Protein AF-0000000074732079 (afdb_homodimer)

Secondary structure (DSSP, 8-state):
--SEEEEE-S-BSSEEEEEEEEESTTHHHHHHHHHSSPPSTTB-EEEEEE-TT--EEEEEEEEEE-TTSSSSSS-EEEEEEEE-HHHHHHHHHHHHTSTTEEEPPBTHHHHHHHHTTSS-HHHHHHHHHHHH--SHHHHHHHHHHHTTHHHHHHHHHHHHHHHHHHHHHHHHHHTTSTTS-HHHHHHHHHHHHHHHHHHHHHHTTHHHHHHHHH-EEEEEEESTTSSHHHHHHHHHTSTTBSS---TTS-SS--EEEEEETTEEEEEEESSTTT-STT--HHHHHHHHHHHHHH-SEEEEEESSS------PPSSSEEEEEE--GGG--TT---SS--SEE--TTT-TTHHHHHHHHHHHHHHHH-S-------HHHHHHHHHHHHHHHHHT-TTS-HHHHHHHHHHHHHHHHHHHTSSS-HHHHHHHHTTSPBT-/--SEEEEE-S-BSSEEEEEEEEESTTHHHHHHHHHSSPPSTTB-EEEEEE-TT--EEEEEEEEEE-TTSSSSSS-EEEEEEEE-HHHHHHHHHHHHTSTTEEEPPTTHHHHHHHHTTSS-HHHHHHHHHHHH--SHHHHHHHHHHHTTHHHHHHHHHHHHHHHHHHHHHHHHHHTTSTTS-HHHHHHHHHHHHHHHHHHHHHHTTHHHHHHHHH-EEEEEEESTTSSHHHHHHHHHTSTTBSS---TTS-SS--EEEEEETTEEEEEEESSTTT-STT--HHHHHHHHHHHHHH-SEEEEEESSS--------SSSEEEEEE--GGG--TT---SS--SEE--TTT-TTHHHHHHHHHHHHHHHH-S-------HHHHHHHHHHHHHHHHHT-TTS-HHHHHHHHHHHHHHHHHHHTSSS-HHHHHHHHTTSPTT-

Structure (mmCIF, N/CA/C/O backbone):
data_AF-0000000074732079-model_v1
#
loop_
_entity.id
_entity.type
_entity.pdbx_description
1 polymer 'TrmE-type G domain-containing protein'
#
loop_
_atom_site.group_PDB
_atom_site.id
_atom_site.type_symbol
_atom_site.label_atom_id
_atom_site.label_alt_id
_atom_site.label_comp_id
_atom_site.label_asym_id
_atom_site.label_entity_id
_atom_site.label_seq_id
_atom_site.pdbx_PDB_ins_code
_atom_site.Cartn_x
_atom_site.Cartn_y
_atom_site.Cartn_z
_atom_site.occupancy
_atom_site.B_iso_or_equiv
_atom_site.auth_seq_id
_atom_site.auth_comp_id
_atom_site.auth_asym_id
_atom_site.auth_atom_id
_atom_site.pdbx_PDB_model_num
ATOM 1 N N . MET A 1 1 ? -10.516 -21.984 16.328 1 58.38 1 MET A N 1
ATOM 2 C CA . MET A 1 1 ? -9.469 -21.062 16.75 1 58.38 1 MET A CA 1
ATOM 3 C C . MET A 1 1 ? -10.07 -19.906 17.562 1 58.38 1 MET A C 1
ATOM 5 O O . MET A 1 1 ? -11.07 -19.312 17.156 1 58.38 1 MET A O 1
ATOM 9 N N . THR A 1 2 ? -9.742 -19.766 18.797 1 75.81 2 THR A N 1
ATOM 10 C CA . THR A 1 2 ? -10.461 -19 19.797 1 75.81 2 THR A CA 1
ATOM 11 C C . THR A 1 2 ? -10.023 -17.531 19.766 1 75.81 2 THR A C 1
ATOM 13 O O . THR A 1 2 ? -10.742 -16.656 20.25 1 75.81 2 THR A O 1
ATOM 16 N N . ASP A 1 3 ? -8.992 -17.266 19.016 1 94.56 3 ASP A N 1
ATOM 17 C CA . ASP A 1 3 ? -8.516 -15.891 19.109 1 94.56 3 ASP A CA 1
ATOM 18 C C . ASP A 1 3 ? -8.961 -15.086 17.891 1 94.56 3 ASP A C 1
ATOM 20 O O . ASP A 1 3 ? -9.555 -15.625 16.953 1 94.56 3 ASP A O 1
ATOM 24 N N . THR A 1 4 ? -8.961 -13.82 18.016 1 98 4 THR A N 1
ATOM 25 C CA . THR A 1 4 ? -9.266 -12.883 16.938 1 98 4 THR A CA 1
ATOM 26 C C . THR A 1 4 ? -7.992 -12.219 16.406 1 98 4 THR A C 1
ATOM 28 O O . THR A 1 4 ? -7.152 -11.773 17.188 1 98 4 THR A O 1
ATOM 31 N N . ILE A 1 5 ? -7.812 -12.312 15.094 1 98.38 5 ILE A N 1
ATOM 32 C CA . ILE A 1 5 ? -6.625 -11.711 14.492 1 98.38 5 ILE A CA 1
ATOM 33 C C . ILE A 1 5 ? -6.992 -10.391 13.828 1 98.38 5 ILE A C 1
ATOM 35 O O . ILE A 1 5 ? -8.141 -10.188 13.43 1 98.38 5 ILE A O 1
ATOM 39 N N . ILE A 1 6 ? -6.051 -9.469 13.734 1 98.44 6 ILE A N 1
ATOM 40 C CA . ILE A 1 6 ? -6.27 -8.172 13.109 1 98.44 6 ILE A CA 1
ATOM 41 C C . ILE A 1 6 ? -5 -7.723 12.391 1 98.44 6 ILE A C 1
ATOM 43 O O . ILE A 1 6 ? -3.889 -8.023 12.828 1 98.44 6 ILE A O 1
ATOM 47 N N . ALA A 1 7 ? -5.168 -7.023 11.227 1 98.25 7 ALA A N 1
ATOM 48 C CA . ALA A 1 7 ? -4.016 -6.516 10.492 1 98.25 7 ALA A CA 1
ATOM 49 C C . ALA A 1 7 ? -4.445 -5.492 9.438 1 98.25 7 ALA A C 1
ATOM 51 O O . ALA A 1 7 ? -5.629 -5.402 9.102 1 98.25 7 ALA A O 1
ATOM 52 N N . LEU A 1 8 ? -3.49 -4.656 9.047 1 97.94 8 LEU A N 1
ATOM 53 C CA . LEU A 1 8 ? -3.648 -3.881 7.824 1 97.94 8 LEU A CA 1
ATOM 54 C C . LEU A 1 8 ? -3.707 -4.797 6.605 1 97.94 8 LEU A C 1
ATOM 56 O O . LEU A 1 8 ? -2.77 -5.555 6.348 1 97.94 8 LEU A O 1
ATOM 60 N N . SER A 1 9 ? -4.801 -4.75 5.887 1 97.25 9 SER A N 1
ATOM 61 C CA . SER A 1 9 ? -4.992 -5.691 4.785 1 97.25 9 SER A CA 1
ATOM 62 C C . SER A 1 9 ? -4.832 -5 3.436 1 97.25 9 SER A C 1
ATOM 64 O O . SER A 1 9 ? -4.75 -5.664 2.4 1 97.25 9 SER A O 1
ATOM 66 N N . SER A 1 10 ? -4.824 -3.727 3.557 1 95.5 10 SER A N 1
ATOM 67 C CA . SER A 1 10 ? -4.613 -2.967 2.328 1 95.5 10 SER A CA 1
ATOM 68 C C . SER A 1 10 ? -3.135 -2.658 2.117 1 95.5 10 SER A C 1
ATOM 70 O O . SER A 1 10 ? -2.283 -3.111 2.885 1 95.5 10 SER A O 1
ATOM 72 N N . GLY A 1 11 ? -2.68 -1.973 1.067 1 91.31 11 GLY A N 1
ATOM 73 C CA . GLY A 1 11 ? -1.303 -1.761 0.65 1 91.31 11 GLY A CA 1
ATOM 74 C C . GLY A 1 11 ? -0.522 -0.87 1.599 1 91.31 11 GLY A C 1
ATOM 75 O O . GLY A 1 11 ? -1.049 -0.434 2.623 1 91.31 11 GLY A O 1
ATOM 76 N N . ALA A 1 12 ? 0.671 -0.67 1.391 1 91.94 12 ALA A N 1
ATOM 77 C CA . ALA A 1 12 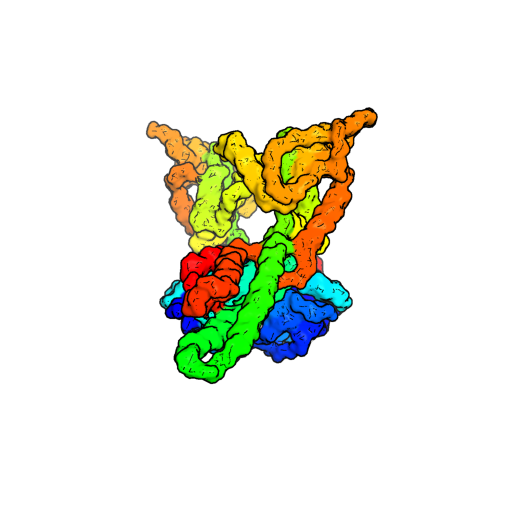? 1.59 0.086 2.238 1 91.94 12 ALA A CA 1
ATOM 78 C C . ALA A 1 12 ? 1.137 1.536 2.379 1 91.94 12 ALA A C 1
ATOM 80 O O . ALA A 1 12 ? 0.592 2.119 1.438 1 91.94 12 ALA A O 1
ATOM 81 N N . LEU A 1 13 ? 1.444 2.102 3.482 1 92 13 LEU A N 1
ATOM 82 C CA . LEU A 1 13 ? 1.104 3.48 3.818 1 92 13 LEU A CA 1
ATOM 83 C C . LEU A 1 13 ? 2.234 4.43 3.432 1 92 13 LEU A C 1
ATOM 85 O O . LEU A 1 13 ? 3.396 4.023 3.367 1 92 13 LEU A O 1
ATOM 89 N N . PRO A 1 14 ? 1.909 5.734 3.164 1 93.62 14 PRO A N 1
ATOM 90 C CA . PRO A 1 14 ? 0.598 6.383 3.234 1 93.62 14 PRO A CA 1
ATOM 91 C C . PRO A 1 14 ? -0.275 6.086 2.018 1 93.62 14 PRO A C 1
ATOM 93 O O . PRO A 1 14 ? 0.233 5.648 0.981 1 93.62 14 PRO A O 1
ATOM 96 N N . SER A 1 15 ? -1.621 6.27 2.174 1 95.56 15 SER A N 1
ATOM 97 C CA . SER A 1 15 ? -2.596 6.066 1.106 1 95.56 15 SER A CA 1
ATOM 98 C C . SER A 1 15 ? -3.893 6.812 1.395 1 95.56 15 SER A C 1
ATOM 100 O O . SER A 1 15 ? -4.07 7.363 2.482 1 95.56 15 SER A O 1
ATOM 102 N N . GLY A 1 16 ? -4.699 6.902 0.398 1 95.69 16 GLY A N 1
ATOM 103 C CA . GLY A 1 16 ? -6.012 7.496 0.624 1 95.69 16 GLY A CA 1
ATOM 104 C C . GLY A 1 16 ? -6.867 6.699 1.59 1 95.69 16 GLY A C 1
ATOM 105 O O . GLY A 1 16 ? -7.496 7.27 2.482 1 95.69 16 GLY A O 1
ATOM 106 N N . ILE A 1 17 ? -6.863 5.387 1.381 1 97.19 17 ILE A N 1
ATOM 107 C CA . ILE A 1 17 ? -7.668 4.488 2.203 1 97.19 17 ILE A CA 1
ATOM 108 C C . ILE A 1 17 ? -6.789 3.369 2.758 1 97.19 17 ILE A C 1
ATOM 110 O O . ILE A 1 17 ? -5.945 2.82 2.043 1 97.19 17 ILE A O 1
ATOM 114 N N . ALA A 1 18 ? -6.941 3.062 4 1 98 18 ALA A N 1
ATOM 115 C CA . ALA A 1 18 ? -6.371 1.877 4.633 1 98 18 ALA A CA 1
ATOM 116 C C . ALA A 1 18 ? -7.465 0.971 5.191 1 98 18 ALA A C 1
ATOM 118 O O . ALA A 1 18 ? -8.367 1.436 5.887 1 98 18 ALA A O 1
ATOM 119 N N . ILE A 1 19 ? -7.406 -0.301 4.891 1 98.38 19 ILE A N 1
ATOM 120 C CA . ILE A 1 19 ? -8.352 -1.264 5.441 1 98.38 19 ILE A CA 1
ATOM 121 C C . ILE A 1 19 ? -7.68 -2.076 6.543 1 98.38 19 ILE A C 1
ATOM 123 O O . ILE A 1 19 ? -6.727 -2.816 6.285 1 98.38 19 ILE A O 1
ATOM 127 N N . VAL A 1 20 ? -8.117 -1.873 7.715 1 98.5 20 VAL A N 1
ATOM 128 C CA . VAL A 1 20 ? -7.75 -2.76 8.812 1 98.5 20 VAL A CA 1
ATOM 129 C C . VAL A 1 20 ? -8.844 -3.803 9.023 1 98.5 20 VAL A C 1
ATOM 131 O O . VAL A 1 20 ? -10 -3.457 9.273 1 98.5 20 VAL A O 1
ATOM 134 N N . ARG A 1 21 ? -8.508 -5.047 8.93 1 98.38 21 ARG A N 1
ATOM 135 C CA . ARG A 1 21 ? -9.469 -6.141 9 1 98.38 21 ARG A CA 1
ATOM 136 C C . ARG A 1 21 ? -9.234 -7 10.234 1 98.38 21 ARG A C 1
ATOM 138 O O . ARG A 1 21 ? -8.094 -7.297 10.586 1 98.38 21 ARG A O 1
ATOM 145 N N . ALA A 1 22 ? -10.281 -7.398 10.859 1 98.56 22 ALA A N 1
ATOM 146 C CA . ALA A 1 22 ? -10.242 -8.367 11.953 1 98.56 22 ALA A CA 1
ATOM 147 C C . ALA A 1 22 ? -11.102 -9.586 11.641 1 98.56 22 ALA A C 1
ATOM 149 O O . ALA A 1 22 ? -12.109 -9.477 10.938 1 98.56 22 ALA A O 1
ATOM 150 N N . SER A 1 23 ? -10.734 -10.75 12.117 1 98.44 23 SER A N 1
ATOM 151 C CA . SER A 1 23 ? -11.445 -12.008 11.938 1 98.44 23 SER A CA 1
ATOM 152 C C . SER A 1 23 ? -11.398 -12.859 13.203 1 98.44 23 SER A C 1
ATOM 154 O O . SER A 1 23 ? -10.32 -13.117 13.742 1 98.44 23 SER A O 1
ATOM 156 N N . GLY A 1 24 ? -12.477 -13.273 13.625 1 97.94 24 GLY A N 1
ATOM 157 C CA . GLY A 1 24 ? -12.578 -14.086 14.828 1 97.94 24 GLY A CA 1
ATOM 158 C C . GLY A 1 24 ? -13.789 -13.742 15.68 1 97.94 24 GLY A C 1
ATOM 159 O O . GLY A 1 24 ? -14.586 -12.875 15.312 1 97.94 24 GLY A O 1
ATOM 160 N N . THR A 1 25 ? -13.922 -14.328 16.812 1 96.06 25 THR A N 1
ATOM 161 C CA . THR A 1 25 ? -15.117 -14.273 17.641 1 96.06 25 THR A CA 1
ATOM 162 C C . THR A 1 25 ? -15.266 -12.898 18.281 1 96.06 25 THR A C 1
ATOM 164 O O . THR A 1 25 ? -16.375 -12.477 18.609 1 96.06 25 THR A O 1
ATOM 167 N N . ALA A 1 26 ? -14.195 -12.125 18.391 1 97.19 26 ALA A N 1
ATOM 168 C CA . ALA A 1 26 ? -14.258 -10.82 19.047 1 97.19 26 ALA A CA 1
ATOM 169 C C . ALA A 1 26 ? -14.461 -9.703 18.031 1 97.19 26 ALA A C 1
ATOM 171 O O . ALA A 1 26 ? -14.469 -8.523 18.391 1 97.19 26 ALA A O 1
ATOM 172 N N . SER A 1 27 ? -14.602 -10.016 16.812 1 97.62 27 SER A N 1
ATOM 173 C CA . SER A 1 27 ? -14.664 -9.016 15.75 1 97.62 27 SER A CA 1
ATOM 174 C C . SER A 1 27 ? -15.812 -8.047 15.977 1 97.62 27 SER A C 1
ATOM 176 O O . SER A 1 27 ? -15.656 -6.832 15.82 1 97.62 27 SER A O 1
ATOM 178 N N . GLY A 1 28 ? -16.969 -8.602 16.297 1 97.25 28 GLY A N 1
ATOM 179 C CA . GLY A 1 28 ? -18.094 -7.738 16.562 1 97.25 28 GLY A CA 1
ATOM 180 C C . GLY A 1 28 ? -17.875 -6.797 17.734 1 97.25 28 GLY A C 1
ATOM 181 O O . GLY A 1 28 ? -18.172 -5.605 17.641 1 97.25 28 GLY A O 1
ATOM 182 N N . ALA A 1 29 ? -17.375 -7.285 18.797 1 96.88 29 ALA A N 1
ATOM 183 C CA . ALA A 1 29 ? -17.078 -6.488 19.984 1 96.88 29 ALA A CA 1
ATOM 184 C C . ALA A 1 29 ? -16.062 -5.402 19.688 1 96.88 29 ALA A C 1
ATOM 186 O O . ALA A 1 29 ? -16.141 -4.293 20.219 1 96.88 29 ALA A O 1
ATOM 187 N N . LEU A 1 30 ? -15.102 -5.742 18.891 1 96.5 30 LEU A N 1
ATOM 188 C CA . LEU A 1 30 ? -14.094 -4.781 18.469 1 96.5 30 LEU A CA 1
ATOM 189 C C . LEU A 1 30 ? -14.727 -3.611 17.719 1 96.5 30 LEU A C 1
ATOM 191 O O . LEU A 1 30 ? -14.406 -2.451 18 1 96.5 30 LEU A O 1
ATOM 195 N N . ALA A 1 31 ? -15.602 -3.924 16.812 1 97.12 31 ALA A N 1
ATOM 196 C CA . ALA A 1 31 ? -16.297 -2.887 16.062 1 97.12 31 ALA A CA 1
ATOM 197 C C . ALA A 1 31 ? -17.109 -1.981 16.984 1 97.12 31 ALA A C 1
ATOM 199 O O . ALA A 1 31 ? -17.062 -0.756 16.859 1 97.12 31 ALA A O 1
ATOM 200 N N . GLU A 1 32 ? -17.781 -2.57 17.875 1 96.81 32 GLU A N 1
ATOM 201 C CA . GLU A 1 32 ? -18.594 -1.802 18.812 1 96.81 32 GLU A CA 1
ATOM 202 C C . GLU A 1 32 ? -17.734 -0.9 19.688 1 96.81 32 GLU A C 1
ATOM 204 O O . GLU A 1 32 ? -18.125 0.221 20.016 1 96.81 32 GLU A O 1
ATOM 209 N N . ARG A 1 33 ? -16.609 -1.388 20.062 1 95.25 33 ARG A N 1
ATOM 210 C CA . ARG A 1 33 ? -15.68 -0.612 20.875 1 95.25 33 ARG A CA 1
ATOM 211 C C . ARG A 1 33 ? -15.258 0.667 20.156 1 95.25 33 ARG A C 1
ATOM 213 O O . ARG A 1 33 ? -15.195 1.735 20.766 1 95.25 33 ARG A O 1
ATOM 220 N N . PHE A 1 34 ? -14.992 0.569 18.875 1 95.06 34 PHE A N 1
ATOM 221 C CA . PHE A 1 34 ? -14.445 1.692 18.125 1 95.06 34 PHE A CA 1
ATOM 222 C C . PHE A 1 34 ? -15.562 2.594 17.609 1 95.06 34 PHE A C 1
ATOM 224 O O . PHE A 1 34 ? -15.383 3.809 17.5 1 95.06 34 PHE A O 1
ATOM 231 N N . CYS A 1 35 ? -16.641 2.041 17.172 1 94.5 35 CYS A N 1
ATOM 232 C CA . CYS A 1 35 ? -17.547 2.873 16.375 1 94.5 35 CYS A CA 1
ATOM 233 C C . CYS A 1 35 ? -18.969 2.768 16.875 1 94.5 35 CYS A C 1
ATOM 235 O O . CYS A 1 35 ? -19.891 3.316 16.266 1 94.5 35 CYS A O 1
ATOM 237 N N . GLY A 1 36 ? -19.266 2.096 17.953 1 93.38 36 GLY A N 1
ATOM 238 C CA . GLY A 1 36 ? -20.625 1.959 18.469 1 93.38 36 GLY A CA 1
ATOM 239 C C . GLY A 1 36 ? -21.391 0.798 17.859 1 93.38 36 GLY A C 1
ATOM 240 O O . GLY A 1 36 ? -20.812 -0.259 17.594 1 93.38 36 GLY A O 1
ATOM 241 N N . ALA A 1 37 ? -22.672 0.958 17.609 1 94.69 37 ALA A N 1
ATOM 242 C CA . ALA A 1 37 ? -23.547 -0.122 17.156 1 94.69 37 ALA A CA 1
ATOM 243 C C . ALA A 1 37 ? -23.078 -0.661 15.805 1 94.69 37 ALA A C 1
ATOM 245 O O . ALA A 1 37 ? -22.688 0.108 14.922 1 94.69 37 ALA A O 1
ATOM 246 N N . LEU A 1 38 ? -23.172 -1.975 15.648 1 96.19 38 LEU A N 1
ATOM 247 C CA . LEU A 1 38 ? -22.797 -2.619 14.391 1 96.19 38 LEU A CA 1
ATOM 248 C C . LEU A 1 38 ? -23.75 -2.217 13.273 1 96.19 38 LEU A C 1
ATOM 250 O O . LEU A 1 38 ? -24.969 -2.145 13.477 1 96.19 38 LEU A O 1
ATOM 254 N N . PRO A 1 39 ? -23.219 -1.915 12.133 1 96.75 39 PRO A N 1
ATOM 255 C CA . PRO A 1 39 ? -24.109 -1.719 10.984 1 96.75 39 PRO A CA 1
ATOM 256 C C . PRO A 1 39 ? -24.734 -3.021 10.492 1 96.75 39 PRO A C 1
ATOM 258 O O . PRO A 1 39 ? -24.344 -4.105 10.938 1 96.75 39 PRO A O 1
ATOM 261 N N . ALA A 1 40 ? -25.719 -2.855 9.57 1 96.81 40 ALA A N 1
ATOM 262 C CA . ALA A 1 40 ? -26.25 -4.039 8.898 1 96.81 40 ALA A CA 1
ATOM 263 C C . ALA A 1 40 ? -25.156 -4.773 8.133 1 96.81 40 ALA A C 1
ATOM 265 O O . ALA A 1 40 ? -24.234 -4.148 7.613 1 96.81 40 ALA A O 1
ATOM 266 N N . PRO A 1 41 ? -25.266 -6.129 8.102 1 97.06 41 PRO A N 1
ATOM 267 C CA . PRO A 1 41 ? -24.25 -6.902 7.391 1 97.06 41 PRO A CA 1
ATOM 268 C C . PRO A 1 41 ? -23.984 -6.363 5.988 1 97.06 41 PRO A C 1
ATOM 270 O O . PRO A 1 41 ? -24.906 -6.016 5.262 1 97.06 41 PRO A O 1
ATOM 273 N N . ARG A 1 42 ? -22.672 -6.16 5.691 1 97.56 42 ARG A N 1
ATOM 274 C CA . ARG A 1 42 ? -22.156 -5.84 4.363 1 97.56 42 ARG A CA 1
ATOM 275 C C . ARG A 1 42 ? -22.516 -4.414 3.965 1 97.56 42 ARG A C 1
ATOM 277 O O . ARG A 1 42 ? -22.391 -4.039 2.795 1 97.56 42 ARG A O 1
ATOM 284 N N . THR A 1 43 ? -23.016 -3.619 4.895 1 97.44 43 THR A N 1
ATOM 285 C CA . THR A 1 43 ? -23.312 -2.217 4.629 1 97.44 43 THR A CA 1
ATOM 286 C C . THR A 1 43 ? -22.172 -1.321 5.102 1 97.44 43 THR A C 1
ATOM 288 O O . THR A 1 43 ? -21.781 -1.369 6.273 1 97.44 43 THR A O 1
ATOM 291 N N . ALA A 1 44 ? -21.703 -0.554 4.184 1 97.31 44 ALA A N 1
ATOM 292 C CA . ALA A 1 44 ? -20.672 0.418 4.555 1 97.31 44 ALA A CA 1
ATOM 293 C C . ALA A 1 44 ? -21.281 1.592 5.316 1 97.31 44 ALA A C 1
ATOM 295 O O . ALA A 1 44 ? -21.969 2.438 4.73 1 97.31 44 ALA A O 1
ATOM 296 N N . ALA A 1 45 ? -21 1.697 6.582 1 97.38 45 ALA A N 1
ATOM 297 C CA . ALA A 1 45 ? -21.547 2.768 7.418 1 97.38 45 ALA A CA 1
ATOM 298 C C . ALA A 1 45 ? -20.453 3.756 7.816 1 97.38 45 ALA A C 1
ATOM 300 O O . ALA A 1 45 ? -19.406 3.363 8.344 1 97.38 45 ALA A O 1
ATOM 301 N N . LEU A 1 46 ? -20.688 4.996 7.535 1 96.69 46 LEU A N 1
ATOM 302 C CA . LEU A 1 46 ? -19.766 6.047 7.977 1 96.69 46 LEU A CA 1
ATOM 303 C C . LEU A 1 46 ? -19.875 6.254 9.484 1 96.69 46 LEU A C 1
ATOM 305 O O . LEU A 1 46 ? -20.969 6.445 10.016 1 96.69 46 LEU A O 1
ATOM 309 N N . ARG A 1 47 ? -18.75 6.168 10.188 1 97.06 47 ARG A N 1
ATOM 310 C CA . ARG A 1 47 ? -18.703 6.312 11.641 1 97.06 47 ARG A CA 1
ATOM 311 C C . ARG A 1 47 ? -17.469 7.121 12.062 1 97.06 47 ARG A C 1
ATOM 313 O O . ARG A 1 47 ? -16.516 7.25 11.305 1 97.06 47 ARG A O 1
ATOM 320 N N . VAL A 1 48 ? -17.594 7.719 13.203 1 96.81 48 VAL A N 1
ATOM 321 C CA . VAL A 1 48 ? -16.422 8.266 13.898 1 96.81 48 VAL A CA 1
ATOM 322 C C . VAL A 1 48 ? -15.812 7.195 14.797 1 96.81 48 VAL A C 1
ATOM 324 O O . VAL A 1 48 ? -16.484 6.621 15.648 1 96.81 48 VAL A O 1
ATOM 327 N N . PHE A 1 49 ? -14.617 6.816 14.562 1 97.62 49 PHE A N 1
ATOM 328 C CA . PHE A 1 49 ? -13.891 5.859 15.391 1 97.62 49 PHE A CA 1
ATOM 329 C C . PHE A 1 49 ? -13.289 6.543 16.609 1 97.62 49 PHE A C 1
ATOM 331 O O . PHE A 1 49 ? -12.617 7.57 16.484 1 97.62 49 PHE A O 1
ATOM 338 N N . ARG A 1 50 ? -13.539 5.988 17.734 1 97 50 ARG A N 1
ATOM 339 C CA . ARG A 1 50 ? -13.102 6.602 18.984 1 97 50 ARG A CA 1
ATOM 340 C C . ARG A 1 50 ? -12.359 5.602 19.859 1 97 50 ARG A C 1
ATOM 342 O O . ARG A 1 50 ? -12.547 4.391 19.719 1 97 50 ARG A O 1
ATOM 349 N N . ASP A 1 51 ? -11.523 6.148 20.703 1 94.75 51 ASP A N 1
ATOM 350 C CA . ASP A 1 51 ? -10.859 5.285 21.688 1 94.75 51 ASP A CA 1
ATOM 351 C C . ASP A 1 51 ? -11.68 5.18 22.969 1 94.75 51 ASP A C 1
ATOM 353 O O . ASP A 1 51 ? -12.836 5.613 23.016 1 94.75 51 ASP A O 1
ATOM 357 N N . ASP A 1 52 ? -11.109 4.551 23.953 1 92.44 52 ASP A N 1
ATOM 358 C CA . ASP A 1 52 ? -11.828 4.27 25.188 1 92.44 52 ASP A CA 1
ATOM 359 C C . ASP A 1 52 ? -12.133 5.559 25.953 1 92.44 52 ASP A C 1
ATOM 361 O O . ASP A 1 52 ? -13.016 5.582 26.812 1 92.44 52 ASP A O 1
ATOM 365 N N . GLU A 1 53 ? -11.391 6.637 25.688 1 92.5 53 GLU A N 1
ATOM 366 C CA . GLU A 1 53 ? -11.609 7.934 26.328 1 92.5 53 GLU A CA 1
ATOM 367 C C . GLU A 1 53 ? -12.508 8.82 25.469 1 92.5 53 GLU A C 1
ATOM 369 O O . GLU A 1 53 ? -12.594 10.031 25.688 1 92.5 53 GLU A O 1
ATOM 374 N N . ALA A 1 54 ? -13.055 8.305 24.375 1 91.81 54 ALA A N 1
ATOM 375 C CA . ALA A 1 54 ? -14 8.953 23.484 1 91.81 54 ALA A CA 1
ATOM 376 C C . ALA A 1 54 ? -13.305 9.977 22.594 1 91.81 54 ALA A C 1
ATOM 378 O O . ALA A 1 54 ? -13.945 10.859 22.016 1 91.81 54 ALA A O 1
ATOM 379 N N . LEU A 1 55 ? -12.031 9.859 22.578 1 93.19 55 LEU A N 1
ATOM 380 C CA . LEU A 1 55 ? -11.297 10.719 21.641 1 93.19 55 LEU A CA 1
ATOM 381 C C . LEU A 1 55 ? -11.383 10.18 20.219 1 93.19 55 LEU A C 1
ATOM 383 O O . LEU A 1 55 ? -11.211 8.977 20 1 93.19 55 LEU A O 1
ATOM 387 N N . GLU A 1 56 ? -11.609 11.062 19.328 1 96.31 56 GLU A N 1
ATOM 388 C CA . GLU A 1 56 ? -11.727 10.672 17.922 1 96.31 56 GLU A CA 1
ATOM 389 C C . GLU A 1 56 ? -10.391 10.203 17.359 1 96.31 56 GLU A C 1
ATOM 391 O O . GLU A 1 56 ? -9.375 10.883 17.531 1 96.31 56 GLU A O 1
ATOM 396 N N . ILE A 1 57 ? -10.391 9.055 16.766 1 97.44 57 ILE A N 1
ATOM 397 C CA . ILE A 1 57 ? -9.203 8.5 16.125 1 97.44 57 ILE A CA 1
ATOM 398 C C . ILE A 1 57 ? -9.227 8.844 14.633 1 97.44 57 ILE A C 1
ATOM 400 O O . ILE A 1 57 ? -8.203 9.242 14.07 1 97.44 57 ILE A O 1
ATOM 404 N N . ASP A 1 58 ? -10.336 8.648 14.023 1 97.5 58 ASP A N 1
ATOM 405 C CA . ASP A 1 58 ? -10.555 8.828 12.594 1 97.5 58 ASP A CA 1
ATOM 406 C C . ASP A 1 58 ? -12.039 8.789 12.258 1 97.5 58 ASP A C 1
ATOM 408 O O . ASP A 1 58 ? -12.875 8.555 13.133 1 97.5 58 ASP A O 1
ATOM 412 N N . ARG A 1 59 ? -12.32 9.109 11.078 1 96.31 59 ARG A N 1
ATOM 413 C CA . ARG A 1 59 ? -13.664 8.977 10.523 1 96.31 59 ARG A CA 1
ATOM 414 C C . ARG A 1 59 ? -13.641 8.195 9.219 1 96.31 59 ARG A C 1
ATOM 416 O O . ARG A 1 59 ? -12.852 8.492 8.328 1 96.31 59 ARG A O 1
ATOM 423 N N . GLY A 1 60 ? -14.43 7.207 9.125 1 96.12 60 GLY A N 1
ATOM 424 C CA . GLY A 1 60 ? -14.453 6.371 7.938 1 96.12 60 GLY A CA 1
ATOM 425 C C . GLY A 1 60 ? -15.555 5.332 7.961 1 96.12 60 GLY A C 1
ATOM 426 O O . GLY A 1 60 ? -16.484 5.422 8.766 1 96.12 60 GLY A O 1
ATOM 427 N N . TYR A 1 61 ? -15.477 4.383 6.988 1 97.12 61 TYR A N 1
ATOM 428 C CA . TYR A 1 61 ? -16.484 3.332 6.891 1 97.12 61 TYR A CA 1
ATOM 429 C C . TYR A 1 61 ? -16.125 2.146 7.777 1 97.12 61 TYR A C 1
ATOM 431 O O . TYR A 1 61 ? -14.945 1.81 7.922 1 97.12 61 TYR A O 1
ATOM 439 N N . VAL A 1 62 ? -17.109 1.589 8.359 1 98.12 62 VAL A N 1
ATOM 440 C CA . VAL A 1 62 ? -16.984 0.27 8.969 1 98.12 62 VAL A CA 1
ATOM 441 C C . VAL A 1 62 ? -17.859 -0.732 8.219 1 98.12 62 VAL A C 1
ATOM 443 O O . VAL A 1 62 ? -18.984 -0.419 7.836 1 98.12 62 VAL A O 1
ATOM 446 N N . LEU A 1 63 ? -17.328 -1.865 7.875 1 98 63 LEU A N 1
ATOM 447 C CA . LEU A 1 63 ? -18.016 -2.949 7.188 1 98 63 LEU A CA 1
ATOM 448 C C . LEU A 1 63 ? -18.078 -4.199 8.062 1 98 63 LEU A C 1
ATOM 450 O O . LEU A 1 63 ? -17.047 -4.754 8.422 1 98 63 LEU A O 1
ATOM 454 N N . TRP A 1 64 ? -19.266 -4.559 8.438 1 98.12 64 TRP A N 1
ATOM 455 C CA . TRP A 1 64 ? -19.5 -5.773 9.211 1 98.12 64 TRP A CA 1
ATOM 456 C C . TRP A 1 64 ? -19.797 -6.953 8.289 1 98.12 64 TRP A C 1
ATOM 458 O O . TRP A 1 64 ? -20.703 -6.891 7.461 1 98.12 64 TRP A O 1
ATOM 468 N N . LEU A 1 65 ? -19.016 -8.047 8.383 1 97.81 65 LEU A N 1
ATOM 469 C CA . LEU A 1 65 ? -19.125 -9.25 7.566 1 97.81 65 LEU A CA 1
ATOM 470 C C . LEU A 1 65 ? -19.25 -10.492 8.445 1 97.81 65 LEU A C 1
ATOM 472 O O . LEU A 1 65 ? -18.266 -11.203 8.664 1 97.81 65 LEU A O 1
ATOM 476 N N . PRO A 1 66 ? -20.406 -10.836 8.828 1 97.31 66 PRO A N 1
ATOM 477 C CA . PRO A 1 66 ? -20.578 -11.969 9.734 1 97.31 66 PRO A CA 1
ATOM 478 C C . PRO A 1 66 ? -20.344 -13.312 9.047 1 97.31 66 PRO A C 1
ATOM 480 O O . PRO A 1 66 ? -20.703 -13.484 7.875 1 97.31 66 PRO A O 1
ATOM 483 N N . GLY A 1 67 ? -19.75 -14.25 9.781 1 95.38 67 GLY A N 1
ATOM 484 C CA . GLY A 1 67 ? -19.609 -15.609 9.289 1 95.38 67 GLY A CA 1
ATOM 485 C C . GLY A 1 67 ? -20.938 -16.328 9.117 1 95.38 67 GLY A C 1
ATOM 486 O O . GLY A 1 67 ? -21.938 -15.961 9.75 1 95.38 67 GLY A O 1
ATOM 487 N N . PRO A 1 68 ? -20.938 -17.266 8.227 1 95.88 68 PRO A N 1
ATOM 488 C CA . PRO A 1 68 ? -19.828 -17.828 7.441 1 95.88 68 PRO A CA 1
ATOM 489 C C . PRO A 1 68 ? -19.625 -17.109 6.109 1 95.88 68 PRO A C 1
ATOM 491 O O . PRO A 1 68 ? -18.75 -17.5 5.324 1 95.88 68 PRO A O 1
ATOM 494 N N . ALA A 1 69 ? -20.453 -16.062 5.832 1 94.75 69 ALA A N 1
ATOM 495 C CA . ALA A 1 69 ? -20.391 -15.359 4.555 1 94.75 69 ALA A CA 1
ATOM 496 C C . ALA A 1 69 ? -19.281 -14.312 4.566 1 94.75 69 ALA A C 1
ATOM 498 O O . ALA A 1 69 ? -19.516 -13.133 4.301 1 94.75 69 ALA A O 1
ATOM 499 N N . SER A 1 70 ? -18.156 -14.742 4.918 1 96.56 70 SER A N 1
ATOM 500 C CA . SER A 1 70 ? -16.953 -13.93 4.93 1 96.56 70 SER A CA 1
ATOM 501 C C . SER A 1 70 ? -15.766 -14.68 4.316 1 96.56 70 SER A C 1
ATOM 503 O O . SER A 1 70 ? -15.875 -15.867 4.012 1 96.56 70 SER A O 1
ATOM 505 N N . PHE A 1 71 ? -14.656 -14.023 4.102 1 95.62 71 PHE A N 1
ATOM 506 C CA . PHE A 1 71 ? -13.484 -14.625 3.479 1 95.62 71 PHE A CA 1
ATOM 507 C C . PHE A 1 71 ? -12.953 -15.781 4.316 1 95.62 71 PHE A C 1
ATOM 509 O O . PHE A 1 71 ? -12.672 -16.859 3.789 1 95.62 71 PHE A O 1
ATOM 516 N N . THR A 1 72 ? -12.844 -15.531 5.613 1 96.81 72 THR A N 1
ATOM 517 C CA . THR A 1 72 ? -12.266 -16.531 6.5 1 96.81 72 THR A CA 1
ATOM 518 C C . THR A 1 72 ? -13.336 -17.531 6.953 1 96.81 72 THR A C 1
ATOM 520 O O . THR A 1 72 ? -13.016 -18.578 7.52 1 96.81 72 THR A O 1
ATOM 523 N N . GLY A 1 73 ? -14.586 -17.25 6.75 1 97.25 73 GLY A N 1
ATOM 524 C CA . GLY A 1 73 ? -15.68 -18.047 7.293 1 97.25 73 GLY A CA 1
ATOM 525 C C . GLY A 1 73 ? -16.047 -17.672 8.719 1 97.25 73 GLY A C 1
ATOM 526 O O . GLY A 1 73 ? -16.969 -18.25 9.297 1 97.25 73 GLY A O 1
ATOM 527 N N . GLU A 1 74 ? -15.367 -16.734 9.266 1 98 74 GLU A N 1
ATOM 528 C CA . GLU A 1 74 ? -15.594 -16.219 10.617 1 98 74 GLU A CA 1
ATOM 529 C C . GLU A 1 74 ? -16.25 -14.844 10.586 1 98 74 GLU A C 1
ATOM 531 O O . GLU A 1 74 ? -16.484 -14.289 9.516 1 98 74 GLU A O 1
ATOM 536 N N . ASP A 1 75 ? -16.578 -14.375 11.805 1 98 75 ASP A N 1
ATOM 537 C CA . ASP A 1 75 ? -16.984 -12.977 11.906 1 98 75 ASP A CA 1
ATOM 538 C C . ASP A 1 75 ? -15.828 -12.039 11.562 1 98 75 ASP A C 1
ATOM 540 O O . ASP A 1 75 ? -14.742 -12.148 12.141 1 98 75 ASP A O 1
ATOM 544 N N . CYS A 1 76 ? -16.109 -11.164 10.602 1 98.19 76 CYS A N 1
ATOM 545 C CA . CYS A 1 76 ? -15.078 -10.227 10.18 1 98.19 76 CYS A CA 1
ATOM 546 C C . CYS A 1 76 ? -15.586 -8.789 10.258 1 98.19 76 CYS A C 1
ATOM 548 O O . CYS A 1 76 ? -16.781 -8.547 10.094 1 98.19 76 CYS A O 1
ATOM 550 N N . VAL A 1 77 ? -14.75 -7.926 10.555 1 98.44 77 VAL A N 1
ATOM 551 C CA . VAL A 1 77 ? -15.023 -6.496 10.477 1 98.44 77 VAL A CA 1
ATOM 552 C C . VAL A 1 77 ? -13.883 -5.785 9.758 1 98.44 77 VAL A C 1
ATOM 554 O O . VAL A 1 77 ? -12.711 -6.137 9.945 1 98.44 77 VAL A O 1
ATOM 557 N N . GLU A 1 78 ? -14.172 -4.891 8.906 1 98.56 78 GLU A N 1
ATOM 558 C CA . GLU A 1 78 ? -13.195 -4.047 8.227 1 98.56 78 GLU A CA 1
ATOM 559 C C . GLU A 1 78 ? -13.383 -2.578 8.602 1 98.56 78 GLU A C 1
ATOM 561 O O . GLU A 1 78 ? -14.492 -2.047 8.508 1 98.56 78 GLU A O 1
ATOM 566 N N . PHE A 1 79 ? -12.344 -1.964 9.062 1 98.38 79 PHE A N 1
ATOM 567 C CA . PHE A 1 79 ? -12.297 -0.524 9.289 1 98.38 79 PHE A CA 1
ATOM 568 C C . PHE A 1 79 ? -11.617 0.184 8.117 1 98.38 79 PHE A C 1
ATOM 570 O O . PHE A 1 79 ? -10.445 -0.076 7.828 1 98.38 79 PHE A O 1
ATOM 577 N N . HIS A 1 80 ? -12.336 0.966 7.398 1 98.19 80 HIS A N 1
ATOM 578 C CA . HIS A 1 80 ? -11.781 1.8 6.332 1 98.19 80 HIS A CA 1
ATOM 579 C C . HIS A 1 80 ? -11.305 3.143 6.875 1 98.19 80 HIS A C 1
ATOM 581 O O . HIS A 1 80 ? -12.109 4.043 7.113 1 98.19 80 HIS A O 1
ATOM 587 N N . LEU A 1 81 ? -10.062 3.236 7.027 1 98.06 81 LEU A N 1
ATOM 588 C CA . LEU A 1 81 ? -9.422 4.383 7.664 1 98.06 81 LEU A CA 1
ATOM 589 C C . LEU A 1 81 ? -8.703 5.246 6.633 1 98.06 81 LEU A C 1
ATOM 591 O O . LEU A 1 81 ? -8.508 4.824 5.488 1 98.06 81 LEU A O 1
ATOM 595 N N . HIS A 1 82 ? -8.414 6.441 7.027 1 97.56 82 HIS A N 1
ATOM 596 C CA . HIS A 1 82 ? -7.41 7.16 6.258 1 97.56 82 HIS A CA 1
ATOM 597 C C . HIS A 1 82 ? -6.059 6.449 6.32 1 97.56 82 HIS A C 1
ATOM 599 O O . HIS A 1 82 ? -5.684 5.91 7.363 1 97.56 82 HIS A O 1
ATOM 605 N N . GLY A 1 83 ? -5.422 6.418 5.195 1 96.75 83 GLY A N 1
ATOM 606 C CA . GLY A 1 83 ? -4.172 5.684 5.094 1 96.75 83 GLY A CA 1
ATOM 607 C C . GLY A 1 83 ? -3.006 6.395 5.75 1 96.75 83 GLY A C 1
ATOM 608 O O . GLY A 1 83 ? -2.008 6.703 5.094 1 96.75 83 GLY A O 1
ATOM 609 N N . SER A 1 84 ? -3.111 6.621 6.984 1 95.94 84 SER A N 1
ATOM 610 C CA . SER A 1 84 ? -2.125 7.262 7.848 1 95.94 84 SER A CA 1
ATOM 611 C C . SER A 1 84 ? -1.454 6.25 8.766 1 95.94 84 SER A C 1
ATOM 613 O O . SER A 1 84 ? -2.129 5.426 9.391 1 95.94 84 SER A O 1
ATOM 615 N N . ARG A 1 85 ? -0.113 6.367 8.82 1 95.31 85 ARG A N 1
ATOM 616 C CA . ARG A 1 85 ? 0.61 5.469 9.719 1 95.31 85 ARG A CA 1
ATOM 617 C C . ARG A 1 85 ? 0.127 5.621 11.156 1 95.31 85 ARG A C 1
ATOM 619 O O . ARG A 1 85 ? -0.107 4.629 11.852 1 95.31 85 ARG A O 1
ATOM 626 N N . ALA A 1 86 ? 0.014 6.836 11.547 1 96.44 86 ALA A N 1
ATOM 627 C CA . ALA A 1 86 ? -0.387 7.125 12.922 1 96.44 86 ALA A CA 1
ATOM 628 C C . ALA A 1 86 ? -1.789 6.59 13.211 1 96.44 86 ALA A C 1
ATOM 630 O O . ALA A 1 86 ? -2.049 6.055 14.289 1 96.44 86 ALA A O 1
ATOM 631 N N . VAL A 1 87 ? -2.729 6.707 12.281 1 97.69 87 VAL A N 1
ATOM 632 C CA . VAL A 1 87 ? -4.105 6.254 12.445 1 97.69 87 VAL A CA 1
ATOM 633 C C . VAL A 1 87 ? -4.137 4.73 12.547 1 97.69 87 VAL A C 1
ATOM 635 O O . VAL A 1 87 ? -4.727 4.176 13.484 1 97.69 87 VAL A O 1
ATOM 638 N N . VAL A 1 88 ? -3.51 4.094 11.641 1 97.75 88 VAL A N 1
ATOM 639 C CA . VAL A 1 88 ? -3.514 2.637 11.578 1 97.75 88 VAL A CA 1
ATOM 640 C C . VAL A 1 88 ? -2.85 2.07 12.836 1 97.75 88 VAL A C 1
ATOM 642 O O . VAL A 1 88 ? -3.375 1.146 13.461 1 97.75 88 VAL A O 1
ATOM 645 N N . ASP A 1 89 ? -1.724 2.633 13.203 1 96.06 89 ASP A N 1
ATOM 646 C CA . ASP A 1 89 ? -1.018 2.178 14.391 1 96.06 89 ASP A CA 1
ATOM 647 C C . ASP A 1 89 ? -1.897 2.305 15.633 1 96.06 89 ASP A C 1
ATOM 649 O O . ASP A 1 89 ? -1.933 1.4 16.469 1 96.06 89 ASP A O 1
ATOM 653 N N . ARG A 1 90 ? -2.547 3.406 15.727 1 96.56 90 ARG A N 1
ATOM 654 C CA . ARG A 1 90 ? -3.396 3.643 16.891 1 96.56 90 ARG A CA 1
ATOM 655 C C . ARG A 1 90 ? -4.512 2.605 16.969 1 96.56 90 ARG A C 1
ATOM 657 O O . ARG A 1 90 ? -4.789 2.072 18.047 1 96.56 90 ARG A O 1
ATOM 664 N N . VAL A 1 91 ? -5.164 2.314 15.898 1 97.62 91 VAL A N 1
ATOM 665 C CA . VAL A 1 91 ? -6.254 1.343 15.852 1 97.62 91 VAL A CA 1
ATOM 666 C C . VAL A 1 91 ? -5.723 -0.046 16.203 1 97.62 91 VAL A C 1
ATOM 668 O O . VAL A 1 91 ? -6.32 -0.764 17 1 97.62 91 VAL A O 1
ATOM 671 N N . LEU A 1 92 ? -4.629 -0.444 15.617 1 97.81 92 LEU A N 1
ATOM 672 C CA . LEU A 1 92 ? -4.047 -1.758 15.875 1 97.81 92 LEU A CA 1
ATOM 673 C C . LEU A 1 92 ? -3.631 -1.893 17.328 1 97.81 92 LEU A C 1
ATOM 675 O O . LEU A 1 92 ? -3.854 -2.934 17.953 1 97.81 92 LEU A O 1
ATOM 679 N N . ASP A 1 93 ? -3.021 -0.819 17.859 1 96.62 93 ASP A N 1
ATOM 680 C CA . ASP A 1 93 ? -2.596 -0.831 19.266 1 96.62 93 ASP A CA 1
ATOM 681 C C . ASP A 1 93 ? -3.785 -1.026 20.203 1 96.62 93 ASP A C 1
ATOM 683 O O . ASP A 1 93 ? -3.756 -1.891 21.078 1 96.62 93 ASP A O 1
ATOM 687 N N . LEU A 1 94 ? -4.773 -0.246 19.969 1 97.12 94 LEU A N 1
ATOM 688 C CA . LEU A 1 94 ? -5.957 -0.31 20.828 1 97.12 94 LEU A CA 1
ATOM 689 C C . LEU A 1 94 ? -6.648 -1.661 20.703 1 97.12 94 LEU A C 1
ATOM 691 O O . LEU A 1 94 ? -7.105 -2.23 21.688 1 97.12 94 LEU A O 1
ATOM 695 N N . ALA A 1 95 ? -6.754 -2.15 19.5 1 97.81 95 ALA A N 1
ATOM 696 C CA . ALA A 1 95 ? -7.406 -3.438 19.266 1 97.81 95 ALA A CA 1
ATOM 697 C C . ALA A 1 95 ? -6.688 -4.559 20.016 1 97.81 95 ALA A C 1
ATOM 699 O O . ALA A 1 95 ? -7.328 -5.422 20.609 1 97.81 95 ALA A O 1
ATOM 700 N N . THR A 1 96 ? -5.398 -4.574 19.984 1 97.31 96 THR A N 1
ATOM 701 C CA . THR A 1 96 ? -4.617 -5.672 20.547 1 97.31 96 THR A CA 1
ATOM 702 C C . THR A 1 96 ? -4.57 -5.582 22.078 1 97.31 96 THR A C 1
ATOM 704 O O . THR A 1 96 ? -4.086 -6.5 22.734 1 97.31 96 THR A O 1
ATOM 707 N N . GLU A 1 97 ? -5.02 -4.477 22.609 1 96.44 97 GLU A N 1
ATOM 708 C CA . GLU A 1 97 ? -5.191 -4.375 24.062 1 96.44 97 GLU A CA 1
ATOM 709 C C . GLU A 1 97 ? -6.355 -5.234 24.547 1 96.44 97 GLU A C 1
ATOM 711 O O . GLU A 1 97 ? -6.445 -5.559 25.719 1 96.44 97 GLU A O 1
ATOM 716 N N . MET A 1 98 ? -7.234 -5.508 23.656 1 95.25 98 MET A N 1
ATOM 717 C CA . MET A 1 98 ? -8.383 -6.336 24 1 95.25 98 MET A CA 1
ATOM 718 C C . MET A 1 98 ? -7.98 -7.801 24.141 1 95.25 98 MET A C 1
ATOM 720 O O . MET A 1 98 ? -7.211 -8.312 23.328 1 95.25 98 MET A O 1
ATOM 724 N N . SER A 1 99 ? -8.523 -8.445 25.141 1 94.19 99 SER A N 1
ATOM 725 C CA . SER A 1 99 ? -8.203 -9.844 25.375 1 94.19 99 SER A CA 1
ATOM 726 C C . SER A 1 99 ? -8.625 -10.727 24.203 1 94.19 99 SER A C 1
ATOM 728 O O . SER A 1 99 ? -9.742 -10.594 23.703 1 94.19 99 SER A O 1
ATOM 730 N N . GLY A 1 100 ? -7.688 -11.578 23.797 1 95.62 100 GLY A N 1
ATOM 731 C CA . GLY A 1 100 ? -7.992 -12.539 22.75 1 95.62 100 GLY A CA 1
ATOM 732 C C . GLY A 1 100 ? -7.77 -11.984 21.359 1 95.62 100 GLY A C 1
ATOM 733 O O . GLY A 1 100 ? -8.07 -12.648 20.359 1 95.62 100 GLY A O 1
ATOM 734 N N . VAL A 1 101 ? -7.332 -10.75 21.281 1 97.75 101 VAL A N 1
ATOM 735 C CA . VAL A 1 101 ? -7.059 -10.125 20 1 97.75 101 VAL A CA 1
ATOM 736 C C . VAL A 1 101 ? -5.555 -9.969 19.797 1 97.75 101 VAL A C 1
ATOM 738 O O . VAL A 1 101 ? -4.855 -9.484 20.703 1 97.75 101 VAL A O 1
ATOM 741 N N . ARG A 1 102 ? -5.027 -10.414 18.703 1 97.62 102 ARG A N 1
ATOM 742 C CA . ARG A 1 102 ? -3.602 -10.289 18.422 1 97.62 102 ARG A CA 1
ATOM 743 C C . ARG A 1 102 ? -3.363 -9.93 16.953 1 97.62 102 ARG A C 1
ATOM 745 O O . ARG A 1 102 ? -4.258 -10.078 16.125 1 97.62 102 ARG A O 1
ATOM 752 N N . LEU A 1 103 ? -2.199 -9.43 16.641 1 97.44 103 LEU A N 1
ATOM 753 C CA . LEU A 1 103 ? -1.826 -9.156 15.258 1 97.44 103 LEU A CA 1
ATOM 754 C C . LEU A 1 103 ? -1.752 -10.445 14.445 1 97.44 103 LEU A C 1
ATOM 756 O O . LEU A 1 103 ? -1.284 -11.469 14.945 1 97.44 103 LEU A O 1
ATOM 760 N N . ALA A 1 104 ? -2.213 -10.367 13.219 1 97.06 104 ALA A N 1
ATOM 761 C CA . ALA A 1 104 ? -2.156 -11.516 12.32 1 97.06 104 ALA A CA 1
ATOM 762 C C . ALA A 1 104 ? -0.726 -11.781 11.859 1 97.06 104 ALA A C 1
ATOM 764 O O . ALA A 1 104 ? 0.059 -10.844 11.68 1 97.06 104 ALA A O 1
ATOM 765 N N . GLU A 1 105 ? -0.461 -13.023 11.633 1 94.38 105 GLU A N 1
ATOM 766 C CA . GLU A 1 105 ? 0.764 -13.43 10.953 1 94.38 105 GLU A CA 1
ATOM 767 C C . GLU A 1 105 ? 0.581 -13.43 9.438 1 94.38 105 GLU A C 1
ATOM 769 O O . GLU A 1 105 ? -0.538 -13.281 8.938 1 94.38 105 GLU A O 1
ATOM 774 N N . ALA A 1 106 ? 1.695 -13.547 8.742 1 92.81 106 ALA A N 1
ATOM 775 C CA . ALA A 1 106 ? 1.629 -13.609 7.281 1 92.81 106 ALA A CA 1
ATOM 776 C C . ALA A 1 106 ? 0.726 -14.742 6.816 1 92.81 106 ALA A C 1
ATOM 778 O O . ALA A 1 106 ? 0.863 -15.883 7.277 1 92.81 106 ALA A O 1
ATOM 779 N N . GLY A 1 107 ? -0.223 -14.445 6.004 1 94.88 107 GLY A N 1
ATOM 780 C CA . GLY A 1 107 ? -1.08 -15.445 5.391 1 94.88 107 GLY A CA 1
ATOM 781 C C . GLY A 1 107 ? -2.123 -16 6.34 1 94.88 107 GLY A C 1
ATOM 782 O O . GLY A 1 107 ? -2.836 -16.953 6.004 1 94.88 107 GLY A O 1
ATOM 783 N N . GLU A 1 108 ? -2.24 -15.461 7.484 1 95.94 108 GLU A N 1
ATOM 784 C CA . GLU A 1 108 ? -3.057 -16.094 8.516 1 95.94 108 GLU A CA 1
ATOM 785 C C . GLU A 1 108 ? -4.543 -16.016 8.18 1 95.94 108 GLU A C 1
ATOM 787 O O . GLU A 1 108 ? -5.32 -16.891 8.539 1 95.94 108 GLU A O 1
ATOM 792 N N . PHE A 1 109 ? -5.031 -14.953 7.516 1 96.94 109 PHE A N 1
ATOM 793 C CA . PHE A 1 109 ? -6.426 -14.898 7.09 1 96.94 109 PHE A CA 1
ATOM 794 C C . PHE A 1 109 ? -6.738 -16.016 6.109 1 96.94 109 PHE A C 1
ATOM 796 O O . PHE A 1 109 ? -7.777 -16.672 6.227 1 96.94 109 PHE A O 1
ATOM 803 N N . ALA A 1 110 ? -5.855 -16.219 5.18 1 95.81 110 ALA A N 1
ATOM 804 C CA . ALA A 1 110 ? -6.016 -17.297 4.207 1 95.81 110 ALA A CA 1
ATOM 805 C C . ALA A 1 110 ? -5.977 -18.672 4.891 1 95.81 110 ALA A C 1
ATOM 807 O O . ALA A 1 110 ? -6.723 -19.578 4.52 1 95.81 110 ALA A O 1
ATOM 808 N N . ARG A 1 111 ? -5.039 -18.797 5.816 1 95.06 111 ARG A N 1
ATOM 809 C CA . ARG A 1 111 ? -4.945 -20.047 6.562 1 95.06 111 ARG A CA 1
ATOM 810 C C . ARG A 1 111 ? -6.258 -20.359 7.266 1 95.06 111 ARG A C 1
ATOM 812 O O . ARG A 1 111 ? -6.703 -21.516 7.27 1 95.06 111 ARG A O 1
ATOM 819 N N . ARG A 1 112 ? -6.863 -19.391 7.84 1 96 112 ARG A N 1
ATOM 820 C CA . ARG A 1 112 ? -8.148 -19.578 8.516 1 96 112 ARG A CA 1
ATOM 821 C C . ARG A 1 112 ? -9.25 -19.906 7.512 1 96 112 ARG A C 1
ATOM 823 O O . ARG A 1 112 ? -10.148 -20.688 7.797 1 96 112 ARG A O 1
ATOM 830 N N . ALA A 1 113 ? -9.25 -19.25 6.398 1 96.31 113 ALA A N 1
ATOM 831 C CA . ALA A 1 113 ? -10.195 -19.594 5.336 1 96.31 113 ALA A CA 1
ATOM 832 C C . ALA A 1 113 ? -10.078 -21.062 4.957 1 96.31 113 ALA A C 1
ATOM 834 O O . ALA A 1 113 ? -11.094 -21.734 4.773 1 96.31 113 ALA A O 1
ATOM 835 N N . PHE A 1 114 ? -8.852 -21.578 4.883 1 95.25 114 PHE A N 1
ATOM 836 C CA . PHE A 1 114 ? -8.609 -22.984 4.594 1 95.25 114 PHE A CA 1
ATOM 837 C C . PHE A 1 114 ? -9.164 -23.875 5.703 1 95.25 114 PHE A C 1
ATOM 839 O O . PHE A 1 114 ? -9.891 -24.828 5.434 1 95.25 114 PHE A O 1
ATOM 846 N N . SER A 1 115 ? -8.82 -23.469 6.859 1 93.94 115 SER A N 1
ATOM 847 C CA . SER A 1 115 ? -9.234 -24.266 8.016 1 93.94 115 SER A CA 1
ATOM 848 C C . SER A 1 115 ? -10.75 -24.328 8.117 1 93.94 115 SER A C 1
ATOM 850 O O . SER A 1 115 ? -11.305 -25.328 8.594 1 93.94 115 SER A O 1
ATOM 852 N N . ASN A 1 116 ? -11.391 -23.281 7.609 1 95.38 116 ASN A N 1
ATOM 853 C CA . ASN A 1 116 ? -12.844 -23.219 7.699 1 95.38 116 ASN A CA 1
ATOM 854 C C . ASN A 1 116 ? -13.508 -23.703 6.418 1 95.38 116 ASN A C 1
ATOM 856 O O . ASN A 1 116 ? -14.719 -23.531 6.238 1 95.38 116 ASN A O 1
ATOM 860 N N . GLY A 1 117 ? -12.75 -24.203 5.516 1 94.38 117 GLY A N 1
ATOM 861 C CA . GLY A 1 117 ? -13.281 -24.859 4.336 1 94.38 117 GLY A CA 1
ATOM 862 C C . GLY A 1 117 ? -13.703 -23.891 3.248 1 94.38 117 GLY A C 1
ATOM 863 O O . GLY A 1 117 ? -14.484 -24.25 2.361 1 94.38 117 GLY A O 1
ATOM 864 N N . LYS A 1 118 ? -13.266 -22.641 3.395 1 95.19 118 LYS A N 1
ATOM 865 C CA . LYS A 1 118 ? -13.625 -21.641 2.398 1 95.19 118 LYS A CA 1
ATOM 866 C C . LYS A 1 118 ? -12.828 -21.828 1.11 1 95.19 118 LYS A C 1
ATOM 868 O O . LYS A 1 118 ? -13.281 -21.453 0.029 1 95.19 118 LYS A O 1
ATOM 873 N N . LEU A 1 119 ? -11.656 -22.391 1.154 1 94.06 119 LEU A N 1
ATOM 874 C CA . LEU A 1 119 ? -10.805 -22.719 0.017 1 94.06 119 LEU A CA 1
ATOM 875 C C . LEU A 1 119 ? -9.914 -23.906 0.336 1 94.06 119 LEU A C 1
ATOM 877 O O . LEU A 1 119 ? -9.625 -24.188 1.505 1 94.06 119 LEU A O 1
ATOM 881 N N . ASP A 1 120 ? -9.555 -24.641 -0.664 1 95.06 120 ASP A N 1
ATOM 882 C CA . ASP A 1 120 ? -8.609 -25.734 -0.432 1 95.06 120 ASP A CA 1
ATOM 883 C C . ASP A 1 120 ? -7.172 -25.266 -0.631 1 95.06 120 ASP A C 1
ATOM 885 O O . ASP A 1 120 ? -6.922 -24.078 -0.811 1 95.06 120 ASP A O 1
ATOM 889 N N . LEU A 1 121 ? -6.27 -26.156 -0.494 1 94.31 121 LEU A N 1
ATOM 890 C CA . LEU A 1 121 ? -4.859 -25.781 -0.471 1 94.31 121 LEU A CA 1
ATOM 891 C C . LEU A 1 121 ? -4.402 -25.297 -1.846 1 94.31 121 LEU A C 1
ATOM 893 O O . LEU A 1 121 ? -3.572 -24.391 -1.948 1 94.31 121 LEU A O 1
ATOM 897 N N . VAL A 1 122 ? -4.91 -25.969 -2.896 1 95.5 122 VAL A N 1
ATOM 898 C CA . VAL A 1 122 ? -4.574 -25.562 -4.262 1 95.5 122 VAL A CA 1
ATOM 899 C C . VAL A 1 122 ? -5.086 -24.156 -4.535 1 95.5 122 VAL A C 1
ATOM 901 O O . VAL A 1 122 ? -4.359 -23.328 -5.078 1 95.5 122 VAL A O 1
ATOM 904 N N . GLU A 1 123 ? -6.277 -23.938 -4.09 1 95.81 123 GLU A N 1
ATOM 905 C CA . GLU A 1 123 ? -6.875 -22.609 -4.238 1 95.81 123 GLU A CA 1
ATOM 906 C C . GLU A 1 123 ? -6.094 -21.562 -3.445 1 95.81 123 GLU A C 1
ATOM 908 O O . GLU A 1 123 ? -5.891 -20.453 -3.918 1 95.81 123 GLU A O 1
ATOM 913 N N . ALA A 1 124 ? -5.691 -21.891 -2.254 1 95 124 ALA A N 1
ATOM 914 C CA . ALA A 1 124 ? -4.914 -20.984 -1.42 1 95 124 ALA A CA 1
ATOM 915 C C . ALA A 1 124 ? -3.594 -20.625 -2.09 1 95 124 ALA A C 1
ATOM 917 O O . ALA A 1 124 ? -3.207 -19.453 -2.119 1 95 124 ALA A O 1
ATOM 918 N N . GLU A 1 125 ? -2.893 -21.609 -2.568 1 94.56 125 GLU A N 1
ATOM 919 C CA . GLU A 1 125 ? -1.634 -21.359 -3.266 1 94.56 125 GLU A CA 1
ATOM 920 C C . GLU A 1 125 ? -1.839 -20.469 -4.48 1 94.56 125 GLU A C 1
ATOM 922 O O . GLU A 1 125 ? -1.052 -19.547 -4.719 1 94.56 125 GLU A O 1
ATOM 927 N N . ALA A 1 126 ? -2.891 -20.781 -5.215 1 95.25 126 ALA A N 1
ATOM 928 C CA . ALA A 1 126 ? -3.205 -19.984 -6.402 1 95.25 126 ALA A CA 1
ATOM 929 C C . ALA A 1 126 ? -3.529 -18.531 -6.023 1 95.25 126 ALA A C 1
ATOM 931 O O . ALA A 1 126 ? -3.219 -17.609 -6.773 1 95.25 126 ALA A O 1
ATOM 932 N N . LEU A 1 127 ? -4.176 -18.391 -4.918 1 95.81 127 LEU A N 1
ATOM 933 C CA . LEU A 1 127 ? -4.453 -17.047 -4.41 1 95.81 127 LEU A CA 1
ATOM 934 C C . LEU A 1 127 ? -3.16 -16.281 -4.164 1 95.81 127 LEU A C 1
ATOM 936 O O . LEU A 1 127 ? -3.064 -15.094 -4.496 1 95.81 127 LEU A O 1
ATOM 940 N N . GLY A 1 128 ? -2.207 -16.906 -3.533 1 95.31 128 GLY A N 1
ATOM 941 C CA . GLY A 1 128 ? -0.893 -16.312 -3.375 1 95.31 128 GLY A CA 1
ATOM 942 C C . GLY A 1 128 ? -0.269 -15.883 -4.691 1 95.31 128 GLY A C 1
ATOM 943 O O . GLY A 1 128 ? 0.282 -14.781 -4.797 1 95.31 128 GLY A O 1
ATOM 944 N N . ASP A 1 129 ? -0.377 -16.75 -5.656 1 95.19 129 ASP A N 1
ATOM 945 C CA . ASP A 1 129 ? 0.134 -16.438 -6.988 1 95.19 129 ASP A CA 1
ATOM 946 C C . ASP A 1 129 ? -0.579 -15.234 -7.586 1 95.19 129 ASP A C 1
ATOM 948 O O . ASP A 1 129 ? 0.045 -14.406 -8.258 1 95.19 129 ASP A O 1
ATOM 952 N N . LEU A 1 130 ? -1.851 -15.195 -7.359 1 96.44 130 LEU A N 1
ATOM 953 C CA . LEU A 1 130 ? -2.639 -14.086 -7.887 1 96.44 130 LEU A CA 1
ATOM 954 C C . LEU A 1 130 ? -2.168 -12.758 -7.305 1 96.44 130 LEU A C 1
ATOM 956 O O . LEU A 1 130 ? -1.955 -11.797 -8.047 1 96.44 130 LEU A O 1
ATOM 960 N N . ILE A 1 131 ? -2.02 -12.703 -6.043 1 96.06 131 ILE A N 1
ATOM 961 C CA . ILE A 1 131 ? -1.589 -11.484 -5.363 1 96.06 131 ILE A CA 1
ATOM 962 C C . ILE A 1 131 ? -0.21 -11.07 -5.867 1 96.06 131 ILE A C 1
ATOM 964 O O . ILE A 1 131 ? 0.061 -9.883 -6.043 1 96.06 131 ILE A O 1
ATOM 968 N N . SER A 1 132 ? 0.606 -12.031 -6.211 1 94.06 132 SER A N 1
ATOM 969 C CA . SER A 1 132 ? 1.983 -11.766 -6.613 1 94.06 132 SER A CA 1
ATOM 970 C C . SER A 1 132 ? 2.084 -11.539 -8.117 1 94.06 132 SER A C 1
ATOM 972 O O . SER A 1 132 ? 3.158 -11.234 -8.633 1 94.06 132 SER A O 1
ATOM 974 N N . ALA A 1 133 ? 1.041 -11.711 -8.805 1 95.81 133 ALA A N 1
ATOM 975 C CA . ALA A 1 133 ? 1.076 -11.625 -10.266 1 95.81 133 ALA A CA 1
ATOM 976 C C . ALA A 1 133 ? 1.497 -10.234 -10.727 1 95.81 133 ALA A C 1
ATOM 978 O O . ALA A 1 133 ? 0.984 -9.227 -10.227 1 95.81 133 ALA A O 1
ATOM 979 N N . GLU A 1 134 ? 2.361 -10.242 -11.711 1 94.69 134 GLU A N 1
ATOM 980 C CA . GLU A 1 134 ? 2.9 -9 -12.242 1 94.69 134 GLU A CA 1
ATOM 981 C C . GLU A 1 134 ? 2.543 -8.828 -13.719 1 94.69 134 GLU A C 1
ATOM 983 O O . GLU A 1 134 ? 2.633 -7.723 -14.258 1 94.69 134 GLU A O 1
ATOM 988 N N . THR A 1 135 ? 2.201 -9.914 -14.367 1 95.56 135 THR A N 1
ATOM 989 C CA . THR A 1 135 ? 1.873 -9.883 -15.789 1 95.56 135 THR A CA 1
ATOM 990 C C . THR A 1 135 ? 0.482 -10.461 -16.031 1 95.56 135 THR A C 1
ATOM 992 O O . THR A 1 135 ? -0.074 -11.141 -15.172 1 95.56 135 THR A O 1
ATOM 995 N N . GLU A 1 136 ? -0.042 -10.195 -17.188 1 94.38 136 GLU A N 1
ATOM 996 C CA . GLU A 1 136 ? -1.37 -10.656 -17.578 1 94.38 136 GLU A CA 1
ATOM 997 C C . GLU A 1 136 ? -1.435 -12.18 -17.625 1 94.38 136 GLU A C 1
ATOM 999 O O . GLU A 1 136 ? -2.412 -12.781 -17.156 1 94.38 136 GLU A O 1
ATOM 1004 N N . ALA A 1 137 ? -0.45 -12.781 -18.078 1 93.81 137 ALA A N 1
ATOM 1005 C CA . ALA A 1 137 ? -0.445 -14.242 -18.156 1 93.81 137 ALA A CA 1
ATOM 1006 C C . ALA A 1 137 ? -0.476 -14.859 -16.75 1 93.81 137 ALA A C 1
ATOM 1008 O O . ALA A 1 137 ? -1.217 -15.812 -16.516 1 93.81 137 ALA A O 1
ATOM 1009 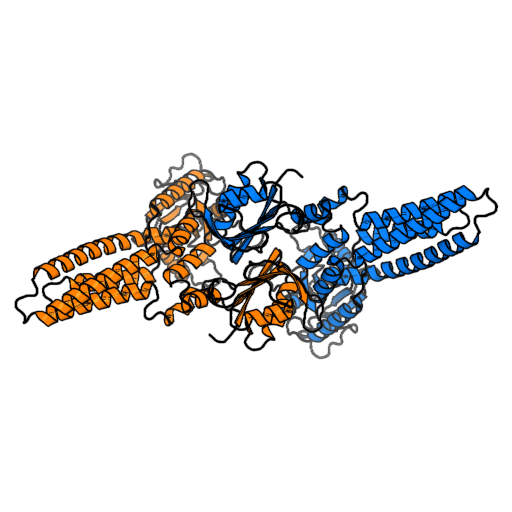N N . GLN A 1 138 ? 0.343 -14.305 -15.914 1 94.94 138 GLN A N 1
ATOM 1010 C CA . GLN A 1 138 ? 0.33 -14.781 -14.539 1 94.94 138 GLN A CA 1
ATOM 1011 C C . GLN A 1 138 ? -1.057 -14.633 -13.914 1 94.94 138 GLN A C 1
ATOM 1013 O O . GLN A 1 138 ? -1.556 -15.555 -13.273 1 94.94 138 GLN A O 1
ATOM 1018 N N . ARG A 1 139 ? -1.595 -13.508 -14.086 1 96.06 139 ARG A N 1
ATOM 1019 C CA . ARG A 1 139 ? -2.902 -13.203 -13.516 1 96.06 139 ARG A CA 1
ATOM 1020 C C . ARG A 1 139 ? -3.959 -14.188 -14.008 1 96.06 139 ARG A C 1
ATOM 1022 O O . ARG A 1 139 ? -4.699 -14.758 -13.203 1 96.06 139 ARG A O 1
ATOM 1029 N N . ARG A 1 140 ? -4.086 -14.406 -15.297 1 94.25 140 ARG A N 1
ATOM 1030 C CA . ARG A 1 140 ? -5.086 -15.281 -15.891 1 94.25 140 ARG A CA 1
ATOM 1031 C C . ARG A 1 140 ? -4.941 -16.703 -15.367 1 94.25 140 ARG A C 1
ATOM 1033 O O . ARG A 1 140 ? -5.934 -17.344 -15.016 1 94.25 140 ARG A O 1
ATOM 1040 N N . PHE A 1 141 ? -3.711 -17.094 -15.32 1 94.56 141 PHE A N 1
ATOM 1041 C CA . PHE A 1 141 ? -3.424 -18.438 -14.828 1 94.56 141 PHE A CA 1
ATOM 1042 C C . PHE A 1 141 ? -3.834 -18.578 -13.367 1 94.56 141 PHE A C 1
ATOM 1044 O O . PHE A 1 141 ? -4.531 -19.516 -13 1 94.56 141 PHE A O 1
ATOM 1051 N N . ALA A 1 142 ? -3.48 -17.609 -12.578 1 95.62 142 ALA A N 1
ATOM 1052 C CA . ALA A 1 142 ? -3.744 -17.641 -11.141 1 95.62 142 ALA A CA 1
ATOM 1053 C C . ALA A 1 142 ? -5.238 -17.547 -10.859 1 95.62 142 ALA A C 1
ATOM 1055 O O . ALA A 1 142 ? -5.75 -18.203 -9.945 1 95.62 142 ALA A O 1
ATOM 1056 N N . VAL A 1 143 ? -5.961 -16.734 -11.562 1 96.06 143 VAL A N 1
ATOM 1057 C CA . VAL A 1 143 ? -7.395 -16.562 -11.367 1 96.06 143 VAL A CA 1
ATOM 1058 C C . VAL A 1 143 ? -8.125 -17.875 -11.633 1 96.06 143 VAL A C 1
ATOM 1060 O O . VAL A 1 143 ? -9.023 -18.266 -10.883 1 96.06 143 VAL A O 1
ATOM 1063 N N . GLU A 1 144 ? -7.742 -18.547 -12.664 1 93.94 144 GLU A N 1
ATOM 1064 C CA . GLU A 1 144 ? -8.352 -19.828 -13.016 1 93.94 144 GLU A CA 1
ATOM 1065 C C . GLU A 1 144 ? -8.141 -20.844 -11.906 1 93.94 144 GLU A C 1
ATOM 1067 O O . GLU A 1 144 ? -9.078 -21.562 -11.523 1 93.94 144 GLU A O 1
ATOM 1072 N N . LEU A 1 145 ? -6.953 -20.891 -11.453 1 94.94 145 LEU A N 1
ATOM 1073 C CA . LEU A 1 145 ? -6.625 -21.875 -10.422 1 94.94 145 LEU A CA 1
ATOM 1074 C C . LEU A 1 145 ? -7.277 -21.5 -9.094 1 94.94 145 LEU A C 1
ATOM 1076 O O . LEU A 1 145 ? -7.77 -22.359 -8.375 1 94.94 145 LEU A O 1
ATOM 1080 N N . ALA A 1 146 ? -7.266 -20.234 -8.797 1 95.06 146 ALA A N 1
ATOM 1081 C CA . ALA A 1 146 ? -7.891 -19.766 -7.562 1 95.06 146 ALA A CA 1
ATOM 1082 C C . ALA A 1 146 ? -9.398 -20 -7.586 1 95.06 146 ALA A C 1
ATOM 1084 O O . ALA A 1 146 ? -10.023 -20.156 -6.535 1 95.06 146 ALA A O 1
ATOM 1085 N N . GLY A 1 147 ? -9.914 -20.094 -8.75 1 94.5 147 GLY A N 1
ATOM 1086 C CA . GLY A 1 147 ? -11.336 -20.375 -8.922 1 94.5 147 GLY A CA 1
ATOM 1087 C C . GLY A 1 147 ? -11.688 -21.828 -8.766 1 94.5 147 GLY A C 1
ATOM 1088 O O . GLY A 1 147 ? -12.859 -22.203 -8.82 1 94.5 147 GLY A O 1
ATOM 1089 N N . GLY A 1 148 ? -10.711 -22.656 -8.68 1 95.56 148 GLY A N 1
ATOM 1090 C CA . GLY A 1 148 ? -10.969 -24.031 -8.305 1 95.56 148 GLY A CA 1
ATOM 1091 C C . GLY A 1 148 ? -10.859 -25 -9.477 1 95.56 148 GLY A C 1
ATOM 1092 O O . GLY A 1 148 ? -11.172 -26.172 -9.344 1 95.56 148 GLY A O 1
ATOM 1093 N N . ALA A 1 149 ? -10.43 -24.531 -10.609 1 94.88 149 ALA A N 1
ATOM 1094 C CA . ALA A 1 149 ? -10.406 -25.391 -11.789 1 94.88 149 ALA A CA 1
ATOM 1095 C C . ALA A 1 149 ? -9.477 -26.578 -11.57 1 94.88 149 ALA A C 1
ATOM 1097 O O . ALA A 1 149 ? -9.852 -27.719 -11.859 1 94.88 149 ALA A O 1
ATOM 1098 N N . GLN A 1 150 ? -8.32 -26.312 -11.086 1 95.81 150 GLN A N 1
ATOM 1099 C CA . GLN A 1 150 ? -7.367 -27.391 -10.852 1 95.81 150 GLN A CA 1
ATOM 1100 C C . GLN A 1 150 ? -7.82 -28.281 -9.703 1 95.81 150 GLN A C 1
ATOM 1102 O O . GLN A 1 150 ? -7.66 -29.5 -9.758 1 95.81 150 GLN A O 1
ATOM 1107 N N . SER A 1 151 ? -8.344 -27.688 -8.695 1 96.38 151 SER A N 1
ATOM 1108 C CA . SER A 1 151 ? -8.906 -28.453 -7.586 1 96.38 151 SER A CA 1
ATOM 1109 C C . SER A 1 151 ? -9.977 -29.422 -8.07 1 96.38 151 SER A C 1
ATOM 1111 O O . SER A 1 151 ? -9.984 -30.594 -7.68 1 96.38 151 SER A O 1
ATOM 1113 N N . SER A 1 152 ? -10.852 -28.953 -8.898 1 96.88 152 SER A N 1
ATOM 1114 C CA . SER A 1 152 ? -11.922 -29.781 -9.43 1 96.88 152 SER A CA 1
ATOM 1115 C C . SER A 1 152 ? -11.375 -30.969 -10.211 1 96.88 152 SER A C 1
ATOM 1117 O O . SER A 1 152 ? -11.906 -32.062 -10.133 1 96.88 152 SER A O 1
ATOM 1119 N N . LEU A 1 153 ? -10.359 -30.672 -10.953 1 96.88 153 LEU A N 1
ATOM 1120 C CA . LEU A 1 153 ? -9.711 -31.734 -11.711 1 96.88 153 LEU A CA 1
ATOM 1121 C C . LEU A 1 153 ? -9.211 -32.844 -10.773 1 96.88 153 LEU A C 1
ATOM 1123 O O . LEU A 1 153 ? -9.5 -34.031 -10.984 1 96.88 153 LEU A O 1
ATOM 1127 N N . TYR A 1 154 ? -8.508 -32.5 -9.758 1 97.19 154 TYR A N 1
ATOM 1128 C CA . TYR A 1 154 ? -7.934 -33.5 -8.836 1 97.19 154 TYR A CA 1
ATOM 1129 C C . TYR A 1 154 ? -9.023 -34.188 -8.039 1 97.19 154 TYR A C 1
ATOM 1131 O O . TYR A 1 154 ? -8.93 -35.375 -7.758 1 97.19 154 TYR A O 1
ATOM 1139 N N . GLU A 1 155 ? -10.016 -33.469 -7.684 1 96.44 155 GLU A N 1
ATOM 1140 C CA . GLU A 1 155 ? -11.133 -34.062 -6.953 1 96.44 155 GLU A CA 1
ATOM 1141 C C . GLU A 1 155 ? -11.883 -35.062 -7.82 1 96.44 155 GLU A C 1
ATOM 1143 O O . GLU A 1 155 ? -12.344 -36.125 -7.328 1 96.44 155 GLU A O 1
ATOM 1148 N N . ASP A 1 156 ? -12.055 -34.75 -9.047 1 97.5 156 ASP A N 1
ATOM 1149 C CA . ASP A 1 156 ? -12.688 -35.656 -9.977 1 97.5 156 ASP A CA 1
ATOM 1150 C C . ASP A 1 156 ? -11.883 -36.969 -10.094 1 97.5 156 ASP A C 1
ATOM 1152 O O . ASP A 1 156 ? -12.445 -38.062 -10.078 1 97.5 156 ASP A O 1
ATOM 1156 N N . TRP A 1 157 ? -10.609 -36.781 -10.266 1 98 157 TRP A N 1
ATOM 1157 C CA . TRP A 1 157 ? -9.742 -37.969 -10.336 1 98 157 TRP A CA 1
ATOM 1158 C C . TRP A 1 157 ? -9.836 -38.781 -9.062 1 98 157 TRP A C 1
ATOM 1160 O O . TRP A 1 157 ? -9.914 -40 -9.109 1 98 157 TRP A O 1
ATOM 1170 N N . ARG A 1 158 ? -9.82 -38.125 -7.969 1 97.12 158 ARG A N 1
ATOM 1171 C CA . ARG A 1 158 ? -9.906 -38.844 -6.688 1 97.12 158 ARG A CA 1
ATOM 1172 C C . ARG A 1 158 ? -11.227 -39.594 -6.566 1 97.12 158 ARG A C 1
ATOM 1174 O O . ARG A 1 158 ? -11.25 -40.719 -6.094 1 97.12 158 ARG A O 1
ATOM 1181 N N . ALA A 1 159 ? -12.297 -39 -6.977 1 97.31 159 ALA A N 1
ATOM 1182 C CA . ALA A 1 159 ? -13.609 -39.625 -6.945 1 97.31 159 ALA A CA 1
ATOM 1183 C C . ALA A 1 159 ? -13.617 -40.906 -7.812 1 97.31 159 ALA A C 1
ATOM 1185 O O . ALA A 1 159 ? -14.203 -41.906 -7.43 1 97.31 159 ALA A O 1
ATOM 1186 N N . ARG A 1 160 ? -13.023 -40.812 -8.906 1 97.44 160 ARG A N 1
ATOM 1187 C CA . ARG A 1 160 ? -12.922 -41.969 -9.789 1 97.44 160 ARG A CA 1
ATOM 1188 C C . ARG A 1 160 ? -12.148 -43.094 -9.133 1 97.44 160 ARG A C 1
ATOM 1190 O O . ARG A 1 160 ? -12.539 -44.25 -9.227 1 97.44 160 ARG A O 1
ATOM 1197 N N . LEU A 1 161 ? -11.102 -42.719 -8.477 1 97.81 161 LEU A N 1
ATOM 1198 C CA . LEU A 1 161 ? -10.297 -43.719 -7.777 1 97.81 161 LEU A CA 1
ATOM 1199 C C . LEU A 1 161 ? -11.086 -44.375 -6.648 1 97.81 161 LEU A C 1
ATOM 1201 O O . LEU A 1 161 ? -11.016 -45.594 -6.453 1 97.81 161 LEU A O 1
ATOM 1205 N N . LEU A 1 162 ? -11.766 -43.594 -5.957 1 96.38 162 LEU A N 1
ATOM 1206 C CA . LEU A 1 162 ? -12.594 -44.094 -4.863 1 96.38 162 LEU A CA 1
ATOM 1207 C C . LEU A 1 162 ? -13.664 -45.031 -5.383 1 96.38 162 LEU A C 1
ATOM 1209 O O . LEU A 1 162 ? -13.898 -46.094 -4.793 1 96.38 162 LEU A O 1
ATOM 1213 N N . HIS A 1 163 ? -14.289 -44.656 -6.438 1 96.06 163 HIS A N 1
ATOM 1214 C CA . HIS A 1 163 ? -15.289 -45.5 -7.062 1 96.06 163 HIS A CA 1
ATOM 1215 C C . HIS A 1 163 ? -14.688 -46.812 -7.516 1 96.06 163 HIS A C 1
ATOM 1217 O O . HIS A 1 163 ? -15.25 -47.875 -7.262 1 96.06 163 HIS A O 1
ATOM 1223 N N . ALA A 1 164 ? -13.57 -46.719 -8.203 1 96.62 164 ALA A N 1
ATOM 1224 C CA . ALA A 1 164 ? -12.883 -47.938 -8.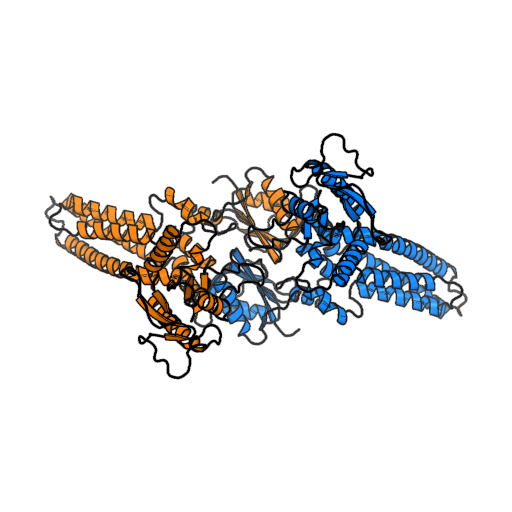664 1 96.62 164 ALA A CA 1
ATOM 1225 C C . ALA A 1 164 ? -12.562 -48.875 -7.496 1 96.62 164 ALA A C 1
ATOM 1227 O O . ALA A 1 164 ? -12.82 -50.062 -7.574 1 96.62 164 ALA A O 1
ATOM 1228 N N . ARG A 1 165 ? -12.07 -48.312 -6.43 1 95.38 165 ARG A N 1
ATOM 1229 C CA . ARG A 1 165 ? -11.742 -49.094 -5.25 1 95.38 165 ARG A CA 1
ATOM 1230 C C . ARG A 1 165 ? -12.984 -49.812 -4.703 1 95.38 165 ARG A C 1
ATOM 1232 O O . ARG A 1 165 ? -12.938 -51 -4.379 1 95.38 165 ARG A O 1
ATOM 1239 N N . SER A 1 166 ? -14.031 -49.094 -4.637 1 94.25 166 SER A N 1
ATOM 1240 C CA . SER A 1 166 ? -15.273 -49.656 -4.113 1 94.25 166 SER A CA 1
ATOM 1241 C C . SER A 1 166 ? -15.758 -50.812 -4.957 1 94.25 166 SER A C 1
ATOM 1243 O O . SER A 1 166 ? -16.203 -51.844 -4.422 1 94.25 166 SER A O 1
ATOM 1245 N N . MET A 1 167 ? -15.703 -50.719 -6.219 1 92.06 167 MET A N 1
ATOM 1246 C CA . MET A 1 167 ? -16.141 -51.781 -7.129 1 92.06 167 MET A CA 1
ATOM 1247 C C . MET A 1 167 ? -15.25 -53 -6.984 1 92.06 167 MET A C 1
ATOM 1249 O O . MET A 1 167 ? -15.75 -54.125 -6.965 1 92.06 167 MET A O 1
ATOM 1253 N N . ILE A 1 168 ? -13.961 -52.781 -6.887 1 91.81 168 ILE A N 1
ATOM 1254 C CA . ILE A 1 168 ? -13.023 -53.906 -6.773 1 91.81 168 ILE A CA 1
ATOM 1255 C C . ILE A 1 168 ? -13.195 -54.594 -5.426 1 91.81 168 ILE A C 1
ATOM 1257 O O . ILE A 1 168 ? -13.164 -55.812 -5.344 1 91.81 168 ILE A O 1
ATOM 1261 N N . GLU A 1 169 ? -13.375 -53.844 -4.379 1 89.44 169 GLU A N 1
ATOM 1262 C CA . GLU A 1 169 ? -13.617 -54.406 -3.062 1 89.44 169 GLU A CA 1
ATOM 1263 C C . GLU A 1 169 ? -14.898 -55.25 -3.055 1 89.44 169 GLU A C 1
ATOM 1265 O O . GLU A 1 169 ? -14.961 -56.312 -2.432 1 89.44 169 GLU A O 1
ATOM 1270 N N . ALA A 1 170 ? -15.891 -54.812 -3.736 1 86.69 170 ALA A N 1
ATOM 1271 C CA . ALA A 1 170 ? -17.125 -55.594 -3.869 1 86.69 170 ALA A CA 1
ATOM 1272 C C . ALA A 1 170 ? -16.875 -56.906 -4.57 1 86.69 170 ALA A C 1
ATOM 1274 O O . ALA A 1 170 ? -17.469 -57.938 -4.211 1 86.69 170 ALA A O 1
ATOM 1275 N N . GLU A 1 171 ? -16.062 -56.844 -5.602 1 84.31 171 GLU A N 1
ATOM 1276 C CA . GLU A 1 171 ? -15.719 -58.062 -6.32 1 84.31 171 GLU A CA 1
ATOM 1277 C C . GLU A 1 171 ? -14.977 -59.062 -5.418 1 84.31 171 GLU A C 1
ATOM 1279 O O . GLU A 1 171 ? -15.219 -60.25 -5.477 1 84.31 171 GLU A O 1
ATOM 1284 N N . ILE A 1 172 ? -14.102 -58.531 -4.613 1 84.44 172 ILE A N 1
ATOM 1285 C CA . ILE A 1 172 ? -13.344 -59.344 -3.676 1 84.44 172 ILE A CA 1
ATOM 1286 C C . ILE A 1 172 ? -14.305 -60 -2.678 1 84.44 172 ILE A C 1
ATOM 1288 O O . ILE A 1 172 ? -14.18 -61.188 -2.379 1 84.44 172 ILE A O 1
ATOM 1292 N N . ASP A 1 173 ? -15.258 -59.312 -2.176 1 83.81 173 ASP A N 1
ATOM 1293 C CA . ASP A 1 173 ? -16.188 -59.781 -1.147 1 83.81 173 ASP A CA 1
ATOM 1294 C C . ASP A 1 173 ? -17.156 -60.812 -1.717 1 83.81 173 ASP A C 1
ATOM 1296 O O . ASP A 1 173 ? -17.609 -61.719 -0.999 1 83.81 173 ASP A O 1
ATOM 1300 N N . PHE A 1 174 ? -17.438 -60.688 -2.996 1 76.88 174 PHE A N 1
ATOM 1301 C CA . PHE A 1 174 ? -18.469 -61.531 -3.555 1 76.88 174 PHE A CA 1
ATOM 1302 C C . PHE A 1 174 ? -17.859 -62.625 -4.434 1 76.88 174 PHE A C 1
ATOM 1304 O O . PHE A 1 174 ? -18.578 -63.281 -5.195 1 76.88 174 PHE A O 1
ATOM 1311 N N . SER A 1 175 ? -16.516 -62.625 -4.703 1 65.38 175 SER A N 1
ATOM 1312 C CA . SER A 1 175 ? -15.828 -63.594 -5.586 1 65.38 175 SER A CA 1
ATOM 1313 C C . SER A 1 175 ? -16.297 -65 -5.328 1 65.38 175 SER A C 1
ATOM 1315 O O . SER A 1 175 ? -16.328 -65.812 -6.246 1 65.38 175 SER A O 1
ATOM 1317 N N . ASP A 1 176 ? -16.672 -65.375 -4.043 1 59.72 176 ASP A N 1
ATOM 1318 C CA . ASP A 1 176 ? -17.141 -66.75 -3.828 1 59.72 176 ASP A CA 1
ATOM 1319 C C . ASP A 1 176 ? -18.531 -67 -4.426 1 59.72 176 ASP A C 1
ATOM 1321 O O . ASP A 1 176 ? -19.016 -68.125 -4.516 1 59.72 176 ASP A O 1
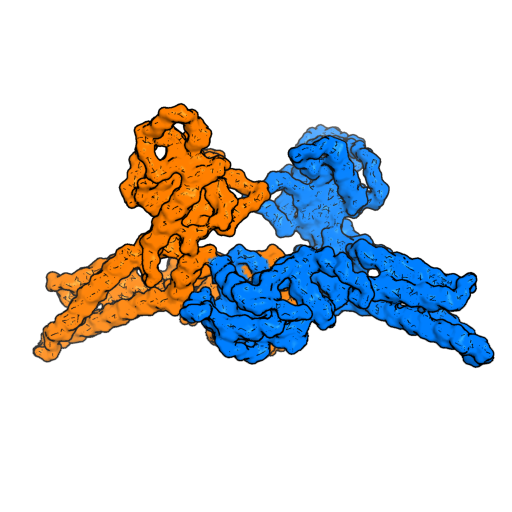ATOM 1325 N N . GLU A 1 177 ? -19.141 -65.75 -4.672 1 53.31 177 GLU A N 1
ATOM 1326 C CA . GLU A 1 177 ? -20.5 -65.938 -5.195 1 53.31 177 GLU A CA 1
ATOM 1327 C C . GLU A 1 177 ? -20.516 -65.812 -6.719 1 53.31 177 GLU A C 1
ATOM 1329 O O . GLU A 1 177 ? -19.703 -65.125 -7.312 1 53.31 177 GLU A O 1
ATOM 1334 N N . ASP A 1 178 ? -20.781 -66.812 -7.5 1 53.44 178 ASP A N 1
ATOM 1335 C CA . ASP A 1 178 ? -20.766 -67.062 -8.938 1 53.44 178 ASP A CA 1
ATOM 1336 C C . ASP A 1 178 ? -21.141 -65.812 -9.703 1 53.44 178 ASP A C 1
ATOM 1338 O O . ASP A 1 178 ? -21.109 -65.75 -10.938 1 53.44 178 ASP A O 1
ATOM 1342 N N . ASP A 1 179 ? -21.734 -64.688 -9.031 1 48.41 179 ASP A N 1
ATOM 1343 C CA . ASP A 1 179 ? -22.516 -63.75 -9.773 1 48.41 179 ASP A CA 1
ATOM 1344 C C . ASP A 1 179 ? -21.719 -62.469 -10.031 1 48.41 179 ASP A C 1
ATOM 1346 O O . ASP A 1 179 ? -22.266 -61.469 -10.469 1 48.41 179 ASP A O 1
ATOM 1350 N N . VAL A 1 180 ? -20.688 -62.156 -9.398 1 53.56 180 VAL A N 1
ATOM 1351 C CA . VAL A 1 180 ? -20.172 -60.812 -9.695 1 53.56 180 VAL A CA 1
ATOM 1352 C C . VAL A 1 180 ? -19.422 -60.844 -11.023 1 53.56 180 VAL A C 1
ATOM 1354 O O . VAL A 1 180 ? -18.406 -61.5 -11.164 1 53.56 180 VAL A O 1
ATOM 1357 N N . PRO A 1 181 ? -20.062 -60.406 -12.125 1 54.09 181 PRO A N 1
ATOM 1358 C CA . PRO A 1 181 ? -19.516 -60.531 -13.484 1 54.09 181 PRO A CA 1
ATOM 1359 C C . PRO A 1 181 ? -18.172 -59.844 -13.656 1 54.09 181 PRO A C 1
ATOM 1361 O O . PRO A 1 181 ? -17.953 -58.75 -13.117 1 54.09 181 PRO A O 1
ATOM 1364 N N . GLY A 1 182 ? -17.016 -60.594 -13.992 1 58.81 182 GLY A N 1
ATOM 1365 C CA . GLY A 1 182 ? -15.719 -60.219 -14.523 1 58.81 182 GLY A CA 1
ATOM 1366 C C . GLY A 1 182 ? -15.773 -58.969 -15.367 1 58.81 182 GLY A C 1
ATOM 1367 O O . GLY A 1 182 ? -14.766 -58.25 -15.523 1 58.81 182 GLY A O 1
ATOM 1368 N N . SER A 1 183 ? -16.984 -58.562 -15.742 1 65.81 183 SER A N 1
ATOM 1369 C CA . SER A 1 183 ? -17.188 -57.469 -16.703 1 65.81 183 SER A CA 1
ATOM 1370 C C . SER A 1 183 ? -17.078 -56.094 -16.016 1 65.81 183 SER A C 1
ATOM 1372 O O . SER A 1 183 ? -16.578 -55.156 -16.609 1 65.81 183 SER A O 1
ATOM 1374 N N . VAL A 1 184 ? -17.516 -56.031 -14.781 1 67.81 184 VAL A N 1
ATOM 1375 C CA . VAL A 1 184 ? -17.469 -54.75 -14.086 1 67.81 184 VAL A CA 1
ATOM 1376 C C . VAL A 1 184 ? -16.031 -54.344 -13.797 1 67.81 184 VAL A C 1
ATOM 1378 O O . VAL A 1 184 ? -15.625 -53.219 -14.016 1 67.81 184 VAL A O 1
ATOM 1381 N N . SER A 1 185 ? -15.273 -55.312 -13.453 1 79.75 185 SER A N 1
ATOM 1382 C CA . SER A 1 185 ? -13.859 -55.062 -13.18 1 79.75 185 SER A CA 1
ATOM 1383 C C . SER A 1 185 ? -13.117 -54.656 -14.445 1 79.75 185 SER A C 1
ATOM 1385 O O . SER A 1 185 ? -12.242 -53.781 -14.398 1 79.75 185 SER A O 1
ATOM 1387 N N . ASP A 1 186 ? -13.695 -55.156 -15.469 1 86 186 ASP A N 1
ATOM 1388 C CA . ASP A 1 186 ? -13.023 -54.812 -16.719 1 86 186 ASP A CA 1
ATOM 1389 C C . ASP A 1 186 ? -13.227 -53.344 -17.062 1 86 186 ASP A C 1
ATOM 1391 O O . ASP A 1 186 ? -12.297 -52.656 -17.516 1 86 186 ASP A O 1
ATOM 1395 N N . ARG A 1 187 ? -14.414 -52.875 -16.797 1 90.88 187 ARG A N 1
ATOM 1396 C CA . ARG A 1 187 ? -14.727 -51.5 -17.078 1 90.88 187 ARG A CA 1
ATOM 1397 C C . ARG A 1 187 ? -13.961 -50.562 -16.141 1 90.88 187 ARG A C 1
ATOM 1399 O O . ARG A 1 187 ? -13.5 -49.5 -16.547 1 90.88 187 ARG A O 1
ATOM 1406 N N . VAL A 1 188 ? -13.883 -50.969 -14.961 1 94.44 188 VAL A N 1
ATOM 1407 C CA . VAL A 1 188 ? -13.188 -50.188 -13.953 1 94.44 188 VAL A CA 1
ATOM 1408 C C . VAL A 1 188 ? -11.711 -50.031 -14.336 1 94.44 188 VAL A C 1
ATOM 1410 O O . VAL A 1 188 ? -11.156 -48.938 -14.305 1 94.44 188 VAL A O 1
ATOM 1413 N N . TRP A 1 189 ? -11.117 -51.125 -14.711 1 95.06 189 TRP A N 1
ATOM 1414 C CA . TRP A 1 189 ? -9.695 -51.094 -15.031 1 95.06 189 TRP A CA 1
ATOM 1415 C C . TRP A 1 189 ? -9.438 -50.312 -16.312 1 95.06 189 TRP A C 1
ATOM 1417 O O . TRP A 1 189 ? -8.406 -49.656 -16.453 1 95.06 189 TRP A O 1
ATOM 1427 N N . ALA A 1 190 ? -10.391 -50.312 -17.25 1 95.94 190 ALA A N 1
ATOM 1428 C CA . ALA A 1 190 ? -10.281 -49.5 -18.453 1 95.94 190 ALA A CA 1
ATOM 1429 C C . ALA A 1 190 ? -10.305 -48.031 -18.094 1 95.94 190 ALA A C 1
ATOM 1431 O O . ALA A 1 190 ? -9.539 -47.219 -18.656 1 95.94 190 ALA A O 1
ATOM 1432 N N . ASP A 1 191 ? -11.156 -47.688 -17.188 1 96.75 191 ASP A N 1
ATOM 1433 C CA . ASP A 1 191 ? -11.234 -46.312 -16.734 1 96.75 191 ASP A CA 1
ATOM 1434 C C . ASP A 1 191 ? -9.938 -45.875 -16.047 1 96.75 191 ASP A C 1
ATOM 1436 O O . ASP A 1 191 ? -9.469 -44.75 -16.25 1 96.75 191 ASP A O 1
ATOM 1440 N N . MET A 1 192 ? -9.359 -46.719 -15.281 1 97.5 192 MET A N 1
ATOM 1441 C CA . MET A 1 192 ? -8.117 -46.406 -14.586 1 97.5 192 MET A CA 1
ATOM 1442 C C . MET A 1 192 ? -6.969 -46.219 -15.578 1 97.5 192 MET A C 1
ATOM 1444 O O . MET A 1 192 ? -6.078 -45.406 -15.359 1 97.5 192 MET A O 1
ATOM 1448 N N . ARG A 1 193 ? -6.977 -47 -16.656 1 97.38 193 ARG A N 1
ATOM 1449 C CA . ARG A 1 193 ? -5.973 -46.844 -17.703 1 97.38 193 ARG A CA 1
ATOM 1450 C C . ARG A 1 193 ? -6.105 -45.469 -18.375 1 97.38 193 ARG A C 1
ATOM 1452 O O . ARG A 1 193 ? -5.109 -44.781 -18.594 1 97.38 193 ARG A O 1
ATOM 1459 N N . THR A 1 194 ? -7.324 -45.125 -18.641 1 97.62 194 THR A N 1
ATOM 1460 C CA . THR A 1 194 ? -7.594 -43.812 -19.219 1 97.62 194 THR A CA 1
ATOM 1461 C C . THR A 1 194 ? -7.125 -42.719 -18.297 1 97.62 194 THR A C 1
ATOM 1463 O O . THR A 1 194 ? -6.523 -41.719 -18.734 1 97.62 194 THR A O 1
ATOM 1466 N N . MET A 1 195 ? -7.406 -42.812 -17.031 1 97.75 195 MET A N 1
ATOM 1467 C CA . MET A 1 195 ? -6.992 -41.812 -16.047 1 97.75 195 MET A CA 1
ATOM 1468 C C . MET A 1 195 ? -5.473 -41.719 -15.961 1 97.75 195 MET A C 1
ATOM 1470 O O . MET A 1 195 ? -4.914 -40.656 -15.812 1 97.75 195 MET A O 1
ATOM 1474 N N . SER A 1 196 ? -4.867 -42.844 -15.977 1 97.75 196 SER A N 1
ATOM 1475 C CA . SER A 1 196 ? -3.408 -42.875 -15.938 1 97.75 196 SER A CA 1
ATOM 1476 C C . SER A 1 196 ? -2.807 -42.094 -17.078 1 97.75 196 SER A C 1
ATOM 1478 O O . SER A 1 196 ? -1.855 -41.312 -16.891 1 97.75 196 SER A O 1
ATOM 1480 N N . ASP A 1 197 ? -3.387 -42.25 -18.25 1 97.5 197 ASP A N 1
ATOM 1481 C CA . ASP A 1 197 ? -2.928 -41.5 -19.406 1 97.5 197 ASP A CA 1
ATOM 1482 C C . ASP A 1 197 ? -3.17 -40 -19.219 1 97.5 197 ASP A C 1
ATOM 1484 O O . ASP A 1 197 ? -2.311 -39.188 -19.562 1 97.5 197 ASP A O 1
ATOM 1488 N N . ALA A 1 198 ? -4.312 -39.688 -18.766 1 97.06 198 ALA A N 1
ATOM 1489 C CA . ALA A 1 198 ? -4.652 -38.281 -18.516 1 97.06 198 ALA A CA 1
ATOM 1490 C C . ALA A 1 198 ? -3.705 -37.656 -17.5 1 97.06 198 ALA A C 1
ATOM 1492 O O . ALA A 1 198 ? -3.279 -36.531 -17.656 1 97.06 198 ALA A O 1
ATOM 1493 N N . LEU A 1 199 ? -3.424 -38.375 -16.469 1 97.5 199 LEU A N 1
ATOM 1494 C CA . LEU A 1 199 ? -2.506 -37.906 -15.438 1 97.5 199 LEU A CA 1
ATOM 1495 C C . LEU A 1 199 ? -1.115 -37.656 -16.016 1 97.5 199 LEU A C 1
ATOM 1497 O O . LEU A 1 199 ? -0.486 -36.656 -15.703 1 97.5 199 LEU A O 1
ATOM 1501 N N . SER A 1 200 ? -0.678 -38.594 -16.812 1 96.88 200 SER A N 1
ATOM 1502 C CA . SER A 1 200 ? 0.622 -38.469 -17.469 1 96.88 200 SER A CA 1
ATOM 1503 C C . SER A 1 200 ? 0.667 -37.188 -18.328 1 96.88 200 SER A C 1
ATOM 1505 O O . SER A 1 200 ? 1.626 -36.438 -18.25 1 96.88 200 SER A O 1
ATOM 1507 N N . ARG A 1 201 ? -0.351 -37 -19.078 1 96.19 201 ARG A N 1
ATOM 1508 C CA . ARG A 1 201 ? -0.429 -35.812 -19.922 1 96.19 201 ARG A CA 1
ATOM 1509 C C . ARG A 1 201 ? -0.439 -34.531 -19.062 1 96.19 201 ARG A C 1
ATOM 1511 O O . ARG A 1 201 ? 0.202 -33.562 -19.422 1 96.19 201 ARG A O 1
ATOM 1518 N N . HIS A 1 202 ? -1.159 -34.531 -18.031 1 96.06 202 HIS A N 1
ATOM 1519 C CA . HIS A 1 202 ? -1.212 -33.406 -17.109 1 96.06 202 HIS A CA 1
ATOM 1520 C C . HIS A 1 202 ? 0.168 -33.094 -16.547 1 96.06 202 HIS A C 1
ATOM 1522 O O . HIS A 1 202 ? 0.584 -31.938 -16.531 1 96.06 202 HIS A O 1
ATOM 1528 N N . MET A 1 203 ? 0.874 -34.062 -16.172 1 96.25 203 MET A N 1
ATOM 1529 C CA . MET A 1 203 ? 2.191 -33.906 -15.57 1 96.25 203 MET A CA 1
ATOM 1530 C C . MET A 1 203 ? 3.195 -33.375 -16.594 1 96.25 203 MET A C 1
ATOM 1532 O O . MET A 1 203 ? 4.152 -32.688 -16.219 1 96.25 203 MET A O 1
ATOM 1536 N N . ASP A 1 204 ? 2.945 -33.688 -17.875 1 93.94 204 ASP A N 1
ATOM 1537 C CA . ASP A 1 204 ? 3.824 -33.219 -18.938 1 93.94 204 ASP A CA 1
ATOM 1538 C C . ASP A 1 204 ? 3.791 -31.703 -19.047 1 93.94 204 ASP A C 1
ATOM 1540 O O . ASP A 1 204 ? 4.676 -31.094 -19.672 1 93.94 204 ASP A O 1
ATOM 1544 N N . GLY A 1 205 ? 2.861 -31.078 -18.469 1 93.38 205 GLY A N 1
ATOM 1545 C CA . GLY A 1 205 ? 2.709 -29.641 -18.531 1 93.38 205 GLY A CA 1
ATOM 1546 C C . GLY A 1 205 ? 3.479 -28.906 -17.438 1 93.38 205 GLY A C 1
ATOM 1547 O O . GLY A 1 205 ? 3.354 -27.688 -17.297 1 93.38 205 GLY A O 1
ATOM 1548 N N . GLU A 1 206 ? 4.289 -29.578 -16.672 1 93 206 GLU A N 1
ATOM 1549 C CA . GLU A 1 206 ? 4.977 -29 -15.523 1 93 206 GLU A CA 1
ATOM 1550 C C . GLU A 1 206 ? 5.75 -27.75 -15.906 1 93 206 GLU A C 1
ATOM 1552 O O . GLU A 1 206 ? 5.648 -26.719 -15.242 1 93 206 GLU A O 1
ATOM 1557 N N . ARG A 1 207 ? 6.531 -27.844 -16.922 1 90.25 207 ARG A N 1
ATOM 1558 C CA . ARG A 1 207 ? 7.34 -26.719 -17.359 1 90.25 207 ARG A CA 1
ATOM 1559 C C . ARG A 1 207 ? 6.465 -25.516 -17.703 1 90.25 207 ARG A C 1
ATOM 1561 O O . ARG A 1 207 ? 6.758 -24.391 -17.297 1 90.25 207 ARG A O 1
ATOM 1568 N N . ARG A 1 208 ? 5.453 -25.766 -18.422 1 92.88 208 ARG A N 1
ATOM 1569 C CA . ARG A 1 208 ? 4.516 -24.703 -18.797 1 92.88 208 ARG A CA 1
ATOM 1570 C C . ARG A 1 208 ? 3.895 -24.062 -17.562 1 92.88 208 ARG A C 1
ATOM 1572 O O . ARG A 1 208 ? 3.832 -22.828 -17.469 1 92.88 208 ARG A O 1
ATOM 1579 N N . GLY A 1 209 ? 3.412 -24.891 -16.641 1 94 209 GLY A N 1
ATOM 1580 C CA . GLY A 1 209 ? 2.834 -24.375 -15.414 1 94 209 GLY A CA 1
ATOM 1581 C C . GLY A 1 209 ? 3.799 -23.516 -14.617 1 94 209 GLY A C 1
ATOM 1582 O O . GLY A 1 209 ? 3.416 -22.469 -14.094 1 94 209 GLY A O 1
ATOM 1583 N N . ARG A 1 210 ? 4.973 -23.953 -14.547 1 93.19 210 ARG A N 1
ATOM 1584 C CA . ARG A 1 210 ? 6 -23.219 -13.82 1 93.19 210 ARG A CA 1
ATOM 1585 C C . ARG A 1 210 ? 6.266 -21.859 -14.477 1 93.19 210 ARG A C 1
ATOM 1587 O O . ARG A 1 210 ? 6.383 -20.844 -13.781 1 93.19 210 ARG A O 1
ATOM 1594 N N . ILE A 1 211 ? 6.352 -21.875 -15.758 1 93.12 211 ILE A N 1
ATOM 1595 C CA . ILE A 1 211 ? 6.621 -20.641 -16.5 1 93.12 211 ILE A CA 1
ATOM 1596 C C . ILE A 1 211 ? 5.461 -19.672 -16.328 1 93.12 211 ILE A C 1
ATOM 1598 O O . ILE A 1 211 ? 5.676 -18.469 -16.109 1 93.12 211 ILE A O 1
ATOM 1602 N N . MET A 1 212 ? 4.297 -20.141 -16.375 1 93.38 212 MET A N 1
ATOM 1603 C CA . MET A 1 212 ? 3.123 -19.297 -16.219 1 93.38 212 MET A CA 1
ATOM 1604 C C . MET A 1 212 ? 3.053 -18.719 -14.812 1 93.38 212 MET A C 1
ATOM 1606 O O . MET A 1 212 ? 2.631 -17.578 -14.625 1 93.38 212 MET A O 1
ATOM 1610 N N . ARG A 1 213 ? 3.473 -19.453 -13.906 1 93.06 213 ARG A N 1
ATOM 1611 C CA . ARG A 1 213 ? 3.361 -19.047 -12.508 1 93.06 213 ARG A CA 1
ATOM 1612 C C . ARG A 1 213 ? 4.504 -18.125 -12.109 1 93.06 213 ARG A C 1
ATOM 1614 O O . ARG A 1 213 ? 4.277 -17.078 -11.508 1 93.06 213 ARG A O 1
ATOM 1621 N N . SER A 1 214 ? 5.746 -18.531 -12.438 1 92.25 214 SER A N 1
ATOM 1622 C CA . SER A 1 214 ? 6.914 -17.859 -11.875 1 92.25 214 SER A CA 1
ATOM 1623 C C . SER A 1 214 ? 7.703 -17.125 -12.953 1 92.25 214 SER A C 1
ATOM 1625 O O . SER A 1 214 ? 8.695 -16.453 -12.656 1 92.25 214 SER A O 1
ATOM 1627 N N . GLY A 1 215 ? 7.32 -17.297 -14.156 1 94 215 GLY A N 1
ATOM 1628 C CA . GLY A 1 215 ? 8.008 -16.641 -15.25 1 94 215 GLY A CA 1
ATOM 1629 C C . GLY A 1 215 ? 9.078 -17.484 -15.891 1 94 215 GLY A C 1
ATOM 1630 O O . GLY A 1 215 ? 9.523 -18.484 -15.312 1 94 215 GLY A O 1
ATOM 1631 N N . LEU A 1 216 ? 9.391 -17.109 -17.078 1 95.5 216 LEU A N 1
ATOM 1632 C CA . LEU A 1 216 ? 10.508 -17.734 -17.781 1 95.5 216 LEU A CA 1
ATOM 1633 C C . LEU A 1 216 ? 11.844 -17.312 -17.156 1 95.5 216 LEU A C 1
ATOM 1635 O O . LEU A 1 216 ? 12.164 -16.125 -17.109 1 95.5 216 LEU A O 1
ATOM 1639 N N . GLN A 1 217 ? 12.594 -18.297 -16.734 1 94.12 217 GLN A N 1
ATOM 1640 C CA . GLN A 1 217 ? 13.883 -18.031 -16.109 1 94.12 217 GLN A CA 1
ATOM 1641 C C . GLN A 1 217 ? 15 -18.016 -17.141 1 94.12 217 GLN A C 1
ATOM 1643 O O . GLN A 1 217 ? 15.266 -19.016 -17.797 1 94.12 217 GLN A O 1
ATOM 1648 N N . VAL A 1 218 ? 15.656 -16.812 -17.234 1 94.75 218 VAL A N 1
ATOM 1649 C CA . VAL A 1 218 ? 16.75 -16.656 -18.188 1 94.75 218 VAL A CA 1
ATOM 1650 C C . VAL A 1 218 ? 18.031 -16.328 -17.453 1 94.75 218 VAL A C 1
ATOM 1652 O O . VAL A 1 218 ? 18.094 -15.344 -16.719 1 94.75 218 VAL A O 1
ATOM 1655 N N . ALA A 1 219 ? 19.062 -17.125 -17.703 1 91.44 219 ALA A N 1
ATOM 1656 C CA . ALA A 1 219 ? 20.359 -16.875 -17.094 1 91.44 219 ALA A CA 1
ATOM 1657 C C . ALA A 1 219 ? 21.344 -16.297 -18.109 1 91.44 219 ALA A C 1
ATOM 1659 O O . ALA A 1 219 ? 21.438 -16.766 -19.234 1 91.44 219 ALA A O 1
ATOM 1660 N N . ILE A 1 220 ? 22 -15.234 -17.656 1 90.69 220 ILE A N 1
ATOM 1661 C CA . ILE A 1 220 ? 23.078 -14.672 -18.469 1 90.69 220 ILE A CA 1
ATOM 1662 C C . ILE A 1 220 ? 24.422 -15.219 -18 1 90.69 220 ILE A C 1
ATOM 1664 O O . ILE A 1 220 ? 24.797 -15.055 -16.844 1 90.69 220 ILE A O 1
ATOM 1668 N N . VAL A 1 221 ? 25.094 -15.828 -18.922 1 85.19 221 VAL A N 1
ATOM 1669 C CA . VAL A 1 221 ? 26.406 -16.391 -18.594 1 85.19 221 VAL A CA 1
ATOM 1670 C C . VAL A 1 221 ? 27.453 -15.891 -19.594 1 85.19 221 VAL A C 1
ATOM 1672 O O . VAL A 1 221 ? 27.125 -15.562 -20.734 1 85.19 221 VAL A O 1
ATOM 1675 N N . GLY A 1 222 ? 28.656 -15.844 -19.125 1 83.88 222 GLY A N 1
ATOM 1676 C CA . GLY A 1 222 ? 29.766 -15.383 -19.938 1 83.88 222 GLY A CA 1
ATOM 1677 C C . GLY A 1 222 ? 30.984 -15.016 -19.141 1 83.88 222 GLY A C 1
ATOM 1678 O O . GLY A 1 222 ? 30.938 -14.969 -17.906 1 83.88 222 GLY A O 1
ATOM 1679 N N . ALA A 1 223 ? 32.031 -14.734 -19.891 1 80.56 223 ALA A N 1
ATOM 1680 C CA . ALA A 1 223 ? 33.281 -14.359 -19.25 1 80.56 223 ALA A CA 1
ATOM 1681 C C . ALA A 1 223 ? 33.188 -13 -18.562 1 80.56 223 ALA A C 1
ATOM 1683 O O . ALA A 1 223 ? 32.25 -12.234 -18.859 1 80.56 223 ALA A O 1
ATOM 1684 N N . PRO A 1 224 ? 34.031 -12.797 -17.578 1 80 224 PRO A N 1
ATOM 1685 C CA . PRO A 1 224 ? 34.062 -11.453 -16.984 1 80 224 PRO A CA 1
ATOM 1686 C C . PRO A 1 224 ? 34.219 -10.352 -18.031 1 80 224 PRO A C 1
ATOM 1688 O O . PRO A 1 224 ? 34.938 -10.523 -19.016 1 80 224 PRO A O 1
ATOM 1691 N N . ASN A 1 225 ? 33.438 -9.305 -17.859 1 81.19 225 ASN A N 1
ATOM 1692 C CA . ASN A 1 225 ? 33.5 -8.117 -18.688 1 81.19 225 ASN A CA 1
ATOM 1693 C C . ASN A 1 225 ? 32.906 -8.375 -20.078 1 81.19 225 ASN A C 1
ATOM 1695 O O . ASN A 1 225 ? 33.156 -7.613 -21.016 1 81.19 225 ASN A O 1
ATOM 1699 N N . ALA A 1 226 ? 32.188 -9.445 -20.125 1 86.44 226 ALA A N 1
ATOM 1700 C CA . ALA A 1 226 ? 31.578 -9.781 -21.406 1 86.44 226 ALA A CA 1
ATOM 1701 C C . ALA A 1 226 ? 30.344 -8.922 -21.672 1 86.44 226 ALA A C 1
ATOM 1703 O O . ALA A 1 226 ? 29.75 -8.992 -22.75 1 86.44 226 ALA A O 1
ATOM 1704 N N . GLY A 1 227 ? 29.891 -8.102 -20.688 1 87.31 227 GLY A N 1
ATOM 1705 C CA . GLY A 1 227 ? 28.75 -7.215 -20.891 1 87.31 227 GLY A CA 1
ATOM 1706 C C . GLY A 1 227 ? 27.484 -7.711 -20.219 1 87.31 227 GLY A C 1
ATOM 1707 O O . GLY A 1 227 ? 26.391 -7.227 -20.516 1 87.31 227 GLY A O 1
ATOM 1708 N N . LYS A 1 228 ? 27.578 -8.703 -19.375 1 87.56 228 LYS A N 1
ATOM 1709 C CA . LYS A 1 228 ? 26.438 -9.305 -18.688 1 87.56 228 LYS A CA 1
ATOM 1710 C C . LYS A 1 228 ? 25.656 -8.258 -17.906 1 87.56 228 LYS A C 1
ATOM 1712 O O . LYS A 1 228 ? 24.453 -8.094 -18.094 1 87.56 228 LYS A O 1
ATOM 1717 N N . SER A 1 229 ? 26.391 -7.492 -17.109 1 86.19 229 SER A N 1
ATOM 1718 C CA . SER A 1 229 ? 25.75 -6.492 -16.266 1 86.19 229 SER A CA 1
ATOM 1719 C C . SER A 1 229 ? 25.172 -5.348 -17.094 1 86.19 229 SER A C 1
ATOM 1721 O O . SER A 1 229 ? 24.109 -4.82 -16.781 1 86.19 229 SER A O 1
ATOM 1723 N N . THR A 1 230 ? 25.891 -5.004 -18.125 1 88.81 230 THR A N 1
ATOM 1724 C CA . THR A 1 230 ? 25.406 -3.934 -19 1 88.81 230 THR A CA 1
ATOM 1725 C C . THR A 1 230 ? 24.109 -4.332 -19.688 1 88.81 230 THR A C 1
ATOM 1727 O O . THR A 1 230 ? 23.172 -3.525 -19.797 1 88.81 230 THR A O 1
ATOM 1730 N N . LEU A 1 231 ? 24.094 -5.578 -20.156 1 91.44 231 LEU A N 1
ATOM 1731 C CA . LEU A 1 231 ? 22.891 -6.09 -20.781 1 91.44 231 LEU A CA 1
ATOM 1732 C C . LEU A 1 231 ? 21.734 -6.129 -19.781 1 91.44 231 LEU A C 1
ATOM 1734 O O . LEU A 1 231 ? 20.625 -5.684 -20.094 1 91.44 231 LEU A O 1
ATOM 1738 N N . LEU A 1 232 ? 22 -6.664 -18.609 1 91.19 232 LEU A N 1
ATOM 1739 C CA . LEU A 1 232 ? 20.984 -6.734 -17.562 1 91.19 232 LEU A CA 1
ATOM 1740 C C . LEU A 1 232 ? 20.453 -5.344 -17.234 1 91.19 232 LEU A C 1
ATOM 1742 O O . LEU A 1 232 ? 19.25 -5.148 -17.109 1 91.19 232 LEU A O 1
ATOM 1746 N N . ASN A 1 233 ? 21.312 -4.398 -17.156 1 87.69 233 ASN A N 1
ATOM 1747 C CA . ASN A 1 233 ? 20.922 -3.029 -16.828 1 87.69 233 ASN A CA 1
ATOM 1748 C C . ASN A 1 233 ? 20.094 -2.406 -17.953 1 87.69 233 ASN A C 1
ATOM 1750 O O . ASN A 1 233 ? 19.125 -1.679 -17.688 1 87.69 233 ASN A O 1
ATOM 1754 N N . ALA A 1 234 ? 20.516 -2.65 -19.125 1 90.25 234 ALA A N 1
ATOM 1755 C CA . ALA A 1 234 ? 19.766 -2.137 -20.266 1 90.25 234 ALA A CA 1
ATOM 1756 C C . ALA A 1 234 ? 18.344 -2.666 -20.266 1 90.25 234 ALA A C 1
ATOM 1758 O O . ALA A 1 234 ? 17.391 -1.917 -20.516 1 90.25 234 ALA A O 1
ATOM 1759 N N . MET A 1 235 ? 18.234 -3.885 -19.969 1 91.81 235 MET A N 1
ATOM 1760 C CA . MET A 1 235 ? 16.922 -4.523 -19.906 1 91.81 235 MET A CA 1
ATOM 1761 C C . MET A 1 235 ? 16.109 -3.988 -18.734 1 91.81 235 MET A C 1
ATOM 1763 O O . MET A 1 235 ? 14.914 -3.711 -18.891 1 91.81 235 MET A O 1
ATOM 1767 N N . ALA A 1 236 ? 16.703 -3.859 -17.625 1 88.81 236 ALA A N 1
ATOM 1768 C CA . ALA A 1 236 ? 16.047 -3.371 -16.422 1 88.81 236 ALA A CA 1
ATOM 1769 C C . ALA A 1 236 ? 15.586 -1.926 -16.578 1 88.81 236 ALA A C 1
ATOM 1771 O O . ALA A 1 236 ? 14.625 -1.494 -15.945 1 88.81 236 ALA A O 1
ATOM 1772 N N . GLY A 1 237 ? 16.266 -1.212 -17.375 1 86.25 237 GLY A N 1
ATOM 1773 C CA . GLY A 1 237 ? 15.945 0.19 -17.594 1 86.25 237 GLY A CA 1
ATOM 1774 C C . GLY A 1 237 ? 14.977 0.41 -18.75 1 86.25 237 GLY A C 1
ATOM 1775 O O . GLY A 1 237 ? 14.609 1.548 -19.047 1 86.25 237 GLY A O 1
ATOM 1776 N N . SER A 1 238 ? 14.617 -0.627 -19.344 1 86.75 238 SER A N 1
ATOM 1777 C CA . SER A 1 238 ? 13.734 -0.523 -20.5 1 86.75 238 SER A CA 1
ATOM 1778 C C . SER A 1 238 ? 12.273 -0.387 -20.062 1 86.75 238 SER A C 1
ATOM 1780 O O . SER A 1 238 ? 11.953 -0.579 -18.891 1 86.75 238 SER A O 1
ATOM 1782 N N . ASP A 1 239 ? 11.383 -0.04 -21 1 87.31 239 ASP A N 1
ATOM 1783 C CA . ASP A 1 239 ? 9.953 0.124 -20.734 1 87.31 239 ASP A CA 1
ATOM 1784 C C . ASP A 1 239 ? 9.289 -1.224 -20.484 1 87.31 239 ASP A C 1
ATOM 1786 O O . ASP A 1 239 ? 8.117 -1.278 -20.094 1 87.31 239 ASP A O 1
ATOM 1790 N N . ARG A 1 240 ? 10.109 -2.236 -20.672 1 89.88 240 ARG A N 1
ATOM 1791 C CA . ARG A 1 240 ? 9.578 -3.582 -20.453 1 89.88 240 ARG A CA 1
ATOM 1792 C C . ARG A 1 240 ? 9.781 -4.031 -19.016 1 89.88 240 ARG A C 1
ATOM 1794 O O . ARG A 1 240 ? 9.219 -5.043 -18.594 1 89.88 240 ARG A O 1
ATOM 1801 N N . ALA A 1 241 ? 10.523 -3.328 -18.344 1 89.75 241 ALA A N 1
ATOM 1802 C CA . ALA A 1 241 ? 10.781 -3.668 -16.938 1 89.75 241 ALA A CA 1
ATOM 1803 C C . ALA A 1 241 ? 9.562 -3.361 -16.078 1 89.75 241 ALA A C 1
ATOM 1805 O O . ALA A 1 241 ? 8.922 -2.322 -16.234 1 89.75 241 ALA A O 1
ATOM 1806 N N . ILE A 1 242 ? 9.203 -4.301 -15.227 1 87.25 242 ILE A N 1
ATOM 1807 C CA . ILE A 1 242 ? 8.039 -4.152 -14.359 1 87.25 242 ILE A CA 1
ATOM 1808 C C . ILE A 1 242 ? 8.328 -3.113 -13.281 1 87.25 242 ILE A C 1
ATOM 1810 O O . ILE A 1 242 ? 7.488 -2.256 -12.992 1 87.25 242 ILE A O 1
ATOM 1814 N N . VAL A 1 243 ? 9.305 -3.18 -12.5 1 72.69 243 VAL A N 1
ATOM 1815 C CA . VAL A 1 243 ? 9.75 -2.162 -11.547 1 72.69 243 VAL A CA 1
ATOM 1816 C C . VAL A 1 243 ? 11.102 -1.606 -11.984 1 72.69 243 VAL A C 1
ATOM 1818 O O . VAL A 1 243 ? 12.031 -2.367 -12.273 1 72.69 243 VAL A O 1
ATOM 1821 N N . SER A 1 244 ? 11.039 -0.285 -12.281 1 61.59 244 SER A N 1
ATOM 1822 C CA . SER A 1 244 ? 12.305 0.331 -12.648 1 61.59 244 SER A CA 1
ATOM 1823 C C . SER A 1 244 ? 13.141 0.661 -11.422 1 61.59 244 SER A C 1
ATOM 1825 O O . SER A 1 244 ? 12.602 1.008 -10.367 1 61.59 244 SER A O 1
ATOM 1827 N N . PRO A 1 245 ? 14.438 0.243 -11.414 1 54.34 245 PRO A N 1
ATOM 1828 C CA . PRO A 1 245 ? 15.297 0.595 -10.281 1 54.34 245 PRO A CA 1
ATOM 1829 C C . PRO A 1 245 ? 15.25 2.084 -9.945 1 54.34 245 PRO A C 1
ATOM 1831 O O . PRO A 1 245 ? 15.117 2.918 -10.852 1 54.34 245 PRO A O 1
ATOM 1834 N N . GLU A 1 246 ? 14.594 2.486 -8.875 1 50.94 246 GLU A N 1
ATOM 1835 C CA . GLU A 1 246 ? 14.727 3.889 -8.492 1 50.94 246 GLU A CA 1
ATOM 1836 C C . GLU A 1 246 ? 16.188 4.34 -8.531 1 50.94 246 GLU A C 1
ATOM 1838 O O . GLU A 1 246 ? 17.078 3.561 -8.211 1 50.94 246 GLU A O 1
ATOM 1843 N N . PRO A 1 247 ? 16.328 5.625 -9.031 1 45.62 247 PRO A N 1
ATOM 1844 C CA . PRO A 1 247 ? 17.688 6.191 -8.977 1 45.62 247 PRO A CA 1
ATOM 1845 C C . PRO A 1 247 ? 18.266 6.18 -7.562 1 45.62 247 PRO A C 1
ATOM 1847 O O . PRO A 1 247 ? 17.578 6.523 -6.602 1 45.62 247 PRO A O 1
ATOM 1850 N N . GLY A 1 248 ? 19.516 5.652 -7.281 1 40.38 248 GLY A N 1
ATOM 1851 C CA . GLY A 1 248 ? 20.234 5.629 -6.02 1 40.38 248 GLY A CA 1
ATOM 1852 C C . GLY A 1 248 ? 20.281 4.254 -5.383 1 40.38 248 GLY A C 1
ATOM 1853 O O . GLY A 1 248 ? 20.922 4.066 -4.344 1 40.38 248 GLY A O 1
ATOM 1854 N N . THR A 1 249 ? 19.203 3.609 -5.43 1 40.78 249 THR A N 1
ATOM 1855 C CA . THR A 1 249 ? 19.312 2.295 -4.801 1 40.78 249 THR A CA 1
ATOM 1856 C C . THR A 1 249 ? 20.344 1.438 -5.516 1 40.78 249 THR A C 1
ATOM 1858 O O . THR A 1 249 ? 20.891 1.843 -6.543 1 40.78 249 THR A O 1
ATOM 1861 N N . THR A 1 250 ? 20.156 0.008 -5.855 1 41.78 250 THR A N 1
ATOM 1862 C CA . THR A 1 250 ? 21.078 -1.104 -6.023 1 41.78 250 THR A CA 1
ATOM 1863 C C . THR A 1 250 ? 21.844 -0.977 -7.34 1 41.78 250 THR A C 1
ATOM 1865 O O . THR A 1 250 ? 21.25 -1.024 -8.414 1 41.78 250 THR A O 1
ATOM 1868 N N . ARG A 1 251 ? 22.828 -0.252 -7.516 1 42.12 251 ARG A N 1
ATOM 1869 C CA . ARG A 1 251 ? 23.922 -0.434 -8.484 1 42.12 251 ARG A CA 1
ATOM 1870 C C . ARG A 1 251 ? 23.891 -1.844 -9.062 1 42.12 251 ARG A C 1
ATOM 1872 O O . ARG A 1 251 ? 24.25 -2.043 -10.227 1 42.12 251 ARG A O 1
ATOM 1879 N N . ASP A 1 252 ? 23.797 -2.822 -8.344 1 53.28 252 ASP A N 1
ATOM 1880 C CA . ASP A 1 252 ? 24.047 -4.168 -8.859 1 53.28 252 ASP A CA 1
ATOM 1881 C C . ASP A 1 252 ? 22.75 -4.969 -8.938 1 53.28 252 ASP A C 1
ATOM 1883 O O . ASP A 1 252 ? 22.375 -5.652 -7.98 1 53.28 252 ASP A O 1
ATOM 1887 N N . VAL A 1 253 ? 22.031 -4.496 -9.992 1 58.72 253 VAL A N 1
ATOM 1888 C CA . VAL A 1 253 ? 20.844 -5.297 -10.242 1 58.72 253 VAL A CA 1
ATOM 1889 C C . VAL A 1 253 ? 21.234 -6.75 -10.492 1 58.72 253 VAL A C 1
ATOM 1891 O O . VAL A 1 253 ? 22.031 -7.035 -11.391 1 58.72 253 VAL A O 1
ATOM 1894 N N . VAL A 1 254 ? 20.891 -7.629 -9.742 1 74.75 254 VAL A N 1
ATOM 1895 C CA . VAL A 1 254 ? 21.219 -9.047 -9.867 1 74.75 254 VAL A CA 1
ATOM 1896 C C . VAL A 1 254 ? 20.141 -9.75 -10.688 1 74.75 254 VAL A C 1
ATOM 1898 O O . VAL A 1 254 ? 20.406 -10.781 -11.312 1 74.75 254 VAL A O 1
ATOM 1901 N N . GLU A 1 255 ? 19 -9.055 -10.844 1 87.44 255 GLU A N 1
ATOM 1902 C CA . GLU A 1 255 ? 17.891 -9.648 -11.562 1 87.44 255 GLU A CA 1
ATOM 1903 C C . GLU A 1 255 ? 16.984 -8.578 -12.172 1 87.44 255 GLU A C 1
ATOM 1905 O O . GLU A 1 255 ? 16.812 -7.504 -11.594 1 87.44 255 GLU A O 1
ATOM 1910 N N . ALA A 1 256 ? 16.594 -8.773 -13.422 1 91.25 256 ALA A N 1
ATOM 1911 C CA . ALA A 1 256 ? 15.617 -7.906 -14.078 1 91.25 256 ALA A CA 1
ATOM 1912 C C . ALA A 1 256 ? 14.328 -8.656 -14.383 1 91.25 256 ALA A C 1
ATOM 1914 O O . ALA A 1 256 ? 14.352 -9.727 -15 1 91.25 256 ALA A O 1
ATOM 1915 N N . ARG A 1 257 ? 13.25 -8.227 -13.914 1 93.12 257 ARG A N 1
ATOM 1916 C CA . ARG A 1 257 ? 11.938 -8.789 -14.211 1 93.12 257 ARG A CA 1
ATOM 1917 C C . ARG A 1 257 ? 11.25 -8.016 -15.336 1 93.12 257 ARG A C 1
ATOM 1919 O O . ARG A 1 257 ? 11.016 -6.809 -15.211 1 93.12 257 ARG A O 1
ATOM 1926 N N . LEU A 1 258 ? 10.891 -8.68 -16.406 1 95.56 258 LEU A N 1
ATOM 1927 C CA . LEU A 1 258 ? 10.375 -8.039 -17.609 1 95.56 258 LEU A CA 1
ATOM 1928 C C . LEU A 1 258 ? 8.984 -8.562 -17.953 1 95.56 258 LEU A C 1
ATOM 1930 O O . LEU A 1 258 ? 8.688 -9.734 -17.734 1 95.56 258 LEU A O 1
ATOM 1934 N N . ASP A 1 259 ? 8.133 -7.719 -18.391 1 96.06 259 ASP A N 1
ATOM 1935 C CA . ASP A 1 259 ? 6.883 -8.117 -19.031 1 96.06 259 ASP A CA 1
ATOM 1936 C C . ASP A 1 259 ? 7.023 -8.148 -20.547 1 96.06 259 ASP A C 1
ATOM 1938 O O . ASP A 1 259 ? 7.004 -7.102 -21.203 1 96.06 259 ASP A O 1
ATOM 1942 N N . LEU A 1 260 ? 7.176 -9.281 -21.078 1 96.06 260 LEU A N 1
ATOM 1943 C CA . LEU A 1 260 ? 7.332 -9.453 -22.516 1 96.06 260 LEU A CA 1
ATOM 1944 C C . LEU A 1 260 ? 6.102 -10.117 -23.125 1 96.06 260 LEU A C 1
ATOM 1946 O O . LEU A 1 260 ? 5.91 -11.328 -22.984 1 96.06 260 LEU A O 1
ATOM 1950 N N . GLY A 1 261 ? 5.266 -9.367 -23.766 1 93.31 261 GLY A N 1
ATOM 1951 C CA . GLY A 1 261 ? 4.059 -9.898 -24.391 1 93.31 261 GLY A CA 1
ATOM 1952 C C . GLY A 1 261 ? 3.064 -10.438 -23.375 1 93.31 261 GLY A C 1
ATOM 1953 O O . GLY A 1 261 ? 2.369 -11.422 -23.641 1 93.31 261 GLY A O 1
ATOM 1954 N N . GLY A 1 262 ? 3.115 -9.945 -22.203 1 94 262 GLY A N 1
ATOM 1955 C CA . GLY A 1 262 ? 2.186 -10.391 -21.188 1 94 262 GLY A CA 1
ATOM 1956 C C . GLY A 1 262 ? 2.732 -11.516 -20.328 1 94 262 GLY A C 1
ATOM 1957 O O . GLY A 1 262 ? 2.053 -12 -19.422 1 94 262 GLY A O 1
ATOM 1958 N N . HIS A 1 263 ? 3.977 -11.859 -20.641 1 95.44 263 HIS A N 1
ATOM 1959 C CA . HIS A 1 263 ? 4.605 -12.938 -19.875 1 95.44 263 HIS A CA 1
ATOM 1960 C C . HIS A 1 263 ? 5.766 -12.422 -19.047 1 95.44 263 HIS A C 1
ATOM 1962 O O . HIS A 1 263 ? 6.531 -11.562 -19.5 1 95.44 263 HIS A O 1
ATOM 1968 N N . LEU A 1 264 ? 5.875 -12.992 -17.875 1 96.12 264 LEU A N 1
ATOM 1969 C CA . LEU A 1 264 ? 6.996 -12.625 -17.016 1 96.12 264 LEU A CA 1
ATOM 1970 C C . LEU A 1 264 ? 8.281 -13.312 -17.469 1 96.12 264 LEU A C 1
ATOM 1972 O O . LEU A 1 264 ? 8.305 -14.531 -17.672 1 96.12 264 LEU A O 1
ATOM 1976 N N . VAL A 1 265 ? 9.305 -12.539 -17.672 1 96.62 265 VAL A N 1
ATOM 1977 C CA . VAL A 1 265 ? 10.648 -13.039 -17.969 1 96.62 265 VAL A CA 1
ATOM 1978 C C . VAL A 1 265 ? 11.633 -12.508 -16.922 1 96.62 265 VAL A C 1
ATOM 1980 O O . VAL A 1 265 ? 11.742 -11.297 -16.719 1 96.62 265 VAL A O 1
ATOM 1983 N N . VAL A 1 266 ? 12.273 -13.398 -16.281 1 94.44 266 VAL A N 1
ATOM 1984 C CA . VAL A 1 266 ? 13.227 -13.023 -15.25 1 94.44 266 VAL A CA 1
ATOM 1985 C C . VAL A 1 266 ? 14.648 -13.25 -15.758 1 94.44 266 VAL A C 1
ATOM 1987 O O . VAL A 1 266 ? 15.062 -14.391 -15.992 1 94.44 266 VAL A O 1
ATOM 1990 N N . LEU A 1 267 ? 15.352 -12.125 -15.906 1 93.31 267 LEU A N 1
ATOM 1991 C CA . LEU A 1 267 ? 16.734 -12.156 -16.344 1 93.31 267 LEU A CA 1
ATOM 1992 C C . LEU A 1 267 ? 17.688 -12.023 -15.164 1 93.31 267 LEU A C 1
ATOM 1994 O O . LEU A 1 267 ? 17.562 -11.094 -14.359 1 93.31 267 LEU A O 1
ATOM 1998 N N . ALA A 1 268 ? 18.594 -12.977 -15.039 1 88.88 268 ALA A N 1
ATOM 1999 C CA . ALA A 1 268 ? 19.5 -12.93 -13.906 1 88.88 268 ALA A CA 1
ATOM 2000 C C . ALA A 1 268 ? 20.953 -13.047 -14.367 1 88.88 268 ALA A C 1
ATOM 2002 O O . ALA A 1 268 ? 21.266 -13.812 -15.281 1 88.88 268 ALA A O 1
ATOM 2003 N N . ASP A 1 269 ? 21.75 -12.148 -13.734 1 82 269 ASP A N 1
ATOM 2004 C CA . ASP A 1 269 ? 23.188 -12.242 -13.961 1 82 269 ASP A CA 1
ATOM 2005 C C . ASP A 1 269 ? 23.812 -13.273 -13.031 1 82 269 ASP A C 1
ATOM 2007 O O . ASP A 1 269 ? 23.703 -13.172 -11.812 1 82 269 ASP A O 1
ATOM 2011 N N . THR A 1 270 ? 24.422 -14.273 -13.562 1 70.12 270 THR A N 1
ATOM 2012 C CA . THR A 1 270 ? 24.984 -15.352 -12.758 1 70.12 270 THR A CA 1
ATOM 2013 C C . THR A 1 270 ? 26.297 -14.922 -12.109 1 70.12 270 THR A C 1
ATOM 2015 O O . THR A 1 270 ? 26.688 -15.445 -11.062 1 70.12 270 THR A O 1
ATOM 2018 N N . ALA A 1 271 ? 27.062 -13.969 -12.875 1 60.06 271 ALA A N 1
ATOM 2019 C CA . ALA A 1 271 ? 28.344 -13.523 -12.344 1 60.06 271 ALA A CA 1
ATOM 2020 C C . ALA A 1 271 ? 28.156 -12.492 -11.234 1 60.06 271 ALA A C 1
ATOM 2022 O O . ALA A 1 271 ? 28.906 -12.477 -10.258 1 60.06 271 ALA A O 1
ATOM 2023 N N . GLY A 1 272 ? 27.359 -11.562 -11.383 1 53.5 272 GLY A N 1
ATOM 2024 C CA . GLY A 1 272 ? 27.125 -10.492 -10.422 1 53.5 272 GLY A CA 1
ATOM 2025 C C . GLY A 1 272 ? 26.672 -11 -9.062 1 53.5 272 GLY A C 1
ATOM 2026 O O . GLY A 1 272 ? 26.781 -10.281 -8.062 1 53.5 272 GLY A O 1
ATOM 2027 N N . LEU A 1 273 ? 26.156 -12.109 -9.141 1 48.75 273 LEU A N 1
ATOM 2028 C CA . LEU A 1 273 ? 25.781 -12.789 -7.898 1 48.75 273 LEU A CA 1
ATOM 2029 C C . LEU A 1 273 ? 27.016 -13.227 -7.129 1 48.75 273 LEU A C 1
ATOM 2031 O O . LEU A 1 273 ? 26.938 -13.547 -5.941 1 48.75 273 LEU A O 1
ATOM 2035 N N . ARG A 1 274 ? 28.141 -13.203 -7.863 1 45.62 274 ARG A N 1
ATOM 2036 C CA . ARG A 1 274 ? 29.453 -13.555 -7.34 1 45.62 274 ARG A CA 1
ATOM 2037 C C . ARG A 1 274 ? 30 -12.453 -6.438 1 45.62 274 ARG A C 1
ATOM 2039 O O . ARG A 1 274 ? 30.766 -12.719 -5.512 1 45.62 274 ARG A O 1
ATOM 2046 N N . ASP A 1 275 ? 29.828 -11.211 -6.906 1 47.56 275 ASP A N 1
ATOM 2047 C CA . ASP A 1 275 ? 30.609 -10.148 -6.289 1 47.56 275 ASP A CA 1
ATOM 2048 C C . ASP A 1 275 ? 30.047 -9.766 -4.926 1 47.56 275 ASP A C 1
ATOM 2050 O O . ASP A 1 275 ? 30.422 -8.734 -4.359 1 47.56 275 ASP A O 1
ATOM 2054 N N . GLU A 1 276 ? 29.172 -10.492 -4.504 1 46.81 276 GLU A N 1
ATOM 2055 C CA . GLU A 1 276 ? 28.922 -10.164 -3.104 1 46.81 276 GLU A CA 1
ATOM 2056 C C . GLU A 1 276 ? 30.172 -10.336 -2.264 1 46.81 276 GLU A C 1
ATOM 2058 O O . GLU A 1 276 ? 30.891 -11.328 -2.412 1 46.81 276 GLU A O 1
ATOM 2063 N N . ALA A 1 277 ? 30.578 -9.422 -1.68 1 40.28 277 ALA A N 1
ATOM 2064 C CA . ALA A 1 277 ? 31.688 -9.273 -0.741 1 40.28 277 ALA A CA 1
ATOM 2065 C C . ALA A 1 277 ? 31.75 -10.445 0.229 1 40.28 277 ALA A C 1
ATOM 2067 O O . ALA A 1 277 ? 30.75 -10.758 0.9 1 40.28 277 ALA A O 1
ATOM 2068 N N . GLY A 1 278 ? 32.688 -11.562 -0.143 1 49.03 278 GLY A N 1
ATOM 2069 C CA . GLY A 1 278 ? 33.062 -12.656 0.727 1 49.03 278 GLY A CA 1
ATOM 2070 C C . GLY A 1 278 ? 32.938 -14.016 0.076 1 49.03 278 GLY A C 1
ATOM 2071 O O . GLY A 1 278 ? 33.219 -15.047 0.706 1 49.03 278 GLY A O 1
ATOM 2072 N N . THR A 1 279 ? 32.25 -14.094 -0.986 1 46.84 279 THR A N 1
ATOM 2073 C CA . THR A 1 279 ? 32.156 -15.461 -1.479 1 46.84 279 THR A CA 1
ATOM 2074 C C . THR A 1 279 ? 33.438 -15.875 -2.203 1 46.84 279 THR A C 1
ATOM 2076 O O . THR A 1 279 ? 33.969 -15.102 -2.988 1 46.84 279 THR A O 1
ATOM 2079 N N . VAL A 1 280 ? 34.031 -16.906 -1.781 1 50.66 280 VAL A N 1
ATOM 2080 C CA . VAL A 1 280 ? 35.156 -17.562 -2.391 1 50.66 280 VAL A CA 1
ATOM 2081 C C . VAL A 1 280 ? 34.875 -17.875 -3.855 1 50.66 280 VAL A C 1
ATOM 2083 O O . VAL A 1 280 ? 33.781 -18.312 -4.191 1 50.66 280 VAL A O 1
ATOM 2086 N N . GLU A 1 281 ? 35.656 -17.422 -4.711 1 54.28 281 GLU A N 1
ATOM 2087 C CA . GLU A 1 281 ? 35.625 -17.578 -6.164 1 54.28 281 GLU A CA 1
ATOM 2088 C C . GLU A 1 281 ? 34.875 -18.844 -6.566 1 54.28 281 GLU A C 1
ATOM 2090 O O . GLU A 1 281 ? 34.031 -18.812 -7.48 1 54.28 281 GLU A O 1
ATOM 2095 N N . GLY A 1 282 ? 35.125 -19.953 -5.973 1 57.41 282 GLY A N 1
ATOM 2096 C CA . GLY A 1 282 ? 34.531 -21.25 -6.27 1 57.41 282 GLY A CA 1
ATOM 2097 C C . GLY A 1 282 ? 33.031 -21.281 -6 1 57.41 282 GLY A C 1
ATOM 2098 O O . GLY A 1 282 ? 32.25 -21.828 -6.793 1 57.41 282 GLY A O 1
ATOM 2099 N N . GLU A 1 283 ? 32.625 -20.625 -5.031 1 61.12 283 GLU A N 1
ATOM 2100 C CA . GLU A 1 283 ? 31.234 -20.625 -4.648 1 61.12 283 GLU A CA 1
ATOM 2101 C C . GLU A 1 283 ? 30.391 -19.781 -5.602 1 61.12 283 GLU A C 1
ATOM 2103 O O . GLU A 1 283 ? 29.266 -20.141 -5.934 1 61.12 283 GLU A O 1
ATOM 2108 N N . GLY A 1 284 ? 30.953 -18.75 -6.086 1 61.47 284 GLY A N 1
ATOM 2109 C CA . GLY A 1 284 ? 30.297 -17.938 -7.086 1 61.47 284 GLY A CA 1
ATOM 2110 C C . GLY A 1 284 ? 30.062 -18.672 -8.391 1 61.47 284 GLY A C 1
ATOM 2111 O O . GLY A 1 284 ? 28.969 -18.594 -8.969 1 61.47 284 GLY A O 1
ATOM 2112 N N . ILE A 1 285 ? 31.078 -19.453 -8.727 1 64.19 285 ILE A N 1
ATOM 2113 C CA . ILE A 1 285 ? 30.984 -20.25 -9.945 1 64.19 285 ILE A CA 1
ATOM 2114 C C . ILE A 1 285 ? 29.906 -21.328 -9.773 1 64.19 285 ILE A C 1
ATOM 2116 O O . ILE A 1 285 ? 29.109 -21.562 -10.68 1 64.19 285 ILE A O 1
ATOM 2120 N N . ARG A 1 286 ? 29.844 -21.953 -8.719 1 68.5 286 ARG A N 1
ATOM 2121 C CA . ARG A 1 286 ? 28.859 -23 -8.438 1 68.5 286 ARG A CA 1
ATOM 2122 C C . ARG A 1 286 ? 27.453 -22.438 -8.492 1 68.5 286 ARG A C 1
ATOM 2124 O O . ARG A 1 286 ? 26.562 -23.062 -9.078 1 68.5 286 ARG A O 1
ATOM 2131 N N . ARG A 1 287 ? 27.312 -21.281 -7.973 1 69.62 287 ARG A N 1
ATOM 2132 C CA . ARG A 1 287 ? 25.984 -20.656 -7.973 1 69.62 287 ARG A CA 1
ATOM 2133 C C . ARG A 1 287 ? 25.562 -20.266 -9.383 1 69.62 287 ARG A C 1
ATOM 2135 O O . ARG A 1 287 ? 24.391 -20.422 -9.75 1 69.62 287 ARG A O 1
ATOM 2142 N N . ALA A 1 288 ? 26.547 -19.859 -10.055 1 69.81 288 ALA A N 1
ATOM 2143 C CA . ALA A 1 288 ? 26.25 -19.469 -11.43 1 69.81 288 ALA A CA 1
ATOM 2144 C C . ALA A 1 288 ? 25.828 -20.688 -12.258 1 69.81 288 ALA A C 1
ATOM 2146 O O . ALA A 1 288 ? 24.875 -20.609 -13.031 1 69.81 288 ALA A O 1
ATOM 2147 N N . ILE A 1 289 ? 26.5 -21.719 -12.031 1 72.88 289 ILE A N 1
ATOM 2148 C CA . ILE A 1 289 ? 26.219 -22.953 -12.75 1 72.88 289 ILE A CA 1
ATOM 2149 C C . ILE A 1 289 ? 24.859 -23.5 -12.328 1 72.88 289 ILE A C 1
ATOM 2151 O O . ILE A 1 289 ? 24.078 -23.938 -13.172 1 72.88 289 ILE A O 1
ATOM 2155 N N . GLN A 1 290 ? 24.641 -23.422 -11.125 1 75.69 290 GLN A N 1
ATOM 2156 C CA . GLN A 1 290 ? 23.359 -23.891 -10.617 1 75.69 290 GLN A CA 1
ATOM 2157 C C . GLN A 1 290 ? 22.203 -23.078 -11.18 1 75.69 290 GLN A C 1
ATOM 2159 O O . GLN A 1 290 ? 21.188 -23.625 -11.586 1 75.69 290 GLN A O 1
ATOM 2164 N N . ARG A 1 291 ? 22.406 -21.844 -11.258 1 77.38 291 ARG A N 1
ATOM 2165 C CA . ARG A 1 291 ? 21.359 -20.984 -11.797 1 77.38 291 ARG A CA 1
ATOM 2166 C C . ARG A 1 291 ? 21.156 -21.25 -13.289 1 77.38 291 ARG A C 1
ATOM 2168 O O . ARG A 1 291 ? 20.016 -21.234 -13.773 1 77.38 291 ARG A O 1
ATOM 2175 N N . ALA A 1 292 ? 22.234 -21.438 -13.875 1 80.31 292 ALA A N 1
ATOM 2176 C CA . ALA A 1 292 ? 22.141 -21.75 -15.305 1 80.31 292 ALA A CA 1
ATOM 2177 C C . ALA A 1 292 ? 21.438 -23.078 -15.531 1 80.31 292 ALA A C 1
ATOM 2179 O O . ALA A 1 292 ? 20.656 -23.234 -16.469 1 80.31 292 ALA A O 1
ATOM 2180 N N . ALA A 1 293 ? 21.688 -23.969 -14.594 1 82.06 293 ALA A N 1
ATOM 2181 C CA . ALA A 1 293 ? 21.094 -25.297 -14.711 1 82.06 293 ALA A CA 1
ATOM 2182 C C . ALA A 1 293 ? 19.578 -25.234 -14.453 1 82.06 293 ALA A C 1
ATOM 2184 O O . ALA A 1 293 ? 18.828 -26.047 -14.992 1 82.06 293 ALA A O 1
ATOM 2185 N N . GLU A 1 294 ? 19.203 -24.328 -13.742 1 84.19 294 GLU A N 1
ATOM 2186 C CA . GLU A 1 294 ? 17.797 -24.234 -13.352 1 84.19 294 GLU A CA 1
ATOM 2187 C C . GLU A 1 294 ? 17.031 -23.312 -14.289 1 84.19 294 GLU A C 1
ATOM 2189 O O . GLU A 1 294 ? 15.797 -23.219 -14.211 1 84.19 294 GLU A O 1
ATOM 2194 N N . ALA A 1 295 ? 17.781 -22.703 -15.195 1 91.31 295 ALA A N 1
ATOM 2195 C CA . ALA A 1 295 ? 17.141 -21.75 -16.094 1 91.31 295 ALA A CA 1
ATOM 2196 C C . ALA A 1 295 ? 16.422 -22.469 -17.234 1 91.31 295 ALA A C 1
ATOM 2198 O O . ALA A 1 295 ? 16.703 -23.641 -17.516 1 91.31 295 ALA A O 1
ATOM 2199 N N . ASP A 1 296 ? 15.461 -21.812 -17.766 1 92.94 296 ASP A N 1
ATOM 2200 C CA . ASP A 1 296 ? 14.789 -22.297 -18.969 1 92.94 296 ASP A CA 1
ATOM 2201 C C . ASP A 1 296 ? 15.609 -22 -20.219 1 92.94 296 ASP A C 1
ATOM 2203 O O . ASP A 1 296 ? 15.523 -22.719 -21.219 1 92.94 296 ASP A O 1
ATOM 2207 N N . LEU A 1 297 ? 16.297 -20.922 -20.125 1 94.06 297 LEU A N 1
ATOM 2208 C CA . LEU A 1 297 ? 17.125 -20.422 -21.234 1 94.06 297 LEU A CA 1
ATOM 2209 C C . LEU A 1 297 ? 18.406 -19.781 -20.703 1 94.06 297 LEU A C 1
ATOM 2211 O O . LEU A 1 297 ? 18.375 -19.047 -19.719 1 94.06 297 LEU A O 1
ATOM 2215 N N . VAL A 1 298 ? 19.516 -20.094 -21.406 1 92.06 298 VAL A N 1
ATOM 2216 C CA . VAL A 1 298 ? 20.797 -19.484 -21.062 1 92.06 298 VAL A CA 1
ATOM 2217 C C . VAL A 1 298 ? 21.25 -18.578 -22.203 1 92.06 298 VAL A C 1
ATOM 2219 O O . VAL A 1 298 ? 21.297 -19 -23.359 1 92.06 298 VAL A O 1
ATOM 2222 N N . LEU A 1 299 ? 21.484 -17.328 -21.859 1 93.12 299 LEU A N 1
ATOM 2223 C CA . LEU A 1 299 ? 22.141 -16.422 -22.781 1 93.12 299 LEU A CA 1
ATOM 2224 C C . LEU A 1 299 ? 23.656 -16.438 -22.562 1 93.12 299 LEU A C 1
ATOM 2226 O O . LEU A 1 299 ? 24.141 -15.891 -21.562 1 93.12 299 LEU A O 1
ATOM 2230 N N . HIS A 1 300 ? 24.281 -17.031 -23.469 1 89.94 300 HIS A N 1
ATOM 2231 C CA . HIS A 1 300 ? 25.75 -17.062 -23.406 1 89.94 300 HIS A CA 1
ATOM 2232 C C . HIS A 1 300 ? 26.344 -15.859 -24.141 1 89.94 300 HIS A C 1
ATOM 2234 O O . HIS A 1 300 ? 26.328 -15.805 -25.375 1 89.94 300 HIS A O 1
ATOM 2240 N N . VAL A 1 301 ? 26.938 -14.977 -23.359 1 91.06 301 VAL A N 1
ATOM 2241 C CA . VAL A 1 301 ? 27.375 -13.703 -23.922 1 91.06 301 VAL A CA 1
ATOM 2242 C C . VAL A 1 301 ? 28.891 -13.703 -24.094 1 91.06 301 VAL A C 1
ATOM 2244 O O . VAL A 1 301 ? 29.609 -14.219 -23.25 1 91.06 301 VAL A O 1
ATOM 2247 N N . SER A 1 302 ? 29.344 -13.133 -25.203 1 88.88 302 SER A N 1
ATOM 2248 C CA . SER A 1 302 ? 30.766 -12.977 -25.5 1 88.88 302 SER A CA 1
ATOM 2249 C C . SER A 1 302 ? 31.016 -11.75 -26.359 1 88.88 302 SER A C 1
ATOM 2251 O O . SER A 1 302 ? 30.25 -11.477 -27.297 1 88.88 302 SER A O 1
ATOM 2253 N N . GLU A 1 303 ? 32.031 -11.117 -25.984 1 87 303 GLU A N 1
ATOM 2254 C CA . GLU A 1 303 ? 32.438 -9.977 -26.797 1 87 303 GLU A CA 1
ATOM 2255 C C . GLU A 1 303 ? 33.062 -10.422 -28.109 1 87 303 GLU A C 1
ATOM 2257 O O . GLU A 1 303 ? 32.781 -9.836 -29.156 1 87 303 GLU A O 1
ATOM 2262 N N . THR A 1 304 ? 33.844 -11.43 -28.047 1 79.81 304 THR A N 1
ATOM 2263 C CA . THR A 1 304 ? 34.656 -11.859 -29.172 1 79.81 304 THR A CA 1
ATOM 2264 C C . THR A 1 304 ? 33.906 -12.867 -30.031 1 79.81 304 THR A C 1
ATOM 2266 O O . THR A 1 304 ? 34.312 -13.133 -31.172 1 79.81 304 THR A O 1
ATOM 2269 N N . GLY A 1 305 ? 32.844 -13.367 -29.469 1 78.44 305 GLY A N 1
ATOM 2270 C CA . GLY A 1 305 ? 32.156 -14.453 -30.141 1 78.44 305 GLY A CA 1
ATOM 2271 C C . GLY A 1 305 ? 32.688 -15.82 -29.781 1 78.44 305 GLY A C 1
ATOM 2272 O O . GLY A 1 305 ? 32.188 -16.844 -30.266 1 78.44 305 GLY A O 1
ATOM 2273 N N . LEU A 1 306 ? 33.75 -15.797 -28.969 1 75.62 306 LEU A N 1
ATOM 2274 C CA . LEU A 1 306 ? 34.219 -17.078 -28.469 1 75.62 306 LEU A CA 1
ATOM 2275 C C . LEU A 1 306 ? 33.438 -17.516 -27.25 1 75.62 306 LEU A C 1
ATOM 2277 O O . LEU A 1 306 ? 33.5 -16.859 -26.203 1 75.62 306 LEU A O 1
ATOM 2281 N N . PHE A 1 307 ? 32.656 -18.438 -27.453 1 73.25 307 PHE A N 1
ATOM 2282 C CA . PHE A 1 307 ? 31.766 -18.922 -26.391 1 73.25 307 PHE A CA 1
ATOM 2283 C C . PHE A 1 307 ? 32.344 -20.156 -25.719 1 73.25 307 PHE A C 1
ATOM 2285 O O . PHE A 1 307 ? 32.156 -21.281 -26.203 1 73.25 307 PHE A O 1
ATOM 2292 N N . GLU A 1 308 ? 33.438 -19.953 -24.969 1 63.69 308 GLU A N 1
ATOM 2293 C CA . GLU A 1 308 ? 34 -21.094 -24.25 1 63.69 308 GLU A CA 1
ATOM 2294 C C . GLU A 1 308 ? 33.156 -21.453 -23.047 1 63.69 308 GLU A C 1
ATOM 2296 O O . GLU A 1 308 ? 32.875 -20.609 -22.203 1 63.69 308 GLU A O 1
ATOM 2301 N N . MET A 1 309 ? 32.125 -22.141 -23.234 1 56.12 309 MET A N 1
ATOM 2302 C CA . MET A 1 309 ? 31.156 -22.438 -22.188 1 56.12 309 MET A CA 1
ATOM 2303 C C . MET A 1 309 ? 31.719 -23.438 -21.188 1 56.12 309 MET A C 1
ATOM 2305 O O . MET A 1 309 ? 32.219 -24.5 -21.578 1 56.12 309 MET A O 1
ATOM 2309 N N . PRO A 1 310 ? 31.984 -23.062 -20.016 1 56.31 310 PRO A N 1
ATOM 2310 C CA . PRO A 1 310 ? 32.062 -24.234 -19.141 1 56.31 310 PRO A CA 1
ATOM 2311 C C . PRO A 1 310 ? 30.938 -25.234 -19.375 1 56.31 310 PRO A C 1
ATOM 2313 O O . PRO A 1 310 ? 29.938 -24.906 -20.031 1 56.31 310 PRO A O 1
ATOM 2316 N N . GLN A 1 311 ? 31.094 -26.516 -18.984 1 58.78 311 GLN A N 1
ATOM 2317 C CA . GLN A 1 311 ? 30.125 -27.609 -19.047 1 58.78 311 GLN A CA 1
ATOM 2318 C C . GLN A 1 311 ? 28.734 -27.109 -18.656 1 58.78 311 GLN A C 1
ATOM 2320 O O . GLN A 1 311 ? 28.438 -26.953 -17.469 1 58.78 311 GLN A O 1
ATOM 2325 N N . LEU A 1 312 ? 28.156 -26.328 -19.578 1 60.62 312 LEU A N 1
ATOM 2326 C CA . LEU A 1 312 ? 26.781 -25.953 -19.281 1 60.62 312 LEU A CA 1
ATOM 2327 C C . LEU A 1 312 ? 25.922 -27.203 -19.047 1 60.62 312 LEU A C 1
ATOM 2329 O O . LEU A 1 312 ? 26.172 -28.25 -19.625 1 60.62 312 LEU A O 1
ATOM 2333 N N . PRO A 1 313 ? 25.172 -27.109 -18 1 60.53 313 PRO A N 1
ATOM 2334 C CA . PRO A 1 313 ? 24.328 -28.266 -17.734 1 60.53 313 PRO A CA 1
ATOM 2335 C C . PRO A 1 313 ? 23.438 -28.656 -18.922 1 60.53 313 PRO A C 1
ATOM 2337 O O . PRO A 1 313 ? 23.141 -27.797 -19.766 1 60.53 313 PRO A O 1
ATOM 2340 N N . ASP A 1 314 ? 23.188 -29.922 -19.109 1 67.19 314 ASP A N 1
ATOM 2341 C CA . ASP A 1 314 ? 22.266 -30.469 -20.094 1 67.19 314 ASP A CA 1
ATOM 2342 C C . ASP A 1 314 ? 20.812 -30.094 -19.75 1 67.19 314 ASP A C 1
ATOM 2344 O O . ASP A 1 314 ? 20.438 -30.062 -18.578 1 67.19 314 ASP A O 1
ATOM 2348 N N . GLY A 1 315 ? 20.094 -29.328 -20.562 1 76.31 315 GLY A N 1
ATOM 2349 C CA . GLY A 1 315 ? 18.688 -29.109 -20.234 1 76.31 315 GLY A CA 1
ATOM 2350 C C . GLY A 1 315 ? 18.125 -27.844 -20.828 1 76.31 315 GLY A C 1
ATOM 2351 O O . GLY A 1 315 ? 17.328 -27.891 -21.766 1 76.31 315 GLY A O 1
ATOM 2352 N N . PRO A 1 316 ? 18.812 -26.719 -20.375 1 84.56 316 PRO A N 1
ATOM 2353 C CA . PRO A 1 316 ? 18.234 -25.469 -20.859 1 84.56 316 PRO A CA 1
ATOM 2354 C C . PRO A 1 316 ? 18.656 -25.156 -22.297 1 84.56 316 PRO A C 1
ATOM 2356 O O . PRO A 1 316 ? 19.719 -25.578 -22.734 1 84.56 316 PRO A O 1
ATOM 2359 N N . ALA A 1 317 ? 17.719 -24.484 -23 1 90.62 317 ALA A N 1
ATOM 2360 C CA . ALA A 1 317 ? 18.125 -23.922 -24.281 1 90.62 317 ALA A CA 1
ATOM 2361 C C . ALA A 1 317 ? 19.234 -22.891 -24.109 1 90.62 317 ALA A C 1
ATOM 2363 O O . ALA A 1 317 ? 19.312 -22.219 -23.094 1 90.62 317 ALA A O 1
ATOM 2364 N N . VAL A 1 318 ? 20.172 -22.859 -25.125 1 91.12 318 VAL A N 1
ATOM 2365 C CA . VAL A 1 318 ? 21.281 -21.906 -25.047 1 91.12 318 VAL A CA 1
ATOM 2366 C C . VAL A 1 318 ? 21.297 -21.031 -26.297 1 91.12 318 VAL A C 1
ATOM 2368 O O . VAL A 1 318 ? 21.266 -21.531 -27.422 1 91.12 318 VAL A O 1
ATOM 2371 N N . TRP A 1 319 ? 21.266 -19.719 -26.078 1 93.31 319 TRP A N 1
ATOM 2372 C CA . TRP A 1 319 ? 21.453 -18.75 -27.156 1 93.31 319 TRP A CA 1
ATOM 2373 C C . TRP A 1 319 ? 22.797 -18.047 -27.016 1 93.31 319 TRP A C 1
ATOM 2375 O O . TRP A 1 319 ? 23.141 -17.562 -25.922 1 93.31 319 TRP A O 1
ATOM 2385 N N . THR A 1 320 ? 23.5 -17.969 -28.078 1 92.44 320 THR A N 1
ATOM 2386 C CA . THR A 1 320 ? 24.75 -17.234 -28.078 1 92.44 320 THR A CA 1
ATOM 2387 C C . THR A 1 320 ? 24.531 -15.773 -28.469 1 92.44 320 THR A C 1
ATOM 2389 O O . THR A 1 320 ? 23.797 -15.477 -29.406 1 92.44 320 THR A O 1
ATOM 2392 N N . VAL A 1 321 ? 25.156 -14.891 -27.672 1 93.69 321 VAL A N 1
ATOM 2393 C CA . VAL A 1 321 ? 24.938 -13.461 -27.875 1 93.69 321 VAL A CA 1
ATOM 2394 C C . VAL A 1 321 ? 26.297 -12.75 -27.953 1 93.69 321 VAL A C 1
ATOM 2396 O O . VAL A 1 321 ? 27.062 -12.742 -26.984 1 93.69 321 VAL A O 1
ATOM 2399 N N . ARG A 1 322 ? 26.531 -12.117 -29.016 1 92.69 322 ARG A N 1
ATOM 2400 C CA . ARG A 1 322 ? 27.719 -11.266 -29.141 1 92.69 322 ARG A CA 1
ATOM 2401 C C . ARG A 1 322 ? 27.422 -9.852 -28.656 1 92.69 322 ARG A C 1
ATOM 2403 O O . ARG A 1 322 ? 26.484 -9.211 -29.141 1 92.69 322 ARG A O 1
ATOM 2410 N N . THR A 1 323 ? 28.234 -9.391 -27.75 1 92.69 323 THR A N 1
ATOM 2411 C CA . THR A 1 323 ? 27.984 -8.094 -27.141 1 92.69 323 THR A CA 1
ATOM 2412 C C . THR A 1 323 ? 28.984 -7.055 -27.641 1 92.69 323 THR A C 1
ATOM 2414 O O . THR A 1 323 ? 29.938 -7.391 -28.359 1 92.69 323 THR A O 1
ATOM 2417 N N . LYS A 1 324 ? 28.812 -5.824 -27.359 1 91.19 324 LYS A N 1
ATOM 2418 C CA . LYS A 1 324 ? 29.688 -4.688 -27.625 1 91.19 324 LYS A CA 1
ATOM 2419 C C . LYS A 1 324 ? 29.984 -4.559 -29.109 1 91.19 324 LYS A C 1
ATOM 2421 O O . LYS A 1 324 ? 31.125 -4.289 -29.5 1 91.19 324 LYS A O 1
ATOM 2426 N N . VAL A 1 325 ? 29.031 -4.742 -29.875 1 89.06 325 VAL A N 1
ATOM 2427 C CA . VAL A 1 325 ? 29.266 -4.719 -31.312 1 89.06 325 VAL A CA 1
ATOM 2428 C C . VAL A 1 325 ? 29.609 -3.303 -31.75 1 89.06 325 VAL A C 1
ATOM 2430 O O . VAL A 1 325 ? 30.125 -3.102 -32.875 1 89.06 325 VAL A O 1
ATOM 2433 N N . ASP A 1 326 ? 29.281 -2.361 -30.875 1 87.75 326 ASP A N 1
ATOM 2434 C CA . ASP A 1 326 ? 29.641 -0.979 -31.188 1 87.75 326 ASP A CA 1
ATOM 2435 C C . ASP A 1 326 ? 31.156 -0.797 -31.203 1 87.75 326 ASP A C 1
ATOM 2437 O O . ASP A 1 326 ? 31.672 0.143 -31.812 1 87.75 326 ASP A O 1
ATOM 2441 N N . LEU A 1 327 ? 31.797 -1.625 -30.516 1 83.88 327 LEU A N 1
ATOM 2442 C CA . LEU A 1 327 ? 33.25 -1.503 -30.406 1 83.88 327 LEU A CA 1
ATOM 2443 C C . LEU A 1 327 ? 33.938 -2.27 -31.531 1 83.88 327 LEU A C 1
ATOM 2445 O O . LEU A 1 327 ? 35.156 -2.188 -31.688 1 83.88 327 LEU A O 1
ATOM 2449 N N . THR A 1 328 ? 33.219 -3.027 -32.188 1 75.81 328 THR A N 1
ATOM 2450 C CA . THR A 1 328 ? 33.844 -3.822 -33.25 1 75.81 328 THR A CA 1
ATOM 2451 C C . THR A 1 328 ? 34.312 -2.936 -34.406 1 75.81 328 THR A C 1
ATOM 2453 O O . THR A 1 328 ? 33.531 -2.094 -34.875 1 75.81 328 THR A O 1
ATOM 2456 N N . VAL A 1 329 ? 35.625 -2.787 -34.469 1 61.47 329 VAL A N 1
ATOM 2457 C CA . VAL A 1 329 ? 36.219 -2.027 -35.562 1 61.47 329 VAL A CA 1
ATOM 2458 C C . VAL A 1 329 ? 35.781 -2.643 -36.906 1 61.47 329 VAL A C 1
ATOM 2460 O O . VAL A 1 329 ? 35.594 -3.857 -37 1 61.47 329 VAL A O 1
ATOM 2463 N N . ASP A 1 330 ? 35.5 -1.897 -37.969 1 59.81 330 ASP A N 1
ATOM 2464 C CA . ASP A 1 330 ? 35.156 -2.242 -39.344 1 59.81 330 ASP A CA 1
ATOM 2465 C C . ASP A 1 330 ? 36.062 -3.354 -39.875 1 59.81 330 ASP A C 1
ATOM 2467 O O . ASP A 1 330 ? 37.281 -3.297 -39.719 1 59.81 330 ASP A O 1
ATOM 2471 N N . GLY A 1 331 ? 35.5 -4.59 -40.219 1 56.88 331 GLY A N 1
ATOM 2472 C CA . GLY A 1 331 ? 36.188 -5.672 -40.906 1 56.88 331 GLY A CA 1
ATOM 2473 C C . GLY A 1 331 ? 36.438 -6.871 -40 1 56.88 331 GLY A C 1
ATOM 2474 O O . GLY A 1 331 ? 36.875 -7.926 -40.469 1 56.88 331 GLY A O 1
ATOM 2475 N N . ALA A 1 332 ? 36.406 -6.648 -38.719 1 57.5 332 ALA A N 1
ATOM 2476 C CA . ALA A 1 332 ? 36.719 -7.812 -37.906 1 57.5 332 ALA A CA 1
ATOM 2477 C C . ALA A 1 332 ? 35.562 -8.805 -37.875 1 57.5 332 ALA A C 1
ATOM 2479 O O . ALA A 1 332 ? 34.438 -8.43 -37.594 1 57.5 332 ALA A O 1
ATOM 2480 N N . THR A 1 333 ? 35.688 -9.891 -38.562 1 57.97 333 THR A N 1
ATOM 2481 C CA . THR A 1 333 ? 34.688 -10.969 -38.625 1 57.97 333 THR A CA 1
ATOM 2482 C C . THR A 1 333 ? 34.562 -11.656 -37.281 1 57.97 333 THR A C 1
ATOM 2484 O O . THR A 1 333 ? 35.594 -12.008 -36.656 1 57.97 333 THR A O 1
ATOM 2487 N N . PRO A 1 334 ? 33.344 -11.703 -36.75 1 61.19 334 PRO A N 1
ATOM 2488 C CA . PRO A 1 334 ? 33.188 -12.453 -35.5 1 61.19 334 PRO A CA 1
ATOM 2489 C C . PRO A 1 334 ? 33.75 -13.883 -35.594 1 61.19 334 PRO A C 1
ATOM 2491 O O . PRO A 1 334 ? 33.719 -14.469 -36.688 1 61.19 334 PRO A O 1
ATOM 2494 N N . VAL A 1 335 ? 34.469 -14.32 -34.531 1 61 335 VAL A N 1
ATOM 2495 C CA . VAL A 1 335 ? 35.062 -15.641 -34.531 1 61 335 VAL A CA 1
ATOM 2496 C C . VAL A 1 335 ? 34.031 -16.703 -34.875 1 61 335 VAL A C 1
ATOM 2498 O O . VAL A 1 335 ? 34.312 -17.641 -35.625 1 61 335 VAL A O 1
ATOM 2501 N N . GLN A 1 336 ? 32.844 -16.641 -34.312 1 69.38 336 GLN A N 1
ATOM 2502 C CA . GLN A 1 336 ? 31.75 -17.562 -34.531 1 69.38 336 GLN A CA 1
ATOM 2503 C C . GLN A 1 336 ? 30.422 -16.828 -34.688 1 69.38 336 GLN A C 1
ATOM 2505 O O . GLN A 1 336 ? 30.266 -15.727 -34.125 1 69.38 336 GLN A O 1
ATOM 2510 N N . ALA A 1 337 ? 29.656 -17.406 -35.531 1 78.44 337 ALA A N 1
ATOM 2511 C CA . ALA A 1 337 ? 28.328 -16.844 -35.688 1 78.44 337 ALA A CA 1
ATOM 2512 C C . ALA A 1 337 ? 27.531 -16.953 -34.406 1 78.44 337 ALA A C 1
ATOM 2514 O O . ALA A 1 337 ? 27.609 -17.953 -33.688 1 78.44 337 ALA A O 1
ATOM 2515 N N . ALA A 1 338 ? 27.016 -15.891 -33.969 1 86.38 338 ALA A N 1
ATOM 2516 C CA . ALA A 1 338 ? 26.188 -15.844 -32.75 1 86.38 338 ALA A CA 1
ATOM 2517 C C . ALA A 1 338 ? 24.703 -15.766 -33.125 1 86.38 338 ALA A C 1
ATOM 2519 O O . ALA A 1 338 ? 24.359 -15.312 -34.219 1 86.38 338 ALA A O 1
ATOM 2520 N N . ASP A 1 339 ? 23.906 -16.297 -32.312 1 90.94 339 ASP A N 1
ATOM 2521 C CA . ASP A 1 339 ? 22.469 -16.234 -32.562 1 90.94 339 ASP A CA 1
ATOM 2522 C C . ASP A 1 339 ? 22 -14.781 -32.594 1 90.94 339 ASP A C 1
ATOM 2524 O O . ASP A 1 339 ? 21.141 -14.43 -33.406 1 90.94 339 ASP A O 1
ATOM 2528 N N . TYR A 1 340 ? 22.625 -13.961 -31.75 1 93.88 340 TYR A N 1
ATOM 2529 C CA . TYR A 1 340 ? 22.281 -12.539 -31.672 1 93.88 340 TYR A CA 1
ATOM 2530 C C . TYR A 1 340 ? 23.531 -11.695 -31.484 1 93.88 340 TYR A C 1
ATOM 2532 O O . TYR A 1 340 ? 24.516 -12.141 -30.891 1 93.88 340 TYR A O 1
ATOM 2540 N N . SER A 1 341 ? 23.5 -10.492 -32.062 1 92.88 341 SER A N 1
ATOM 2541 C CA . SER A 1 341 ? 24.547 -9.492 -31.891 1 92.88 341 SER A CA 1
ATOM 2542 C C . SER A 1 341 ? 23.969 -8.148 -31.453 1 92.88 341 SER A C 1
ATOM 2544 O O . SER A 1 341 ? 23.016 -7.66 -32.062 1 92.88 341 SER A O 1
ATOM 2546 N N . LEU A 1 342 ? 24.594 -7.645 -30.359 1 93.69 342 LEU A N 1
ATOM 2547 C CA . LEU A 1 342 ? 23.969 -6.418 -29.875 1 93.69 342 LEU A CA 1
ATOM 2548 C C . LEU A 1 342 ? 24.984 -5.539 -29.156 1 93.69 342 LEU A C 1
ATOM 2550 O O . LEU A 1 342 ? 26.109 -5.977 -28.875 1 93.69 342 LEU A O 1
ATOM 2554 N N . SER A 1 343 ? 24.609 -4.297 -29 1 93.81 343 SER A N 1
ATOM 2555 C CA . SER A 1 343 ? 25.25 -3.354 -28.094 1 93.81 343 SER A CA 1
ATOM 2556 C C . SER A 1 343 ? 24.266 -2.811 -27.062 1 93.81 343 SER A C 1
ATOM 2558 O O . SER A 1 343 ? 23.359 -2.045 -27.406 1 93.81 343 SER A O 1
ATOM 2560 N N . ALA A 1 344 ? 24.5 -3.207 -25.875 1 90.75 344 ALA A N 1
ATOM 2561 C CA . ALA A 1 344 ? 23.609 -2.732 -24.812 1 90.75 344 ALA A CA 1
ATOM 2562 C C . ALA A 1 344 ? 23.797 -1.233 -24.578 1 90.75 344 ALA A C 1
ATOM 2564 O O . ALA A 1 344 ? 22.859 -0.56 -24.109 1 90.75 344 ALA A O 1
ATOM 2565 N N . MET A 1 345 ? 24.891 -0.763 -24.906 1 89.06 345 MET A N 1
ATOM 2566 C CA . MET A 1 345 ? 25.203 0.651 -24.719 1 89.06 345 MET A CA 1
ATOM 2567 C C . MET A 1 345 ? 24.438 1.517 -25.703 1 89.06 345 MET A C 1
ATOM 2569 O O . MET A 1 345 ? 23.828 2.523 -25.312 1 89.06 345 MET A O 1
ATOM 2573 N N . THR A 1 346 ? 24.344 1.088 -26.953 1 91.69 346 THR A N 1
ATOM 2574 C CA . THR A 1 346 ? 23.703 1.892 -28 1 91.69 346 THR A CA 1
ATOM 2575 C C . THR A 1 346 ? 22.25 1.442 -28.219 1 91.69 346 THR A C 1
ATOM 2577 O O . THR A 1 346 ? 21.453 2.18 -28.781 1 91.69 346 THR A O 1
ATOM 2580 N N . GLY A 1 347 ? 22.016 0.226 -27.875 1 92.25 347 GLY A N 1
ATOM 2581 C CA . GLY A 1 347 ? 20.688 -0.336 -28.078 1 92.25 347 GLY A CA 1
ATOM 2582 C C . GLY A 1 347 ? 20.578 -1.149 -29.344 1 92.25 347 GLY A C 1
ATOM 2583 O O . GLY A 1 347 ? 19.547 -1.792 -29.594 1 92.25 347 GLY A O 1
ATOM 2584 N N . GLU A 1 348 ? 21.641 -1.073 -30.094 1 92.19 348 GLU A N 1
ATOM 2585 C CA . GLU A 1 348 ? 21.625 -1.821 -31.344 1 92.19 348 GLU A CA 1
ATOM 2586 C C . GLU A 1 348 ? 21.453 -3.316 -31.094 1 92.19 348 GLU A C 1
ATOM 2588 O O . GLU A 1 348 ? 22.141 -3.9 -30.25 1 92.19 348 GLU A O 1
ATOM 2593 N N . GLY A 1 349 ? 20.453 -3.912 -31.828 1 93.75 349 GLY A N 1
ATOM 2594 C CA . GLY A 1 349 ? 20.25 -5.352 -31.766 1 93.75 349 GLY A CA 1
ATOM 2595 C C . GLY A 1 349 ? 19.422 -5.789 -30.562 1 93.75 349 GLY A C 1
ATOM 2596 O O . GLY A 1 349 ? 19.031 -6.957 -30.469 1 93.75 349 GLY A O 1
ATOM 2597 N N . LEU A 1 350 ? 19.188 -4.934 -29.656 1 94.75 350 LEU A N 1
ATOM 2598 C CA . LEU A 1 350 ? 18.469 -5.266 -28.438 1 94.75 350 LEU A CA 1
ATOM 2599 C C . LEU A 1 350 ? 17.016 -5.633 -28.734 1 94.75 350 LEU A C 1
ATOM 2601 O O . LEU A 1 350 ? 16.469 -6.559 -28.125 1 94.75 350 LEU A O 1
ATOM 2605 N N . GLU A 1 351 ? 16.469 -4.969 -29.641 1 94.44 351 GLU A N 1
ATOM 2606 C CA . GLU A 1 351 ? 15.07 -5.219 -29.984 1 94.44 351 GLU A CA 1
ATOM 2607 C C . GLU A 1 351 ? 14.891 -6.617 -30.562 1 94.44 351 GLU A C 1
ATOM 2609 O O . GLU A 1 351 ? 13.875 -7.27 -30.312 1 94.44 351 GLU A O 1
ATOM 2614 N N . ALA A 1 352 ? 15.852 -6.988 -31.312 1 95.12 352 ALA A N 1
ATOM 2615 C CA . ALA A 1 352 ? 15.789 -8.328 -31.891 1 95.12 352 ALA A CA 1
ATOM 2616 C C . ALA A 1 352 ? 15.844 -9.398 -30.797 1 95.12 352 ALA A C 1
ATOM 2618 O O . ALA A 1 352 ? 15.109 -10.391 -30.844 1 95.12 352 ALA A O 1
ATOM 2619 N N . LEU A 1 353 ? 16.656 -9.25 -29.875 1 95.88 353 LEU A N 1
ATOM 2620 C CA . LEU A 1 353 ? 16.766 -10.18 -28.75 1 95.88 353 LEU A CA 1
ATOM 2621 C C . LEU A 1 353 ? 15.469 -10.195 -27.938 1 95.88 353 LEU A C 1
ATOM 2623 O O . LEU A 1 353 ? 14.969 -11.266 -27.578 1 95.88 353 LEU A O 1
ATOM 2627 N N . VAL A 1 354 ? 14.93 -9.055 -27.703 1 96.31 354 VAL A N 1
ATOM 2628 C CA . VAL A 1 354 ? 13.695 -8.93 -26.922 1 96.31 354 VAL A CA 1
ATOM 2629 C C . VAL A 1 354 ? 12.555 -9.633 -27.656 1 96.31 354 VAL A C 1
ATOM 2631 O O . VAL A 1 354 ? 11.766 -10.344 -27.031 1 96.31 354 VAL A O 1
ATOM 2634 N N . ALA A 1 355 ? 12.516 -9.43 -28.922 1 96.44 355 ALA A N 1
ATOM 2635 C CA . ALA A 1 355 ? 11.484 -10.094 -29.719 1 96.44 355 ALA A CA 1
ATOM 2636 C C . ALA A 1 355 ? 11.609 -11.609 -29.641 1 96.44 355 ALA A C 1
ATOM 2638 O O . ALA A 1 355 ? 10.609 -12.32 -29.5 1 96.44 355 ALA A O 1
ATOM 2639 N N . ALA A 1 356 ? 12.797 -12.055 -29.688 1 96.81 356 ALA A N 1
ATOM 2640 C CA . ALA A 1 356 ? 13.039 -13.492 -29.609 1 96.81 356 ALA A CA 1
ATOM 2641 C C . ALA A 1 356 ? 12.648 -14.023 -28.234 1 96.81 356 ALA A C 1
ATOM 2643 O O . ALA A 1 356 ? 12.039 -15.094 -28.125 1 96.81 356 ALA A O 1
ATOM 2644 N N . LEU A 1 357 ? 13 -13.336 -27.25 1 96.88 357 LEU A N 1
ATOM 2645 C CA . LEU A 1 357 ? 12.633 -13.719 -25.891 1 96.88 357 LEU A CA 1
ATOM 2646 C C . LEU A 1 357 ? 11.117 -13.758 -25.719 1 96.88 357 LEU A C 1
ATOM 2648 O O . LEU A 1 357 ? 10.586 -14.641 -25.047 1 96.88 357 LEU A O 1
ATOM 2652 N N . THR A 1 358 ? 10.477 -12.797 -26.281 1 96.62 358 THR A N 1
ATOM 2653 C CA . THR A 1 358 ? 9.016 -12.727 -26.234 1 96.62 358 THR A CA 1
ATOM 2654 C C . THR A 1 358 ? 8.391 -13.977 -26.844 1 96.62 358 THR A C 1
ATOM 2656 O O . THR A 1 358 ? 7.508 -14.586 -26.234 1 96.62 358 THR A O 1
ATOM 2659 N N . ASP A 1 359 ? 8.922 -14.336 -27.938 1 96.25 359 ASP A N 1
ATOM 2660 C CA . ASP A 1 359 ? 8.414 -15.531 -28.609 1 96.25 359 ASP A CA 1
ATOM 2661 C C . ASP A 1 359 ? 8.711 -16.781 -27.797 1 96.25 359 ASP A C 1
ATOM 2663 O O . ASP A 1 359 ? 7.859 -17.672 -27.688 1 96.25 359 ASP A O 1
ATOM 2667 N N . PHE A 1 360 ? 9.844 -16.828 -27.266 1 95.62 360 PHE A N 1
ATOM 2668 C CA . PHE A 1 360 ? 10.242 -17.984 -26.469 1 95.62 360 PHE A CA 1
ATOM 2669 C C . PHE A 1 360 ? 9.344 -18.125 -25.234 1 95.62 360 PHE A C 1
ATOM 2671 O O . PHE A 1 360 ? 8.938 -19.234 -24.891 1 95.62 360 PHE A O 1
ATOM 2678 N N . ALA A 1 361 ? 9.055 -17.078 -24.656 1 94.88 361 ALA A N 1
ATOM 2679 C CA . ALA A 1 361 ? 8.172 -17.078 -23.484 1 94.88 361 ALA A CA 1
ATOM 2680 C C . ALA A 1 361 ? 6.762 -17.516 -23.859 1 94.88 361 ALA A C 1
ATOM 2682 O O . ALA A 1 361 ? 6.148 -18.328 -23.156 1 94.88 361 ALA A O 1
ATOM 2683 N N . ARG A 1 362 ? 6.27 -17.016 -24.906 1 92.81 362 ARG A N 1
ATOM 2684 C CA . ARG A 1 362 ? 4.938 -17.359 -25.391 1 92.81 362 ARG A CA 1
ATOM 2685 C C . ARG A 1 362 ? 4.84 -18.859 -25.688 1 92.81 362 ARG A C 1
ATOM 2687 O O . ARG A 1 362 ? 3.881 -19.516 -25.266 1 92.81 362 ARG A O 1
ATOM 2694 N N . ASP A 1 363 ? 5.84 -19.344 -26.328 1 91.5 363 ASP A N 1
ATOM 2695 C CA . ASP A 1 363 ? 5.859 -20.75 -26.672 1 91.5 363 ASP A CA 1
ATOM 2696 C C . ASP A 1 363 ? 5.961 -21.625 -25.422 1 91.5 363 ASP A C 1
ATOM 2698 O O . ASP A 1 363 ? 5.352 -22.703 -25.359 1 91.5 363 ASP A O 1
ATOM 2702 N N . GLY A 1 364 ? 6.742 -21.188 -24.547 1 89.5 364 GLY A N 1
ATOM 2703 C CA . GLY A 1 364 ? 6.898 -21.922 -23.297 1 89.5 364 GLY A CA 1
ATOM 2704 C C . GLY A 1 364 ? 5.641 -21.938 -22.453 1 89.5 364 GLY A C 1
ATOM 2705 O O . GLY A 1 364 ? 5.359 -22.938 -21.766 1 89.5 364 GLY A O 1
ATOM 2706 N N . ALA A 1 365 ? 4.941 -20.906 -22.406 1 85.88 365 ALA A N 1
ATOM 2707 C CA . ALA A 1 365 ? 3.707 -20.797 -21.625 1 85.88 365 ALA A CA 1
ATOM 2708 C C . ALA A 1 365 ? 2.58 -21.594 -22.281 1 85.88 365 ALA A C 1
ATOM 2710 O O . ALA A 1 365 ? 1.782 -22.234 -21.594 1 85.88 365 ALA A O 1
ATOM 2711 N N . GLY A 1 366 ? 2.748 -21.656 -23.562 1 76.88 366 GLY A N 1
ATOM 2712 C CA . GLY A 1 366 ? 1.731 -22.406 -24.281 1 76.88 366 GLY A CA 1
ATOM 2713 C C . GLY A 1 366 ? 0.326 -21.891 -24.047 1 76.88 366 GLY A C 1
ATOM 2714 O O . GLY A 1 366 ? 0.132 -20.703 -23.797 1 76.88 366 GLY A O 1
ATOM 2715 N N . GLY A 1 367 ? -0.709 -22.703 -24.328 1 65.5 367 GLY A N 1
ATOM 2716 C CA . GLY A 1 367 ? -2.096 -22.344 -24.094 1 65.5 367 GLY A CA 1
ATOM 2717 C C . GLY A 1 367 ? -2.514 -22.531 -22.641 1 65.5 367 GLY A C 1
ATOM 2718 O O . GLY A 1 367 ? -1.767 -23.109 -21.844 1 65.5 367 GLY A O 1
ATOM 2719 N N . SER A 1 368 ? -3.52 -21.703 -22.297 1 61.12 368 SER A N 1
ATOM 2720 C CA . SER A 1 368 ? -4.094 -21.688 -20.953 1 61.12 368 SER A CA 1
ATOM 2721 C C . SER A 1 368 ? -4.586 -23.078 -20.562 1 61.12 368 SER A C 1
ATOM 2723 O O . SER A 1 368 ? -5.555 -23.594 -21.125 1 61.12 368 SER A O 1
ATOM 2725 N N . ASP A 1 369 ? -3.541 -23.875 -19.859 1 78.31 369 ASP A N 1
ATOM 2726 C CA . ASP A 1 369 ? -4.059 -25.125 -19.328 1 78.31 369 ASP A CA 1
ATOM 2727 C C . ASP A 1 369 ? -3.852 -25.219 -17.812 1 78.31 369 ASP A C 1
ATOM 2729 O O . ASP A 1 369 ? -3.299 -24.297 -17.203 1 78.31 369 ASP A O 1
ATOM 2733 N N . LEU A 1 370 ? -4.59 -26.047 -17.125 1 91 370 LEU A N 1
ATOM 2734 C CA . LEU A 1 370 ? -4.57 -26.328 -15.695 1 91 370 LEU A CA 1
ATOM 2735 C C . LEU A 1 370 ? -3.283 -27.047 -15.305 1 91 370 LEU A C 1
ATOM 2737 O O . LEU A 1 370 ? -3.289 -27.906 -14.406 1 91 370 LEU A O 1
ATOM 2741 N N . ALA A 1 371 ? -2.148 -26.625 -16.109 1 92.62 371 ALA A N 1
ATOM 2742 C CA . ALA A 1 371 ? -0.877 -27.312 -15.906 1 92.62 371 ALA A CA 1
ATOM 2743 C C . ALA A 1 371 ? -0.376 -27.141 -14.477 1 92.62 371 ALA A C 1
ATOM 2745 O O . ALA A 1 371 ? -0.514 -26.062 -13.891 1 92.62 371 ALA A O 1
ATOM 2746 N N . PRO A 1 372 ? 0.178 -28.266 -13.969 1 93.94 372 PRO A N 1
ATOM 2747 C CA . PRO A 1 372 ? 0.754 -28.141 -12.625 1 93.94 372 PRO A CA 1
ATOM 2748 C C . PRO A 1 372 ? 2.07 -27.359 -12.617 1 93.94 372 PRO A C 1
ATOM 2750 O O . PRO A 1 372 ? 2.887 -27.516 -13.531 1 93.94 372 PRO A O 1
ATOM 2753 N N . GLY A 1 373 ? 2.254 -26.453 -11.695 1 90.69 373 GLY A N 1
ATOM 2754 C CA . GLY A 1 373 ? 3.441 -25.609 -11.703 1 90.69 373 GLY A CA 1
ATOM 2755 C C . GLY A 1 373 ? 4.215 -25.656 -10.398 1 90.69 373 GLY A C 1
ATOM 2756 O O . GLY A 1 373 ? 5.184 -24.906 -10.219 1 90.69 373 GLY A O 1
ATOM 2757 N N . ARG A 1 374 ? 3.861 -26.547 -9.5 1 93.31 374 ARG A N 1
ATOM 2758 C CA . ARG A 1 374 ? 4.512 -26.609 -8.195 1 93.31 374 ARG A CA 1
ATOM 2759 C C . ARG A 1 374 ? 5.164 -27.969 -7.973 1 93.31 374 ARG A C 1
ATOM 2761 O O . ARG A 1 374 ? 4.57 -29 -8.281 1 93.31 374 ARG A O 1
ATOM 2768 N N . ALA A 1 375 ? 6.355 -27.875 -7.359 1 92.06 375 ALA A N 1
ATOM 2769 C CA . ALA A 1 375 ? 7.102 -29.109 -7.086 1 92.06 375 ALA A CA 1
ATOM 2770 C C . ALA A 1 375 ? 6.312 -30.031 -6.16 1 92.06 375 ALA A C 1
ATOM 2772 O O . ALA A 1 375 ? 6.309 -31.25 -6.348 1 92.06 375 ALA A O 1
ATOM 2773 N N . ARG A 1 376 ? 5.633 -29.5 -5.234 1 91.31 376 ARG A N 1
ATOM 2774 C CA . ARG A 1 376 ? 4.828 -30.281 -4.297 1 91.31 376 ARG A CA 1
ATOM 2775 C C . ARG A 1 376 ? 3.736 -31.062 -5.023 1 91.31 376 ARG A C 1
ATOM 2777 O O . ARG A 1 376 ? 3.51 -32.219 -4.738 1 91.31 376 ARG A O 1
ATOM 2784 N N . HIS A 1 377 ? 3.035 -30.391 -5.941 1 95.56 377 HIS A N 1
ATOM 2785 C CA . HIS A 1 377 ? 1.998 -31.047 -6.723 1 95.56 377 HIS A CA 1
ATOM 2786 C C . HIS A 1 377 ? 2.58 -32.188 -7.559 1 95.56 377 HIS A C 1
ATOM 2788 O O . HIS A 1 377 ? 2.043 -33.312 -7.57 1 95.56 377 HIS A O 1
ATOM 2794 N N . MET A 1 378 ? 3.689 -31.938 -8.133 1 96.06 378 MET A N 1
ATOM 2795 C CA . MET A 1 378 ? 4.324 -32.906 -9.016 1 96.06 378 MET A CA 1
ATOM 2796 C C . MET A 1 378 ? 4.73 -34.156 -8.25 1 96.06 378 MET A C 1
ATOM 2798 O O . MET A 1 378 ? 4.594 -35.281 -8.758 1 96.06 378 MET A O 1
ATOM 2802 N N . GLN A 1 379 ? 5.199 -33.938 -7.078 1 96.12 379 GLN A N 1
ATOM 2803 C CA . GLN A 1 379 ? 5.586 -35.062 -6.25 1 96.12 379 GLN A CA 1
ATOM 2804 C C . GLN A 1 379 ? 4.395 -35.969 -5.961 1 96.12 379 GLN A C 1
ATOM 2806 O O . GLN A 1 379 ? 4.488 -37.219 -6.109 1 96.12 379 GLN A O 1
ATOM 2811 N N . HIS A 1 380 ? 3.318 -35.406 -5.613 1 96.81 380 HIS A N 1
ATOM 2812 C CA . HIS A 1 380 ? 2.123 -36.188 -5.305 1 96.81 380 HIS A CA 1
ATOM 2813 C C . HIS A 1 380 ? 1.525 -36.781 -6.566 1 96.81 380 HIS A C 1
ATOM 2815 O O . HIS A 1 380 ? 1.023 -37.906 -6.539 1 96.81 380 HIS A O 1
ATOM 2821 N N . LEU A 1 381 ? 1.555 -36.062 -7.629 1 98.06 381 LEU A N 1
ATOM 2822 C CA . LEU A 1 381 ? 1.058 -36.594 -8.891 1 98.06 381 LEU A CA 1
ATOM 2823 C C . LEU A 1 381 ? 1.888 -37.781 -9.336 1 98.06 381 LEU A C 1
ATOM 2825 O O . LEU A 1 381 ? 1.339 -38.781 -9.812 1 98.06 381 LEU A O 1
ATOM 2829 N N . ALA A 1 382 ? 3.18 -37.688 -9.172 1 98 382 ALA A N 1
ATOM 2830 C CA . ALA A 1 382 ? 4.062 -38.781 -9.531 1 98 382 ALA A CA 1
ATOM 2831 C C . ALA A 1 382 ? 3.771 -40.031 -8.68 1 98 382 ALA A C 1
ATOM 2833 O O . ALA A 1 382 ? 3.705 -41.125 -9.195 1 98 382 ALA A O 1
ATOM 2834 N N . ALA A 1 383 ? 3.627 -39.781 -7.426 1 98.06 383 ALA A N 1
ATOM 2835 C CA . ALA A 1 383 ? 3.283 -40.875 -6.527 1 98.06 383 ALA A CA 1
ATOM 2836 C C . ALA A 1 383 ? 1.936 -41.5 -6.898 1 98.06 383 ALA A C 1
ATOM 2838 O O . ALA A 1 383 ? 1.781 -42.719 -6.902 1 98.06 383 ALA A O 1
ATOM 2839 N N . CYS A 1 384 ? 1.001 -40.656 -7.184 1 98.5 384 CYS A N 1
ATOM 2840 C CA . CYS A 1 384 ? -0.308 -41.125 -7.621 1 98.5 384 CYS A CA 1
ATOM 2841 C C . CYS A 1 384 ? -0.186 -42 -8.867 1 98.5 384 CYS A C 1
ATOM 2843 O O . CYS A 1 384 ? -0.765 -43.062 -8.922 1 98.5 384 CYS A O 1
ATOM 2845 N N . LYS A 1 385 ? 0.54 -41.5 -9.781 1 98.19 385 LYS A N 1
ATOM 2846 C CA . LYS A 1 385 ? 0.748 -42.25 -11.023 1 98.19 385 LYS A CA 1
ATOM 2847 C C . LYS A 1 385 ? 1.357 -43.625 -10.758 1 98.19 385 LYS A C 1
ATOM 2849 O O . LYS A 1 385 ? 0.917 -44.625 -11.32 1 98.19 385 LYS A O 1
ATOM 2854 N N . THR A 1 386 ? 2.344 -43.656 -9.914 1 98.25 386 THR A N 1
ATOM 2855 C CA . THR A 1 386 ? 3.002 -44.938 -9.578 1 98.25 386 THR A CA 1
ATOM 2856 C C . THR A 1 386 ? 2.004 -45.906 -8.984 1 98.25 386 THR A C 1
ATOM 2858 O O . THR A 1 386 ? 1.944 -47.062 -9.406 1 98.25 386 THR A O 1
ATOM 2861 N N . HIS A 1 387 ? 1.229 -45.406 -8.039 1 98.38 387 HIS A N 1
ATOM 2862 C CA . HIS A 1 387 ? 0.227 -46.281 -7.43 1 98.38 387 HIS A CA 1
ATOM 2863 C C . HIS A 1 387 ? -0.813 -46.719 -8.453 1 98.38 387 HIS A C 1
ATOM 2865 O O . HIS A 1 387 ? -1.261 -47.875 -8.43 1 98.38 387 HIS A O 1
ATOM 2871 N N . LEU A 1 388 ? -1.191 -45.844 -9.273 1 98.19 388 LEU A N 1
ATOM 2872 C CA . LEU A 1 388 ? -2.191 -46.156 -10.281 1 98.19 388 LEU A CA 1
ATOM 2873 C C . LEU A 1 388 ? -1.668 -47.219 -11.242 1 98.19 388 LEU A C 1
ATOM 2875 O O . LEU A 1 388 ? -2.377 -48.188 -11.555 1 98.19 388 LEU A O 1
ATOM 2879 N N . ILE A 1 389 ? -0.431 -47.125 -11.688 1 97.31 389 ILE A N 1
ATOM 2880 C CA . ILE A 1 389 ? 0.196 -48.094 -12.562 1 97.31 389 ILE A CA 1
ATOM 2881 C C . ILE A 1 389 ? 0.266 -49.469 -11.859 1 97.31 389 ILE A C 1
ATOM 2883 O O . ILE A 1 389 ? -0.06 -50.5 -12.453 1 97.31 389 ILE A O 1
ATOM 2887 N N . ASP A 1 390 ? 0.647 -49.406 -10.594 1 97.25 390 ASP A N 1
ATOM 2888 C CA . ASP A 1 390 ? 0.726 -50.656 -9.82 1 97.25 390 ASP A CA 1
ATOM 2889 C C . ASP A 1 390 ? -0.646 -51.312 -9.703 1 97.25 390 ASP A C 1
ATOM 2891 O O . ASP A 1 390 ? -0.757 -52.531 -9.742 1 97.25 390 ASP A O 1
ATOM 2895 N N . SER A 1 391 ? -1.614 -50.531 -9.57 1 97.06 391 SER A N 1
ATOM 2896 C CA . SER A 1 391 ? -2.963 -51.062 -9.445 1 97.06 391 SER A CA 1
ATOM 2897 C C . SER A 1 391 ? -3.393 -51.781 -10.719 1 97.06 391 SER A C 1
ATOM 2899 O O . SER A 1 391 ? -4.254 -52.656 -10.688 1 97.06 391 SER A O 1
ATOM 2901 N N . LEU A 1 392 ? -2.816 -51.406 -11.781 1 95.62 392 LEU A N 1
ATOM 2902 C CA . LEU A 1 392 ? -3.199 -51.938 -13.086 1 95.62 392 LEU A CA 1
ATOM 2903 C C . LEU A 1 392 ? -2.447 -53.219 -13.383 1 95.62 392 LEU A C 1
ATOM 2905 O O . LEU A 1 392 ? -2.752 -53.906 -14.359 1 95.62 392 LEU A O 1
ATOM 2909 N N . SER A 1 393 ? -1.481 -53.562 -12.508 1 94.31 393 SER A N 1
ATOM 2910 C CA . SER A 1 393 ? -0.696 -54.781 -12.703 1 94.31 393 SER A CA 1
ATOM 2911 C C . SER A 1 393 ? -1.529 -56.031 -12.438 1 94.31 393 SER A C 1
ATOM 2913 O O . SER A 1 393 ? -1.901 -56.281 -11.289 1 94.31 393 SER A O 1
ATOM 291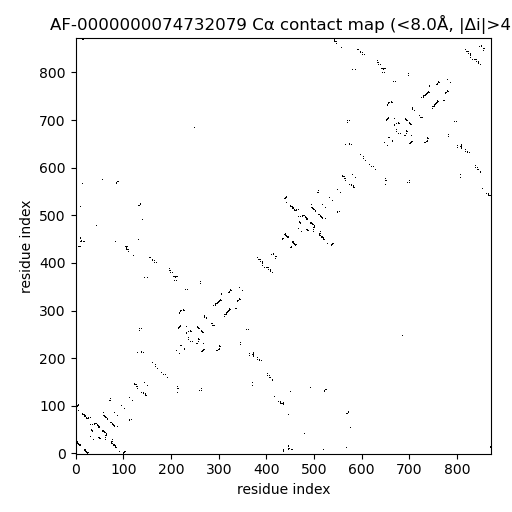5 N N . GLU A 1 394 ? -1.664 -56.906 -13.359 1 90.25 394 GLU A N 1
ATOM 2916 C CA . GLU A 1 394 ? -2.492 -58.094 -13.234 1 90.25 394 GLU A CA 1
ATOM 2917 C C . GLU A 1 394 ? -1.781 -59.188 -12.43 1 90.25 394 GLU A C 1
ATOM 2919 O O . GLU A 1 394 ? -2.404 -60.156 -12.008 1 90.25 394 GLU A O 1
ATOM 2924 N N . GLN A 1 395 ? -0.539 -59 -12.242 1 92.31 395 GLN A N 1
ATOM 2925 C CA . GLN A 1 395 ? 0.234 -60 -11.484 1 92.31 395 GLN A CA 1
ATOM 2926 C C . GLN A 1 395 ? 0.005 -59.812 -9.984 1 92.31 395 GLN A C 1
ATOM 2928 O O . GLN A 1 395 ? 0.33 -60.719 -9.195 1 92.31 395 GLN A O 1
ATOM 2933 N N . MET A 1 396 ? -0.612 -58.781 -9.625 1 91.62 396 MET A N 1
ATOM 2934 C CA . MET A 1 396 ? -0.839 -58.5 -8.211 1 91.62 396 MET A CA 1
ATOM 2935 C C . MET A 1 396 ? -2.225 -58.969 -7.781 1 91.62 396 MET A C 1
ATOM 2937 O O . MET A 1 396 ? -3.186 -58.875 -8.547 1 91.62 396 MET A O 1
ATOM 2941 N N . PRO A 1 397 ? -2.264 -59.5 -6.492 1 92.38 397 PRO A N 1
ATOM 2942 C CA . PRO A 1 397 ? -3.588 -59.812 -5.961 1 92.38 397 PRO A CA 1
ATOM 2943 C C . PRO A 1 397 ? -4.535 -58.625 -5.953 1 92.38 397 PRO A C 1
ATOM 2945 O O . PRO A 1 397 ? -4.094 -57.469 -5.781 1 92.38 397 PRO A O 1
ATOM 2948 N N . LEU A 1 398 ? -5.734 -58.938 -6.18 1 90.69 398 LEU A N 1
ATOM 2949 C CA . LEU A 1 398 ? -6.758 -57.906 -6.305 1 90.69 398 LEU A CA 1
ATOM 2950 C C . LEU A 1 398 ? -6.785 -57.031 -5.066 1 90.69 398 LEU A C 1
ATOM 2952 O O . LEU A 1 398 ? -7.02 -55.812 -5.172 1 90.69 398 LEU A O 1
ATOM 2956 N N . GLU A 1 399 ? -6.496 -57.625 -3.883 1 93.19 399 GLU A N 1
ATOM 2957 C CA . GLU A 1 399 ? -6.469 -56.875 -2.635 1 93.19 399 GLU A CA 1
ATOM 2958 C C . GLU A 1 399 ? -5.391 -55.781 -2.668 1 93.19 399 GLU A C 1
ATOM 2960 O O . GLU A 1 399 ? -5.605 -54.656 -2.197 1 93.19 399 GLU A O 1
ATOM 2965 N N . LEU A 1 400 ? -4.301 -56.125 -3.203 1 96.06 400 LEU A N 1
ATOM 2966 C CA . LEU A 1 400 ? -3.191 -55.188 -3.295 1 96.06 400 LEU A CA 1
ATOM 2967 C C . LEU A 1 400 ? -3.475 -54.094 -4.336 1 96.06 400 LEU A C 1
ATOM 2969 O O . LEU A 1 400 ? -3.098 -52.938 -4.152 1 96.06 400 LEU A O 1
ATOM 2973 N N . ARG A 1 401 ? -4.105 -54.5 -5.422 1 96 401 ARG A N 1
ATOM 2974 C CA . ARG A 1 401 ? -4.477 -53.562 -6.453 1 96 401 ARG A CA 1
ATOM 2975 C C . ARG A 1 401 ? -5.469 -52.531 -5.914 1 96 401 ARG A C 1
ATOM 2977 O O . ARG A 1 401 ? -5.352 -51.344 -6.195 1 96 401 ARG A O 1
ATOM 2984 N N . ALA A 1 402 ? -6.367 -53 -5.078 1 95.19 402 ALA A N 1
ATOM 2985 C CA . ALA A 1 402 ? -7.32 -52.094 -4.422 1 95.19 402 ALA A CA 1
ATOM 2986 C C . ALA A 1 402 ? -6.605 -51.156 -3.479 1 95.19 402 ALA A C 1
ATOM 2988 O O . ALA A 1 402 ? -6.973 -49.969 -3.387 1 95.19 402 ALA A O 1
ATOM 2989 N N . GLU A 1 403 ? -5.629 -51.656 -2.793 1 96.88 403 GLU A N 1
ATOM 2990 C CA . GLU A 1 403 ? -4.848 -50.812 -1.888 1 96.88 403 GLU A CA 1
ATOM 2991 C C . GLU A 1 403 ? -4.102 -49.75 -2.652 1 96.88 403 GLU A C 1
ATOM 2993 O O . GLU A 1 403 ? -4.012 -48.594 -2.188 1 96.88 403 GLU A O 1
ATOM 2998 N N . HIS A 1 404 ? -3.584 -50.062 -3.777 1 97.75 404 HIS A N 1
ATOM 2999 C CA . HIS A 1 404 ? -2.9 -49.062 -4.602 1 97.75 404 HIS A CA 1
ATOM 3000 C C . HIS A 1 404 ? -3.865 -48 -5.086 1 97.75 404 HIS A C 1
ATOM 3002 O O . HIS A 1 404 ? -3.49 -46.844 -5.207 1 97.75 404 HIS A O 1
ATOM 3008 N N . LEU A 1 405 ? -5.113 -48.406 -5.379 1 97.81 405 LEU A N 1
ATOM 3009 C CA . LEU A 1 405 ? -6.117 -47.406 -5.719 1 97.81 405 LEU A CA 1
ATOM 3010 C C . LEU A 1 405 ? -6.348 -46.438 -4.555 1 97.81 405 LEU A C 1
ATOM 3012 O O . LEU A 1 405 ? -6.465 -45.219 -4.758 1 97.81 405 LEU A O 1
ATOM 3016 N N . ARG A 1 406 ? -6.375 -46.969 -3.371 1 97.31 406 ARG A N 1
ATOM 3017 C CA . ARG A 1 406 ? -6.531 -46.156 -2.178 1 97.31 406 ARG A CA 1
ATOM 3018 C C . ARG A 1 406 ? -5.367 -45.188 -2.023 1 97.31 406 ARG A C 1
ATOM 3020 O O . ARG A 1 406 ? -5.57 -44 -1.813 1 97.31 406 ARG A O 1
ATOM 3027 N N . LEU A 1 407 ? -4.16 -45.688 -2.148 1 97.94 407 LEU A N 1
ATOM 3028 C CA . LEU A 1 407 ? -2.955 -44.875 -1.979 1 97.94 407 LEU A CA 1
ATOM 3029 C C . LEU A 1 407 ? -2.873 -43.781 -3.049 1 97.94 407 LEU A C 1
ATOM 3031 O O . LEU A 1 407 ? -2.445 -42.656 -2.77 1 97.94 407 LEU A O 1
ATOM 3035 N N . ALA A 1 408 ? -3.285 -44.094 -4.258 1 98.31 408 ALA A N 1
ATOM 3036 C CA . ALA A 1 408 ? -3.336 -43.094 -5.324 1 98.31 408 ALA A CA 1
ATOM 3037 C C . ALA A 1 408 ? -4.285 -41.969 -4.965 1 98.31 408 ALA A C 1
ATOM 3039 O O . ALA A 1 408 ? -3.938 -40.781 -5.109 1 98.31 408 ALA A O 1
ATOM 3040 N N . GLY A 1 409 ? -5.43 -42.344 -4.484 1 97.44 409 GLY A N 1
ATOM 3041 C CA . GLY A 1 409 ? -6.398 -41.344 -4.051 1 97.44 409 GLY A CA 1
ATOM 3042 C C . GLY A 1 409 ? -5.891 -40.469 -2.922 1 97.44 409 GLY A C 1
ATOM 3043 O O . GLY A 1 409 ? -6.168 -39.25 -2.889 1 97.44 409 GLY A O 1
ATOM 3044 N N . GLU A 1 410 ? -5.152 -41.062 -2.043 1 97.12 410 GLU A N 1
ATOM 3045 C CA . GLU A 1 410 ? -4.59 -40.344 -0.92 1 97.12 410 GLU A CA 1
ATOM 3046 C C . GLU A 1 410 ? -3.613 -39.25 -1.401 1 97.12 410 GLU A C 1
ATOM 3048 O O . GLU A 1 410 ? -3.564 -38.156 -0.841 1 97.12 410 GLU A O 1
ATOM 3053 N N . GLN A 1 411 ? -2.83 -39.562 -2.432 1 97.12 411 GLN A N 1
ATOM 3054 C CA . GLN A 1 411 ? -1.885 -38.562 -2.975 1 97.12 411 GLN A CA 1
ATOM 3055 C C . GLN A 1 411 ? -2.611 -37.344 -3.527 1 97.12 411 GLN A C 1
ATOM 3057 O O . GLN A 1 411 ? -2.191 -36.219 -3.295 1 97.12 411 GLN A O 1
ATOM 3062 N N . LEU A 1 412 ? -3.701 -37.562 -4.223 1 97.38 412 LEU A N 1
ATOM 3063 C CA . LEU A 1 412 ? -4.484 -36.469 -4.738 1 97.38 412 LEU A CA 1
ATOM 3064 C C . LEU A 1 412 ? -5.113 -35.656 -3.6 1 97.38 412 LEU A C 1
ATOM 3066 O O . LEU A 1 412 ? -5.203 -34.438 -3.67 1 97.38 412 LEU A O 1
ATOM 3070 N N . GLY A 1 413 ? -5.543 -36.344 -2.596 1 95.25 413 GLY A N 1
ATOM 3071 C CA . GLY A 1 413 ? -6.066 -35.688 -1.414 1 95.25 413 GLY A CA 1
ATOM 3072 C C . GLY A 1 413 ? -5.051 -34.781 -0.736 1 95.25 413 GLY A C 1
ATOM 3073 O O . GLY A 1 413 ? -5.402 -33.719 -0.216 1 95.25 413 GLY A O 1
ATOM 3074 N N . ARG A 1 414 ? -3.764 -35.219 -0.747 1 94.69 414 ARG A N 1
ATOM 3075 C CA . ARG A 1 414 ? -2.688 -34.406 -0.159 1 94.69 414 ARG A CA 1
ATOM 3076 C C . ARG A 1 414 ? -2.451 -33.125 -0.956 1 94.69 414 ARG A C 1
ATOM 3078 O O . ARG A 1 414 ? -2.1 -32.094 -0.387 1 94.69 414 ARG A O 1
ATOM 3085 N N . ILE A 1 415 ? -2.68 -33.156 -2.246 1 95.38 415 ILE A N 1
ATOM 3086 C CA . ILE A 1 415 ? -2.508 -31.984 -3.076 1 95.38 415 ILE A CA 1
ATOM 3087 C C . ILE A 1 415 ? -3.535 -30.922 -2.682 1 95.38 415 ILE A C 1
ATOM 3089 O O . ILE A 1 415 ? -3.188 -29.766 -2.473 1 95.38 415 ILE A O 1
ATOM 3093 N N . THR A 1 416 ? -4.805 -31.281 -2.496 1 94.56 416 THR A N 1
ATOM 3094 C CA . THR A 1 416 ? -5.891 -30.344 -2.221 1 94.56 416 THR A CA 1
ATOM 3095 C C . THR A 1 416 ? -5.957 -30.016 -0.731 1 94.56 416 THR A C 1
ATOM 3097 O O . THR A 1 416 ? -6.664 -29.094 -0.325 1 94.56 416 THR A O 1
ATOM 3100 N N . GLY A 1 417 ? -5.211 -30.75 0.084 1 91 417 GLY A N 1
ATOM 3101 C CA . GLY A 1 417 ? -5.117 -30.484 1.509 1 91 417 GLY A CA 1
ATOM 3102 C C . GLY A 1 417 ? -6.16 -31.219 2.328 1 91 417 GLY A C 1
ATOM 3103 O O . GLY A 1 417 ? -6.434 -30.844 3.473 1 91 417 GLY A O 1
ATOM 3104 N N . ARG A 1 418 ? -6.781 -32.156 1.816 1 85.69 418 ARG A N 1
ATOM 3105 C CA . ARG A 1 418 ? -7.77 -32.938 2.539 1 85.69 418 ARG A CA 1
ATOM 3106 C C . ARG A 1 418 ? -7.094 -33.938 3.465 1 85.69 418 ARG A C 1
ATOM 3108 O O . ARG A 1 418 ? -7.68 -34.375 4.465 1 85.69 418 ARG A O 1
ATOM 3115 N N . ILE A 1 419 ? -5.844 -34.25 3.078 1 82.44 419 ILE A N 1
ATOM 3116 C CA . ILE A 1 419 ? -5.137 -35.281 3.828 1 82.44 419 ILE A CA 1
ATOM 3117 C C . ILE A 1 419 ? -3.77 -34.75 4.266 1 82.44 419 ILE A C 1
ATOM 3119 O O . ILE A 1 419 ? -3.014 -34.219 3.451 1 82.44 419 ILE A O 1
ATOM 3123 N N . ASP A 1 420 ? -3.381 -34.875 5.535 1 76.31 420 ASP A N 1
ATOM 3124 C CA . ASP A 1 420 ? -2.049 -34.781 6.121 1 76.31 420 ASP A CA 1
ATOM 3125 C C . ASP A 1 420 ? -1.364 -33.469 5.664 1 76.31 420 ASP A C 1
ATOM 3127 O O . ASP A 1 420 ? -0.243 -33.5 5.152 1 76.31 420 ASP A O 1
ATOM 3131 N N . VAL A 1 421 ? -1.985 -32.344 6 1 76.69 421 VAL A N 1
ATOM 3132 C CA . VAL A 1 421 ? -1.42 -31.125 5.426 1 76.69 421 VAL A CA 1
ATOM 3133 C C . VAL A 1 421 ? -0.788 -30.281 6.527 1 76.69 421 VAL A C 1
ATOM 3135 O O . VAL A 1 421 ? -0.175 -29.25 6.25 1 76.69 421 VAL A O 1
ATOM 3138 N N . GLU A 1 422 ? -0.698 -30.656 7.715 1 80.12 422 GLU A N 1
ATOM 3139 C CA . GLU A 1 422 ? -0.347 -29.797 8.836 1 80.12 422 GLU A CA 1
ATOM 3140 C C . GLU A 1 422 ? 1.082 -29.266 8.703 1 80.12 422 GLU A C 1
ATOM 3142 O O . GLU A 1 422 ? 1.343 -28.094 8.938 1 80.12 422 GLU A O 1
ATOM 3147 N N . ASP A 1 423 ? 1.996 -30.062 8.211 1 76.31 423 ASP A N 1
ATOM 3148 C CA . ASP A 1 423 ? 3.412 -29.703 8.172 1 76.31 423 ASP A CA 1
ATOM 3149 C C . ASP A 1 423 ? 3.697 -28.703 7.051 1 76.31 423 ASP A C 1
ATOM 3151 O O . ASP A 1 423 ? 4.73 -28.031 7.062 1 76.31 423 ASP A O 1
ATOM 3155 N N . MET A 1 424 ? 2.744 -28.578 6.16 1 83.75 424 MET A N 1
ATOM 3156 C CA . MET A 1 424 ? 3.02 -27.75 4.984 1 83.75 424 MET A CA 1
ATOM 3157 C C . MET A 1 424 ? 2.336 -26.406 5.098 1 83.75 424 MET A C 1
ATOM 3159 O O . MET A 1 424 ? 2.668 -25.469 4.359 1 83.75 424 MET A O 1
ATOM 3163 N N . LEU A 1 425 ? 1.442 -26.297 5.996 1 84.38 425 LEU A N 1
ATOM 3164 C CA . LEU A 1 425 ? 0.63 -25.094 6.082 1 84.38 425 LEU A CA 1
ATOM 3165 C C . LEU A 1 425 ? 1.499 -23.875 6.375 1 84.38 425 LEU A C 1
ATOM 3167 O O . LEU A 1 425 ? 1.305 -22.812 5.777 1 84.38 425 LEU A O 1
ATOM 3171 N N . GLY A 1 426 ? 2.465 -24 7.258 1 82.75 426 GLY A N 1
ATOM 3172 C CA . GLY A 1 426 ? 3.357 -22.906 7.578 1 82.75 426 GLY A CA 1
ATOM 3173 C C . GLY A 1 426 ? 4.113 -22.375 6.371 1 82.75 426 GLY A C 1
ATOM 3174 O O . GLY A 1 426 ? 4.168 -21.172 6.148 1 82.75 426 GLY A O 1
ATOM 3175 N N . THR A 1 427 ? 4.621 -23.25 5.625 1 83.38 427 THR A N 1
ATOM 3176 C CA . THR A 1 427 ? 5.422 -22.891 4.461 1 83.38 427 THR A CA 1
ATOM 3177 C C . THR A 1 427 ? 4.562 -22.203 3.402 1 83.38 427 THR A C 1
ATOM 3179 O O . THR A 1 427 ? 4.98 -21.219 2.797 1 83.38 427 THR A O 1
ATOM 3182 N N . ILE A 1 428 ? 3.402 -22.703 3.225 1 85 428 ILE A N 1
ATOM 3183 C CA . ILE A 1 428 ? 2.531 -22.188 2.172 1 85 428 ILE A CA 1
ATOM 3184 C C . ILE A 1 428 ? 2.033 -20.797 2.543 1 85 428 ILE A C 1
ATOM 3186 O O . ILE A 1 428 ? 2.141 -19.859 1.749 1 85 428 ILE A O 1
ATOM 3190 N N . PHE A 1 429 ? 1.629 -20.656 3.721 1 87.12 429 PHE A N 1
ATOM 3191 C CA . PHE A 1 429 ? 0.927 -19.422 4.074 1 87.12 429 PHE A CA 1
ATOM 3192 C C . PHE A 1 429 ? 1.914 -18.328 4.48 1 87.12 429 PHE A C 1
ATOM 3194 O O . PHE A 1 429 ? 1.593 -17.141 4.418 1 87.12 429 PHE A O 1
ATOM 3201 N N . SER A 1 430 ? 3.127 -18.672 4.844 1 85 430 SER A N 1
ATOM 3202 C CA . SER A 1 430 ? 4.133 -17.672 5.199 1 85 430 SER A CA 1
ATOM 3203 C C . SER A 1 430 ? 4.555 -16.859 3.982 1 85 430 SER A C 1
ATOM 3205 O O . SER A 1 430 ? 5.176 -15.797 4.121 1 85 430 SER A O 1
ATOM 3207 N N . GLN A 1 431 ? 4.199 -17.328 2.834 1 82.31 431 GLN A N 1
ATOM 3208 C CA . GLN A 1 431 ? 4.578 -16.641 1.603 1 82.31 431 GLN A CA 1
ATOM 3209 C C . GLN A 1 431 ? 3.643 -15.469 1.312 1 82.31 431 GLN A C 1
ATOM 3211 O O . GLN A 1 431 ? 3.93 -14.641 0.451 1 82.31 431 GLN A O 1
ATOM 3216 N N . PHE A 1 432 ? 2.551 -15.438 2.025 1 82.06 432 PHE A N 1
ATOM 3217 C CA . PHE A 1 432 ? 1.582 -14.367 1.843 1 82.06 432 PHE A CA 1
ATOM 3218 C C . PHE A 1 432 ? 2.018 -13.109 2.594 1 82.06 432 PHE A C 1
ATOM 3220 O O . PHE A 1 432 ? 2.857 -13.18 3.492 1 82.06 432 PHE A O 1
ATOM 3227 N N . CYS A 1 433 ? 1.443 -12.031 2.115 1 81.56 433 CYS A N 1
ATOM 3228 C CA . CYS A 1 433 ? 1.615 -10.805 2.889 1 81.56 433 CYS A CA 1
ATOM 3229 C C . CYS A 1 433 ? 0.789 -10.852 4.168 1 81.56 433 CYS A C 1
ATOM 3231 O O . CYS A 1 433 ? -0.117 -11.672 4.301 1 81.56 433 CYS A O 1
ATOM 3233 N N . ILE A 1 434 ? 1.215 -9.922 5.027 1 81.75 434 ILE A N 1
ATOM 3234 C CA . ILE A 1 434 ? 0.374 -9.727 6.203 1 81.75 434 ILE A CA 1
ATOM 3235 C C . ILE A 1 434 ? -0.952 -9.094 5.789 1 81.75 434 ILE A C 1
ATOM 3237 O O . ILE A 1 434 ? -0.98 -8.195 4.938 1 81.75 434 ILE A O 1
ATOM 3241 N N . GLY A 1 435 ? -2.025 -9.57 6.344 1 84.75 435 GLY A N 1
ATOM 3242 C CA . GLY A 1 435 ? -3.332 -9.039 5.992 1 84.75 435 GLY A CA 1
ATOM 3243 C C . GLY A 1 435 ? -4.078 -9.906 4.992 1 84.75 435 GLY A C 1
ATOM 3244 O O . GLY A 1 435 ? -5.223 -9.609 4.641 1 84.75 435 GLY A O 1
ATOM 3245 N N . LYS A 1 436 ? -3.428 -10.812 4.551 1 89.75 436 LYS A N 1
ATOM 3246 C CA . LYS A 1 436 ? -4.102 -11.812 3.723 1 89.75 436 LYS A CA 1
ATOM 3247 C C . LYS A 1 436 ? -4.113 -13.18 4.406 1 89.75 436 LYS A C 1
ATOM 3249 O O . LYS A 1 436 ? -3.238 -13.477 5.223 1 89.75 436 LYS A O 1
ATOM 3254 N N . MET B 1 1 ? -17.688 19.125 -13.422 1 59.06 1 MET B N 1
ATOM 3255 C CA . MET B 1 1 ? -16.578 18.406 -14.055 1 59.06 1 MET B CA 1
ATOM 3256 C C . MET B 1 1 ? -17.078 17.156 -14.758 1 59.06 1 MET B C 1
ATOM 3258 O O . MET B 1 1 ? -17.859 16.375 -14.18 1 59.06 1 MET B O 1
ATOM 3262 N N . THR B 1 2 ? -16.984 17.062 -16.047 1 76.12 2 THR B N 1
ATOM 3263 C CA . THR B 1 2 ? -17.734 16.141 -16.906 1 76.12 2 THR B CA 1
ATOM 3264 C C . THR B 1 2 ? -17.016 14.797 -17 1 76.12 2 THR B C 1
ATOM 3266 O O . THR B 1 2 ? -17.641 13.781 -17.344 1 76.12 2 THR B O 1
ATOM 3269 N N . ASP B 1 3 ? -15.812 14.75 -16.484 1 94.56 3 ASP B N 1
ATOM 3270 C CA . ASP B 1 3 ? -15.102 13.492 -16.703 1 94.56 3 ASP B CA 1
ATOM 3271 C C . ASP B 1 3 ? -15.125 12.633 -15.438 1 94.56 3 ASP B C 1
ATOM 3273 O O . ASP B 1 3 ? -15.609 13.07 -14.391 1 94.56 3 ASP B O 1
ATOM 3277 N N . THR B 1 4 ? -14.891 11.391 -15.578 1 98.06 4 THR B N 1
ATOM 3278 C CA . THR B 1 4 ? -14.789 10.43 -14.484 1 98.06 4 THR B CA 1
ATOM 3279 C C . THR B 1 4 ? -13.336 10.055 -14.234 1 98.06 4 THR B C 1
ATOM 3281 O O . THR B 1 4 ? -12.594 9.758 -15.18 1 98.06 4 THR B O 1
ATOM 3284 N N . ILE B 1 5 ? -12.914 10.203 -12.977 1 98.38 5 ILE B N 1
ATOM 3285 C CA . ILE B 1 5 ? -11.539 9.867 -12.633 1 98.38 5 ILE B CA 1
ATOM 3286 C C . ILE B 1 5 ? -11.5 8.516 -11.93 1 98.38 5 ILE B C 1
ATOM 3288 O O . ILE B 1 5 ? -12.477 8.094 -11.312 1 98.38 5 ILE B O 1
ATOM 3292 N N . ILE B 1 6 ? -10.391 7.805 -12.047 1 98.5 6 ILE B N 1
ATOM 3293 C CA . ILE B 1 6 ? -10.211 6.496 -11.422 1 98.5 6 ILE B CA 1
ATOM 3294 C C . ILE B 1 6 ? -8.766 6.328 -10.977 1 98.5 6 ILE B C 1
ATOM 3296 O O . ILE B 1 6 ? -7.844 6.836 -11.617 1 98.5 6 ILE B O 1
ATOM 3300 N N . ALA B 1 7 ? -8.562 5.629 -9.812 1 98.31 7 ALA B N 1
ATOM 3301 C CA . ALA B 1 7 ? -7.207 5.383 -9.328 1 98.31 7 ALA B CA 1
ATOM 3302 C C . ALA B 1 7 ? -7.199 4.316 -8.234 1 98.31 7 ALA B C 1
ATOM 3304 O O . ALA B 1 7 ? -8.242 4.008 -7.652 1 98.31 7 ALA B O 1
ATOM 3305 N N . LEU B 1 8 ? -6.027 3.686 -8.062 1 98 8 LEU B N 1
ATOM 3306 C CA . LEU B 1 8 ? -5.77 2.914 -6.848 1 98 8 LEU B CA 1
ATOM 3307 C C . LEU B 1 8 ? -5.742 3.82 -5.621 1 98 8 LEU B C 1
ATOM 3309 O O . LEU B 1 8 ? -4.988 4.793 -5.582 1 98 8 LEU B O 1
ATOM 3313 N N . SER B 1 9 ? -6.527 3.477 -4.578 1 97.44 9 SER B N 1
ATOM 3314 C CA . SER B 1 9 ? -6.672 4.387 -3.445 1 97.44 9 SER B CA 1
ATOM 3315 C C . SER B 1 9 ? -6.156 3.754 -2.156 1 97.44 9 SER B C 1
ATOM 3317 O O . SER B 1 9 ? -6.113 4.406 -1.113 1 97.44 9 SER B O 1
ATOM 3319 N N . SER B 1 10 ? -5.75 2.482 -2.189 1 96.38 10 SER B N 1
ATOM 3320 C CA . SER B 1 10 ? -5.531 1.736 -0.956 1 96.38 10 SER B CA 1
ATOM 3321 C C . SER B 1 10 ? -4.051 1.449 -0.738 1 96.38 10 SER B C 1
ATOM 3323 O O . SER B 1 10 ? -3.691 0.455 -0.103 1 96.38 10 SER B O 1
ATOM 3325 N N . GLY B 1 11 ? -3.125 2.158 -1.276 1 92.69 11 GLY B N 1
ATOM 3326 C CA . GLY B 1 11 ? -1.708 2.021 -0.982 1 92.69 11 GLY B CA 1
ATOM 3327 C C . GLY B 1 11 ? -0.968 1.168 -1.995 1 92.69 11 GLY B C 1
ATOM 3328 O O . GLY B 1 11 ? -1.573 0.638 -2.928 1 92.69 11 GLY B O 1
ATOM 3329 N N . ALA B 1 12 ? 0.277 0.989 -1.753 1 92.12 12 ALA B N 1
ATOM 3330 C CA . ALA B 1 12 ? 1.157 0.335 -2.717 1 92.12 12 ALA B CA 1
ATOM 3331 C C . ALA B 1 12 ? 0.947 -1.176 -2.715 1 92.12 12 ALA B C 1
ATOM 3333 O O . ALA B 1 12 ? 0.683 -1.771 -1.668 1 92.12 12 ALA B O 1
ATOM 3334 N N . LEU B 1 13 ? 1.2 -1.767 -3.822 1 92.19 13 LEU B N 1
ATOM 3335 C CA . LEU B 1 13 ? 1.052 -3.199 -4.051 1 92.19 13 LEU B CA 1
ATOM 3336 C C . LEU B 1 13 ? 2.391 -3.914 -3.9 1 92.19 13 LEU B C 1
ATOM 3338 O O . LEU B 1 13 ? 3.447 -3.303 -4.066 1 92.19 13 LEU B O 1
ATOM 3342 N N . PRO B 1 14 ? 2.365 -5.262 -3.578 1 93.75 14 PRO B N 1
ATOM 3343 C CA . PRO B 1 14 ? 1.216 -6.152 -3.404 1 93.75 14 PRO B CA 1
ATOM 3344 C C . PRO B 1 14 ? 0.559 -6.008 -2.033 1 93.75 14 PRO B C 1
ATOM 3346 O O . PRO B 1 14 ? 1.156 -5.438 -1.116 1 93.75 14 PRO B O 1
ATOM 3349 N N . SER B 1 15 ? -0.723 -6.469 -1.927 1 95.62 15 SER B N 1
ATOM 3350 C CA . SER B 1 15 ? -1.485 -6.445 -0.683 1 95.62 15 SER B CA 1
ATOM 3351 C C . SER B 1 15 ? -2.639 -7.441 -0.724 1 95.62 15 SER B C 1
ATOM 3353 O O . SER B 1 15 ? -2.912 -8.039 -1.766 1 95.62 15 SER B O 1
ATOM 3355 N N . GLY B 1 16 ? -3.205 -7.672 0.418 1 95.75 16 GLY B N 1
ATOM 3356 C CA . GLY B 1 16 ? -4.387 -8.523 0.446 1 95.75 16 GLY B CA 1
ATOM 3357 C C . GLY B 1 16 ? -5.559 -7.934 -0.313 1 95.75 16 GLY B C 1
ATOM 3358 O O . GLY B 1 16 ? -6.23 -8.641 -1.069 1 95.75 16 GLY B O 1
ATOM 3359 N N . ILE B 1 17 ? -5.781 -6.652 -0.094 1 97.25 17 ILE B N 1
ATOM 3360 C CA . ILE B 1 17 ? -6.898 -5.953 -0.725 1 97.25 17 ILE B CA 1
ATOM 3361 C C . ILE B 1 17 ? -6.391 -4.688 -1.415 1 97.25 17 ILE B C 1
ATOM 3363 O O . ILE B 1 17 ? -5.559 -3.963 -0.863 1 97.25 17 ILE B O 1
ATOM 3367 N N . ALA B 1 18 ? -6.84 -4.441 -2.598 1 98.06 18 ALA B N 1
ATOM 3368 C CA . ALA B 1 18 ? -6.648 -3.18 -3.307 1 98.06 18 ALA B CA 1
ATOM 3369 C C . ALA B 1 18 ? -7.992 -2.525 -3.625 1 98.06 18 ALA B C 1
ATOM 3371 O O . ALA B 1 18 ? -8.898 -3.176 -4.148 1 98.06 18 ALA B O 1
ATOM 3372 N N . ILE B 1 19 ? -8.125 -1.274 -3.311 1 98.38 19 ILE B N 1
ATOM 3373 C CA . ILE B 1 19 ? -9.336 -0.532 -3.654 1 98.38 19 ILE B CA 1
ATOM 3374 C C . ILE B 1 19 ? -9.062 0.376 -4.852 1 98.38 19 ILE B C 1
ATOM 3376 O O . ILE B 1 19 ? -8.242 1.295 -4.766 1 98.38 19 ILE B O 1
ATOM 3380 N N . VAL B 1 20 ? -9.672 0.07 -5.926 1 98.5 20 VAL B N 1
ATOM 3381 C CA . VAL B 1 20 ? -9.719 0.992 -7.055 1 98.5 20 VAL B CA 1
ATOM 3382 C C . VAL B 1 20 ? -11.016 1.793 -7.02 1 98.5 20 VAL B C 1
ATOM 3384 O O . VAL B 1 20 ? -12.109 1.219 -7.047 1 98.5 20 VAL B O 1
ATOM 3387 N N . ARG B 1 21 ? -10.914 3.078 -6.961 1 98.31 21 ARG B N 1
ATOM 3388 C CA . ARG B 1 21 ? -12.062 3.959 -6.809 1 98.31 21 ARG B CA 1
ATOM 3389 C C . ARG B 1 21 ? -12.266 4.824 -8.047 1 98.31 21 ARG B C 1
ATOM 3391 O O . ARG B 1 21 ? -11.297 5.336 -8.617 1 98.31 21 ARG B O 1
ATOM 3398 N N . ALA B 1 22 ? -13.477 4.984 -8.445 1 98.56 22 ALA B N 1
ATOM 3399 C CA . ALA B 1 22 ? -13.844 5.922 -9.5 1 98.56 22 ALA B CA 1
ATOM 3400 C C . ALA B 1 22 ? -14.852 6.949 -9 1 98.56 22 ALA B C 1
ATOM 3402 O O . ALA B 1 22 ? -15.664 6.648 -8.117 1 98.56 22 ALA B O 1
ATOM 3403 N N . SER B 1 23 ? -14.82 8.148 -9.516 1 98.44 23 SER B N 1
ATOM 3404 C CA . SER B 1 23 ? -15.727 9.242 -9.18 1 98.44 23 SER B CA 1
ATOM 3405 C C . SER B 1 23 ? -16.094 10.062 -10.406 1 98.44 23 SER B C 1
ATOM 3407 O O . SER B 1 23 ? -15.219 10.523 -11.141 1 98.44 23 SER B O 1
ATOM 3409 N N . GLY B 1 24 ? -17.297 10.25 -10.602 1 97.94 24 GLY B N 1
ATOM 3410 C CA . GLY B 1 24 ? -17.797 10.992 -11.75 1 97.94 24 GLY B CA 1
ATOM 3411 C C . GLY B 1 24 ? -19.062 10.398 -12.352 1 97.94 24 GLY B C 1
ATOM 3412 O O . GLY B 1 24 ? -19.562 9.391 -11.859 1 97.94 24 GLY B O 1
ATOM 3413 N N . THR B 1 25 ? -19.516 10.922 -13.422 1 96.06 25 THR B N 1
ATOM 3414 C CA . THR B 1 25 ? -20.828 10.609 -14 1 96.06 25 THR B CA 1
ATOM 3415 C C . THR B 1 25 ? -20.812 9.219 -14.625 1 96.06 25 THR B C 1
ATOM 3417 O O . THR B 1 25 ? -21.859 8.586 -14.742 1 96.06 25 THR B O 1
ATOM 3420 N N . ALA B 1 26 ? -19.656 8.68 -14.961 1 97.19 26 ALA B N 1
ATOM 3421 C CA . ALA B 1 26 ? -19.578 7.375 -15.617 1 97.19 26 ALA B CA 1
ATOM 3422 C C . ALA B 1 26 ? -19.359 6.258 -14.602 1 97.19 26 ALA B C 1
ATOM 3424 O O . ALA B 1 26 ? -19.188 5.094 -14.977 1 97.19 26 ALA B O 1
ATOM 3425 N N . SER B 1 27 ? -19.312 6.57 -13.375 1 97.69 27 SER B N 1
ATOM 3426 C CA . SER B 1 27 ? -18.953 5.598 -12.336 1 97.69 27 SER B CA 1
ATOM 3427 C C . SER B 1 27 ? -19.922 4.414 -12.352 1 97.69 27 SER B C 1
ATOM 3429 O O . SER B 1 27 ? -19.484 3.262 -12.258 1 97.69 27 SER B O 1
ATOM 3431 N N . GLY B 1 28 ? -21.188 4.723 -12.43 1 97.25 28 GLY B N 1
ATOM 3432 C CA . GLY B 1 28 ? -22.156 3.643 -12.492 1 97.25 28 GLY B CA 1
ATOM 3433 C C . GLY B 1 28 ? -21.984 2.744 -13.703 1 97.25 28 GLY B C 1
ATOM 3434 O O . GLY B 1 28 ? -22.016 1.518 -13.578 1 97.25 28 GLY B O 1
ATOM 3435 N N . ALA B 1 29 ? -21.812 3.305 -14.828 1 96.94 29 ALA B N 1
ATOM 3436 C CA . ALA B 1 29 ? -21.609 2.559 -16.062 1 96.94 29 ALA B CA 1
ATOM 3437 C C . ALA B 1 29 ? -20.344 1.704 -15.992 1 96.94 29 ALA B C 1
ATOM 3439 O O . ALA B 1 29 ? -20.312 0.591 -16.516 1 96.94 29 ALA B O 1
ATOM 3440 N N . LEU B 1 30 ? -19.344 2.246 -15.398 1 96.5 30 LEU B N 1
ATOM 3441 C CA . LEU B 1 30 ? -18.094 1.516 -15.203 1 96.5 30 LEU B CA 1
ATOM 3442 C C . LEU B 1 30 ? -18.328 0.255 -14.375 1 96.5 30 LEU B C 1
ATOM 3444 O O . LEU B 1 30 ? -17.844 -0.822 -14.727 1 96.5 30 LEU B O 1
ATOM 3448 N N . ALA B 1 31 ? -19.047 0.405 -13.305 1 97.19 31 ALA B N 1
ATOM 3449 C CA . ALA B 1 31 ? -19.359 -0.738 -12.453 1 97.19 31 ALA B CA 1
ATOM 3450 C C . ALA B 1 31 ? -20.141 -1.804 -13.227 1 97.19 31 ALA B C 1
ATOM 3452 O O . ALA B 1 31 ? -19.828 -2.992 -13.141 1 97.19 31 ALA B O 1
ATOM 3453 N N . GLU B 1 32 ? -21.078 -1.381 -13.945 1 96.88 32 GLU B N 1
ATOM 3454 C CA . GLU B 1 32 ? -21.891 -2.314 -14.719 1 96.88 32 GLU B CA 1
ATOM 3455 C C . GLU B 1 32 ? -21.047 -3.043 -15.766 1 96.88 32 GLU B C 1
ATOM 3457 O O . GLU B 1 32 ? -21.266 -4.227 -16.031 1 96.88 32 GLU B O 1
ATOM 3462 N N . ARG B 1 33 ? -20.141 -2.346 -16.344 1 95.25 33 ARG B N 1
ATOM 3463 C CA . ARG B 1 33 ? -19.25 -2.934 -17.344 1 95.25 33 ARG B CA 1
ATOM 3464 C C . ARG B 1 33 ? -18.453 -4.09 -16.75 1 95.25 33 ARG B C 1
ATOM 3466 O O . ARG B 1 33 ? -18.297 -5.133 -17.391 1 95.25 33 ARG B O 1
ATOM 3473 N N . PHE B 1 34 ? -17.969 -3.92 -15.539 1 95.06 34 PHE B N 1
ATOM 3474 C CA . PHE B 1 34 ? -17.062 -4.895 -14.938 1 95.06 34 PHE B CA 1
ATOM 3475 C C . PHE B 1 34 ? -17.859 -5.988 -14.227 1 95.06 34 PHE B C 1
ATOM 3477 O O . PHE B 1 34 ? -17.422 -7.145 -14.18 1 95.06 34 PHE B O 1
ATOM 3484 N N . CYS B 1 35 ? -18.938 -5.656 -13.586 1 94.56 35 CYS B N 1
ATOM 3485 C CA . CYS B 1 35 ? -19.469 -6.633 -12.641 1 94.56 35 CYS B CA 1
ATOM 3486 C C . CYS B 1 35 ? -20.969 -6.82 -12.852 1 94.56 35 CYS B C 1
ATOM 3488 O O . CYS B 1 35 ? -21.625 -7.523 -12.078 1 94.56 35 CYS B O 1
ATOM 3490 N N . GLY B 1 36 ? -21.609 -6.242 -13.828 1 93.38 36 GLY B N 1
ATOM 3491 C CA . GLY B 1 36 ? -23.031 -6.383 -14.07 1 93.38 36 GLY B CA 1
ATOM 3492 C C . GLY B 1 36 ? -23.875 -5.383 -13.297 1 93.38 36 GLY B C 1
ATOM 3493 O O . GLY B 1 36 ? -23.469 -4.23 -13.125 1 93.38 36 GLY B O 1
ATOM 3494 N N . ALA B 1 37 ? -25.016 -5.793 -12.812 1 94.75 37 ALA B N 1
ATOM 3495 C CA . ALA B 1 37 ? -25.984 -4.898 -12.172 1 94.75 37 ALA B CA 1
ATOM 3496 C C . ALA B 1 37 ? -25.391 -4.258 -10.922 1 94.75 37 ALA B C 1
ATOM 3498 O O . ALA B 1 37 ? -24.688 -4.922 -10.148 1 94.75 37 ALA B O 1
ATOM 3499 N N . LEU B 1 38 ? -25.703 -2.988 -10.719 1 96.19 38 LEU B N 1
ATOM 3500 C CA . LEU B 1 38 ? -25.219 -2.266 -9.547 1 96.19 38 LEU B CA 1
ATOM 3501 C C . LEU B 1 38 ? -25.844 -2.832 -8.273 1 96.19 38 LEU B C 1
ATOM 3503 O O . LEU B 1 38 ? -27.031 -3.15 -8.242 1 96.19 38 LEU B O 1
ATOM 3507 N N . PRO B 1 39 ? -25.031 -2.996 -7.277 1 96.81 39 PRO B N 1
ATOM 3508 C CA . PRO B 1 39 ? -25.625 -3.346 -5.98 1 96.81 39 PRO B CA 1
ATOM 3509 C C . PRO B 1 39 ? -26.391 -2.186 -5.352 1 96.81 39 PRO B C 1
ATOM 3511 O O . PRO B 1 39 ? -26.328 -1.056 -5.84 1 96.81 39 PRO B O 1
ATOM 3514 N N . ALA B 1 40 ? -27.141 -2.535 -4.25 1 96.88 40 ALA B N 1
ATOM 3515 C CA . ALA B 1 40 ? -27.75 -1.468 -3.467 1 96.88 40 ALA B CA 1
ATOM 3516 C C . ALA B 1 40 ? -26.703 -0.518 -2.91 1 96.88 40 ALA B C 1
ATOM 3518 O O . ALA B 1 40 ? -25.578 -0.938 -2.592 1 96.88 40 ALA B O 1
ATOM 3519 N N . PRO B 1 41 ? -27.062 0.788 -2.836 1 97.06 41 PRO B N 1
ATOM 3520 C CA . PRO B 1 41 ? -26.094 1.762 -2.32 1 97.06 41 PRO B CA 1
ATOM 3521 C C . PRO B 1 41 ? -25.453 1.317 -1.008 1 97.06 41 PRO B C 1
ATOM 3523 O O . PRO B 1 41 ? -26.141 0.811 -0.119 1 97.06 41 PRO B O 1
ATOM 3526 N N . ARG B 1 42 ? -24.109 1.397 -0.972 1 97.5 42 ARG B N 1
ATOM 3527 C CA . ARG B 1 42 ? -23.281 1.215 0.219 1 97.5 42 ARG B CA 1
ATOM 3528 C C . ARG B 1 42 ? -23.266 -0.247 0.651 1 97.5 42 ARG B C 1
ATOM 3530 O O . ARG B 1 42 ? -22.828 -0.566 1.758 1 97.5 42 ARG B O 1
ATOM 3537 N N . THR B 1 43 ? -23.766 -1.137 -0.178 1 97.5 43 THR B N 1
ATOM 3538 C CA . THR B 1 43 ? -23.719 -2.564 0.116 1 97.5 43 THR B CA 1
ATOM 3539 C C . THR B 1 43 ? -22.547 -3.225 -0.593 1 97.5 43 THR B C 1
ATOM 3541 O O . THR B 1 43 ? -22.406 -3.123 -1.814 1 97.5 43 THR B O 1
ATOM 3544 N N . ALA B 1 44 ? -21.766 -3.869 0.205 1 97.38 44 ALA B N 1
ATOM 3545 C CA . ALA B 1 44 ? -20.656 -4.625 -0.382 1 97.38 44 ALA B CA 1
ATOM 3546 C C . ALA B 1 44 ? -21.156 -5.91 -1.034 1 97.38 44 ALA B C 1
ATOM 3548 O O . ALA B 1 44 ? -21.531 -6.859 -0.343 1 97.38 44 ALA B O 1
ATOM 3549 N N . ALA B 1 45 ? -21.109 -5.98 -2.338 1 97.44 45 ALA B N 1
ATOM 3550 C CA . ALA B 1 45 ? -21.578 -7.156 -3.072 1 97.44 45 ALA B CA 1
ATOM 3551 C C . ALA B 1 45 ? -20.406 -7.914 -3.693 1 97.44 45 ALA B C 1
ATOM 3553 O O . ALA B 1 45 ? -19.578 -7.332 -4.402 1 97.44 45 ALA B O 1
ATOM 3554 N N . LEU B 1 46 ? -20.328 -9.18 -3.395 1 96.75 46 LEU B N 1
ATOM 3555 C CA . LEU B 1 46 ? -19.328 -10.031 -4.023 1 96.75 46 LEU B CA 1
ATOM 3556 C C . LEU B 1 46 ? -19.672 -10.289 -5.484 1 96.75 46 LEU B C 1
ATOM 3558 O O . LEU B 1 46 ? -20.797 -10.711 -5.797 1 96.75 46 LEU B O 1
ATOM 3562 N N . ARG B 1 47 ? -18.766 -9.984 -6.41 1 97.12 47 ARG B N 1
ATOM 3563 C CA . ARG B 1 47 ? -18.969 -10.148 -7.844 1 97.12 47 ARG B CA 1
ATOM 3564 C C . ARG B 1 47 ? -17.719 -10.711 -8.516 1 97.12 47 ARG B C 1
ATOM 3566 O O . ARG B 1 47 ? -16.625 -10.633 -7.965 1 97.12 47 ARG B O 1
ATOM 3573 N N . VAL B 1 48 ? -17.922 -11.344 -9.625 1 96.88 48 VAL B N 1
ATOM 3574 C CA . VAL B 1 48 ? -16.844 -11.656 -10.539 1 96.88 48 VAL B CA 1
ATOM 3575 C C . VAL B 1 48 ? -16.641 -10.5 -11.516 1 96.88 48 VAL B C 1
ATOM 3577 O O . VAL B 1 48 ? -17.562 -10.094 -12.219 1 96.88 48 VAL B O 1
ATOM 3580 N N . PHE B 1 49 ? -15.523 -9.883 -11.508 1 97.69 49 PHE B N 1
ATOM 3581 C CA . PHE B 1 49 ? -15.188 -8.812 -12.438 1 97.69 49 PHE B CA 1
ATOM 3582 C C . PHE B 1 49 ? -14.711 -9.383 -13.766 1 97.69 49 PHE B C 1
ATOM 3584 O O . PHE B 1 49 ? -13.828 -10.25 -13.797 1 97.69 49 PHE B O 1
ATOM 3591 N N . ARG B 1 50 ? -15.266 -8.914 -14.812 1 97 50 ARG B N 1
ATOM 3592 C CA . ARG B 1 50 ? -14.969 -9.453 -16.141 1 97 50 ARG B CA 1
ATOM 3593 C C . ARG B 1 50 ? -14.625 -8.344 -17.125 1 97 50 ARG B C 1
ATOM 3595 O O . ARG B 1 50 ? -15.023 -7.188 -16.922 1 97 50 ARG B O 1
ATOM 3602 N N . ASP B 1 51 ? -13.883 -8.727 -18.125 1 94.75 51 ASP B N 1
ATOM 3603 C CA . ASP B 1 51 ? -13.617 -7.773 -19.203 1 94.75 51 ASP B CA 1
ATOM 3604 C C . ASP B 1 51 ? -14.68 -7.859 -20.297 1 94.75 51 ASP B C 1
ATOM 3606 O O . ASP B 1 51 ? -15.703 -8.523 -20.125 1 94.75 51 ASP B O 1
ATOM 3610 N N . ASP B 1 52 ? -14.438 -7.141 -21.359 1 92.44 52 ASP B N 1
ATOM 3611 C CA . ASP B 1 52 ? -15.438 -7.035 -22.422 1 92.44 52 ASP B CA 1
ATOM 3612 C C . ASP B 1 52 ? -15.617 -8.367 -23.141 1 92.44 52 ASP B C 1
ATOM 3614 O O . ASP B 1 52 ? -16.625 -8.586 -23.812 1 92.44 52 ASP B O 1
ATOM 3618 N N . GLU B 1 53 ? -14.633 -9.281 -23.062 1 92.56 53 GLU B N 1
ATOM 3619 C CA . GLU B 1 53 ? -14.719 -10.609 -23.656 1 92.56 53 GLU B CA 1
ATOM 3620 C C . GLU B 1 53 ? -15.227 -11.641 -22.656 1 92.56 53 GLU B C 1
ATOM 3622 O O . GLU B 1 53 ? -15.109 -12.844 -22.875 1 92.56 53 GLU B O 1
ATOM 3627 N N . ALA B 1 54 ? -15.641 -11.219 -21.484 1 91.88 54 ALA B N 1
ATOM 3628 C CA . ALA B 1 54 ? -16.234 -12.031 -20.422 1 91.88 54 ALA B CA 1
ATOM 3629 C C . ALA B 1 54 ? -15.188 -12.867 -19.703 1 91.88 54 ALA B C 1
ATOM 3631 O O . ALA B 1 54 ? -15.516 -13.852 -19.047 1 91.88 54 ALA B O 1
ATOM 3632 N N . LEU B 1 55 ? -13.992 -12.5 -19.938 1 93.25 55 LEU B N 1
ATOM 3633 C CA . LEU B 1 55 ? -12.938 -13.18 -19.188 1 93.25 55 LEU B CA 1
ATOM 3634 C C . LEU B 1 55 ? -12.844 -12.641 -17.766 1 93.25 55 LEU B C 1
ATOM 3636 O O . LEU B 1 55 ? -12.875 -11.422 -17.562 1 93.25 55 LEU B O 1
ATOM 3640 N N . GLU B 1 56 ? -12.719 -13.531 -16.875 1 96.38 56 GLU B N 1
ATOM 3641 C CA . GLU B 1 56 ? -12.641 -13.148 -15.469 1 96.38 56 GLU B CA 1
ATOM 3642 C C . GLU B 1 56 ? -11.336 -12.414 -15.172 1 96.38 56 GLU B C 1
ATOM 3644 O O . GLU B 1 56 ? -10.258 -12.883 -15.539 1 96.38 56 GLU B O 1
ATOM 3649 N N . ILE B 1 57 ? -11.445 -11.266 -14.562 1 97.5 57 ILE B N 1
ATOM 3650 C CA . ILE B 1 57 ? -10.289 -10.477 -14.148 1 97.5 57 ILE B CA 1
ATOM 3651 C C . ILE B 1 57 ? -9.945 -10.789 -12.695 1 97.5 57 ILE B C 1
ATOM 3653 O O . ILE B 1 57 ? -8.773 -10.969 -12.352 1 97.5 57 ILE B O 1
ATOM 3657 N N . ASP B 1 58 ? -10.93 -10.805 -11.883 1 97.56 58 ASP B N 1
ATOM 3658 C CA . ASP B 1 58 ? -10.82 -11 -10.438 1 97.56 58 ASP B CA 1
ATOM 3659 C C . ASP B 1 58 ? -12.188 -11.25 -9.812 1 97.56 58 ASP B C 1
ATOM 3661 O O . ASP B 1 58 ? -13.211 -11.211 -10.5 1 97.56 58 ASP B O 1
ATOM 3665 N N . ARG B 1 59 ? -12.172 -11.602 -8.609 1 96.38 59 ARG B N 1
ATOM 3666 C CA . ARG B 1 59 ? -13.375 -11.734 -7.797 1 96.38 59 ARG B CA 1
ATOM 3667 C C . ARG B 1 59 ? -13.258 -10.93 -6.508 1 96.38 59 ARG B C 1
ATOM 3669 O O . ARG B 1 59 ? -12.258 -11.031 -5.797 1 96.38 59 ARG B O 1
ATOM 3676 N N . GLY B 1 60 ? -14.211 -10.125 -6.234 1 96.19 60 GLY B N 1
ATOM 3677 C CA . GLY B 1 60 ? -14.156 -9.281 -5.051 1 96.19 60 GLY B CA 1
ATOM 3678 C C . GLY B 1 60 ? -15.43 -8.492 -4.832 1 96.19 60 GLY B C 1
ATOM 3679 O O . GLY B 1 60 ? -16.469 -8.789 -5.43 1 96.19 60 GLY B O 1
ATOM 3680 N N . TYR B 1 61 ? -15.352 -7.512 -3.885 1 97.12 61 TYR B N 1
ATOM 3681 C CA . TYR B 1 61 ? -16.5 -6.684 -3.566 1 97.12 61 TYR B CA 1
ATOM 3682 C C . TYR B 1 61 ? -16.562 -5.465 -4.477 1 97.12 61 TYR B C 1
ATOM 3684 O O . TYR B 1 61 ? -15.539 -4.898 -4.844 1 97.12 61 TYR B O 1
ATOM 3692 N N . VAL B 1 62 ? -17.75 -5.125 -4.836 1 98.12 62 VAL B N 1
ATOM 3693 C CA . VAL B 1 62 ? -18.016 -3.82 -5.43 1 98.12 62 VAL B CA 1
ATOM 3694 C C . VAL B 1 62 ? -18.906 -2.998 -4.496 1 98.12 62 VAL B C 1
ATOM 3696 O O . VAL B 1 62 ? -19.844 -3.523 -3.906 1 98.12 62 VAL B O 1
ATOM 3699 N N . LEU B 1 63 ? -18.562 -1.781 -4.254 1 98.06 63 LEU B N 1
ATOM 3700 C CA . LEU B 1 63 ? -19.297 -0.844 -3.42 1 98.06 63 LEU B CA 1
ATOM 3701 C C . LEU B 1 63 ? -19.781 0.352 -4.238 1 98.06 63 LEU B C 1
ATOM 3703 O O . LEU B 1 63 ? -18.969 1.098 -4.785 1 98.06 63 LEU B O 1
ATOM 3707 N N . TRP B 1 64 ? -21.062 0.452 -4.367 1 98.19 64 TRP B N 1
ATOM 3708 C CA . TRP B 1 64 ? -21.688 1.582 -5.051 1 98.19 64 TRP B CA 1
ATOM 3709 C C . TRP B 1 64 ? -22.016 2.697 -4.066 1 98.19 64 TRP B C 1
ATOM 3711 O O . TRP B 1 64 ? -22.719 2.469 -3.074 1 98.19 64 TRP B O 1
ATOM 3721 N N . LEU B 1 65 ? -21.5 3.926 -4.293 1 97.81 65 LEU B N 1
ATOM 3722 C CA . LEU B 1 65 ? -21.688 5.098 -3.449 1 97.81 65 LEU B CA 1
ATOM 3723 C C . LEU B 1 65 ? -22.234 6.273 -4.258 1 97.81 65 LEU B C 1
ATOM 3725 O O . LEU B 1 65 ? -21.469 7.16 -4.656 1 97.81 65 LEU B O 1
ATOM 3729 N N . PRO B 1 66 ? -23.5 6.371 -4.402 1 97.38 66 PRO B N 1
ATOM 3730 C CA . PRO B 1 66 ? -24.062 7.434 -5.238 1 97.38 66 PRO B CA 1
ATOM 3731 C C . PRO B 1 66 ? -23.969 8.812 -4.582 1 97.38 66 PRO B C 1
ATOM 3733 O O . PRO B 1 66 ? -24.109 8.93 -3.363 1 97.38 66 PRO B O 1
ATOM 3736 N N . GLY B 1 67 ? -23.75 9.82 -5.41 1 95.38 67 GLY B N 1
ATOM 3737 C CA . GLY B 1 67 ? -23.781 11.195 -4.934 1 95.38 67 GLY B CA 1
ATOM 3738 C C . GLY B 1 67 ? -25.172 11.625 -4.492 1 95.38 67 GLY B C 1
ATOM 3739 O O . GLY B 1 67 ? -26.172 11.062 -4.93 1 95.38 67 GLY B O 1
ATOM 3740 N N . PRO B 1 68 ? -25.172 12.578 -3.598 1 95.94 68 PRO B N 1
ATOM 3741 C CA . PRO B 1 68 ? -24.078 13.367 -3.029 1 95.94 68 PRO B CA 1
ATOM 3742 C C . PRO B 1 68 ? -23.469 12.727 -1.778 1 95.94 68 PRO B C 1
ATOM 3744 O O . PRO B 1 68 ? -22.562 13.289 -1.171 1 95.94 68 PRO B O 1
ATOM 3747 N N . ALA B 1 69 ? -24 11.531 -1.366 1 94.75 69 ALA B N 1
ATOM 3748 C CA . ALA B 1 69 ? -23.547 10.883 -0.142 1 94.75 69 ALA B CA 1
ATOM 3749 C C . ALA B 1 69 ? -22.266 10.078 -0.39 1 94.75 69 ALA B C 1
ATOM 3751 O O . ALA B 1 69 ? -22.219 8.883 -0.109 1 94.75 69 ALA B O 1
ATOM 3752 N N . SER B 1 70 ? -21.344 10.727 -0.931 1 96.56 70 SER B N 1
ATOM 3753 C CA . SER B 1 70 ? -20.016 10.172 -1.196 1 96.56 70 SER B CA 1
ATOM 3754 C C . SER B 1 70 ? -18.922 11.156 -0.805 1 96.56 70 SER B C 1
ATOM 3756 O O . SER B 1 70 ? -19.203 12.305 -0.463 1 96.56 70 SER B O 1
ATOM 3758 N N . PHE B 1 71 ? -17.688 10.742 -0.839 1 95.69 71 PHE B N 1
ATOM 3759 C CA . PHE B 1 71 ? -16.547 11.578 -0.445 1 95.69 71 PHE B CA 1
ATOM 3760 C C . PHE B 1 71 ? -16.438 12.805 -1.347 1 95.69 71 PHE B C 1
ATOM 3762 O O . PHE B 1 71 ? -16.281 13.922 -0.863 1 95.69 71 PHE B O 1
ATOM 3769 N N . THR B 1 72 ? -16.531 12.547 -2.641 1 96.81 72 THR B N 1
ATOM 3770 C CA . THR B 1 72 ? -16.359 13.633 -3.604 1 96.81 72 THR B CA 1
ATOM 3771 C C . THR B 1 72 ? -17.672 14.383 -3.818 1 96.81 72 THR B C 1
ATOM 3773 O O . THR B 1 72 ? -17.688 15.461 -4.418 1 96.81 72 THR B O 1
ATOM 3776 N N . GLY B 1 73 ? -18.781 13.859 -3.381 1 97.25 73 GLY B N 1
ATOM 3777 C CA . GLY B 1 73 ? -20.094 14.414 -3.686 1 97.25 73 GLY B CA 1
ATOM 3778 C C . GLY B 1 73 ? -20.641 13.945 -5.016 1 97.25 73 GLY B C 1
ATOM 3779 O O . GLY B 1 73 ? -21.766 14.305 -5.398 1 97.25 73 GLY B O 1
ATOM 3780 N N . GLU B 1 74 ? -19.922 13.133 -5.707 1 98 74 GLU B N 1
ATOM 3781 C CA . GLU B 1 74 ? -20.297 12.562 -7 1 98 74 GLU B CA 1
ATOM 3782 C C . GLU B 1 74 ? -20.641 11.086 -6.867 1 98 74 GLU B C 1
ATOM 3784 O O . GLU B 1 74 ? -20.547 10.516 -5.781 1 98 74 GLU B O 1
ATOM 3789 N N . ASP B 1 75 ? -21.109 10.531 -7.996 1 98 75 ASP B N 1
ATOM 3790 C CA . ASP B 1 75 ? -21.234 9.078 -8.047 1 98 75 ASP B CA 1
ATOM 3791 C C . ASP B 1 75 ? -19.859 8.398 -7.953 1 98 75 ASP B C 1
ATOM 3793 O O . ASP B 1 75 ? -18.953 8.719 -8.727 1 98 75 ASP B O 1
ATOM 3797 N N . CYS B 1 76 ? -19.766 7.512 -6.973 1 98.19 76 CYS B N 1
ATOM 3798 C CA . CYS B 1 76 ? -18.5 6.805 -6.781 1 98.19 76 CYS B CA 1
ATOM 3799 C C . CYS B 1 76 ? -18.719 5.297 -6.777 1 98.19 76 CYS B C 1
ATOM 3801 O O . CYS B 1 76 ? -19.781 4.816 -6.391 1 98.19 76 CYS B O 1
ATOM 3803 N N . VAL B 1 77 ? -17.797 4.613 -7.25 1 98.5 77 VAL B N 1
ATOM 3804 C CA . VAL B 1 77 ? -17.766 3.16 -7.156 1 98.5 77 VAL B CA 1
ATOM 3805 C C . VAL B 1 77 ? -16.391 2.707 -6.688 1 98.5 77 VAL B C 1
ATOM 3807 O O . VAL B 1 77 ? -15.367 3.281 -7.09 1 98.5 77 VAL B O 1
ATOM 3810 N N . GLU B 1 78 ? -16.312 1.792 -5.805 1 98.56 78 GLU B N 1
ATOM 3811 C CA . GLU B 1 78 ? -15.078 1.169 -5.348 1 98.56 78 GLU B CA 1
ATOM 3812 C C . GLU B 1 78 ? -15.039 -0.313 -5.711 1 98.56 78 GLU B C 1
ATOM 3814 O O . GLU B 1 78 ? -15.977 -1.053 -5.418 1 98.56 78 GLU B O 1
ATOM 3819 N N . PHE B 1 79 ? -14.016 -0.71 -6.398 1 98.38 79 PHE B N 1
ATOM 3820 C CA . PHE B 1 79 ? -13.719 -2.115 -6.656 1 98.38 79 PHE B CA 1
ATOM 3821 C C . PHE B 1 79 ? -12.695 -2.648 -5.664 1 98.38 79 PHE B C 1
ATOM 3823 O O . PHE B 1 79 ? -11.57 -2.158 -5.609 1 98.38 79 PHE B O 1
ATOM 3830 N N . HIS B 1 80 ? -13.086 -3.539 -4.82 1 98.19 80 HIS B N 1
ATOM 3831 C CA . HIS B 1 80 ? -12.188 -4.223 -3.902 1 98.19 80 HIS B CA 1
ATOM 3832 C C . HIS B 1 80 ? -11.57 -5.457 -4.555 1 98.19 80 HIS B C 1
ATOM 3834 O O . HIS B 1 80 ? -12.211 -6.504 -4.645 1 98.19 80 HIS B O 1
ATOM 3840 N N . LEU B 1 81 ? -10.383 -5.301 -4.961 1 98.06 81 LEU B N 1
ATOM 3841 C CA . LEU B 1 81 ? -9.664 -6.309 -5.73 1 98.06 81 LEU B CA 1
ATOM 3842 C C . LEU B 1 81 ? -8.602 -6.992 -4.879 1 98.06 81 LEU B C 1
ATOM 3844 O O . LEU B 1 81 ? -8.273 -6.52 -3.787 1 98.06 81 LEU B O 1
ATOM 3848 N N . HIS B 1 82 ? -8.156 -8.125 -5.332 1 97.56 82 HIS B N 1
ATOM 3849 C CA . HIS B 1 82 ? -6.895 -8.609 -4.789 1 97.56 82 HIS B CA 1
ATOM 3850 C C . HIS B 1 82 ? -5.754 -7.645 -5.105 1 97.56 82 HIS B C 1
ATOM 3852 O O . HIS B 1 82 ? -5.711 -7.066 -6.195 1 97.56 82 HIS B O 1
ATOM 3858 N N . GLY B 1 83 ? -4.926 -7.457 -4.137 1 96.75 83 GLY B N 1
ATOM 3859 C CA . GLY B 1 83 ? -3.854 -6.484 -4.27 1 96.75 83 GLY B CA 1
ATOM 3860 C C . GLY B 1 83 ? -2.721 -6.961 -5.156 1 96.75 83 GLY B C 1
ATOM 3861 O O . GLY B 1 83 ? -1.572 -7.039 -4.719 1 96.75 83 GLY B O 1
ATOM 3862 N N . SER B 1 84 ? -3.02 -7.223 -6.355 1 95.94 84 SER B N 1
ATOM 3863 C CA . SER B 1 84 ? -2.113 -7.672 -7.41 1 95.94 84 SER B CA 1
ATOM 3864 C C . SER B 1 84 ? -1.854 -6.562 -8.422 1 95.94 84 SER B C 1
ATOM 3866 O O . SER B 1 84 ? -2.791 -5.906 -8.883 1 95.94 84 SER B O 1
ATOM 3868 N N . ARG B 1 85 ? -0.552 -6.418 -8.75 1 95.38 85 ARG B N 1
ATOM 3869 C CA . ARG B 1 85 ? -0.217 -5.41 -9.75 1 95.38 85 ARG B CA 1
ATOM 3870 C C . ARG B 1 85 ? -0.932 -5.695 -11.07 1 95.38 85 ARG B C 1
ATOM 3872 O O . ARG B 1 85 ? -1.493 -4.785 -11.68 1 95.38 85 ARG B O 1
ATOM 3879 N N . ALA B 1 86 ? -0.878 -6.91 -11.453 1 96.5 86 ALA B N 1
ATOM 3880 C CA . ALA B 1 86 ? -1.478 -7.305 -12.727 1 96.5 86 ALA B CA 1
ATOM 3881 C C . ALA B 1 86 ? -2.986 -7.07 -12.719 1 96.5 86 ALA B C 1
ATOM 3883 O O . ALA B 1 86 ? -3.555 -6.617 -13.711 1 96.5 86 ALA B O 1
ATOM 3884 N N . VAL B 1 87 ? -3.688 -7.355 -11.617 1 97.75 87 VAL B N 1
ATOM 3885 C CA . VAL B 1 87 ? -5.133 -7.188 -11.5 1 97.75 87 VAL B CA 1
ATOM 3886 C C . VAL B 1 87 ? -5.488 -5.703 -11.57 1 97.75 87 VAL B C 1
ATOM 3888 O O . VAL B 1 87 ? -6.348 -5.297 -12.352 1 97.75 87 VAL B O 1
ATOM 3891 N N . VAL B 1 88 ? -4.832 -4.93 -10.781 1 97.81 88 VAL B N 1
ATOM 3892 C CA . VAL B 1 88 ? -5.113 -3.5 -10.695 1 97.81 88 VAL B CA 1
ATOM 3893 C C . VAL B 1 88 ? -4.832 -2.834 -12.039 1 97.81 88 VAL B C 1
ATOM 3895 O O . VAL B 1 88 ? -5.645 -2.045 -12.531 1 97.81 88 VAL B O 1
ATOM 3898 N N . ASP B 1 89 ? -3.707 -3.174 -12.641 1 96.12 89 ASP B N 1
ATOM 3899 C CA . ASP B 1 89 ? -3.355 -2.607 -13.938 1 96.12 89 ASP B CA 1
ATOM 3900 C C . ASP B 1 89 ? -4.418 -2.934 -14.984 1 96.12 89 ASP B C 1
ATOM 3902 O O . ASP B 1 89 ? -4.793 -2.072 -15.781 1 96.12 89 ASP B O 1
ATOM 3906 N N . ARG B 1 90 ? -4.84 -4.145 -14.961 1 96.56 90 ARG B N 1
ATOM 3907 C CA . ARG B 1 90 ? -5.84 -4.566 -15.945 1 96.56 90 ARG B CA 1
ATOM 3908 C C . ARG B 1 90 ? -7.133 -3.773 -15.781 1 96.56 90 ARG B C 1
ATOM 3910 O O . ARG B 1 90 ? -7.719 -3.328 -16.766 1 96.56 90 ARG B O 1
ATOM 3917 N N . VAL B 1 91 ? -7.609 -3.604 -14.594 1 97.62 91 VAL B N 1
ATOM 3918 C CA . VAL B 1 91 ? -8.844 -2.871 -14.312 1 97.62 91 VAL B CA 1
ATOM 3919 C C . VAL B 1 91 ? -8.68 -1.409 -14.727 1 97.62 91 VAL B C 1
ATOM 3921 O O . VAL B 1 91 ? -9.555 -0.841 -15.383 1 97.62 91 VAL B O 1
ATOM 3924 N N . LEU B 1 92 ? -7.59 -0.788 -14.367 1 97.88 92 LEU B N 1
ATOM 3925 C CA . LEU B 1 92 ? -7.348 0.611 -14.703 1 97.88 92 LEU B CA 1
ATOM 3926 C C . LEU B 1 92 ? -7.262 0.8 -16.219 1 97.88 92 LEU B C 1
ATOM 3928 O O . LEU B 1 92 ? -7.805 1.766 -16.75 1 97.88 92 LEU B O 1
ATOM 3932 N N . ASP B 1 93 ? -6.562 -0.138 -16.875 1 96.62 93 ASP B N 1
ATOM 3933 C CA . ASP B 1 93 ? -6.434 -0.067 -18.328 1 96.62 93 ASP B CA 1
ATOM 3934 C C . ASP B 1 93 ? -7.801 -0.132 -19 1 96.62 93 ASP B C 1
ATOM 3936 O O . ASP B 1 93 ? -8.117 0.704 -19.859 1 96.62 93 ASP B O 1
ATOM 3940 N N . LEU B 1 94 ? -8.547 -1.093 -18.609 1 97.12 94 LEU B N 1
ATOM 3941 C CA . LEU B 1 94 ? -9.859 -1.283 -19.219 1 97.12 94 LEU B CA 1
ATOM 3942 C C . LEU B 1 94 ? -10.766 -0.096 -18.922 1 97.12 94 LEU B C 1
ATOM 3944 O O . LEU B 1 94 ? -11.516 0.351 -19.797 1 97.12 94 LEU B O 1
ATOM 3948 N N . ALA B 1 95 ? -10.734 0.383 -17.719 1 97.81 95 ALA B N 1
ATOM 3949 C CA . ALA B 1 95 ? -11.57 1.515 -17.328 1 97.81 95 ALA B CA 1
ATOM 3950 C C . ALA B 1 95 ? -11.258 2.746 -18.172 1 97.81 95 ALA B C 1
ATOM 3952 O O . ALA B 1 95 ? -12.164 3.451 -18.625 1 97.81 95 ALA B O 1
ATOM 3953 N N . THR B 1 96 ? -10.016 3.018 -18.406 1 97.31 96 THR B N 1
ATOM 3954 C CA . THR B 1 96 ? -9.602 4.242 -19.094 1 97.31 96 THR B CA 1
ATOM 3955 C C . THR B 1 96 ? -9.836 4.133 -20.594 1 97.31 96 THR B C 1
ATOM 3957 O O . THR B 1 96 ? -9.688 5.117 -21.312 1 97.31 96 THR B O 1
ATOM 3960 N N . GLU B 1 97 ? -10.156 2.955 -21.062 1 96.44 97 GLU B N 1
ATOM 3961 C CA . GLU B 1 97 ? -10.586 2.795 -22.453 1 96.44 97 GLU B CA 1
ATOM 3962 C C . GLU B 1 97 ? -11.969 3.396 -22.672 1 96.44 97 GLU B C 1
ATOM 3964 O O . GLU B 1 97 ? -12.352 3.678 -23.812 1 96.44 97 GLU B O 1
ATOM 3969 N N . MET B 1 98 ? -12.695 3.502 -21.609 1 95.25 98 MET B N 1
ATOM 3970 C CA . MET B 1 98 ? -14.031 4.078 -21.719 1 95.25 98 MET B CA 1
ATOM 3971 C C . MET B 1 98 ? -13.953 5.594 -21.891 1 95.25 98 MET B C 1
ATOM 3973 O O . MET B 1 98 ? -13.164 6.262 -21.234 1 95.25 98 MET B O 1
ATOM 3977 N N . SER B 1 99 ? -14.805 6.102 -22.766 1 94.25 99 SER B N 1
ATOM 3978 C CA . SER B 1 99 ? -14.82 7.535 -23.031 1 94.25 99 SER B CA 1
ATOM 3979 C C . SER B 1 99 ? -15.172 8.336 -21.781 1 94.25 99 SER B C 1
ATOM 3981 O O . SER B 1 99 ? -16.109 7.988 -21.062 1 94.25 99 SER B O 1
ATOM 3983 N N . GLY B 1 100 ? -14.367 9.359 -21.547 1 95.62 100 GLY B N 1
ATOM 3984 C CA . GLY B 1 100 ? -14.641 10.258 -20.438 1 95.62 100 GLY B CA 1
ATOM 3985 C C . GLY B 1 100 ? -14.039 9.781 -19.125 1 95.62 100 GLY B C 1
ATOM 3986 O O . GLY B 1 100 ? -14.266 10.391 -18.078 1 95.62 100 GLY B O 1
ATOM 3987 N N . VAL B 1 101 ? -13.352 8.656 -19.172 1 97.75 101 VAL B N 1
ATOM 3988 C CA . VAL B 1 101 ? -12.719 8.133 -17.969 1 97.75 101 VAL B CA 1
ATOM 3989 C C . VAL B 1 101 ? -11.203 8.281 -18.078 1 97.75 101 VAL B C 1
ATOM 3991 O O . VAL B 1 101 ? -10.609 7.922 -19.109 1 97.75 101 VAL B O 1
ATOM 3994 N N . ARG B 1 102 ? -10.578 8.844 -17.094 1 97.62 102 ARG B N 1
ATOM 3995 C CA . ARG B 1 102 ? -9.125 9.008 -17.109 1 97.62 102 ARG B CA 1
ATOM 3996 C C . ARG B 1 102 ? -8.539 8.734 -15.719 1 97.62 102 ARG B C 1
ATOM 3998 O O . ARG B 1 102 ? -9.266 8.711 -14.727 1 97.62 102 ARG B O 1
ATOM 4005 N N . LEU B 1 103 ? -7.266 8.484 -15.656 1 97.44 103 LEU B N 1
ATOM 4006 C CA . LEU B 1 103 ? -6.578 8.312 -14.383 1 97.44 103 LEU B CA 1
ATOM 4007 C C . LEU B 1 103 ? -6.602 9.602 -13.57 1 97.44 103 LEU B C 1
ATOM 4009 O O . LEU B 1 103 ? -6.457 10.688 -14.125 1 97.44 103 LEU B O 1
ATOM 4013 N N . ALA B 1 104 ? -6.789 9.461 -12.289 1 97.12 104 ALA B N 1
ATOM 4014 C CA . ALA B 1 104 ? -6.789 10.617 -11.391 1 97.12 104 ALA B CA 1
ATOM 4015 C C . ALA B 1 104 ? -5.379 11.172 -11.219 1 97.12 104 ALA B C 1
ATOM 4017 O O . ALA B 1 104 ? -4.402 10.414 -11.211 1 97.12 104 ALA B O 1
ATOM 4018 N N . GLU B 1 105 ? -5.328 12.445 -11.023 1 94.44 105 GLU B N 1
ATOM 4019 C CA . GLU B 1 105 ? -4.102 13.109 -10.586 1 94.44 105 GLU B CA 1
ATOM 4020 C C . GLU B 1 105 ? -3.98 13.109 -9.07 1 94.44 105 GLU B C 1
ATOM 4022 O O . GLU B 1 105 ? -4.922 12.734 -8.367 1 94.44 105 GLU B O 1
ATOM 4027 N N . ALA B 1 106 ? -2.807 13.469 -8.602 1 92.88 106 ALA B N 1
ATOM 4028 C CA . ALA B 1 106 ? -2.594 13.539 -7.156 1 92.88 106 ALA B CA 1
ATOM 4029 C C . ALA B 1 106 ? -3.604 14.477 -6.504 1 92.88 106 ALA B C 1
ATOM 4031 O O . ALA B 1 106 ? -3.797 15.609 -6.957 1 92.88 106 ALA B O 1
ATOM 4032 N N . GLY B 1 107 ? -4.289 14.016 -5.527 1 94.88 107 GLY B N 1
ATOM 4033 C CA . GLY B 1 107 ? -5.195 14.836 -4.734 1 94.88 107 GLY B CA 1
ATOM 4034 C C . GLY B 1 107 ? -6.496 15.148 -5.453 1 94.88 107 GLY B C 1
ATOM 4035 O O . GLY B 1 107 ? -7.305 15.938 -4.961 1 94.88 107 GLY B O 1
ATOM 4036 N N . GLU B 1 108 ? -6.727 14.57 -6.559 1 95.94 108 GLU B N 1
ATOM 4037 C CA . GLU B 1 108 ? -7.84 15.008 -7.398 1 95.94 108 GLU B CA 1
ATOM 4038 C C . GLU B 1 108 ? -9.18 14.625 -6.777 1 95.94 108 GLU B C 1
ATOM 4040 O O . GLU B 1 108 ? -10.18 15.336 -6.953 1 95.94 108 GLU B O 1
ATOM 4045 N N . PHE B 1 109 ? -9.305 13.508 -6.055 1 97 109 PHE B N 1
ATOM 4046 C CA . PHE B 1 109 ? -10.547 13.18 -5.363 1 97 109 PHE B CA 1
ATOM 4047 C C . PHE B 1 109 ? -10.883 14.234 -4.32 1 97 109 PHE B C 1
ATOM 4049 O O . PHE B 1 109 ? -12.031 14.672 -4.219 1 97 109 PHE B O 1
ATOM 4056 N N . ALA B 1 110 ? -9.891 14.633 -3.572 1 95.81 110 ALA B N 1
ATOM 4057 C CA . ALA B 1 110 ? -10.07 15.68 -2.566 1 95.81 110 ALA B CA 1
ATOM 4058 C C . ALA B 1 110 ? -10.445 17 -3.215 1 95.81 110 ALA B C 1
ATOM 4060 O O . ALA B 1 110 ? -11.266 17.75 -2.688 1 95.81 110 ALA B O 1
ATOM 4061 N N . ARG B 1 111 ? -9.758 17.297 -4.312 1 95.06 111 ARG B N 1
ATOM 4062 C CA . ARG B 1 111 ? -10.062 18.531 -5.035 1 95.06 111 ARG B CA 1
ATOM 4063 C C . ARG B 1 111 ? -11.523 18.562 -5.461 1 95.06 111 ARG B C 1
ATOM 4065 O O . ARG B 1 111 ? -12.18 19.609 -5.352 1 95.06 111 ARG B O 1
ATOM 4072 N N . ARG B 1 112 ? -12.023 17.484 -5.922 1 96.06 112 ARG B N 1
ATOM 4073 C CA . ARG B 1 112 ? -13.43 17.406 -6.328 1 96.06 112 ARG B CA 1
ATOM 4074 C C . ARG B 1 112 ? -14.352 17.516 -5.121 1 96.06 112 ARG B C 1
ATOM 4076 O O . ARG B 1 112 ? -15.43 18.094 -5.211 1 96.06 112 ARG B O 1
ATOM 4083 N N . ALA B 1 113 ? -13.992 16.891 -4.039 1 96.31 113 ALA B N 1
ATOM 4084 C CA . ALA B 1 113 ? -14.758 17.062 -2.805 1 96.31 113 ALA B CA 1
ATOM 4085 C C . ALA B 1 113 ? -14.875 18.531 -2.426 1 96.31 113 ALA B C 1
ATOM 4087 O O . ALA B 1 113 ? -15.945 19 -2.035 1 96.31 113 ALA B O 1
ATOM 4088 N N . PHE B 1 114 ? -13.781 19.281 -2.594 1 95.19 114 PHE B N 1
ATOM 4089 C CA . PHE B 1 114 ? -13.773 20.719 -2.328 1 95.19 114 PHE B CA 1
ATOM 4090 C C . PHE B 1 114 ? -14.695 21.453 -3.287 1 95.19 114 PHE B C 1
ATOM 4092 O O . PHE B 1 114 ? -15.531 22.25 -2.859 1 95.19 114 PHE B O 1
ATOM 4099 N N . SER B 1 115 ? -14.516 21.109 -4.492 1 93.94 115 SER B N 1
ATOM 4100 C CA . SER B 1 115 ? -15.305 21.766 -5.527 1 93.94 115 SER B CA 1
ATOM 4101 C C . SER B 1 115 ? -16.797 21.531 -5.332 1 93.94 115 SER B C 1
ATOM 4103 O O . SER B 1 115 ? -17.609 22.391 -5.668 1 93.94 115 SER B O 1
ATOM 4105 N N . ASN B 1 116 ? -17.109 20.391 -4.73 1 95.44 116 ASN B N 1
ATOM 4106 C CA . ASN B 1 116 ? -18.5 20.031 -4.539 1 95.44 116 ASN B CA 1
ATOM 4107 C C . ASN B 1 116 ? -18.984 20.391 -3.141 1 95.44 116 ASN B C 1
ATOM 4109 O O . ASN B 1 116 ? -20.078 19.984 -2.729 1 95.44 116 ASN B O 1
ATOM 4113 N N . GLY B 1 117 ? -18.188 21.062 -2.395 1 94.44 117 GLY B N 1
ATOM 4114 C CA . GLY B 1 117 ? -18.594 21.625 -1.119 1 94.44 117 GLY B CA 1
ATOM 4115 C C . GLY B 1 117 ? -18.578 20.609 0.01 1 94.44 117 GLY B C 1
ATOM 4116 O O . GLY B 1 117 ? -19.234 20.828 1.037 1 94.44 117 GLY B O 1
ATOM 4117 N N . LYS B 1 118 ? -17.938 19.469 -0.242 1 95.19 118 LYS B N 1
ATOM 4118 C CA . LYS B 1 118 ? -17.891 18.438 0.786 1 95.19 118 LYS B CA 1
ATOM 4119 C C . LYS B 1 118 ? -16.922 18.812 1.896 1 95.19 118 LYS B C 1
ATOM 4121 O O . LYS B 1 118 ? -17.062 18.375 3.039 1 95.19 118 LYS B O 1
ATOM 4126 N N . LEU B 1 119 ? -15.906 19.578 1.632 1 94.06 119 LEU B N 1
ATOM 4127 C CA . LEU B 1 119 ? -14.938 20.109 2.586 1 94.06 119 LEU B CA 1
ATOM 4128 C C . LEU B 1 119 ? -14.383 21.453 2.121 1 94.06 119 LEU B C 1
ATOM 4130 O O . LEU B 1 119 ? -14.391 21.75 0.925 1 94.06 119 LEU B O 1
ATOM 4134 N N . ASP B 1 120 ? -13.992 22.266 3.055 1 95.06 120 ASP B N 1
ATOM 4135 C CA . ASP B 1 120 ? -13.352 23.516 2.664 1 95.06 120 ASP B CA 1
ATOM 4136 C C . ASP B 1 120 ? -11.836 23.344 2.562 1 95.06 120 ASP B C 1
ATOM 4138 O O . ASP B 1 120 ? -11.328 22.234 2.666 1 95.06 120 ASP B O 1
ATOM 4142 N N . LEU B 1 121 ? -11.18 24.391 2.264 1 94.31 121 LEU B N 1
ATOM 4143 C CA . LEU B 1 121 ? -9.758 24.312 1.958 1 94.31 121 LEU B CA 1
ATOM 4144 C C . LEU B 1 121 ? -8.953 23.953 3.205 1 94.31 121 LEU B C 1
ATOM 4146 O O . LEU B 1 121 ? -7.957 23.234 3.125 1 94.31 121 LEU B O 1
ATOM 4150 N N . VAL B 1 122 ? -9.367 24.531 4.359 1 95.44 122 VAL B N 1
ATOM 4151 C CA . VAL B 1 122 ? -8.695 24.234 5.621 1 95.44 122 VAL B CA 1
ATOM 4152 C C . VAL B 1 122 ? -8.852 22.766 5.961 1 95.44 122 VAL B C 1
ATOM 4154 O O . VAL B 1 122 ? -7.879 22.094 6.332 1 95.44 122 VAL B O 1
ATOM 4157 N N . GLU B 1 123 ? -10.039 22.297 5.754 1 95.81 123 GLU B N 1
ATOM 4158 C CA . GLU B 1 123 ? -10.312 20.891 5.988 1 95.81 123 GLU B CA 1
ATOM 4159 C C . GLU B 1 123 ? -9.516 20 5.035 1 95.81 123 GLU B C 1
ATOM 4161 O O . GLU B 1 123 ? -8.992 18.953 5.438 1 95.81 123 GLU B O 1
ATOM 4166 N N . ALA B 1 124 ? -9.422 20.375 3.789 1 95 124 ALA B N 1
ATOM 4167 C CA . ALA B 1 124 ? -8.656 19.609 2.801 1 95 124 ALA B CA 1
ATOM 4168 C C . ALA B 1 124 ? -7.188 19.531 3.189 1 95 124 ALA B C 1
ATOM 4170 O O . ALA B 1 124 ? -6.574 18.469 3.117 1 95 124 ALA B O 1
ATOM 4171 N N . GLU B 1 125 ? -6.625 20.656 3.545 1 94.5 125 GLU B N 1
ATOM 4172 C CA . GLU B 1 125 ? -5.23 20.688 3.977 1 94.5 125 GLU B CA 1
ATOM 4173 C C . GLU B 1 125 ? -5.008 19.797 5.191 1 94.5 125 GLU B C 1
ATOM 4175 O O . GLU B 1 125 ? -4.023 19.062 5.25 1 94.5 125 GLU B O 1
ATOM 4180 N N . ALA B 1 126 ? -5.938 19.906 6.125 1 95.25 126 ALA B N 1
ATOM 4181 C CA . ALA B 1 126 ? -5.848 19.078 7.332 1 95.25 126 ALA B CA 1
ATOM 4182 C C . ALA B 1 126 ? -5.941 17.594 6.996 1 95.25 126 ALA B C 1
ATOM 4184 O O . ALA B 1 126 ? -5.312 16.766 7.648 1 95.25 126 ALA B O 1
ATOM 4185 N N . LEU B 1 127 ? -6.742 17.297 6.031 1 95.81 127 LEU B N 1
ATOM 4186 C CA . LEU B 1 127 ? -6.84 15.914 5.566 1 95.81 127 LEU B CA 1
ATOM 4187 C C . LEU B 1 127 ? -5.492 15.414 5.055 1 95.81 127 LEU B C 1
ATOM 4189 O O . LEU B 1 127 ? -5.098 14.281 5.332 1 95.81 127 LEU B O 1
ATOM 4193 N N . GLY B 1 128 ? -4.824 16.219 4.262 1 95.31 128 GLY B N 1
ATOM 4194 C CA . GLY B 1 128 ? -3.475 15.883 3.838 1 95.31 128 GLY B CA 1
ATOM 4195 C C . GLY B 1 128 ? -2.533 15.617 4.996 1 95.31 128 GLY B C 1
ATOM 4196 O O . GLY B 1 128 ? -1.765 14.656 4.973 1 95.31 128 GLY B O 1
ATOM 4197 N N . ASP B 1 129 ? -2.613 16.469 5.98 1 95.19 129 ASP B N 1
ATOM 4198 C CA . ASP B 1 129 ? -1.801 16.297 7.184 1 95.19 129 ASP B CA 1
ATOM 4199 C C . ASP B 1 129 ? -2.125 14.977 7.883 1 95.19 129 ASP B C 1
ATOM 4201 O O . ASP B 1 129 ? -1.229 14.305 8.398 1 95.19 129 ASP B O 1
ATOM 4205 N N . LEU B 1 130 ? -3.381 14.68 7.902 1 96.38 130 LEU B N 1
ATOM 4206 C CA . LEU B 1 130 ? -3.811 13.445 8.555 1 96.38 130 LEU B CA 1
ATOM 4207 C C . LEU B 1 130 ? -3.205 12.227 7.863 1 96.38 130 LEU B C 1
ATOM 4209 O O . LEU B 1 130 ? -2.662 11.344 8.523 1 96.38 130 LEU B O 1
ATOM 4213 N N . ILE B 1 131 ? -3.297 12.188 6.602 1 96.06 131 ILE B N 1
ATOM 4214 C CA . ILE B 1 131 ? -2.773 11.07 5.824 1 96.06 131 ILE B CA 1
ATOM 4215 C C . ILE B 1 131 ? -1.267 10.945 6.043 1 96.06 131 ILE B C 1
ATOM 4217 O O . ILE B 1 131 ? -0.733 9.844 6.141 1 96.06 131 ILE B O 1
ATOM 4221 N N . SER B 1 132 ? -0.61 12.062 6.234 1 94.06 132 SER B N 1
ATOM 4222 C CA . SER B 1 132 ? 0.843 12.094 6.355 1 94.06 132 SER B CA 1
ATOM 4223 C C . SER B 1 132 ? 1.278 11.922 7.809 1 94.06 132 SER B C 1
ATOM 4225 O O . SER B 1 132 ? 2.475 11.836 8.102 1 94.06 132 SER B O 1
ATOM 4227 N N . ALA B 1 133 ? 0.377 11.883 8.688 1 95.81 133 ALA B N 1
ATOM 4228 C CA . ALA B 1 133 ? 0.712 11.836 10.109 1 95.81 133 ALA B CA 1
ATOM 4229 C C . ALA B 1 133 ? 1.484 10.57 10.445 1 95.81 133 ALA B C 1
ATOM 4231 O O . ALA B 1 133 ? 1.095 9.469 10.047 1 95.81 133 ALA B O 1
ATOM 4232 N N . GLU B 1 134 ? 2.504 10.766 11.242 1 94.62 134 GLU B N 1
ATOM 4233 C CA . GLU B 1 134 ? 3.377 9.664 11.633 1 94.62 134 GLU B CA 1
ATOM 4234 C C . GLU B 1 134 ? 3.357 9.453 13.141 1 94.62 134 GLU B C 1
ATOM 4236 O O . GLU B 1 134 ? 3.771 8.406 13.641 1 94.62 134 GLU B O 1
ATOM 4241 N N . THR B 1 135 ? 2.943 10.469 13.867 1 95.56 135 THR B N 1
ATOM 4242 C CA . THR B 1 135 ? 2.914 10.398 15.32 1 95.56 135 THR B CA 1
ATOM 4243 C C . THR B 1 135 ? 1.511 10.695 15.852 1 95.56 135 THR B C 1
ATOM 4245 O O . THR B 1 135 ? 0.67 11.234 15.125 1 95.56 135 THR B O 1
ATOM 4248 N N . GLU B 1 136 ? 1.288 10.352 17.094 1 94.44 136 GLU B N 1
ATOM 4249 C CA . GLU B 1 136 ? -0.003 10.547 17.734 1 94.44 136 GLU B CA 1
ATOM 4250 C C . GLU B 1 136 ? -0.361 12.031 17.828 1 94.44 136 GLU B C 1
ATOM 4252 O O . GLU B 1 136 ? -1.509 12.406 17.578 1 94.44 136 GLU B O 1
ATOM 4257 N N . ALA B 1 137 ? 0.552 12.812 18.094 1 93.81 137 ALA B N 1
ATOM 4258 C CA . ALA B 1 137 ? 0.281 14.25 18.188 1 93.81 137 ALA B CA 1
ATOM 4259 C C . ALA B 1 137 ? -0.15 14.82 16.844 1 93.81 137 ALA B C 1
ATOM 4261 O O . ALA B 1 137 ? -1.103 15.594 16.766 1 93.81 137 ALA B O 1
ATOM 4262 N N . GLN B 1 138 ? 0.585 14.414 15.836 1 94.88 138 GLN B N 1
ATOM 4263 C CA . GLN B 1 138 ? 0.204 14.852 14.5 1 94.88 138 GLN B CA 1
ATOM 4264 C C . GLN B 1 138 ? -1.218 14.414 14.164 1 94.88 138 GLN B C 1
ATOM 4266 O O . GLN B 1 138 ? -2.01 15.203 13.641 1 94.88 138 GLN B O 1
ATOM 4271 N N . ARG B 1 139 ? -1.48 13.219 14.414 1 96.06 139 ARG B N 1
ATOM 4272 C CA . ARG B 1 139 ? -2.785 12.641 14.102 1 96.06 139 ARG B CA 1
ATOM 4273 C C . ARG B 1 139 ? -3.9 13.398 14.812 1 96.06 139 ARG B C 1
ATOM 4275 O O . ARG B 1 139 ? -4.883 13.797 14.188 1 96.06 139 ARG B O 1
ATOM 4282 N N . ARG B 1 140 ? -3.816 13.609 16.109 1 94.31 140 ARG B N 1
ATOM 4283 C CA . ARG B 1 140 ? -4.836 14.281 16.906 1 94.31 140 ARG B CA 1
ATOM 4284 C C . ARG B 1 140 ? -5.086 15.703 16.391 1 94.31 140 ARG B C 1
ATOM 4286 O O . ARG B 1 140 ? -6.234 16.125 16.266 1 94.31 140 ARG B O 1
ATOM 4293 N N . PHE B 1 141 ? -3.99 16.328 16.109 1 94.62 141 PHE B N 1
ATOM 4294 C CA . PHE B 1 141 ? -4.082 17.688 15.602 1 94.62 141 PHE B CA 1
ATOM 4295 C C . PHE B 1 141 ? -4.789 17.719 14.25 1 94.62 141 PHE B C 1
ATOM 4297 O O . PHE B 1 141 ? -5.723 18.5 14.047 1 94.62 141 PHE B O 1
ATOM 4304 N N . ALA B 1 142 ? -4.41 16.812 13.391 1 95.62 142 ALA B N 1
ATOM 4305 C CA . ALA B 1 142 ? -4.957 16.781 12.039 1 95.62 142 ALA B CA 1
ATOM 4306 C C . ALA B 1 142 ? -6.426 16.375 12.047 1 95.62 142 ALA B C 1
ATOM 4308 O O . ALA B 1 142 ? -7.227 16.891 11.273 1 95.62 142 ALA B O 1
ATOM 4309 N N . VAL B 1 143 ? -6.82 15.453 12.867 1 96.06 143 VAL B N 1
ATOM 4310 C CA . VAL B 1 143 ? -8.203 14.984 12.953 1 96.06 143 VAL B CA 1
ATOM 4311 C C . VAL B 1 143 ? -9.109 16.125 13.383 1 96.06 143 VAL B C 1
ATOM 4313 O O . VAL B 1 143 ? -10.195 16.312 12.828 1 96.06 143 VAL B O 1
ATOM 4316 N N . GLU B 1 144 ? -8.688 16.875 14.336 1 93.94 144 GLU B N 1
ATOM 4317 C CA . GLU B 1 144 ? -9.461 18.016 14.82 1 93.94 144 GLU B CA 1
ATOM 4318 C C . GLU B 1 144 ? -9.688 19.047 13.719 1 93.94 144 GLU B C 1
ATOM 4320 O O . GLU B 1 144 ? -10.797 19.531 13.539 1 93.94 144 GLU B O 1
ATOM 4325 N N . LEU B 1 145 ? -8.633 19.312 13.039 1 94.94 145 LEU B N 1
ATOM 4326 C CA . LEU B 1 145 ? -8.719 20.312 11.977 1 94.94 145 LEU B CA 1
ATOM 4327 C C . LEU B 1 145 ? -9.523 19.797 10.797 1 94.94 145 LEU B C 1
ATOM 4329 O O . LEU B 1 145 ? -10.312 20.531 10.203 1 94.94 145 LEU B O 1
ATOM 4333 N N . ALA B 1 146 ? -9.32 18.547 10.477 1 95.12 146 ALA B N 1
ATOM 4334 C CA . ALA B 1 146 ? -10.07 17.938 9.383 1 95.12 146 ALA B CA 1
ATOM 4335 C C . ALA B 1 146 ? -11.555 17.859 9.703 1 95.12 146 ALA B C 1
ATOM 4337 O O . ALA B 1 146 ? -12.398 17.875 8.805 1 95.12 146 ALA B O 1
ATOM 4338 N N . GLY B 1 147 ? -11.836 17.891 10.961 1 94.5 147 GLY B N 1
ATOM 4339 C CA . GLY B 1 147 ? -13.219 17.875 11.414 1 94.5 147 GLY B CA 1
ATOM 4340 C C . GLY B 1 147 ? -13.883 19.234 11.352 1 94.5 147 GLY B C 1
ATOM 4341 O O . GLY B 1 147 ? -15.07 19.359 11.648 1 94.5 147 GLY B O 1
ATOM 4342 N N . GLY B 1 148 ? -13.133 20.219 11.102 1 95.56 148 GLY B N 1
ATOM 4343 C CA . GLY B 1 148 ? -13.734 21.516 10.82 1 95.56 148 GLY B CA 1
ATOM 4344 C C . GLY B 1 148 ? -13.594 22.5 11.961 1 95.56 148 GLY B C 1
ATOM 4345 O O . GLY B 1 148 ? -14.148 23.609 11.922 1 95.56 148 GLY B O 1
ATOM 4346 N N . ALA B 1 149 ? -12.859 22.156 12.969 1 94.94 149 ALA B N 1
ATOM 4347 C CA . ALA B 1 149 ? -12.773 23.016 14.141 1 94.94 149 ALA B CA 1
ATOM 4348 C C . ALA B 1 149 ? -12.164 24.375 13.773 1 94.94 149 ALA B C 1
ATOM 4350 O O . ALA B 1 149 ? -12.695 25.422 14.156 1 94.94 149 ALA B O 1
ATOM 4351 N N . GLN B 1 150 ? -11.109 24.328 13.062 1 95.88 150 GLN B N 1
ATOM 4352 C CA . GLN B 1 150 ? -10.461 25.578 12.68 1 95.88 150 GLN B CA 1
ATOM 4353 C C . GLN B 1 150 ? -11.297 26.344 11.656 1 95.88 150 GLN B C 1
ATOM 4355 O O . GLN B 1 150 ? -11.383 27.578 11.695 1 95.88 150 GLN B O 1
ATOM 4360 N N . SER B 1 151 ? -11.875 25.641 10.766 1 96.38 151 SER B N 1
ATOM 4361 C CA . SER B 1 151 ? -12.789 26.25 9.797 1 96.38 151 SER B CA 1
ATOM 4362 C C . SER B 1 151 ? -13.922 26.984 10.508 1 96.38 151 SER B C 1
ATOM 4364 O O . SER B 1 151 ? -14.242 28.125 10.148 1 96.38 151 SER B O 1
ATOM 4366 N N . SER B 1 152 ? -14.484 26.359 11.477 1 96.88 152 SER B N 1
ATOM 4367 C CA . SER B 1 152 ? -15.578 26.969 12.227 1 96.88 152 SER B CA 1
ATOM 4368 C C . SER B 1 152 ? -15.133 28.25 12.914 1 96.88 152 SER B C 1
ATOM 4370 O O . SER B 1 152 ? -15.883 29.234 12.961 1 96.88 152 SER B O 1
ATOM 4372 N N . LEU B 1 153 ? -13.969 28.188 13.438 1 96.88 153 LEU B N 1
ATOM 4373 C CA . LEU B 1 153 ? -13.414 29.375 14.07 1 96.88 153 LEU B CA 1
ATOM 4374 C C . LEU B 1 153 ? -13.336 30.547 13.086 1 96.88 153 LEU B C 1
ATOM 4376 O O . LEU B 1 153 ? -13.805 31.641 13.375 1 96.88 153 LEU B O 1
ATOM 4380 N N . TYR B 1 154 ? -12.805 30.344 11.945 1 97.25 154 TYR B N 1
ATOM 4381 C CA . TYR B 1 154 ? -12.633 31.391 10.945 1 97.25 154 TYR B CA 1
ATOM 4382 C C . TYR B 1 154 ? -13.977 31.844 10.391 1 97.25 154 TYR B C 1
ATOM 4384 O O . TYR B 1 154 ? -14.18 33.031 10.125 1 97.25 154 TYR B O 1
ATOM 4392 N N . GLU B 1 155 ? -14.852 30.938 10.219 1 96.44 155 GLU B N 1
ATOM 4393 C CA . GLU B 1 155 ? -16.188 31.281 9.734 1 96.44 155 GLU B CA 1
ATOM 4394 C C . GLU B 1 155 ? -16.938 32.125 10.758 1 96.44 155 GLU B C 1
ATOM 4396 O O . GLU B 1 155 ? -17.688 33.031 10.383 1 96.44 155 GLU B O 1
ATOM 4401 N N . ASP B 1 156 ? -16.797 31.797 11.984 1 97.5 156 ASP B N 1
ATOM 4402 C CA . ASP B 1 156 ? -17.406 32.594 13.039 1 97.5 156 ASP B CA 1
ATOM 4403 C C . ASP B 1 156 ? -16.875 34.031 13.031 1 97.5 156 ASP B C 1
ATOM 4405 O O . ASP B 1 156 ? -17.641 34.969 13.148 1 97.5 156 ASP B O 1
ATOM 4409 N N . TRP B 1 157 ? -15.586 34.094 12.938 1 98 157 TRP B N 1
ATOM 4410 C CA . TRP B 1 157 ? -14.984 35.406 12.867 1 98 157 TRP B CA 1
ATOM 4411 C C . TRP B 1 157 ? -15.492 36.188 11.648 1 98 157 TRP B C 1
ATOM 4413 O O . TRP B 1 157 ? -15.797 37.375 11.734 1 98 157 TRP B O 1
ATOM 4423 N N . ARG B 1 158 ? -15.547 35.531 10.562 1 97.12 158 ARG B N 1
ATOM 4424 C CA . ARG B 1 158 ? -16.031 36.188 9.336 1 97.12 158 ARG B CA 1
ATOM 4425 C C . ARG B 1 158 ? -17.469 36.656 9.492 1 97.12 158 ARG B C 1
ATOM 4427 O O . ARG B 1 158 ? -17.812 37.75 9.055 1 97.12 158 ARG B O 1
ATOM 4434 N N . ALA B 1 159 ? -18.297 35.844 10.094 1 97.31 159 ALA B N 1
ATOM 4435 C CA . ALA B 1 159 ? -19.688 36.219 10.336 1 97.31 159 ALA B CA 1
ATOM 4436 C C . ALA B 1 159 ? -19.781 37.469 11.211 1 97.31 159 ALA B C 1
ATOM 4438 O O . ALA B 1 159 ? -20.641 38.344 10.984 1 97.31 159 ALA B O 1
ATOM 4439 N N . ARG B 1 160 ? -18.984 37.531 12.164 1 97.44 160 ARG B N 1
ATOM 4440 C CA . ARG B 1 160 ? -18.953 38.688 13.047 1 97.44 160 ARG B CA 1
ATOM 4441 C C . ARG B 1 160 ? -18.562 39.938 12.266 1 97.44 160 ARG B C 1
ATOM 4443 O O . ARG B 1 160 ? -19.156 41 12.461 1 97.44 160 ARG B O 1
ATOM 4450 N N . LEU B 1 161 ? -17.609 39.781 11.406 1 97.81 161 LEU B N 1
ATOM 4451 C CA . LEU B 1 161 ? -17.188 40.906 10.578 1 97.81 161 LEU B CA 1
ATOM 4452 C C . LEU B 1 161 ? -18.297 41.344 9.641 1 97.81 161 LEU B C 1
ATOM 4454 O O . LEU B 1 161 ? -18.516 42.562 9.461 1 97.81 161 LEU B O 1
ATOM 4458 N N . LEU B 1 162 ? -18.922 40.438 9.086 1 96.38 162 LEU B N 1
ATOM 4459 C CA . LEU B 1 162 ? -20.031 40.75 8.188 1 96.38 162 LEU B CA 1
ATOM 4460 C C . LEU B 1 162 ? -21.156 41.469 8.922 1 96.38 162 LEU B C 1
ATOM 4462 O O . LEU B 1 162 ? -21.719 42.438 8.406 1 96.38 162 LEU B O 1
ATOM 4466 N N . HIS B 1 163 ? -21.469 40.969 10.07 1 96.12 163 HIS B N 1
ATOM 4467 C CA . HIS B 1 163 ? -22.469 41.625 10.898 1 96.12 163 HIS B CA 1
ATOM 4468 C C . HIS B 1 163 ? -22.078 43.062 11.25 1 96.12 163 HIS B C 1
ATOM 4470 O O . HIS B 1 163 ? -22.891 43.969 11.141 1 96.12 163 HIS B O 1
ATOM 4476 N N . ALA B 1 164 ? -20.859 43.188 11.703 1 96.56 164 ALA B N 1
ATOM 4477 C CA . ALA B 1 164 ? -20.344 44.531 12.047 1 96.56 164 ALA B CA 1
ATOM 4478 C C . ALA B 1 164 ? -20.453 45.469 10.867 1 96.56 164 ALA B C 1
ATOM 4480 O O . ALA B 1 164 ? -20.938 46.594 11.016 1 96.56 164 ALA B O 1
ATOM 4481 N N . ARG B 1 165 ? -20.078 45 9.711 1 95.31 165 ARG B N 1
ATOM 4482 C CA . ARG B 1 165 ? -20.172 45.812 8.5 1 95.31 165 ARG B CA 1
ATOM 4483 C C . ARG B 1 165 ? -21.609 46.25 8.227 1 95.31 165 ARG B C 1
ATOM 4485 O O . ARG B 1 165 ? -21.859 47.406 7.918 1 95.31 165 ARG B O 1
ATOM 4492 N N . SER B 1 166 ? -22.469 45.344 8.352 1 94.19 166 SER B N 1
ATOM 4493 C CA . SER B 1 166 ? -23.875 45.625 8.094 1 94.19 166 SER B CA 1
ATOM 4494 C C . SER B 1 166 ? -24.422 46.688 9.047 1 94.19 166 SER B C 1
ATOM 4496 O O . SER B 1 166 ? -25.156 47.562 8.633 1 94.19 166 SER B O 1
ATOM 4498 N N . MET B 1 167 ? -24.094 46.625 10.258 1 91.94 167 MET B N 1
ATOM 4499 C CA . MET B 1 167 ? -24.547 47.594 11.258 1 91.94 167 MET B CA 1
ATOM 4500 C C . MET B 1 167 ? -23.984 48.969 10.977 1 91.94 167 MET B C 1
ATOM 4502 O O . MET B 1 167 ? -24.688 49.969 11.078 1 91.94 167 MET B O 1
ATOM 4506 N N . ILE B 1 168 ? -22.734 49.031 10.625 1 91.75 168 ILE B N 1
ATOM 4507 C CA . ILE B 1 168 ? -22.078 50.281 10.352 1 91.75 168 ILE B CA 1
ATOM 4508 C C . ILE B 1 168 ? -22.656 50.906 9.078 1 91.75 168 ILE B C 1
ATOM 4510 O O . ILE B 1 168 ? -22.875 52.125 9.016 1 91.75 168 ILE B O 1
ATOM 4514 N N . GLU B 1 169 ? -22.859 50.125 8.07 1 89.25 169 GLU B N 1
ATOM 4515 C CA . GLU B 1 169 ? -23.469 50.594 6.836 1 89.25 169 GLU B CA 1
ATOM 4516 C C . GLU B 1 169 ? -24.875 51.156 7.094 1 89.25 169 GLU B C 1
ATOM 4518 O O . GLU B 1 169 ? -25.266 52.156 6.512 1 89.25 169 GLU B O 1
ATOM 4523 N N . ALA B 1 170 ? -25.594 50.562 7.949 1 86.62 170 ALA B N 1
ATOM 4524 C CA . ALA B 1 170 ? -26.906 51.031 8.336 1 86.62 170 ALA B CA 1
ATOM 4525 C C . ALA B 1 170 ? -26.812 52.406 9.008 1 86.62 170 ALA B C 1
ATOM 4527 O O . ALA B 1 170 ? -27.672 53.281 8.797 1 86.62 170 ALA B O 1
ATOM 4528 N N . GLU B 1 171 ? -25.812 52.531 9.844 1 84.25 171 GLU B N 1
ATOM 4529 C CA . GLU B 1 171 ? -25.594 53.812 10.508 1 84.25 171 GLU B CA 1
ATOM 4530 C C . GLU B 1 171 ? -25.266 54.906 9.5 1 84.25 171 GLU B C 1
ATOM 4532 O O . GLU B 1 171 ? -25.719 56.031 9.633 1 84.25 171 GLU B O 1
ATOM 4537 N N . ILE B 1 172 ? -24.453 54.531 8.531 1 84.31 172 ILE B N 1
ATOM 4538 C CA . ILE B 1 172 ? -24.078 55.5 7.484 1 84.31 172 ILE B CA 1
ATOM 4539 C C . ILE B 1 172 ? -25.328 55.906 6.703 1 84.31 172 ILE B C 1
ATOM 4541 O O . ILE B 1 172 ? -25.516 57.094 6.414 1 84.31 172 ILE B O 1
ATOM 4545 N N . ASP B 1 173 ? -26.219 55.031 6.383 1 83.69 173 ASP B N 1
ATOM 4546 C CA . ASP B 1 173 ? -27.391 55.312 5.566 1 83.69 173 ASP B CA 1
ATOM 4547 C C . ASP B 1 173 ? -28.422 56.125 6.336 1 83.69 173 ASP B C 1
ATOM 4549 O O . ASP B 1 173 ? -29.203 56.875 5.742 1 83.69 173 ASP B O 1
ATOM 4553 N N . PHE B 1 174 ? -28.422 55.969 7.648 1 76.94 174 PHE B N 1
ATOM 4554 C CA . PHE B 1 174 ? -29.484 56.594 8.422 1 76.94 174 PHE B CA 1
ATOM 4555 C C . PHE B 1 174 ? -28.953 57.781 9.195 1 76.94 174 PHE B C 1
ATOM 4557 O O . PHE B 1 174 ? -29.609 58.281 10.109 1 76.94 174 PHE B O 1
ATOM 4564 N N . SER B 1 175 ? -27.609 58.094 9.172 1 65.38 175 SER B N 1
ATOM 4565 C CA . SER B 1 175 ? -26.984 59.156 9.93 1 65.38 175 SER B CA 1
ATOM 4566 C C . SER B 1 175 ? -27.781 60.438 9.828 1 65.38 175 SER B C 1
ATOM 4568 O O . SER B 1 175 ? -27.781 61.25 10.758 1 65.38 175 SER B O 1
ATOM 4570 N N . ASP B 1 176 ? -28.469 60.719 8.672 1 59.94 176 ASP B N 1
ATOM 4571 C CA . ASP B 1 176 ? -29.25 61.969 8.594 1 59.94 176 ASP B CA 1
ATOM 4572 C C . ASP B 1 176 ? -30.516 61.875 9.453 1 59.94 176 ASP B C 1
ATOM 4574 O O . ASP B 1 176 ? -31.188 62.875 9.695 1 59.94 176 ASP B O 1
ATOM 4578 N N . GLU B 1 177 ? -30.797 60.562 9.766 1 53.38 177 GLU B N 1
ATOM 4579 C CA . GLU B 1 177 ? -32.031 60.438 10.547 1 53.38 177 GLU B CA 1
ATOM 4580 C C . GLU B 1 177 ? -31.719 60.375 12.039 1 53.38 177 GLU B C 1
ATOM 4582 O O . GLU B 1 177 ? -30.672 59.844 12.445 1 53.38 177 GLU B O 1
ATOM 4587 N N . ASP B 1 178 ? -32.031 61.281 12.867 1 53.19 178 ASP B N 1
ATOM 4588 C CA . ASP B 1 178 ? -31.781 61.562 14.281 1 53.19 178 ASP B CA 1
ATOM 4589 C C . ASP B 1 178 ? -31.719 60.25 15.078 1 53.19 178 ASP B C 1
ATOM 4591 O O . ASP B 1 178 ? -31.438 60.281 16.281 1 53.19 178 ASP B O 1
ATOM 4595 N N . ASP B 1 179 ? -32.219 59.094 14.523 1 47.91 179 ASP B N 1
ATOM 4596 C CA . ASP B 1 179 ? -32.625 57.969 15.391 1 47.91 179 ASP B CA 1
ATOM 4597 C C . ASP B 1 179 ? -31.531 56.906 15.461 1 47.91 179 ASP B C 1
ATOM 4599 O O . ASP B 1 179 ? -31.75 55.812 15.992 1 47.91 179 ASP B O 1
ATOM 4603 N N . VAL B 1 180 ? -30.594 56.812 14.625 1 53.38 180 VAL B N 1
ATOM 4604 C CA . VAL B 1 180 ? -29.766 55.625 14.781 1 53.38 180 VAL B CA 1
ATOM 4605 C C . VAL B 1 180 ? -28.781 55.844 15.938 1 53.38 180 VAL B C 1
ATOM 4607 O O . VAL B 1 180 ? -27.922 56.719 15.875 1 53.38 180 VAL B O 1
ATOM 4610 N N . PRO B 1 181 ? -29.094 55.312 17.125 1 53.44 181 PRO B N 1
ATOM 4611 C CA . PRO B 1 181 ? -28.328 55.594 18.359 1 53.44 181 PRO B CA 1
ATOM 4612 C C . PRO B 1 181 ? -26.859 55.188 18.234 1 53.44 181 PRO B C 1
ATOM 4614 O O . PRO B 1 181 ? -26.547 54.156 17.656 1 53.44 181 PRO B O 1
ATOM 4617 N N . GLY B 1 182 ? -25.844 56.188 18.344 1 58.62 182 GLY B N 1
ATOM 4618 C CA . GLY B 1 182 ? -24.406 56.062 18.594 1 58.62 182 GLY B CA 1
ATOM 4619 C C . GLY B 1 182 ? -24.047 54.844 19.406 1 58.62 182 GLY B C 1
ATOM 4620 O O . GLY B 1 182 ? -22.906 54.375 19.359 1 58.62 182 GLY B O 1
ATOM 4621 N N . SER B 1 183 ? -25.062 54.188 20 1 65.19 183 SER B N 1
ATOM 4622 C CA . SER B 1 183 ? -24.844 53.125 20.953 1 65.19 183 SER B CA 1
ATOM 4623 C C . SER B 1 183 ? -24.594 51.781 20.234 1 65.19 183 SER B C 1
ATOM 4625 O O . SER B 1 183 ? -23.797 50.969 20.703 1 65.19 183 SER B O 1
ATOM 4627 N N . VAL B 1 184 ? -25.234 51.594 19.094 1 67.44 184 VAL B N 1
ATOM 4628 C CA . VAL B 1 184 ? -25.062 50.344 18.391 1 67.44 184 VAL B CA 1
ATOM 4629 C C . VAL B 1 184 ? -23.656 50.25 17.812 1 67.44 184 VAL B C 1
ATOM 4631 O O . VAL B 1 184 ? -23 49.219 17.938 1 67.44 184 VAL B O 1
ATOM 4634 N N . SER B 1 185 ? -23.203 51.344 17.359 1 79.44 185 SER B N 1
ATOM 4635 C CA . SER B 1 185 ? -21.844 51.375 16.812 1 79.44 185 SER B CA 1
ATOM 4636 C C . SER B 1 185 ? -20.812 51.156 17.906 1 79.44 185 SER B C 1
ATOM 4638 O O . SER B 1 185 ? -19.797 50.469 17.672 1 79.44 185 SER B O 1
ATOM 4640 N N . ASP B 1 186 ? -21.266 51.531 19.031 1 85.81 186 ASP B N 1
ATOM 4641 C CA . ASP B 1 186 ? -20.297 51.344 20.109 1 85.81 186 ASP B CA 1
ATOM 4642 C C . ASP B 1 186 ? -20.125 49.875 20.469 1 85.81 186 ASP B C 1
ATOM 4644 O O . ASP B 1 186 ? -19.016 49.406 20.703 1 85.81 186 ASP B O 1
ATOM 4648 N N . ARG B 1 187 ? -21.234 49.219 20.422 1 90.62 187 ARG B N 1
ATOM 4649 C CA . ARG B 1 187 ? -21.188 47.781 20.719 1 90.62 187 ARG B CA 1
ATOM 4650 C C . ARG B 1 187 ? -20.453 47 19.625 1 90.62 187 ARG B C 1
ATOM 4652 O O . ARG B 1 187 ? -19.719 46.062 19.922 1 90.62 187 ARG B O 1
ATOM 4659 N N . VAL B 1 188 ? -20.688 47.406 18.469 1 94.31 188 VAL B N 1
ATOM 4660 C CA . VAL B 1 188 ? -20.062 46.75 17.328 1 94.31 188 VAL B CA 1
ATOM 4661 C C . VAL B 1 188 ? -18.547 46.938 17.406 1 94.31 188 VAL B C 1
ATOM 4663 O O . VAL B 1 188 ? -17.797 45.969 17.234 1 94.31 188 VAL B O 1
ATOM 4666 N N . TRP B 1 189 ? -18.109 48.094 17.688 1 95 189 TRP B N 1
ATOM 4667 C CA . TRP B 1 189 ? -16.688 48.375 17.719 1 95 189 TRP B CA 1
ATOM 4668 C C . TRP B 1 189 ? -16.031 47.688 18.906 1 95 189 TRP B C 1
ATOM 4670 O O . TRP B 1 189 ? -14.875 47.25 18.828 1 95 189 TRP B O 1
ATOM 4680 N N . ALA B 1 190 ? -16.75 47.531 20.016 1 95.81 190 ALA B N 1
ATOM 4681 C CA . ALA B 1 190 ? -16.25 46.75 21.156 1 95.81 190 ALA B CA 1
ATOM 4682 C C . ALA B 1 190 ? -16.031 45.281 20.781 1 95.81 190 ALA B C 1
ATOM 4684 O O . ALA B 1 190 ? -15.039 44.688 21.172 1 95.81 190 ALA B O 1
ATOM 4685 N N . ASP B 1 191 ? -16.969 44.781 20.047 1 96.69 191 ASP B N 1
ATOM 4686 C CA . ASP B 1 191 ? -16.844 43.406 19.578 1 96.69 191 ASP B CA 1
ATOM 4687 C C . ASP B 1 191 ? -15.648 43.25 18.656 1 96.69 191 ASP B C 1
ATOM 4689 O O . ASP B 1 191 ? -14.938 42.219 18.734 1 96.69 191 ASP B O 1
ATOM 4693 N N . MET B 1 192 ? -15.414 44.156 17.812 1 97.5 192 MET B N 1
ATOM 4694 C CA . MET B 1 192 ? -14.297 44.094 16.875 1 97.5 192 MET B CA 1
ATOM 4695 C C . MET B 1 192 ? -12.969 44.188 17.625 1 97.5 192 MET B C 1
ATOM 4697 O O . MET B 1 192 ? -11.984 43.562 17.219 1 97.5 192 MET B O 1
ATOM 4701 N N . ARG B 1 193 ? -12.922 44.969 18.703 1 97.38 193 ARG B N 1
ATOM 4702 C CA . ARG B 1 193 ? -11.719 45 19.531 1 97.38 193 ARG B CA 1
ATOM 4703 C C . ARG B 1 193 ? -11.438 43.656 20.188 1 97.38 193 ARG B C 1
ATOM 4705 O O . ARG B 1 193 ? -10.297 43.188 20.203 1 97.38 193 ARG B O 1
ATOM 4712 N N . THR B 1 194 ? -12.484 43.094 20.672 1 97.62 194 THR B N 1
ATOM 4713 C CA . THR B 1 194 ? -12.359 41.75 21.266 1 97.62 194 THR B CA 1
ATOM 4714 C C . THR B 1 194 ? -11.867 40.75 20.234 1 97.62 194 THR B C 1
ATOM 4716 O O . THR B 1 194 ? -11.008 39.906 20.547 1 97.62 194 THR B O 1
ATOM 4719 N N . MET B 1 195 ? -12.406 40.781 19.062 1 97.75 195 MET B N 1
ATOM 4720 C CA . MET B 1 195 ? -12 39.875 18 1 97.75 195 MET B CA 1
ATOM 4721 C C . MET B 1 195 ? -10.547 40.094 17.609 1 97.75 195 MET B C 1
ATOM 4723 O O . MET B 1 195 ? -9.812 39.125 17.344 1 97.75 195 MET B O 1
ATOM 4727 N N . SER B 1 196 ? -10.18 41.312 17.531 1 97.69 196 SER B N 1
ATOM 4728 C CA . SER B 1 196 ? -8.797 41.625 17.219 1 97.69 196 SER B CA 1
ATOM 4729 C C . SER B 1 196 ? -7.832 41 18.203 1 97.69 196 SER B C 1
ATOM 4731 O O . SER B 1 196 ? -6.801 40.438 17.812 1 97.69 196 SER B O 1
ATOM 4733 N N . ASP B 1 197 ? -8.203 41.062 19.453 1 97.5 197 ASP B N 1
ATOM 4734 C CA . ASP B 1 197 ? -7.383 40.438 20.484 1 97.5 197 ASP B CA 1
ATOM 4735 C C . ASP B 1 197 ? -7.352 38.938 20.328 1 97.5 197 ASP B C 1
ATOM 4737 O O . ASP B 1 197 ? -6.293 38.312 20.469 1 97.5 197 ASP B O 1
ATOM 4741 N N . ALA B 1 198 ? -8.469 38.375 20.078 1 97.06 198 ALA B N 1
ATOM 4742 C CA . ALA B 1 198 ? -8.562 36.938 19.875 1 97.06 198 ALA B CA 1
ATOM 4743 C C . ALA B 1 198 ? -7.723 36.5 18.688 1 97.06 198 ALA B C 1
ATOM 4745 O O . ALA B 1 198 ? -7.051 35.469 18.734 1 97.06 198 ALA B O 1
ATOM 4746 N N . LEU B 1 199 ? -7.793 37.219 17.641 1 97.56 199 LEU B N 1
ATOM 4747 C CA . LEU B 1 199 ? -7.023 36.938 16.438 1 97.56 199 LEU B CA 1
ATOM 4748 C C . LEU B 1 199 ? -5.527 37 16.719 1 97.56 199 LEU B C 1
ATOM 4750 O O . LEU B 1 199 ? -4.777 36.125 16.266 1 97.56 199 LEU B O 1
ATOM 4754 N N . SER B 1 200 ? -5.141 38.031 17.453 1 96.81 200 SER B N 1
ATOM 4755 C CA . SER B 1 200 ? -3.736 38.156 17.828 1 96.81 200 SER B CA 1
ATOM 4756 C C . SER B 1 200 ? -3.27 36.969 18.641 1 96.81 200 SER B C 1
ATOM 4758 O O . SER B 1 200 ? -2.203 36.406 18.375 1 96.81 200 SER B O 1
ATOM 4760 N N . ARG B 1 201 ? -4.062 36.562 19.562 1 96.12 201 ARG B N 1
ATOM 4761 C CA . ARG B 1 201 ? -3.73 35.406 20.375 1 96.12 201 ARG B CA 1
ATOM 4762 C C . ARG B 1 201 ? -3.646 34.156 19.531 1 96.12 201 ARG B C 1
ATOM 4764 O O . ARG B 1 201 ? -2.76 33.312 19.719 1 96.12 201 ARG B O 1
ATOM 4771 N N . HIS B 1 202 ? -4.543 33.969 18.641 1 96.12 202 HIS B N 1
ATOM 4772 C CA . HIS B 1 202 ? -4.543 32.844 17.734 1 96.12 202 HIS B CA 1
ATOM 4773 C C . HIS B 1 202 ? -3.266 32.781 16.906 1 96.12 202 HIS B C 1
ATOM 4775 O O . HIS B 1 202 ? -2.639 31.734 16.781 1 96.12 202 HIS B O 1
ATOM 4781 N N . MET B 1 203 ? -2.867 33.875 16.422 1 96.25 203 MET B N 1
ATOM 4782 C CA . MET B 1 203 ? -1.688 33.969 15.562 1 96.25 203 MET B CA 1
ATOM 4783 C C . MET B 1 203 ? -0.417 33.688 16.344 1 96.25 203 MET B C 1
ATOM 4785 O O . MET B 1 203 ? 0.568 33.188 15.789 1 96.25 203 MET B O 1
ATOM 4789 N N . ASP B 1 204 ? -0.465 33.969 17.672 1 93.94 204 ASP B N 1
ATOM 4790 C CA . ASP B 1 204 ? 0.685 33.719 18.531 1 93.94 204 ASP B CA 1
ATOM 4791 C C . ASP B 1 204 ? 0.984 32.219 18.609 1 93.94 204 ASP B C 1
ATOM 4793 O O . ASP B 1 204 ? 2.076 31.812 19.031 1 93.94 204 ASP B O 1
ATOM 4797 N N . GLY B 1 205 ? 0.109 31.406 18.203 1 93.38 205 GLY B N 1
ATOM 4798 C CA . GLY B 1 205 ? 0.268 29.969 18.266 1 93.38 205 GLY B CA 1
ATOM 4799 C C . GLY B 1 205 ? 0.938 29.391 17.031 1 93.38 205 GLY B C 1
ATOM 4800 O O . GLY B 1 205 ? 1.036 28.172 16.891 1 93.38 205 GLY B O 1
ATOM 4801 N N . GLU B 1 206 ? 1.435 30.188 16.141 1 93 206 GLU B N 1
ATOM 4802 C CA . GLU B 1 206 ? 1.979 29.75 14.859 1 93 206 GLU B CA 1
ATOM 4803 C C . GLU B 1 206 ? 3.053 28.672 15.062 1 93 206 GLU B C 1
ATOM 4805 O O . GLU B 1 206 ? 3.027 27.641 14.398 1 93 206 GLU B O 1
ATOM 4810 N N . ARG B 1 207 ? 3.979 28.953 15.906 1 90.25 207 ARG B N 1
ATOM 4811 C CA . ARG B 1 207 ? 5.07 28.016 16.156 1 90.25 207 ARG B CA 1
ATOM 4812 C C . ARG B 1 207 ? 4.539 26.672 16.641 1 90.25 207 ARG B C 1
ATOM 4814 O O . ARG B 1 207 ? 4.965 25.625 16.156 1 90.25 207 ARG B O 1
ATOM 4821 N N . ARG B 1 208 ? 3.662 26.719 17.547 1 92.94 208 ARG B N 1
ATOM 4822 C CA . ARG B 1 208 ? 3.051 25.5 18.078 1 92.94 208 ARG B CA 1
ATOM 4823 C C . ARG B 1 208 ? 2.342 24.719 16.969 1 92.94 208 ARG B C 1
ATOM 4825 O O . ARG B 1 208 ? 2.51 23.5 16.859 1 92.94 208 ARG B O 1
ATOM 4832 N N . GLY B 1 209 ? 1.523 25.422 16.188 1 94 209 GLY B N 1
ATOM 4833 C CA . GLY B 1 209 ? 0.83 24.766 15.086 1 94 209 GLY B CA 1
ATOM 4834 C C . GLY B 1 209 ? 1.77 24.109 14.094 1 94 209 GLY B C 1
ATOM 4835 O O . GLY B 1 209 ? 1.51 23 13.625 1 94 209 GLY B O 1
ATOM 4836 N N . ARG B 1 210 ? 2.795 24.781 13.805 1 93.12 210 ARG B N 1
ATOM 4837 C CA . ARG B 1 210 ? 3.787 24.25 12.875 1 93.12 210 ARG B CA 1
ATOM 4838 C C . ARG B 1 210 ? 4.441 22.984 13.43 1 93.12 210 ARG B C 1
ATOM 4840 O O . ARG B 1 210 ? 4.617 22 12.711 1 93.12 210 ARG B O 1
ATOM 4847 N N . ILE B 1 211 ? 4.781 23.047 14.672 1 93.12 211 ILE B N 1
ATOM 4848 C CA . ILE B 1 211 ? 5.434 21.906 15.32 1 93.12 211 ILE B CA 1
ATOM 4849 C C . ILE B 1 211 ? 4.484 20.719 15.352 1 93.12 211 ILE B C 1
ATOM 4851 O O . ILE B 1 211 ? 4.887 19.578 15.078 1 93.12 211 ILE B O 1
ATOM 4855 N N . MET B 1 212 ? 3.289 20.953 15.648 1 93.44 212 MET B N 1
ATOM 4856 C CA . MET B 1 212 ? 2.303 19.875 15.703 1 93.44 212 MET B CA 1
ATOM 4857 C C . MET B 1 212 ? 2.072 19.266 14.328 1 93.44 212 MET B C 1
ATOM 4859 O O . MET B 1 212 ? 1.859 18.062 14.203 1 93.44 212 MET B O 1
ATOM 4863 N N . ARG B 1 213 ? 2.154 20.047 13.375 1 93 213 ARG B N 1
ATOM 4864 C CA . ARG B 1 213 ? 1.85 19.609 12.016 1 93 213 ARG B CA 1
ATOM 4865 C C . ARG B 1 213 ? 3.055 18.938 11.375 1 93 213 ARG B C 1
ATOM 4867 O O . ARG B 1 213 ? 2.932 17.844 10.812 1 93 213 ARG B O 1
ATOM 4874 N N . SER B 1 214 ? 4.223 19.594 11.453 1 92.12 214 SER B N 1
ATOM 4875 C CA . SER B 1 214 ? 5.367 19.156 10.664 1 92.12 214 SER B CA 1
ATOM 4876 C C . SER B 1 214 ? 6.488 18.625 11.547 1 92.12 214 SER B C 1
ATOM 4878 O O . SER B 1 214 ? 7.516 18.156 11.047 1 92.12 214 SER B O 1
ATOM 4880 N N . GLY B 1 215 ? 6.312 18.734 12.805 1 93.94 215 GLY B N 1
ATOM 4881 C CA . GLY B 1 215 ? 7.316 18.25 13.727 1 93.94 215 GLY B CA 1
ATOM 4882 C C . GLY B 1 215 ? 8.305 19.312 14.164 1 93.94 215 GLY B C 1
ATOM 4883 O O . GLY B 1 215 ? 8.406 20.359 13.531 1 93.94 215 GLY B O 1
ATOM 4884 N N . LEU B 1 216 ? 8.93 19.031 15.25 1 95.44 216 LEU B N 1
ATOM 4885 C CA . LEU B 1 216 ? 10.016 19.875 15.734 1 95.44 216 LEU B CA 1
ATOM 4886 C C . LEU B 1 216 ? 11.258 19.719 14.859 1 95.44 216 LEU B C 1
ATOM 4888 O O . LEU B 1 216 ? 11.797 18.625 14.734 1 95.44 216 LEU B O 1
ATOM 4892 N N . GLN B 1 217 ? 11.688 20.828 14.32 1 94.06 217 GLN B N 1
ATOM 4893 C CA . GLN B 1 217 ? 12.859 20.812 13.453 1 94.06 217 GLN B CA 1
ATOM 4894 C C . GLN B 1 217 ? 14.141 21.031 14.25 1 94.06 217 GLN B C 1
ATOM 4896 O O . GLN B 1 217 ? 14.32 22.094 14.859 1 94.06 217 GLN B O 1
ATOM 4901 N N . VAL B 1 218 ? 15.031 20 14.188 1 94.69 218 VAL B N 1
ATOM 4902 C CA . VAL B 1 218 ? 16.297 20.094 14.914 1 94.69 218 VAL B CA 1
ATOM 4903 C C . VAL B 1 218 ? 17.453 20 13.93 1 94.69 218 VAL B C 1
ATOM 4905 O O . VAL B 1 218 ? 17.562 19.031 13.164 1 94.69 218 VAL B O 1
ATOM 4908 N N . ALA B 1 219 ? 18.312 20.984 13.984 1 91.38 219 ALA B N 1
ATOM 4909 C CA . ALA B 1 219 ? 19.5 21 13.125 1 91.38 219 ALA B CA 1
ATOM 4910 C C . ALA B 1 219 ? 20.75 20.641 13.914 1 91.38 219 ALA B C 1
ATOM 4912 O O . ALA B 1 219 ? 20.969 21.156 15.023 1 91.38 219 ALA B O 1
ATOM 4913 N N . ILE B 1 220 ? 21.516 19.734 13.32 1 90.62 220 ILE B N 1
ATOM 4914 C CA . ILE B 1 220 ? 22.828 19.422 13.906 1 90.62 220 ILE B CA 1
ATOM 4915 C C . ILE B 1 220 ? 23.922 20.219 13.195 1 90.62 220 ILE B C 1
ATOM 4917 O O . ILE B 1 220 ? 24.078 20.109 11.984 1 90.62 220 ILE B O 1
ATOM 4921 N N . VAL B 1 221 ? 24.625 20.969 13.984 1 85 221 VAL B N 1
ATOM 4922 C CA . VAL B 1 221 ? 25.688 21.781 13.422 1 85 221 VAL B CA 1
ATOM 4923 C C . VAL B 1 221 ? 26.984 21.516 14.18 1 85 221 VAL B C 1
ATOM 4925 O O . VAL B 1 221 ? 26.969 21.156 15.359 1 85 221 VAL B O 1
ATOM 4928 N N . GLY B 1 222 ? 28.062 21.688 13.477 1 83.62 222 GLY B N 1
ATOM 4929 C CA . GLY B 1 222 ? 29.375 21.484 14.062 1 83.62 222 GLY B CA 1
ATOM 4930 C C . GLY B 1 222 ? 30.484 21.359 13.023 1 83.62 222 GLY B C 1
ATOM 4931 O O . GLY B 1 222 ? 30.203 21.266 11.82 1 83.62 222 GLY B O 1
ATOM 4932 N N . ALA B 1 223 ? 31.688 21.297 13.555 1 80.44 223 ALA B N 1
ATOM 4933 C CA . ALA B 1 223 ? 32.844 21.172 12.672 1 80.44 223 ALA B CA 1
ATOM 4934 C C . ALA B 1 223 ? 32.875 19.797 12 1 80.44 223 ALA B C 1
ATOM 4936 O O . ALA B 1 223 ? 32.188 18.875 12.445 1 80.44 223 ALA B O 1
ATOM 4937 N N . PRO B 1 224 ? 33.531 19.75 10.859 1 79.94 224 PRO B N 1
ATOM 4938 C CA . PRO B 1 224 ? 33.719 18.438 10.25 1 79.94 224 PRO B CA 1
ATOM 4939 C C . PRO B 1 224 ? 34.281 17.406 11.234 1 79.94 224 PRO B C 1
ATOM 4941 O O . PRO B 1 224 ? 35.156 17.75 12.055 1 79.94 224 PRO B O 1
ATOM 4944 N N . ASN B 1 225 ? 33.75 16.234 11.18 1 81.19 225 ASN B N 1
ATOM 4945 C CA . ASN B 1 225 ? 34.219 15.102 11.977 1 81.19 225 ASN B CA 1
ATOM 4946 C C . ASN B 1 225 ? 33.844 15.266 13.445 1 81.19 225 ASN B C 1
ATOM 4948 O O . ASN B 1 225 ? 34.406 14.594 14.312 1 81.19 225 ASN B O 1
ATOM 4952 N N . ALA B 1 226 ? 32.938 16.156 13.664 1 86.44 226 ALA B N 1
ATOM 4953 C CA . ALA B 1 226 ? 32.531 16.391 15.047 1 86.44 226 ALA B CA 1
ATOM 4954 C C . ALA B 1 226 ? 31.578 15.305 15.523 1 86.44 226 ALA B C 1
ATOM 4956 O O . ALA B 1 226 ? 31.203 15.273 16.703 1 86.44 226 ALA B O 1
ATOM 4957 N N . GLY B 1 227 ? 31.125 14.398 14.641 1 87.31 227 GLY B N 1
ATOM 4958 C CA . GLY B 1 227 ? 30.25 13.297 15.031 1 87.31 227 GLY B CA 1
ATOM 4959 C C . GLY B 1 227 ? 28.797 13.516 14.633 1 87.31 227 GLY B C 1
ATOM 4960 O O . GLY B 1 227 ? 27.906 12.82 15.117 1 87.31 227 GLY B O 1
ATOM 4961 N N . LYS B 1 228 ? 28.547 14.492 13.805 1 87.56 228 LYS B N 1
ATOM 4962 C CA . LYS B 1 228 ? 27.188 14.836 13.367 1 87.56 228 LYS B CA 1
ATOM 4963 C C . LYS B 1 228 ? 26.5 13.641 12.727 1 87.56 228 LYS B C 1
ATOM 4965 O O . LYS B 1 228 ? 25.406 13.242 13.141 1 87.56 228 LYS B O 1
ATOM 4970 N N . SER B 1 229 ? 27.203 13.023 11.781 1 86.12 229 SER B N 1
ATOM 4971 C CA . SER B 1 229 ? 26.625 11.898 11.055 1 86.12 229 SER B CA 1
ATOM 4972 C C . SER B 1 229 ? 26.469 10.68 11.953 1 86.12 229 SER B C 1
ATOM 4974 O O . SER B 1 229 ? 25.484 9.945 11.844 1 86.12 229 SER B O 1
ATOM 4976 N N . THR B 1 230 ? 27.422 10.508 12.828 1 88.81 230 THR B N 1
ATOM 4977 C CA . THR B 1 230 ? 27.344 9.375 13.75 1 88.81 230 THR B CA 1
ATOM 4978 C C . THR B 1 230 ? 26.141 9.516 14.688 1 88.81 230 THR B C 1
ATOM 4980 O O . THR B 1 230 ? 25.438 8.539 14.953 1 88.81 230 THR B O 1
ATOM 4983 N N . LEU B 1 231 ? 25.984 10.75 15.172 1 91.31 231 LEU B N 1
ATOM 4984 C CA . LEU B 1 231 ? 24.828 11.016 16.031 1 91.31 231 LEU B CA 1
ATOM 4985 C C . LEU B 1 231 ? 23.531 10.805 15.281 1 91.31 231 LEU B C 1
ATOM 4987 O O . LEU B 1 231 ? 22.609 10.148 15.789 1 91.31 231 LEU B O 1
ATOM 4991 N N . LEU B 1 232 ? 23.453 11.352 14.102 1 91.19 232 LEU B N 1
ATOM 4992 C CA . LEU B 1 232 ? 22.266 11.195 13.273 1 91.19 232 LEU B CA 1
ATOM 4993 C C . LEU B 1 232 ? 21.969 9.719 13.016 1 91.19 232 LEU B C 1
ATOM 4995 O O . LEU B 1 232 ? 20.812 9.289 13.125 1 91.19 232 LEU B O 1
ATOM 4999 N N . ASN B 1 233 ? 22.953 8.969 12.758 1 87.62 233 ASN B N 1
ATOM 5000 C CA . ASN B 1 233 ? 22.797 7.547 12.492 1 87.62 233 ASN B CA 1
ATOM 5001 C C . ASN B 1 233 ? 22.344 6.789 13.742 1 87.62 233 ASN B C 1
ATOM 5003 O O . ASN B 1 233 ? 21.516 5.875 13.648 1 87.62 233 ASN B O 1
ATOM 5007 N N . ALA B 1 234 ? 22.938 7.141 14.797 1 90.12 234 ALA B N 1
ATOM 5008 C CA . ALA B 1 234 ? 22.547 6.512 16.062 1 90.12 234 ALA B CA 1
ATOM 5009 C C . ALA B 1 234 ? 21.062 6.746 16.344 1 90.12 234 ALA B C 1
ATOM 5011 O O . ALA B 1 234 ? 20.344 5.824 16.766 1 90.12 234 ALA B O 1
ATOM 5012 N N . MET B 1 235 ? 20.656 7.906 16.094 1 91.81 235 MET B N 1
ATOM 5013 C CA . MET B 1 235 ? 19.25 8.266 16.297 1 91.81 235 MET B CA 1
ATOM 5014 C C . MET B 1 235 ? 18.344 7.555 15.305 1 91.81 235 MET B C 1
ATOM 5016 O O . MET B 1 235 ? 17.297 7.043 15.672 1 91.81 235 MET B O 1
ATOM 5020 N N . ALA B 1 236 ? 18.75 7.523 14.102 1 88.62 236 ALA B N 1
ATOM 5021 C CA . ALA B 1 236 ? 17.969 6.887 13.031 1 88.62 236 ALA B CA 1
ATOM 5022 C C . ALA B 1 236 ? 17.859 5.383 13.258 1 88.62 236 ALA B C 1
ATOM 5024 O O . ALA B 1 236 ? 16.906 4.754 12.805 1 88.62 236 ALA B O 1
ATOM 5025 N N . GLY B 1 237 ? 18.812 4.84 13.898 1 86.19 237 GLY B N 1
ATOM 5026 C CA . GLY B 1 237 ? 18.828 3.404 14.141 1 86.19 237 GLY B CA 1
ATOM 5027 C C . GLY B 1 237 ? 18.156 3.018 15.453 1 86.19 237 GLY B C 1
ATOM 5028 O O . GLY B 1 237 ? 18.094 1.834 15.789 1 86.19 237 GLY B O 1
ATOM 5029 N N . SER B 1 238 ? 17.719 3.977 16.125 1 86.69 238 SER B N 1
ATOM 5030 C CA . SER B 1 238 ? 17.109 3.719 17.422 1 86.69 238 SER B CA 1
ATOM 5031 C C . SER B 1 238 ? 15.656 3.285 17.281 1 86.69 238 SER B C 1
ATOM 5033 O O . SER B 1 238 ? 15.078 3.383 16.203 1 86.69 238 SER B O 1
ATOM 5035 N N . ASP B 1 239 ? 15.047 2.787 18.375 1 87.25 239 ASP B N 1
ATOM 5036 C CA . ASP B 1 239 ? 13.664 2.336 18.391 1 87.25 239 ASP B CA 1
ATOM 5037 C C . ASP B 1 239 ? 12.703 3.518 18.297 1 87.25 239 ASP B C 1
ATOM 5039 O O . ASP B 1 239 ? 11.492 3.33 18.141 1 87.25 239 ASP B O 1
ATOM 5043 N N . ARG B 1 240 ? 13.328 4.68 18.328 1 89.88 240 ARG B N 1
ATOM 5044 C CA . ARG B 1 240 ? 12.508 5.887 18.25 1 89.88 240 ARG B CA 1
ATOM 5045 C C . ARG B 1 240 ? 12.328 6.336 16.812 1 89.88 240 ARG B C 1
ATOM 5047 O O . ARG B 1 240 ? 11.508 7.207 16.516 1 89.88 240 ARG B O 1
ATOM 5054 N N . ALA B 1 241 ? 13.062 5.785 15.984 1 89.75 241 ALA B N 1
ATOM 5055 C CA . ALA B 1 241 ? 12.961 6.141 14.578 1 89.75 241 ALA B CA 1
ATOM 5056 C C . ALA B 1 241 ? 11.688 5.582 13.953 1 89.75 241 ALA B C 1
A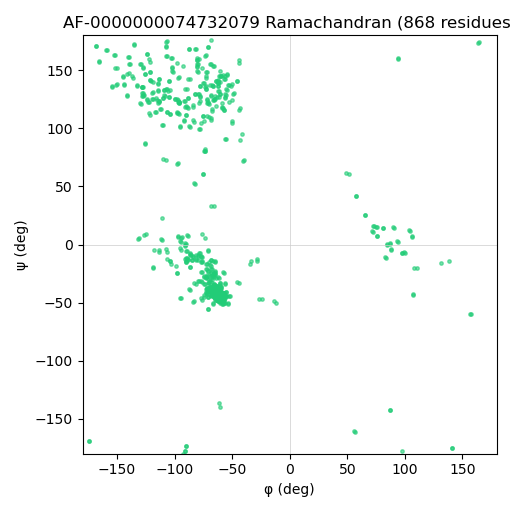TOM 5058 O O . ALA B 1 241 ? 11.305 4.438 14.219 1 89.75 241 ALA B O 1
ATOM 5059 N N . ILE B 1 242 ? 10.977 6.402 13.211 1 87.19 242 ILE B N 1
ATOM 5060 C CA . ILE B 1 242 ? 9.719 6.008 12.594 1 87.19 242 ILE B CA 1
ATOM 5061 C C . ILE B 1 242 ? 9.992 5.031 11.453 1 87.19 242 ILE B C 1
ATOM 5063 O O . ILE B 1 242 ? 9.305 4.016 11.312 1 87.19 242 ILE B O 1
ATOM 5067 N N . VAL B 1 243 ? 10.758 5.281 10.484 1 72.25 243 VAL B N 1
ATOM 5068 C CA . VAL B 1 243 ? 11.195 4.355 9.445 1 72.25 243 VAL B CA 1
ATOM 5069 C C . VAL B 1 243 ? 12.688 4.078 9.594 1 72.25 243 VAL B C 1
ATOM 5071 O O . VAL B 1 243 ? 13.484 5.008 9.727 1 72.25 243 VAL B O 1
ATOM 5074 N N . SER B 1 244 ? 12.93 2.76 9.875 1 60.94 244 SER B N 1
ATOM 5075 C CA . SER B 1 244 ? 14.336 2.408 9.977 1 60.94 244 SER B CA 1
ATOM 5076 C C . SER B 1 244 ? 14.969 2.246 8.602 1 60.94 244 SER B C 1
ATOM 5078 O O . SER B 1 244 ? 14.312 1.801 7.656 1 60.94 244 SER B O 1
ATOM 5080 N N . PRO B 1 245 ? 16.141 2.908 8.352 1 53.72 245 PRO B N 1
ATOM 5081 C CA . PRO B 1 245 ? 16.812 2.725 7.062 1 53.72 245 PRO B CA 1
ATOM 5082 C C . PRO B 1 245 ? 16.984 1.252 6.691 1 53.72 245 PRO B C 1
ATOM 5084 O O . PRO B 1 245 ? 17.172 0.41 7.57 1 53.72 245 PRO B O 1
ATOM 5087 N N . GLU B 1 246 ? 16.203 0.729 5.773 1 50.47 246 GLU B N 1
ATOM 5088 C CA . GLU B 1 246 ? 16.516 -0.623 5.324 1 50.47 246 GLU B CA 1
ATOM 5089 C C . GLU B 1 246 ? 18.016 -0.777 5.051 1 50.47 246 GLU B C 1
ATOM 5091 O O . GLU B 1 246 ? 18.656 0.161 4.582 1 50.47 246 GLU B O 1
ATOM 5096 N N . PRO B 1 247 ? 18.5 -2.014 5.465 1 44.88 247 PRO B N 1
ATOM 5097 C CA . PRO B 1 247 ? 19.891 -2.311 5.109 1 44.88 247 PRO B CA 1
ATOM 5098 C C . PRO B 1 247 ? 20.141 -2.199 3.607 1 44.88 247 PRO B C 1
ATOM 5100 O O . PRO B 1 247 ? 19.344 -2.678 2.801 1 44.88 247 PRO B O 1
ATOM 5103 N N . GLY B 1 248 ? 21.188 -1.459 3.105 1 39.81 248 GLY B N 1
ATOM 5104 C CA . GLY B 1 248 ? 21.625 -1.305 1.727 1 39.81 248 GLY B CA 1
ATOM 5105 C C . GLY B 1 248 ? 21.297 0.056 1.144 1 39.81 248 GLY B C 1
ATOM 5106 O O . GLY B 1 248 ? 21.656 0.355 0.006 1 39.81 248 GLY B O 1
ATOM 5107 N N . THR B 1 249 ? 20.141 0.496 1.401 1 40.06 249 THR B N 1
ATOM 5108 C CA . THR B 1 249 ? 19.891 1.807 0.813 1 40.06 249 THR B CA 1
ATOM 5109 C C . THR B 1 249 ? 20.875 2.842 1.359 1 40.06 249 THR B C 1
ATOM 5111 O O . THR B 1 249 ? 21.641 2.555 2.283 1 40.06 249 THR B O 1
ATOM 5114 N N . THR B 1 250 ? 20.516 4.223 1.721 1 41.12 250 THR B N 1
ATOM 5115 C CA . THR B 1 250 ? 21.25 5.48 1.753 1 41.12 250 THR B CA 1
ATOM 5116 C C . THR B 1 250 ? 22.219 5.508 2.924 1 41.12 250 THR B C 1
ATOM 5118 O O . THR B 1 250 ? 21.812 5.43 4.082 1 41.12 250 THR B O 1
ATOM 5121 N N . ARG B 1 251 ? 23.359 4.992 2.926 1 41.56 251 ARG B N 1
ATOM 5122 C CA . ARG B 1 251 ? 24.547 5.414 3.658 1 41.56 251 ARG B CA 1
ATOM 5123 C C . ARG B 1 251 ? 24.359 6.801 4.266 1 41.56 251 ARG B C 1
ATOM 5125 O O . ARG B 1 251 ? 24.875 7.086 5.348 1 41.56 251 ARG B O 1
ATOM 5132 N N . ASP B 1 252 ? 23.953 7.762 3.574 1 52.84 252 ASP B N 1
ATOM 5133 C CA . ASP B 1 252 ? 24.031 9.141 4.051 1 52.84 252 ASP B CA 1
ATOM 5134 C C . ASP B 1 252 ? 22.641 9.664 4.41 1 52.84 252 ASP B C 1
ATOM 5136 O O . ASP B 1 252 ? 21.953 10.25 3.568 1 52.84 252 ASP B O 1
ATOM 5140 N N . VAL B 1 253 ? 22.234 9.078 5.566 1 58.59 253 VAL B N 1
ATOM 5141 C CA . VAL B 1 253 ? 20.984 9.625 6.062 1 58.59 253 VAL B CA 1
ATOM 5142 C C . VAL B 1 253 ? 21.125 11.133 6.27 1 58.59 253 VAL B C 1
ATOM 5144 O O . VAL B 1 253 ? 22 11.594 6.992 1 58.59 253 VAL B O 1
ATOM 5147 N N . VAL B 1 254 ? 20.469 11.914 5.625 1 74.69 254 VAL B N 1
ATOM 5148 C CA . VAL B 1 254 ? 20.516 13.375 5.719 1 74.69 254 VAL B CA 1
ATOM 5149 C C . VAL B 1 254 ? 19.5 13.859 6.75 1 74.69 254 VAL B C 1
ATOM 5151 O O . VAL B 1 254 ? 19.672 14.938 7.328 1 74.69 254 VAL B O 1
ATOM 5154 N N . GLU B 1 255 ? 18.578 12.938 7.109 1 87.31 255 GLU B N 1
ATOM 5155 C CA . GLU B 1 255 ? 17.531 13.312 8.047 1 87.31 255 GLU B CA 1
ATOM 5156 C C . GLU B 1 255 ? 17 12.102 8.805 1 87.31 255 GLU B C 1
ATOM 5158 O O . GLU B 1 255 ? 16.938 11 8.25 1 87.31 255 GLU B O 1
ATOM 5163 N N . ALA B 1 256 ? 16.812 12.25 10.109 1 91.19 256 ALA B N 1
ATOM 5164 C CA . ALA B 1 256 ? 16.188 11.211 10.93 1 91.19 256 ALA B CA 1
ATOM 5165 C C . ALA B 1 256 ? 14.852 11.695 11.492 1 91.19 256 ALA B C 1
ATOM 5167 O O . ALA B 1 256 ? 14.781 12.766 12.102 1 91.19 256 ALA B O 1
ATOM 5168 N N . ARG B 1 257 ? 13.812 11.039 11.227 1 93.06 257 ARG B N 1
ATOM 5169 C CA . ARG B 1 257 ? 12.5 11.328 11.789 1 93.06 257 ARG B CA 1
ATOM 5170 C C . ARG B 1 257 ? 12.219 10.453 13.008 1 93.06 257 ARG B C 1
ATOM 5172 O O . ARG B 1 257 ? 12.211 9.227 12.906 1 93.06 257 ARG B O 1
ATOM 5179 N N . LEU B 1 258 ? 11.945 11.062 14.148 1 95.5 258 LEU B N 1
ATOM 5180 C CA . LEU B 1 258 ? 11.812 10.352 15.414 1 95.5 258 LEU B CA 1
ATOM 5181 C C . LEU B 1 258 ? 10.438 10.586 16.031 1 95.5 258 LEU B C 1
ATOM 5183 O O . LEU B 1 258 ? 9.867 11.672 15.898 1 95.5 258 LEU B O 1
ATOM 5187 N N . ASP B 1 259 ? 9.883 9.594 16.609 1 96.12 259 ASP B N 1
ATOM 5188 C CA . ASP B 1 259 ? 8.727 9.742 17.484 1 96.12 259 ASP B CA 1
ATOM 5189 C C . ASP B 1 259 ? 9.156 9.828 18.953 1 96.12 259 ASP B C 1
ATOM 5191 O O . ASP B 1 259 ? 9.477 8.812 19.562 1 96.12 259 ASP B O 1
ATOM 5195 N N . LEU B 1 260 ? 9.172 10.984 19.469 1 96.12 260 LEU B N 1
ATOM 5196 C CA . LEU B 1 260 ? 9.57 11.211 20.844 1 96.12 260 LEU B CA 1
ATOM 5197 C C . LEU B 1 260 ? 8.375 11.633 21.703 1 96.12 260 LEU B C 1
ATOM 5199 O O . LEU B 1 260 ? 7.918 12.773 21.609 1 96.12 260 LEU B O 1
ATOM 5203 N N . GLY B 1 261 ? 7.844 10.75 22.484 1 93.31 261 GLY B N 1
ATOM 5204 C CA . GLY B 1 261 ? 6.703 11.039 23.328 1 93.31 261 GLY B CA 1
ATOM 5205 C C . GLY B 1 261 ? 5.438 11.344 22.547 1 93.31 261 GLY B C 1
ATOM 5206 O O . GLY B 1 261 ? 4.633 12.18 22.969 1 93.31 261 GLY B O 1
ATOM 5207 N N . GLY B 1 262 ? 5.352 10.844 21.375 1 94 262 GLY B N 1
ATOM 5208 C CA . GLY B 1 262 ? 4.168 11.07 20.562 1 94 262 GLY B CA 1
ATOM 5209 C C . GLY B 1 262 ? 4.297 12.273 19.641 1 94 262 GLY B C 1
ATOM 5210 O O . GLY B 1 262 ? 3.369 12.594 18.906 1 94 262 GLY B O 1
ATOM 5211 N N . HIS B 1 263 ? 5.488 12.859 19.703 1 95.38 263 HIS B N 1
ATOM 5212 C CA . HIS B 1 263 ? 5.727 14.031 18.859 1 95.38 263 HIS B CA 1
ATOM 5213 C C . HIS B 1 263 ? 6.781 13.734 17.797 1 95.38 263 HIS B C 1
ATOM 5215 O O . HIS B 1 263 ? 7.777 13.055 18.078 1 95.38 263 HIS B O 1
ATOM 5221 N N . LEU B 1 264 ? 6.539 14.289 16.656 1 96.12 264 LEU B N 1
ATOM 5222 C CA . LEU B 1 264 ? 7.52 14.141 15.586 1 96.12 264 LEU B CA 1
ATOM 5223 C C . LEU B 1 264 ? 8.703 15.078 15.797 1 96.12 264 LEU B C 1
ATOM 5225 O O . LEU B 1 264 ? 8.516 16.281 16 1 96.12 264 LEU B O 1
ATOM 5229 N N . VAL B 1 265 ? 9.891 14.539 15.773 1 96.62 265 VAL B N 1
ATOM 5230 C CA . VAL B 1 265 ? 11.133 15.305 15.805 1 96.62 265 VAL B CA 1
ATOM 5231 C C . VAL B 1 265 ? 11.977 14.961 14.586 1 96.62 265 VAL B C 1
ATOM 5233 O O . VAL B 1 265 ? 12.281 13.789 14.344 1 96.62 265 VAL B O 1
ATOM 5236 N N . VAL B 1 266 ? 12.289 15.945 13.859 1 94.38 266 VAL B N 1
ATOM 5237 C CA . VAL B 1 266 ? 13.078 15.75 12.648 1 94.38 266 VAL B CA 1
ATOM 5238 C C . VAL B 1 266 ? 14.5 16.266 12.875 1 94.38 266 VAL B C 1
ATOM 5240 O O . VAL B 1 266 ? 14.711 17.469 13.047 1 94.38 266 VAL B O 1
ATOM 5243 N N . LEU B 1 267 ? 15.43 15.32 12.852 1 93.19 267 LEU B N 1
ATOM 5244 C CA . LEU B 1 267 ? 16.844 15.641 13.008 1 93.19 267 LEU B CA 1
ATOM 5245 C C . LEU B 1 267 ? 17.547 15.68 11.656 1 93.19 267 LEU B C 1
ATOM 5247 O O . LEU B 1 267 ? 17.453 14.734 10.875 1 93.19 267 LEU B O 1
ATOM 5251 N N . ALA B 1 268 ? 18.188 16.781 11.391 1 88.75 268 ALA B N 1
ATOM 5252 C CA . ALA B 1 268 ? 18.859 16.906 10.094 1 88.75 268 ALA B CA 1
ATOM 5253 C C . ALA B 1 268 ? 20.312 17.328 10.266 1 88.75 268 ALA B C 1
ATOM 5255 O O . ALA B 1 268 ? 20.641 18.141 11.125 1 88.75 268 ALA B O 1
ATOM 5256 N N . ASP B 1 269 ? 21.125 16.594 9.477 1 81.94 269 ASP B N 1
ATOM 5257 C CA . ASP B 1 269 ? 22.531 16.969 9.422 1 81.94 269 ASP B CA 1
ATOM 5258 C C . ASP B 1 269 ? 22.766 18.094 8.414 1 81.94 269 ASP B C 1
ATOM 5260 O O . ASP B 1 269 ? 22.422 17.953 7.238 1 81.94 269 ASP B O 1
ATOM 5264 N N . THR B 1 270 ? 23.234 19.203 8.836 1 69.62 270 THR B N 1
ATOM 5265 C CA . THR B 1 270 ? 23.406 20.359 7.949 1 69.62 270 THR B CA 1
ATOM 5266 C C . THR B 1 270 ? 24.625 20.172 7.059 1 69.62 270 THR B C 1
ATOM 5268 O O . THR B 1 270 ? 24.688 20.734 5.961 1 69.62 270 THR B O 1
ATOM 5271 N N . ALA B 1 271 ? 25.703 19.422 7.652 1 59.84 271 ALA B N 1
ATOM 5272 C CA . ALA B 1 271 ? 26.922 19.234 6.879 1 59.84 271 ALA B CA 1
ATOM 5273 C C . ALA B 1 271 ? 26.734 18.172 5.809 1 59.84 271 ALA B C 1
ATOM 5275 O O . ALA B 1 271 ? 27.266 18.297 4.703 1 59.84 271 ALA B O 1
ATOM 5276 N N . GLY B 1 272 ? 26.203 17.078 6.105 1 53.34 272 GLY B N 1
ATOM 5277 C CA . GLY B 1 272 ? 26.031 15.969 5.188 1 53.34 272 GLY B CA 1
ATOM 5278 C C . GLY B 1 272 ? 25.234 16.344 3.951 1 53.34 272 GLY B C 1
ATOM 5279 O O . GLY B 1 272 ? 25.266 15.625 2.947 1 53.34 272 GLY B O 1
ATOM 5280 N N . LEU B 1 273 ? 24.5 17.281 4.129 1 48.56 273 LEU B N 1
ATOM 5281 C CA . LEU B 1 273 ? 23.781 17.844 2.986 1 48.56 273 LEU B CA 1
ATOM 5282 C C . LEU B 1 273 ? 24.75 18.484 2 1 48.56 273 LEU B C 1
ATOM 5284 O O . LEU B 1 273 ? 24.391 18.75 0.851 1 48.56 273 LEU B O 1
ATOM 5288 N N . ARG B 1 274 ? 26 18.672 2.512 1 44.88 274 ARG B N 1
ATOM 5289 C CA . ARG B 1 274 ? 27.109 19.25 1.758 1 44.88 274 ARG B CA 1
ATOM 5290 C C . ARG B 1 274 ? 27.656 18.234 0.753 1 44.88 274 ARG B C 1
ATOM 5292 O O . ARG B 1 274 ? 28.172 18.625 -0.297 1 44.88 274 ARG B O 1
ATOM 5299 N N . ASP B 1 275 ? 27.797 17.031 1.294 1 47.66 275 ASP B N 1
ATOM 5300 C CA . ASP B 1 275 ? 28.641 16.109 0.519 1 47.66 275 ASP B CA 1
ATOM 5301 C C . ASP B 1 275 ? 27.906 15.617 -0.726 1 47.66 275 ASP B C 1
ATOM 5303 O O . ASP B 1 275 ? 28.344 14.672 -1.38 1 47.66 275 ASP B O 1
ATOM 5307 N N . GLU B 1 276 ? 26.812 16.109 -0.966 1 44.56 276 GLU B N 1
ATOM 5308 C CA . GLU B 1 276 ? 26.375 15.727 -2.305 1 44.56 276 GLU B CA 1
ATOM 5309 C C . GLU B 1 276 ? 27.375 16.172 -3.363 1 44.56 276 GLU B C 1
ATOM 5311 O O . GLU B 1 276 ? 27.875 17.297 -3.32 1 44.56 276 GLU B O 1
ATOM 5316 N N . ALA B 1 277 ? 27.984 15.398 -4.094 1 37.66 277 ALA B N 1
ATOM 5317 C CA . ALA B 1 277 ? 28.891 15.453 -5.234 1 37.66 277 ALA B CA 1
ATOM 5318 C C . ALA B 1 277 ? 28.438 16.484 -6.262 1 37.66 277 ALA B C 1
ATOM 5320 O O . ALA B 1 277 ? 27.297 16.406 -6.758 1 37.66 277 ALA B O 1
ATOM 5321 N N . GLY B 1 278 ? 29.031 17.875 -6.008 1 46.91 278 GLY B N 1
ATOM 5322 C CA . GLY B 1 278 ? 29 18.984 -6.945 1 46.91 278 GLY B CA 1
ATOM 5323 C C . GLY B 1 278 ? 28.688 20.312 -6.289 1 46.91 278 GLY B C 1
ATOM 5324 O O . GLY B 1 278 ? 28.609 21.344 -6.961 1 46.91 278 GLY B O 1
ATOM 5325 N N . THR B 1 279 ? 28.219 20.281 -5.09 1 46.72 279 THR B N 1
ATOM 5326 C CA . THR B 1 279 ? 27.922 21.609 -4.59 1 46.72 279 THR B CA 1
ATOM 5327 C C . THR B 1 279 ? 29.188 22.312 -4.121 1 46.72 279 THR B C 1
ATOM 5329 O O . THR B 1 279 ? 30.047 21.688 -3.477 1 46.72 279 THR B O 1
ATOM 5332 N N . VAL B 1 280 ? 29.516 23.391 -4.625 1 51.5 280 VAL B N 1
ATOM 5333 C CA . VAL B 1 280 ? 30.609 24.297 -4.254 1 51.5 280 VAL B CA 1
ATOM 5334 C C . VAL B 1 280 ? 30.562 24.562 -2.752 1 51.5 280 VAL B C 1
ATOM 5336 O O . VAL B 1 280 ? 29.484 24.781 -2.186 1 51.5 280 VAL B O 1
ATOM 5339 N N . GLU B 1 281 ? 31.562 24.344 -2.01 1 54.03 281 GLU B N 1
ATOM 5340 C CA . GLU B 1 281 ? 31.797 24.5 -0.579 1 54.03 281 GLU B CA 1
ATOM 5341 C C . GLU B 1 281 ? 30.891 25.594 0.001 1 54.03 281 GLU B C 1
ATOM 5343 O O . GLU B 1 281 ? 30.297 25.406 1.062 1 54.03 281 GLU B O 1
ATOM 5348 N N . GLY B 1 282 ? 30.812 26.734 -0.637 1 57.12 282 GLY B N 1
ATOM 5349 C CA . GLY B 1 282 ? 30.031 27.875 -0.193 1 57.12 282 GLY B CA 1
ATOM 5350 C C . GLY B 1 282 ? 28.547 27.609 -0.158 1 57.12 282 GLY B C 1
ATOM 5351 O O . GLY B 1 282 ? 27.859 28 0.783 1 57.12 282 GLY B O 1
ATOM 5352 N N . GLU B 1 283 ? 28.125 26.875 -1.049 1 61.03 283 GLU B N 1
ATOM 5353 C CA . GLU B 1 283 ? 26.688 26.578 -1.146 1 61.03 283 GLU B CA 1
ATOM 5354 C C . GLU B 1 283 ? 26.25 25.609 -0.06 1 61.03 283 GLU B C 1
ATOM 5356 O O . GLU B 1 283 ? 25.156 25.734 0.497 1 61.03 283 GLU B O 1
ATOM 5361 N N . GLY B 1 284 ? 27.094 24.719 0.29 1 61.22 284 GLY B N 1
ATOM 5362 C CA . GLY B 1 284 ? 26.812 23.797 1.391 1 61.22 284 GLY B CA 1
ATOM 5363 C C . GLY B 1 284 ? 26.703 24.5 2.73 1 61.22 284 GLY B C 1
ATOM 5364 O O . GLY B 1 284 ? 25.781 24.219 3.508 1 61.22 284 GLY B O 1
ATOM 5365 N N . ILE B 1 285 ? 27.594 25.5 2.873 1 64 285 ILE B N 1
ATOM 5366 C CA . ILE B 1 285 ? 27.578 26.281 4.102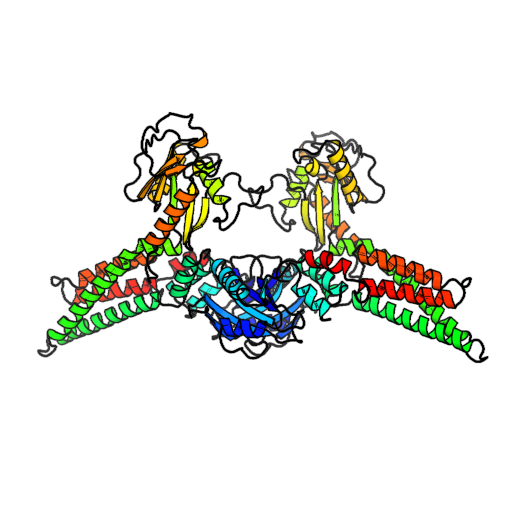 1 64 285 ILE B CA 1
ATOM 5367 C C . ILE B 1 285 ? 26.297 27.109 4.168 1 64 285 ILE B C 1
ATOM 5369 O O . ILE B 1 285 ? 25.656 27.203 5.219 1 64 285 ILE B O 1
ATOM 5373 N N . ARG B 1 286 ? 25.922 27.688 3.152 1 67.75 286 ARG B N 1
ATOM 5374 C CA . ARG B 1 286 ? 24.703 28.5 3.096 1 67.75 286 ARG B CA 1
ATOM 5375 C C . ARG B 1 286 ? 23.469 27.672 3.418 1 67.75 286 ARG B C 1
ATOM 5377 O O . ARG B 1 286 ? 22.609 28.109 4.18 1 67.75 286 ARG B O 1
ATOM 5384 N N . ARG B 1 287 ? 23.469 26.5 2.902 1 69.25 287 ARG B N 1
ATOM 5385 C CA . ARG B 1 287 ? 22.312 25.625 3.148 1 69.25 287 ARG B CA 1
ATOM 5386 C C . ARG B 1 287 ? 22.266 25.188 4.609 1 69.25 287 ARG B C 1
ATOM 5388 O O . ARG B 1 287 ? 21.188 25.109 5.203 1 69.25 287 ARG B O 1
ATOM 5395 N N . ALA B 1 288 ? 23.422 25 5.066 1 69.56 288 ALA B N 1
ATOM 5396 C CA . ALA B 1 288 ? 23.5 24.594 6.465 1 69.56 288 ALA B CA 1
ATOM 5397 C C . ALA B 1 288 ? 23.016 25.703 7.383 1 69.56 288 ALA B C 1
ATOM 5399 O O . ALA B 1 288 ? 22.266 25.469 8.328 1 69.56 288 ALA B O 1
ATOM 5400 N N . ILE B 1 289 ? 23.406 26.859 7.047 1 72.5 289 ILE B N 1
ATOM 5401 C CA . ILE B 1 289 ? 23.031 28.031 7.832 1 72.5 289 ILE B CA 1
ATOM 5402 C C . ILE B 1 289 ? 21.531 28.281 7.699 1 72.5 289 ILE B C 1
ATOM 5404 O O . ILE B 1 289 ? 20.844 28.562 8.688 1 72.5 289 ILE B O 1
ATOM 5408 N N . GLN B 1 290 ? 21.109 28.125 6.555 1 75.31 290 GLN B N 1
ATOM 5409 C CA . GLN B 1 290 ? 19.688 28.328 6.316 1 75.31 290 GLN B CA 1
ATOM 5410 C C . GLN B 1 290 ? 18.844 27.297 7.082 1 75.31 290 GLN B C 1
ATOM 5412 O O . GLN B 1 290 ? 17.844 27.656 7.695 1 75.31 290 GLN B O 1
ATOM 5417 N N . ARG B 1 291 ? 19.312 26.141 7.102 1 77.06 291 ARG B N 1
ATOM 5418 C CA . ARG B 1 291 ? 18.594 25.094 7.828 1 77.06 291 ARG B CA 1
ATOM 5419 C C . ARG B 1 291 ? 18.625 25.344 9.328 1 77.06 291 ARG B C 1
ATOM 5421 O O . ARG B 1 291 ? 17.641 25.125 10.031 1 77.06 291 ARG B O 1
ATOM 5428 N N . ALA B 1 292 ? 19.734 25.766 9.703 1 80.06 292 ALA B N 1
ATOM 5429 C CA . ALA B 1 292 ? 19.859 26.078 11.117 1 80.06 292 ALA B CA 1
ATOM 5430 C C . ALA B 1 292 ? 18.969 27.25 11.508 1 80.06 292 ALA B C 1
ATOM 5432 O O . ALA B 1 292 ? 18.375 27.25 12.586 1 80.06 292 ALA B O 1
ATOM 5433 N N . ALA B 1 293 ? 18.844 28.156 10.555 1 81.69 293 ALA B N 1
ATOM 5434 C CA . ALA B 1 293 ? 18.031 29.344 10.812 1 81.69 293 ALA B CA 1
ATOM 5435 C C . ALA B 1 293 ? 16.547 28.984 10.852 1 81.69 293 ALA B C 1
ATOM 5437 O O . ALA B 1 293 ? 15.766 29.625 11.555 1 81.69 293 ALA B O 1
ATOM 5438 N N . GLU B 1 294 ? 16.234 27.984 10.203 1 84 294 GLU B N 1
ATOM 5439 C CA . GLU B 1 294 ? 14.82 27.609 10.102 1 84 294 GLU B CA 1
ATOM 5440 C C . GLU B 1 294 ? 14.461 26.562 11.156 1 84 294 GLU B C 1
ATOM 5442 O O . GLU B 1 294 ? 13.281 26.234 11.32 1 84 294 GLU B O 1
ATOM 5447 N N . ALA B 1 295 ? 15.477 26.156 11.891 1 91.25 295 ALA B N 1
ATOM 5448 C CA . ALA B 1 295 ? 15.242 25.109 12.883 1 91.25 295 ALA B CA 1
ATOM 5449 C C . ALA B 1 295 ? 14.633 25.703 14.156 1 91.25 295 ALA B C 1
ATOM 5451 O O . ALA B 1 295 ? 14.727 26.906 14.406 1 91.25 295 ALA B O 1
ATOM 5452 N N . ASP B 1 296 ? 13.945 24.859 14.852 1 92.88 296 ASP B N 1
ATOM 5453 C CA . ASP B 1 296 ? 13.43 25.234 16.172 1 92.88 296 ASP B CA 1
ATOM 5454 C C . ASP B 1 296 ? 14.523 25.125 17.234 1 92.88 296 ASP B C 1
ATOM 5456 O O . ASP B 1 296 ? 14.492 25.828 18.234 1 92.88 296 ASP B O 1
ATOM 5460 N N . LEU B 1 297 ? 15.383 24.203 16.984 1 94 297 LEU B N 1
ATOM 5461 C CA . LEU B 1 297 ? 16.484 23.906 17.891 1 94 297 LEU B CA 1
ATOM 5462 C C . LEU B 1 297 ? 17.75 23.531 17.109 1 94 297 LEU B C 1
ATOM 5464 O O . LEU B 1 297 ? 17.672 22.781 16.141 1 94 297 LEU B O 1
ATOM 5468 N N . VAL B 1 298 ? 18.875 24.078 17.594 1 91.94 298 VAL B N 1
ATOM 5469 C CA . VAL B 1 298 ? 20.156 23.734 17 1 91.94 298 VAL B CA 1
ATOM 5470 C C . VAL B 1 298 ? 21.016 22.953 18.016 1 91.94 298 VAL B C 1
ATOM 5472 O O . VAL B 1 298 ? 21.203 23.406 19.141 1 91.94 298 VAL B O 1
ATOM 5475 N N . LEU B 1 299 ? 21.422 21.781 17.594 1 93.06 299 LEU B N 1
ATOM 5476 C CA . LEU B 1 299 ? 22.422 21.031 18.344 1 93.06 299 LEU B CA 1
ATOM 5477 C C . LEU B 1 299 ? 23.828 21.344 17.844 1 93.06 299 LEU B C 1
ATOM 5479 O O . LEU B 1 299 ? 24.219 20.906 16.766 1 93.06 299 LEU B O 1
ATOM 5483 N N . HIS B 1 300 ? 24.484 22.078 18.625 1 89.75 300 HIS B N 1
ATOM 5484 C CA . HIS B 1 300 ? 25.875 22.391 18.281 1 89.75 300 HIS B CA 1
ATOM 5485 C C . HIS B 1 300 ? 26.828 21.359 18.859 1 89.75 300 HIS B C 1
ATOM 5487 O O . HIS B 1 300 ? 27.062 21.328 20.078 1 89.75 300 HIS B O 1
ATOM 5493 N N . VAL B 1 301 ? 27.422 20.594 17.953 1 91 301 VAL B N 1
ATOM 5494 C CA . VAL B 1 301 ? 28.203 19.453 18.406 1 91 301 VAL B CA 1
ATOM 5495 C C . VAL B 1 301 ? 29.703 19.766 18.281 1 91 301 VAL B C 1
ATOM 5497 O O . VAL B 1 301 ? 30.125 20.391 17.312 1 91 301 VAL B O 1
ATOM 5500 N N . SER B 1 302 ? 30.469 19.328 19.25 1 88.69 302 SER B N 1
ATOM 5501 C CA . SER B 1 302 ? 31.922 19.469 19.266 1 88.69 302 SER B CA 1
ATOM 5502 C C . SER B 1 302 ? 32.594 18.328 20.047 1 88.69 302 SER B C 1
ATOM 5504 O O . SER B 1 302 ? 32.094 17.938 21.109 1 88.69 302 SER B O 1
ATOM 5506 N N . GLU B 1 303 ? 33.594 17.906 19.469 1 87 303 GLU B N 1
ATOM 5507 C CA . GLU B 1 303 ? 34.375 16.891 20.156 1 87 303 GLU B CA 1
ATOM 5508 C C . GLU B 1 303 ? 35.125 17.484 21.344 1 87 303 GLU B C 1
ATOM 5510 O O . GLU B 1 303 ? 35.219 16.875 22.406 1 87 303 GLU B O 1
ATOM 5515 N N . THR B 1 304 ? 35.688 18.625 21.141 1 79.56 304 THR B N 1
ATOM 5516 C CA . THR B 1 304 ? 36.594 19.234 22.094 1 79.56 304 THR B CA 1
ATOM 5517 C C . THR B 1 304 ? 35.844 20.094 23.109 1 79.56 304 THR B C 1
ATOM 5519 O O . THR B 1 304 ? 36.375 20.453 24.156 1 79.56 304 THR B O 1
ATOM 5522 N N . GLY B 1 305 ? 34.594 20.344 22.781 1 78.31 305 GLY B N 1
ATOM 5523 C CA . GLY B 1 305 ? 33.844 21.281 23.594 1 78.31 305 GLY B CA 1
ATOM 5524 C C . GLY B 1 305 ? 34 22.734 23.156 1 78.31 305 GLY B C 1
ATOM 5525 O O . GLY B 1 305 ? 33.438 23.641 23.75 1 78.31 305 GLY B O 1
ATOM 5526 N N . LEU B 1 306 ? 34.875 22.906 22.156 1 75.5 306 LEU B N 1
ATOM 5527 C CA . LEU B 1 306 ? 35 24.25 21.594 1 75.5 306 LEU B CA 1
ATOM 5528 C C . LEU B 1 306 ? 33.906 24.484 20.547 1 75.5 306 LEU B C 1
ATOM 5530 O O . LEU B 1 306 ? 33.906 23.844 19.5 1 75.5 306 LEU B O 1
ATOM 5534 N N . PHE B 1 307 ? 32.969 25.25 20.938 1 72.81 307 PHE B N 1
ATOM 5535 C CA . PHE B 1 307 ? 31.828 25.516 20.062 1 72.81 307 PHE B CA 1
ATOM 5536 C C . PHE B 1 307 ? 32 26.828 19.312 1 72.81 307 PHE B C 1
ATOM 5538 O O . PHE B 1 307 ? 31.719 27.891 19.859 1 72.81 307 PHE B O 1
ATOM 5545 N N . GLU B 1 308 ? 32.938 26.844 18.359 1 63.47 308 GLU B N 1
ATOM 5546 C CA . GLU B 1 308 ? 33.125 28.047 17.562 1 63.47 308 GLU B CA 1
ATOM 5547 C C . GLU B 1 308 ? 31.969 28.219 16.562 1 63.47 308 GLU B C 1
ATOM 5549 O O . GLU B 1 308 ? 31.703 27.312 15.773 1 63.47 308 GLU B O 1
ATOM 5554 N N . MET B 1 309 ? 30.891 28.719 17 1 56.03 309 MET B N 1
ATOM 5555 C CA . MET B 1 309 ? 29.672 28.797 16.188 1 56.03 309 MET B CA 1
ATOM 5556 C C . MET B 1 309 ? 29.828 29.828 15.078 1 56.03 309 MET B C 1
ATOM 5558 O O . MET B 1 309 ? 30.203 30.969 15.344 1 56.03 309 MET B O 1
ATOM 5562 N N . PRO B 1 310 ? 29.922 29.438 13.875 1 56.22 310 PRO B N 1
ATOM 5563 C CA . PRO B 1 310 ? 29.609 30.562 12.992 1 56.22 310 PRO B CA 1
ATOM 5564 C C . PRO B 1 310 ? 28.375 31.344 13.453 1 56.22 310 PRO B C 1
ATOM 5566 O O . PRO B 1 310 ? 27.609 30.859 14.297 1 56.22 310 PRO B O 1
ATOM 5569 N N . GLN B 1 311 ? 28.234 32.625 13.078 1 58.62 311 GLN B N 1
ATOM 5570 C CA . GLN B 1 311 ? 27.094 33.5 13.352 1 58.62 311 GLN B CA 1
ATOM 5571 C C . GLN B 1 311 ? 25.781 32.75 13.227 1 58.62 311 GLN B C 1
ATOM 5573 O O . GLN B 1 311 ? 25.297 32.5 12.117 1 58.62 311 GLN B O 1
ATOM 5578 N N . LEU B 1 312 ? 25.547 31.891 14.219 1 60.19 312 LEU B N 1
ATOM 5579 C CA . LEU B 1 312 ? 24.234 31.25 14.195 1 60.19 312 LEU B CA 1
ATOM 5580 C C . LEU B 1 312 ? 23.125 32.281 14.148 1 60.19 312 LEU B C 1
ATOM 5582 O O . LEU B 1 312 ? 23.266 33.375 14.695 1 60.19 312 LEU B O 1
ATOM 5586 N N . PRO B 1 313 ? 22.219 32.031 13.273 1 60.03 313 PRO B N 1
ATOM 5587 C CA . PRO B 1 313 ? 21.125 33 13.195 1 60.03 313 PRO B CA 1
ATOM 5588 C C . PRO B 1 313 ? 20.438 33.219 14.547 1 60.03 313 PRO B C 1
ATOM 5590 O O . PRO B 1 313 ? 20.484 32.344 15.414 1 60.03 313 PRO B O 1
ATOM 5593 N N . ASP B 1 314 ? 19.969 34.406 14.812 1 66.62 314 ASP B N 1
ATOM 5594 C CA . ASP B 1 314 ? 19.156 34.781 15.969 1 66.62 314 ASP B CA 1
ATOM 5595 C C . ASP B 1 314 ? 17.797 34.125 15.906 1 66.62 314 ASP B C 1
ATOM 5597 O O . ASP B 1 314 ? 17.188 34 14.836 1 66.62 314 ASP B O 1
ATOM 5601 N N . GLY B 1 315 ? 17.406 33.219 16.812 1 75.94 315 GLY B N 1
ATOM 5602 C CA . GLY B 1 315 ? 16.047 32.719 16.766 1 75.94 315 GLY B CA 1
ATOM 5603 C C . GLY B 1 315 ? 15.883 31.375 17.438 1 75.94 315 GLY B C 1
ATOM 5604 O O . GLY B 1 315 ? 15.297 31.281 18.516 1 75.94 315 GLY B O 1
ATOM 5605 N N . PRO B 1 316 ? 16.688 30.391 16.844 1 84.25 316 PRO B N 1
ATOM 5606 C CA . PRO B 1 316 ? 16.469 29.062 17.422 1 84.25 316 PRO B CA 1
ATOM 5607 C C . PRO B 1 316 ? 17.219 28.875 18.734 1 84.25 316 PRO B C 1
ATOM 5609 O O . PRO B 1 316 ? 18.25 29.5 18.969 1 84.25 316 PRO B O 1
ATOM 5612 N N . ALA B 1 317 ? 16.594 28.047 19.594 1 90.44 317 ALA B N 1
ATOM 5613 C CA . ALA B 1 317 ? 17.344 27.594 20.766 1 90.44 317 ALA B CA 1
ATOM 5614 C C . ALA B 1 317 ? 18.594 26.812 20.359 1 90.44 317 ALA B C 1
ATOM 5616 O O . ALA B 1 317 ? 18.594 26.141 19.328 1 90.44 317 ALA B O 1
ATOM 5617 N N . VAL B 1 318 ? 19.688 26.984 21.172 1 91 318 VAL B N 1
ATOM 5618 C CA . VAL B 1 318 ? 20.922 26.281 20.859 1 91 318 VAL B CA 1
ATOM 5619 C C . VAL B 1 318 ? 21.359 25.453 22.062 1 91 318 VAL B C 1
ATOM 5621 O O . VAL B 1 318 ? 21.453 25.953 23.188 1 91 318 VAL B O 1
ATOM 5624 N N . TRP B 1 319 ? 21.547 24.156 21.828 1 93.25 319 TRP B N 1
ATOM 5625 C CA . TRP B 1 319 ? 22.141 23.266 22.812 1 93.25 319 TRP B CA 1
ATOM 5626 C C . TRP B 1 319 ? 23.547 22.844 22.391 1 93.25 319 TRP B C 1
ATOM 5628 O O . TRP B 1 319 ? 23.766 22.422 21.266 1 93.25 319 TRP B O 1
ATOM 5638 N N . THR B 1 320 ? 24.438 22.938 23.312 1 92.31 320 THR B N 1
ATOM 5639 C CA . THR B 1 320 ? 25.797 22.469 23.062 1 92.31 320 THR B CA 1
ATOM 5640 C C . THR B 1 320 ? 25.938 21 23.438 1 92.31 320 THR B C 1
ATOM 5642 O O . THR B 1 320 ? 25.469 20.578 24.5 1 92.31 320 THR B O 1
ATOM 5645 N N . VAL B 1 321 ? 26.578 20.25 22.516 1 93.62 321 VAL B N 1
ATOM 5646 C CA . VAL B 1 321 ? 26.703 18.812 22.734 1 93.62 321 VAL B CA 1
ATOM 5647 C C . VAL B 1 321 ? 28.156 18.391 22.531 1 93.62 321 VAL B C 1
ATOM 5649 O O . VAL B 1 321 ? 28.703 18.516 21.438 1 93.62 321 VAL B O 1
ATOM 5652 N N . ARG B 1 322 ? 28.719 17.828 23.516 1 92.56 322 ARG B N 1
ATOM 5653 C CA . ARG B 1 322 ? 30.047 17.234 23.406 1 92.56 322 ARG B CA 1
ATOM 5654 C C . ARG B 1 322 ? 29.953 15.781 22.953 1 92.56 322 ARG B C 1
ATOM 5656 O O . ARG B 1 322 ? 29.266 14.969 23.594 1 92.56 322 ARG B O 1
ATOM 5663 N N . THR B 1 323 ? 30.656 15.477 21.906 1 92.69 323 THR B N 1
ATOM 5664 C CA . THR B 1 323 ? 30.562 14.141 21.328 1 92.69 323 THR B CA 1
ATOM 5665 C C . THR B 1 323 ? 31.828 13.344 21.609 1 92.69 323 THR B C 1
ATOM 5667 O O . THR B 1 323 ? 32.812 13.875 22.141 1 92.69 323 THR B O 1
ATOM 5670 N N . LYS B 1 324 ? 31.844 12.094 21.344 1 91.19 324 LYS B N 1
ATOM 5671 C CA . LYS B 1 324 ? 32.969 11.164 21.406 1 91.19 324 LYS B CA 1
ATOM 5672 C C . LYS B 1 324 ? 33.594 11.133 22.797 1 91.19 324 LYS B C 1
ATOM 5674 O O . LYS B 1 324 ? 34.812 11.102 22.953 1 91.19 324 LYS B O 1
ATOM 5679 N N . VAL B 1 325 ? 32.781 11.133 23.75 1 89 325 VAL B N 1
ATOM 5680 C CA . VAL B 1 325 ? 33.281 11.188 25.109 1 89 325 VAL B CA 1
ATOM 5681 C C . VAL B 1 325 ? 34 9.883 25.453 1 89 325 VAL B C 1
ATOM 5683 O O . VAL B 1 325 ? 34.75 9.812 26.438 1 89 325 VAL B O 1
ATOM 5686 N N . ASP B 1 326 ? 33.688 8.883 24.641 1 87.5 326 ASP B N 1
ATOM 5687 C CA . ASP B 1 326 ? 34.375 7.613 24.844 1 87.5 326 ASP B CA 1
ATOM 5688 C C . ASP B 1 326 ? 35.875 7.746 24.562 1 87.5 326 ASP B C 1
ATOM 5690 O O . ASP B 1 326 ? 36.688 6.941 25.047 1 87.5 326 ASP B O 1
ATOM 5694 N N . LEU B 1 327 ? 36.188 8.672 23.766 1 83.5 327 LEU B N 1
ATOM 5695 C CA . LEU B 1 327 ? 37.594 8.844 23.375 1 83.5 327 LEU B CA 1
ATOM 5696 C C . LEU B 1 327 ? 38.312 9.766 24.359 1 83.5 327 LEU B C 1
ATOM 5698 O O . LEU B 1 327 ? 39.531 9.938 24.266 1 83.5 327 LEU B O 1
ATOM 5702 N N . THR B 1 328 ? 37.594 10.414 25.156 1 75.75 328 THR B N 1
ATOM 5703 C CA . THR B 1 328 ? 38.25 11.344 26.078 1 75.75 328 THR B CA 1
ATOM 5704 C C . THR B 1 328 ? 39.062 10.602 27.109 1 75.75 328 THR B C 1
ATOM 5706 O O . THR B 1 328 ? 38.594 9.633 27.703 1 75.75 328 THR B O 1
ATOM 5709 N N . VAL B 1 329 ? 40.375 10.727 26.938 1 61.81 329 VAL B N 1
ATOM 5710 C CA . VAL B 1 329 ? 41.312 10.133 27.891 1 61.81 329 VAL B CA 1
ATOM 5711 C C . VAL B 1 329 ? 41.031 10.672 29.297 1 61.81 329 VAL B C 1
ATOM 5713 O O . VAL B 1 329 ? 40.625 11.82 29.453 1 61.81 329 VAL B O 1
ATOM 5716 N N . ASP B 1 330 ? 41.125 9.883 30.391 1 58.97 330 ASP B N 1
ATOM 5717 C CA . ASP B 1 330 ? 41 10.18 31.812 1 58.97 330 ASP B CA 1
ATOM 5718 C C . ASP B 1 330 ? 41.719 11.469 32.188 1 58.97 330 ASP B C 1
ATOM 5720 O O . ASP B 1 330 ? 42.875 11.664 31.797 1 58.97 330 ASP B O 1
ATOM 5724 N N . GLY B 1 331 ? 40.969 12.531 32.688 1 58.22 331 GLY B N 1
ATOM 5725 C CA . GLY B 1 331 ? 41.562 13.75 33.219 1 58.22 331 GLY B CA 1
ATOM 5726 C C . GLY B 1 331 ? 41.375 14.953 32.312 1 58.22 331 GLY B C 1
ATOM 5727 O O . GLY B 1 331 ? 41.688 16.078 32.719 1 58.22 331 GLY B O 1
ATOM 5728 N N . ALA B 1 332 ? 41.094 14.703 31.016 1 58.25 332 ALA B N 1
ATOM 5729 C CA . ALA B 1 332 ? 41.031 15.891 30.172 1 58.25 332 ALA B CA 1
ATOM 5730 C C . ALA B 1 332 ? 39.719 16.625 30.375 1 58.25 332 ALA B C 1
ATOM 5732 O O . ALA B 1 332 ? 38.625 16.016 30.344 1 58.25 332 ALA B O 1
ATOM 5733 N N . THR B 1 333 ? 39.75 17.719 31.078 1 58.69 333 THR B N 1
ATOM 5734 C CA . THR B 1 333 ? 38.594 18.578 31.344 1 58.69 333 THR B CA 1
ATOM 5735 C C . THR B 1 333 ? 38.094 19.203 30.047 1 58.69 333 THR B C 1
ATOM 5737 O O . THR B 1 333 ? 38.875 19.75 29.266 1 58.69 333 THR B O 1
ATOM 5740 N N . PRO B 1 334 ? 36.781 18.984 29.766 1 61.12 334 PRO B N 1
ATOM 5741 C CA . PRO B 1 334 ? 36.25 19.672 28.578 1 61.12 334 PRO B CA 1
ATOM 5742 C C . PRO B 1 334 ? 36.5 21.172 28.609 1 61.12 334 PRO B C 1
ATOM 5744 O O . PRO B 1 334 ? 36.594 21.781 29.688 1 61.12 334 PRO B O 1
ATOM 5747 N N . VAL B 1 335 ? 36.906 21.734 27.453 1 60.78 335 VAL B N 1
ATOM 5748 C CA . VAL B 1 335 ? 37.25 23.156 27.359 1 60.78 335 VAL B CA 1
ATOM 5749 C C . VAL B 1 335 ? 36.094 23.984 27.906 1 60.78 335 VAL B C 1
ATOM 5751 O O . VAL B 1 335 ? 36.281 24.984 28.609 1 60.78 335 VAL B O 1
ATOM 5754 N N . GLN B 1 336 ? 34.875 23.672 27.562 1 68.94 336 GLN B N 1
ATOM 5755 C CA . GLN B 1 336 ? 33.656 24.359 28.016 1 68.94 336 GLN B CA 1
ATOM 5756 C C . GLN B 1 336 ? 32.562 23.375 28.406 1 68.94 336 GLN B C 1
ATOM 5758 O O . GLN B 1 336 ? 32.531 22.25 27.891 1 68.94 336 GLN B O 1
ATOM 5763 N N . ALA B 1 337 ? 31.906 23.828 29.422 1 78.19 337 ALA B N 1
ATOM 5764 C CA . ALA B 1 337 ? 30.766 23 29.828 1 78.19 337 ALA B CA 1
ATOM 5765 C C . ALA B 1 337 ? 29.719 22.906 28.703 1 78.19 337 ALA B C 1
ATOM 5767 O O . ALA B 1 337 ? 29.469 23.891 28.016 1 78.19 337 ALA B O 1
ATOM 5768 N N . ALA B 1 338 ? 29.375 21.75 28.359 1 86.25 338 ALA B N 1
ATOM 5769 C CA . ALA B 1 338 ? 28.359 21.5 27.344 1 86.25 338 ALA B CA 1
ATOM 5770 C C . ALA B 1 338 ? 27.016 21.125 27.984 1 86.25 338 ALA B C 1
ATOM 5772 O O . ALA B 1 338 ? 26.984 20.641 29.125 1 86.25 338 ALA B O 1
ATOM 5773 N N . ASP B 1 339 ? 26 21.469 27.359 1 90.88 339 ASP B N 1
ATOM 5774 C CA . ASP B 1 339 ? 24.688 21.109 27.875 1 90.88 339 ASP B CA 1
ATOM 5775 C C . ASP B 1 339 ? 24.531 19.594 27.984 1 90.88 339 ASP B C 1
ATOM 5777 O O . ASP B 1 339 ? 23.922 19.094 28.938 1 90.88 339 ASP B O 1
ATOM 5781 N N . TYR B 1 340 ? 25.125 18.891 27 1 93.81 340 TYR B N 1
ATOM 5782 C CA . TYR B 1 340 ? 25.078 17.438 26.969 1 93.81 340 TYR B CA 1
ATOM 5783 C C . TYR B 1 340 ? 26.422 16.859 26.531 1 93.81 340 TYR B C 1
ATOM 5785 O O . TYR B 1 340 ? 27.156 17.484 25.75 1 93.81 340 TYR B O 1
ATOM 5793 N N . SER B 1 341 ? 26.734 15.695 27.078 1 92.81 341 SER B N 1
ATOM 5794 C CA . SER B 1 341 ? 27.922 14.922 26.703 1 92.81 341 SER B CA 1
ATOM 5795 C C . SER B 1 341 ? 27.547 13.484 26.359 1 92.81 341 SER B C 1
ATOM 5797 O O . SER B 1 341 ? 26.844 12.82 27.109 1 92.81 341 SER B O 1
ATOM 5799 N N . LEU B 1 342 ? 28.031 13.078 25.141 1 93.62 342 LEU B N 1
ATOM 5800 C CA . LEU B 1 342 ? 27.578 11.75 24.766 1 93.62 342 LEU B CA 1
ATOM 5801 C C . LEU B 1 342 ? 28.594 11.07 23.844 1 93.62 342 LEU B C 1
ATOM 5803 O O . LEU B 1 342 ? 29.531 11.719 23.359 1 93.62 342 LEU B O 1
ATOM 5807 N N . SER B 1 343 ? 28.453 9.781 23.734 1 93.69 343 SER B N 1
ATOM 5808 C CA . SER B 1 343 ? 29.078 8.969 22.688 1 93.69 343 SER B CA 1
ATOM 5809 C C . SER B 1 343 ? 28.047 8.211 21.875 1 93.69 343 SER B C 1
ATOM 5811 O O . SER B 1 343 ? 27.391 7.293 22.375 1 93.69 343 SER B O 1
ATOM 5813 N N . ALA B 1 344 ? 27.969 8.617 20.656 1 90.62 344 ALA B N 1
ATOM 5814 C CA . ALA B 1 344 ? 27 7.953 19.781 1 90.62 344 ALA B CA 1
ATOM 5815 C C . ALA B 1 344 ? 27.422 6.516 19.5 1 90.62 344 ALA B C 1
ATOM 5817 O O . ALA B 1 344 ? 26.594 5.66 19.219 1 90.62 344 ALA B O 1
ATOM 5818 N N . MET B 1 345 ? 28.641 6.289 19.609 1 88.94 345 MET B N 1
ATOM 5819 C CA . MET B 1 345 ? 29.188 4.961 19.328 1 88.94 345 MET B CA 1
ATOM 5820 C C . MET B 1 345 ? 28.812 3.982 20.438 1 88.94 345 MET B C 1
ATOM 5822 O O . MET B 1 345 ? 28.359 2.865 20.156 1 88.94 345 MET B O 1
ATOM 5826 N N . THR B 1 346 ? 28.875 4.418 21.688 1 91.62 346 THR B N 1
ATOM 5827 C CA . THR B 1 346 ? 28.625 3.525 22.828 1 91.62 346 THR B CA 1
ATOM 5828 C C . THR B 1 346 ? 27.188 3.68 23.328 1 91.62 346 THR B C 1
ATOM 5830 O O . THR B 1 346 ? 26.672 2.809 24.031 1 91.62 346 THR B O 1
ATOM 5833 N N . GLY B 1 347 ? 26.641 4.812 23.062 1 92.25 347 GLY B N 1
ATOM 5834 C CA . GLY B 1 347 ? 25.297 5.098 23.531 1 92.25 347 GLY B CA 1
ATOM 5835 C C . GLY B 1 347 ? 25.266 5.902 24.812 1 92.25 347 GLY B C 1
ATOM 5836 O O . GLY B 1 347 ? 24.203 6.332 25.266 1 92.25 347 GLY B O 1
ATOM 5837 N N . GLU B 1 348 ? 26.453 6.059 25.328 1 92.12 348 GLU B N 1
ATOM 5838 C CA . GLU B 1 348 ? 26.531 6.82 26.578 1 92.12 348 GLU B CA 1
ATOM 5839 C C . GLU B 1 348 ? 26.016 8.242 26.391 1 92.12 348 GLU B C 1
ATOM 5841 O O . GLU B 1 348 ? 26.406 8.93 25.438 1 92.12 348 GLU B O 1
ATOM 5846 N N . GLY B 1 349 ? 25.078 8.648 27.312 1 93.62 349 GLY B N 1
ATOM 5847 C CA . GLY B 1 349 ? 24.594 10.016 27.312 1 93.62 349 GLY B CA 1
ATOM 5848 C C . GLY B 1 349 ? 23.469 10.25 26.312 1 93.62 349 GLY B C 1
ATOM 5849 O O . GLY B 1 349 ? 22.859 11.32 26.297 1 93.62 349 GLY B O 1
ATOM 5850 N N . LEU B 1 350 ? 23.234 9.336 25.453 1 94.69 350 LEU B N 1
ATOM 5851 C CA . LEU B 1 350 ? 22.25 9.492 24.391 1 94.69 350 LEU B CA 1
ATOM 5852 C C . LEU B 1 350 ? 20.844 9.562 24.969 1 94.69 350 LEU B C 1
ATOM 5854 O O . LEU B 1 350 ? 20 10.344 24.516 1 94.69 350 LEU B O 1
ATOM 5858 N N . GLU B 1 351 ? 20.625 8.82 25.969 1 94.5 351 GLU B N 1
ATOM 5859 C CA . GLU B 1 351 ? 19.312 8.789 26.578 1 94.5 351 GLU B CA 1
ATOM 5860 C C . GLU B 1 351 ? 18.969 10.141 27.219 1 94.5 351 GLU B C 1
ATOM 5862 O O . GLU B 1 351 ? 17.812 10.57 27.172 1 94.5 351 GLU B O 1
ATOM 5867 N N . ALA B 1 352 ? 19.953 10.703 27.766 1 95.12 352 ALA B N 1
ATOM 5868 C CA . ALA B 1 352 ? 19.734 12.016 28.359 1 95.12 352 ALA B CA 1
ATOM 5869 C C . ALA B 1 352 ? 19.359 13.055 27.297 1 95.12 352 ALA B C 1
ATOM 5871 O O . ALA B 1 352 ? 18.469 13.875 27.516 1 95.12 352 ALA B O 1
ATOM 5872 N N . LEU B 1 353 ? 19.984 13.055 26.234 1 95.81 353 LEU B N 1
ATOM 5873 C CA . LEU B 1 353 ? 19.672 13.961 25.125 1 95.81 353 LEU B CA 1
ATOM 5874 C C . LEU B 1 353 ? 18.281 13.703 24.594 1 95.81 353 LEU B C 1
ATOM 5876 O O . LEU B 1 353 ? 17.516 14.641 24.359 1 95.81 353 LEU B O 1
ATOM 5880 N N . VAL B 1 354 ? 17.938 12.461 24.438 1 96.25 354 VAL B N 1
ATOM 5881 C CA . VAL B 1 354 ? 16.641 12.078 23.906 1 96.25 354 VAL B CA 1
ATOM 5882 C C . VAL B 1 354 ? 15.539 12.555 24.859 1 96.25 354 VAL B C 1
ATOM 5884 O O . VAL B 1 354 ? 14.516 13.078 24.422 1 96.25 354 VAL B O 1
ATOM 5887 N N . ALA B 1 355 ? 15.781 12.375 26.109 1 96.44 355 ALA B N 1
ATOM 5888 C CA . ALA B 1 355 ? 14.812 12.836 27.109 1 96.44 355 ALA B CA 1
ATOM 5889 C C . ALA B 1 355 ? 14.617 14.344 27.031 1 96.44 355 ALA B C 1
ATOM 5891 O O . ALA B 1 355 ? 13.492 14.836 27.094 1 96.44 355 ALA B O 1
ATOM 5892 N N . ALA B 1 356 ? 15.68 15.016 26.859 1 96.75 356 ALA B N 1
ATOM 5893 C CA . ALA B 1 356 ? 15.609 16.469 26.75 1 96.75 356 ALA B CA 1
ATOM 5894 C C . ALA B 1 356 ? 14.859 16.891 25.484 1 96.75 356 ALA B C 1
ATOM 5896 O O . ALA B 1 356 ? 14.039 17.797 25.531 1 96.75 356 ALA B O 1
ATOM 5897 N N . LEU B 1 357 ? 15.141 16.25 24.453 1 96.81 357 LEU B N 1
ATOM 5898 C CA . LEU B 1 357 ? 14.453 16.531 23.203 1 96.81 357 LEU B CA 1
ATOM 5899 C C . LEU B 1 357 ? 12.953 16.266 23.328 1 96.81 357 LEU B C 1
ATOM 5901 O O . LEU B 1 357 ? 12.133 17 22.781 1 96.81 357 LEU B O 1
ATOM 5905 N N . THR B 1 358 ? 12.641 15.203 23.984 1 96.56 358 THR B N 1
ATOM 5906 C CA . THR B 1 358 ? 11.25 14.836 24.219 1 96.56 358 THR B CA 1
ATOM 5907 C C . THR B 1 358 ? 10.516 15.953 24.953 1 96.56 358 THR B C 1
ATOM 5909 O O . THR B 1 358 ? 9.422 16.359 24.562 1 96.56 358 THR B O 1
ATOM 5912 N N . ASP B 1 359 ? 11.156 16.422 25.938 1 96.25 359 ASP B N 1
ATOM 5913 C CA . ASP B 1 359 ? 10.562 17.5 26.734 1 96.25 359 ASP B CA 1
ATOM 5914 C C . ASP B 1 359 ? 10.438 18.781 25.891 1 96.25 359 ASP B C 1
ATOM 5916 O O . ASP B 1 359 ? 9.414 19.484 25.969 1 96.25 359 ASP B O 1
ATOM 5920 N N . PHE B 1 360 ? 11.406 19.047 25.156 1 95.56 360 PHE B N 1
ATOM 5921 C CA . PHE B 1 360 ? 11.406 20.234 24.312 1 95.56 360 PHE B CA 1
ATOM 5922 C C . PHE B 1 360 ? 10.273 20.172 23.297 1 95.56 360 PHE B C 1
ATOM 5924 O O . PHE B 1 360 ? 9.594 21.172 23.047 1 95.56 360 PHE B O 1
ATOM 5931 N N . ALA B 1 361 ? 10.086 19.062 22.75 1 94.88 361 ALA B N 1
ATOM 5932 C CA . ALA B 1 361 ? 9.016 18.859 21.781 1 94.88 361 ALA B CA 1
ATOM 5933 C C . ALA B 1 361 ? 7.648 19.031 22.438 1 94.88 361 ALA B C 1
ATOM 5935 O O . ALA B 1 361 ? 6.758 19.672 21.875 1 94.88 361 ALA B O 1
ATOM 5936 N N . ARG B 1 362 ? 7.477 18.453 23.547 1 92.88 362 ARG B N 1
ATOM 5937 C CA . ARG B 1 362 ? 6.227 18.531 24.297 1 92.88 362 ARG B CA 1
ATOM 5938 C C . ARG B 1 362 ? 5.887 19.984 24.625 1 92.88 362 ARG B C 1
ATOM 5940 O O . ARG B 1 362 ? 4.754 20.422 24.422 1 92.88 362 ARG B O 1
ATOM 5947 N N . ASP B 1 363 ? 6.879 20.672 25.062 1 91.44 363 ASP B N 1
ATOM 5948 C CA . ASP B 1 363 ? 6.684 22.062 25.438 1 91.44 363 ASP B CA 1
ATOM 5949 C C . ASP B 1 363 ? 6.359 22.922 24.219 1 91.44 363 ASP B C 1
ATOM 5951 O O . ASP B 1 363 ? 5.547 23.844 24.297 1 91.44 363 ASP B O 1
ATOM 5955 N N . GLY B 1 364 ? 7.023 22.625 23.188 1 89.38 364 GLY B N 1
ATOM 5956 C CA . GLY B 1 364 ? 6.781 23.359 21.953 1 89.38 364 GLY B CA 1
ATOM 5957 C C . GLY B 1 364 ? 5.402 23.109 21.375 1 89.38 364 GLY B C 1
ATOM 5958 O O . GLY B 1 364 ? 4.801 24 20.781 1 89.38 364 GLY B O 1
ATOM 5959 N N . ALA B 1 365 ? 4.926 21.938 21.453 1 85.94 365 ALA B N 1
ATOM 5960 C CA . ALA B 1 365 ? 3.611 21.578 20.938 1 85.94 365 ALA B CA 1
ATOM 5961 C C . ALA B 1 365 ? 2.498 22.141 21.812 1 85.94 365 ALA B C 1
ATOM 5963 O O . ALA B 1 365 ? 1.468 22.594 21.297 1 85.94 365 ALA B O 1
ATOM 5964 N N . GLY B 1 366 ? 2.896 22.266 23.016 1 76.75 366 GLY B N 1
ATOM 5965 C CA . GLY B 1 366 ? 1.915 22.812 23.953 1 76.75 366 GLY B CA 1
ATOM 5966 C C . GLY B 1 366 ? 0.623 22.016 23.984 1 76.75 366 GLY B C 1
ATOM 5967 O O . GLY B 1 366 ? 0.628 20.797 23.766 1 76.75 366 GLY B O 1
ATOM 5968 N N . GLY B 1 367 ? -0.484 22.609 24.484 1 65.56 367 GLY B N 1
ATOM 5969 C CA . GLY B 1 367 ? -1.792 21.969 24.516 1 65.56 367 GLY B CA 1
ATOM 5970 C C . GLY B 1 367 ? -2.518 22.047 23.188 1 65.56 367 GLY B C 1
ATOM 5971 O O . GLY B 1 367 ? -2.062 22.734 22.266 1 65.56 367 GLY B O 1
ATOM 5972 N N . SER B 1 368 ? -3.385 21.031 23.047 1 61.12 368 SER B N 1
ATOM 5973 C CA . SER B 1 368 ? -4.195 20.875 21.844 1 61.12 368 SER B CA 1
ATOM 5974 C C . SER B 1 368 ? -5.023 22.141 21.562 1 61.12 368 SER B C 1
ATOM 5976 O O . SER B 1 368 ? -5.949 22.453 22.312 1 61.12 368 SER B O 1
ATOM 5978 N N . ASP B 1 369 ? -4.301 23.094 20.688 1 78.19 369 ASP B N 1
ATOM 5979 C CA . ASP B 1 369 ? -5.145 24.219 20.281 1 78.19 369 ASP B CA 1
ATOM 5980 C C . ASP B 1 369 ? -5.266 24.312 18.766 1 78.19 369 ASP B C 1
ATOM 5982 O O . ASP B 1 369 ? -4.676 23.5 18.047 1 78.19 369 ASP B O 1
ATOM 5986 N N . LEU B 1 370 ? -6.293 24.938 18.25 1 90.88 370 LEU B N 1
ATOM 5987 C CA . LEU B 1 370 ? -6.617 25.203 16.859 1 90.88 370 LEU B CA 1
ATOM 5988 C C . LEU B 1 370 ? -5.605 26.156 16.234 1 90.88 370 LEU B C 1
ATOM 5990 O O . LEU B 1 370 ? -5.965 26.984 15.383 1 90.88 370 LEU B O 1
ATOM 5994 N N . ALA B 1 371 ? -4.258 25.984 16.781 1 92.62 371 ALA B N 1
ATOM 5995 C CA . ALA B 1 371 ? -3.219 26.922 16.359 1 92.62 371 ALA B CA 1
ATOM 5996 C C . ALA B 1 371 ? -2.986 26.812 14.852 1 92.62 371 ALA B C 1
ATOM 5998 O O . ALA B 1 371 ? -3.021 25.734 14.281 1 92.62 371 ALA B O 1
ATOM 5999 N N . PRO B 1 372 ? -2.789 28.016 14.266 1 93.94 372 PRO B N 1
ATOM 6000 C CA . PRO B 1 372 ? -2.475 27.984 12.836 1 93.94 372 PRO B CA 1
ATOM 6001 C C . PRO B 1 372 ? -1.055 27.484 12.555 1 93.94 372 PRO B C 1
ATOM 6003 O O . PRO B 1 372 ? -0.127 27.812 13.297 1 93.94 372 PRO B O 1
ATOM 6006 N N . GLY B 1 373 ? -0.871 26.625 11.586 1 90.62 373 GLY B N 1
ATOM 6007 C CA . GLY B 1 373 ? 0.44 26.047 11.344 1 90.62 373 GLY B CA 1
ATOM 6008 C C . GLY B 1 373 ? 0.915 26.219 9.914 1 90.62 373 GLY B C 1
ATOM 6009 O O . GLY B 1 373 ? 1.962 25.688 9.539 1 90.62 373 GLY B O 1
ATOM 6010 N N . ARG B 1 374 ? 0.209 26.984 9.117 1 93.25 374 ARG B N 1
ATOM 6011 C CA . ARG B 1 374 ? 0.562 27.156 7.711 1 93.25 374 ARG B CA 1
ATOM 6012 C C . ARG B 1 374 ? 0.872 28.609 7.395 1 93.25 374 ARG B C 1
ATOM 6014 O O . ARG B 1 374 ? 0.154 29.516 7.832 1 93.25 374 ARG B O 1
ATOM 6021 N N . ALA B 1 375 ? 1.916 28.766 6.562 1 92.06 375 ALA B N 1
ATOM 6022 C CA . ALA B 1 375 ? 2.33 30.109 6.176 1 92.06 375 ALA B CA 1
ATOM 6023 C C . ALA B 1 375 ? 1.206 30.844 5.441 1 92.06 375 ALA B C 1
ATOM 6025 O O . ALA B 1 375 ? 0.993 32.031 5.656 1 92.06 375 ALA B O 1
ATOM 6026 N N . ARG B 1 376 ? 0.478 30.172 4.656 1 91.25 376 ARG B N 1
ATOM 6027 C CA . ARG B 1 376 ? -0.636 30.734 3.912 1 91.25 376 ARG B CA 1
ATOM 6028 C C . ARG B 1 376 ? -1.697 31.297 4.855 1 91.25 376 ARG B C 1
ATOM 6030 O O . ARG B 1 376 ? -2.209 32.406 4.645 1 91.25 37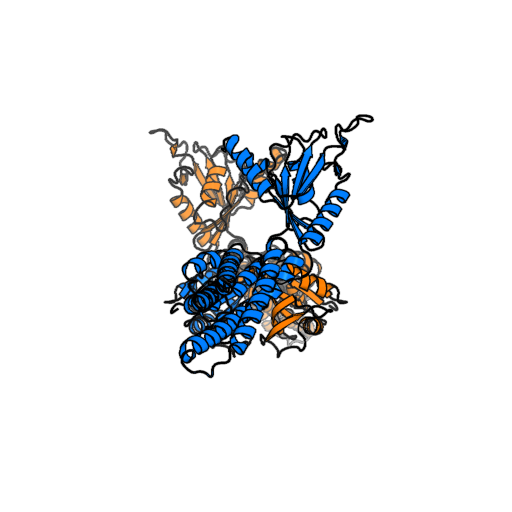6 ARG B O 1
ATOM 6037 N N . HIS B 1 377 ? -2.051 30.516 5.883 1 95.5 377 HIS B N 1
ATOM 6038 C CA . HIS B 1 377 ? -3.025 30.969 6.863 1 95.5 377 HIS B CA 1
ATOM 6039 C C . HIS B 1 377 ? -2.529 32.219 7.598 1 95.5 377 HIS B C 1
ATOM 6041 O O . HIS B 1 377 ? -3.27 33.188 7.742 1 95.5 377 HIS B O 1
ATOM 6047 N N . MET B 1 378 ? -1.307 32.188 7.93 1 96 378 MET B N 1
ATOM 6048 C CA . MET B 1 378 ? -0.718 33.281 8.695 1 96 378 MET B CA 1
ATOM 6049 C C . MET B 1 378 ? -0.731 34.594 7.891 1 96 378 MET B C 1
ATOM 6051 O O . MET B 1 378 ? -0.987 35.656 8.438 1 96 378 MET B O 1
ATOM 6055 N N . GLN B 1 379 ? -0.478 34.438 6.648 1 96.06 379 GLN B N 1
ATOM 6056 C CA . GLN B 1 379 ? -0.496 35.625 5.781 1 96.06 379 GLN B CA 1
ATOM 6057 C C . GLN B 1 379 ? -1.88 36.281 5.754 1 96.06 379 GLN B C 1
ATOM 6059 O O . GLN B 1 379 ? -2.01 37.469 5.902 1 96.06 379 GLN B O 1
ATOM 6064 N N . HIS B 1 380 ? -2.865 35.469 5.609 1 96.75 380 HIS B N 1
ATOM 6065 C CA . HIS B 1 380 ? -4.23 36 5.562 1 96.75 380 HIS B CA 1
ATOM 6066 C C . HIS B 1 380 ? -4.68 36.5 6.93 1 96.75 380 HIS B C 1
ATOM 6068 O O . HIS B 1 380 ? -5.398 37.5 7.023 1 96.75 380 HIS B O 1
ATOM 6074 N N . LEU B 1 381 ? -4.289 35.812 7.945 1 98.06 381 LEU B N 1
ATOM 6075 C CA . LEU B 1 381 ? -4.625 36.25 9.289 1 98.06 381 LEU B CA 1
ATOM 6076 C C . LEU B 1 381 ? -3.984 37.594 9.594 1 98.06 381 LEU B C 1
ATOM 6078 O O . LEU B 1 381 ? -4.617 38.469 10.188 1 98.06 381 LEU B O 1
ATOM 6082 N N . ALA B 1 382 ? -2.752 37.75 9.18 1 98 382 ALA B N 1
ATOM 6083 C CA . ALA B 1 382 ? -2.057 39.031 9.375 1 98 382 ALA B CA 1
ATOM 6084 C C . ALA B 1 382 ? -2.754 40.156 8.625 1 98 382 ALA B C 1
ATOM 6086 O O . ALA B 1 382 ? -2.939 41.25 9.164 1 98 382 ALA B O 1
ATOM 6087 N N . ALA B 1 383 ? -3.096 39.875 7.422 1 98.06 383 ALA B N 1
ATOM 6088 C CA . ALA B 1 383 ? -3.822 40.844 6.633 1 98.06 383 ALA B CA 1
ATOM 6089 C C . ALA B 1 383 ? -5.164 41.188 7.273 1 98.06 383 ALA B C 1
ATOM 6091 O O . ALA B 1 383 ? -5.562 42.344 7.328 1 98.06 383 ALA B O 1
ATOM 6092 N N . CYS B 1 384 ? -5.844 40.156 7.715 1 98.5 384 CYS B N 1
ATOM 6093 C CA . CYS B 1 384 ? -7.109 40.375 8.414 1 98.5 384 CYS B CA 1
ATOM 6094 C C . CYS B 1 384 ? -6.926 41.281 9.625 1 98.5 384 CYS B C 1
ATOM 6096 O O . CYS B 1 384 ? -7.695 42.219 9.828 1 98.5 384 CYS B O 1
ATOM 6098 N N . LYS B 1 385 ? -5.945 40.969 10.375 1 98.19 385 LYS B N 1
ATOM 6099 C CA . LYS B 1 385 ? -5.652 41.75 11.57 1 98.19 385 LYS B CA 1
ATOM 6100 C C . LYS B 1 385 ? -5.395 43.219 11.219 1 98.19 385 LYS B C 1
ATOM 6102 O O . LYS B 1 385 ? -5.906 44.125 11.883 1 98.19 385 LYS B O 1
ATOM 6107 N N . THR B 1 386 ? -4.625 43.438 10.203 1 98.25 386 THR B N 1
ATOM 6108 C CA . THR B 1 386 ? -4.316 44.812 9.766 1 98.25 386 THR B CA 1
ATOM 6109 C C . THR B 1 386 ? -5.59 45.562 9.406 1 98.25 386 THR B C 1
ATOM 6111 O O . THR B 1 386 ? -5.797 46.688 9.859 1 98.25 386 THR B O 1
ATOM 6114 N N . HIS B 1 387 ? -6.418 44.906 8.617 1 98.38 387 HIS B N 1
ATOM 6115 C CA . HIS B 1 387 ? -7.676 45.531 8.227 1 98.38 387 HIS B CA 1
ATOM 6116 C C . HIS B 1 387 ? -8.562 45.781 9.445 1 98.38 387 HIS B C 1
ATOM 6118 O O . HIS B 1 387 ? -9.234 46.812 9.531 1 98.38 387 HIS B O 1
ATOM 6124 N N . LEU B 1 388 ? -8.586 44.844 10.305 1 98.19 388 LEU B N 1
ATOM 6125 C CA . LEU B 1 388 ? -9.414 44.969 11.5 1 98.19 388 LEU B CA 1
ATOM 6126 C C . LEU B 1 388 ? -8.938 46.156 12.359 1 98.19 388 LEU B C 1
ATOM 6128 O O . LEU B 1 388 ? -9.758 46.938 12.836 1 98.19 388 LEU B O 1
ATOM 6132 N N . ILE B 1 389 ? -7.645 46.312 12.555 1 97.31 389 ILE B N 1
ATOM 6133 C CA . ILE B 1 389 ? -7.07 47.406 13.312 1 97.31 389 ILE B CA 1
ATOM 6134 C C . ILE B 1 389 ? -7.414 48.719 12.641 1 97.31 389 ILE B C 1
ATOM 6136 O O . ILE B 1 389 ? -7.82 49.688 13.305 1 97.31 389 ILE B O 1
ATOM 6140 N N . ASP B 1 390 ? -7.285 48.719 11.32 1 97.25 390 ASP B N 1
ATOM 6141 C CA . ASP B 1 390 ? -7.613 49.938 10.578 1 97.25 390 ASP B CA 1
ATOM 6142 C C . ASP B 1 390 ? -9.086 50.312 10.734 1 97.25 390 ASP B C 1
ATOM 6144 O O . ASP B 1 390 ? -9.43 51.5 10.82 1 97.25 390 ASP B O 1
ATOM 6148 N N . SER B 1 391 ? -9.883 49.344 10.781 1 97.06 391 SER B N 1
ATOM 6149 C CA . SER B 1 391 ? -11.312 49.594 10.938 1 97.06 391 SER B CA 1
ATOM 6150 C C . SER B 1 391 ? -11.625 50.219 12.289 1 97.06 391 SER B C 1
ATOM 6152 O O . SER B 1 391 ? -12.633 50.906 12.438 1 97.06 391 SER B O 1
ATOM 6154 N N . LEU B 1 392 ? -10.789 50 13.211 1 95.56 392 LEU B N 1
ATOM 6155 C CA . LEU B 1 392 ? -11.008 50.469 14.57 1 95.56 392 LEU B CA 1
ATOM 6156 C C . LEU B 1 392 ? -10.484 51.906 14.742 1 95.56 392 LEU B C 1
ATOM 6158 O O . LEU B 1 392 ? -10.734 52.531 15.766 1 95.56 392 LEU B O 1
ATOM 6162 N N . SER B 1 393 ? -9.789 52.406 13.711 1 94.31 393 SER B N 1
ATOM 6163 C CA . SER B 1 393 ? -9.242 53.75 13.773 1 94.31 393 SER B CA 1
ATOM 6164 C C . SER B 1 393 ? -10.344 54.812 13.703 1 94.31 393 SER B C 1
ATOM 6166 O O . SER B 1 393 ? -10.984 54.969 12.664 1 94.31 393 SER B O 1
ATOM 6168 N N . GLU B 1 394 ? -10.477 55.625 14.641 1 90.25 394 GLU B N 1
ATOM 6169 C CA . GLU B 1 394 ? -11.539 56.656 14.711 1 90.25 394 GLU B CA 1
ATOM 6170 C C . GLU B 1 394 ? -11.227 57.844 13.805 1 90.25 394 GLU B C 1
ATOM 6172 O O . GLU B 1 394 ? -12.109 58.656 13.523 1 90.25 394 GLU B O 1
ATOM 6177 N N . GLN B 1 395 ? -10.039 57.938 13.375 1 92.31 395 GLN B N 1
ATOM 6178 C CA . GLN B 1 395 ? -9.641 59.031 12.5 1 92.31 395 GLN B CA 1
ATOM 6179 C C . GLN B 1 395 ? -10.125 58.781 11.07 1 92.31 395 GLN B C 1
ATOM 6181 O O . GLN B 1 395 ? -10.156 59.719 10.258 1 92.31 395 GLN B O 1
ATOM 6186 N N . MET B 1 396 ? -10.578 57.625 10.82 1 91.56 396 MET B N 1
ATOM 6187 C CA . MET B 1 396 ? -11.016 57.281 9.469 1 91.56 396 MET B CA 1
ATOM 6188 C C . MET B 1 396 ? -12.531 57.469 9.328 1 91.56 396 MET B C 1
ATOM 6190 O O . MET B 1 396 ? -13.281 57.188 10.266 1 91.56 396 MET B O 1
ATOM 6194 N N . PRO B 1 397 ? -12.93 57.938 8.086 1 92.44 397 PRO B N 1
ATOM 6195 C CA . PRO B 1 397 ? -14.367 58 7.832 1 92.44 397 PRO B CA 1
ATOM 6196 C C . PRO B 1 397 ? -15.039 56.625 7.984 1 92.44 397 PRO B C 1
ATOM 6198 O O . PRO B 1 397 ? -14.422 55.594 7.699 1 92.44 397 PRO B O 1
ATOM 6201 N N . LEU B 1 398 ? -16.203 56.719 8.438 1 90.62 398 LEU B N 1
ATOM 6202 C CA . LEU B 1 398 ? -16.953 55.5 8.742 1 90.62 398 LEU B CA 1
ATOM 6203 C C . LEU B 1 398 ? -17.047 54.594 7.52 1 90.62 398 LEU B C 1
ATOM 6205 O O . LEU B 1 398 ? -17 53.375 7.641 1 90.62 398 LEU B O 1
ATOM 6209 N N . GLU B 1 399 ? -17.109 55.188 6.312 1 93.12 399 GLU B N 1
ATOM 6210 C CA . GLU B 1 399 ? -17.172 54.438 5.07 1 93.12 399 GLU B CA 1
ATOM 6211 C C . GLU B 1 399 ? -15.922 53.594 4.867 1 93.12 399 GLU B C 1
ATOM 6213 O O . GLU B 1 399 ? -15.992 52.469 4.422 1 93.12 399 GLU B O 1
ATOM 6218 N N . LEU B 1 400 ? -14.844 54.188 5.195 1 96.06 400 LEU B N 1
ATOM 6219 C CA . LEU B 1 400 ? -13.57 53.469 5.047 1 96.06 400 LEU B CA 1
ATOM 6220 C C . LEU B 1 400 ? -13.422 52.375 6.098 1 96.06 400 LEU B C 1
ATOM 6222 O O . LEU B 1 400 ? -12.852 51.312 5.82 1 96.06 400 LEU B O 1
ATOM 6226 N N . ARG B 1 401 ? -13.898 52.688 7.293 1 95.94 401 ARG B N 1
ATOM 6227 C CA . ARG B 1 401 ? -13.859 51.688 8.352 1 95.94 401 ARG B CA 1
ATOM 6228 C C . ARG B 1 401 ? -14.703 50.469 7.996 1 95.94 401 ARG B C 1
ATOM 6230 O O . ARG B 1 401 ? -14.297 49.312 8.227 1 95.94 401 ARG B O 1
ATOM 6237 N N . ALA B 1 402 ? -15.82 50.719 7.363 1 95.12 402 ALA B N 1
ATOM 6238 C CA . ALA B 1 402 ? -16.688 49.656 6.891 1 95.12 402 ALA B CA 1
ATOM 6239 C C . ALA B 1 402 ? -15.992 48.844 5.805 1 95.12 402 ALA B C 1
ATOM 6241 O O . ALA B 1 402 ? -16.125 47.594 5.758 1 95.12 402 ALA B O 1
ATOM 6242 N N . GLU B 1 403 ? -15.289 49.531 4.957 1 96.88 403 GLU B N 1
ATOM 6243 C CA . GLU B 1 403 ? -14.547 48.844 3.898 1 96.88 403 GLU B CA 1
ATOM 6244 C C . GLU B 1 403 ? -13.461 47.938 4.477 1 96.88 403 GLU B C 1
ATOM 6246 O O . GLU B 1 403 ? -13.227 46.844 3.975 1 96.88 403 GLU B O 1
ATOM 6251 N N . HIS B 1 404 ? -12.82 48.406 5.484 1 97.75 404 HIS B N 1
ATOM 6252 C CA . HIS B 1 404 ? -11.797 47.594 6.137 1 97.75 404 HIS B CA 1
ATOM 6253 C C . HIS B 1 404 ? -12.414 46.344 6.777 1 97.75 404 HIS B C 1
ATOM 6255 O O . HIS B 1 404 ? -11.789 45.281 6.801 1 97.75 404 HIS B O 1
ATOM 6261 N N . LEU B 1 405 ? -13.633 46.5 7.316 1 97.81 405 LEU B N 1
ATOM 6262 C CA . LEU B 1 405 ? -14.328 45.312 7.824 1 97.81 405 LEU B CA 1
ATOM 6263 C C . LEU B 1 405 ? -14.578 44.312 6.707 1 97.81 405 LEU B C 1
ATOM 6265 O O . LEU B 1 405 ? -14.406 43.094 6.898 1 97.81 405 LEU B O 1
ATOM 6269 N N . ARG B 1 406 ? -14.945 44.812 5.562 1 97.31 406 ARG B N 1
ATOM 6270 C CA . ARG B 1 406 ? -15.164 43.938 4.406 1 97.31 406 ARG B CA 1
ATOM 6271 C C . ARG B 1 406 ? -13.883 43.219 4.008 1 97.31 406 ARG B C 1
ATOM 6273 O O . ARG B 1 406 ? -13.875 42 3.816 1 97.31 406 ARG B O 1
ATOM 6280 N N . LEU B 1 407 ? -12.797 43.938 3.904 1 97.94 407 LEU B N 1
ATOM 6281 C CA . LEU B 1 407 ? -11.508 43.406 3.486 1 97.94 407 LEU B CA 1
ATOM 6282 C C . LEU B 1 407 ? -11 42.375 4.496 1 97.94 407 LEU B C 1
ATOM 6284 O O . LEU B 1 407 ? -10.422 41.344 4.113 1 97.94 407 LEU B O 1
ATOM 6288 N N . ALA B 1 408 ? -11.227 42.625 5.77 1 98.31 408 ALA B N 1
ATOM 6289 C CA . ALA B 1 408 ? -10.859 41.656 6.801 1 98.31 408 ALA B CA 1
ATOM 6290 C C . ALA B 1 408 ? -11.609 40.344 6.613 1 98.31 408 ALA B C 1
ATOM 6292 O O . ALA B 1 408 ? -11.016 39.281 6.668 1 98.31 408 ALA B O 1
ATOM 6293 N N . GLY B 1 409 ? -12.883 40.469 6.375 1 97.44 409 GLY B N 1
ATOM 6294 C CA . GLY B 1 409 ? -13.695 39.281 6.125 1 97.44 409 GLY B CA 1
ATOM 6295 C C . GLY B 1 409 ? -13.25 38.531 4.898 1 97.44 409 GLY B C 1
ATOM 6296 O O . GLY B 1 409 ? -13.273 37.281 4.895 1 97.44 409 GLY B O 1
ATOM 6297 N N . GLU B 1 410 ? -12.836 39.25 3.902 1 97.06 410 GLU B N 1
ATOM 6298 C CA . GLU B 1 410 ? -12.367 38.594 2.676 1 97.06 410 GLU B CA 1
ATOM 6299 C C . GLU B 1 410 ? -11.117 37.781 2.932 1 97.06 410 GLU B C 1
ATOM 6301 O O . GLU B 1 410 ? -10.953 36.688 2.344 1 97.06 410 GLU B O 1
ATOM 6306 N N . GLN B 1 411 ? -10.227 38.25 3.797 1 97.12 411 GLN B N 1
ATOM 6307 C CA . GLN B 1 411 ? -9.016 37.5 4.121 1 97.12 411 GLN B CA 1
ATOM 6308 C C . GLN B 1 411 ? -9.359 36.156 4.777 1 97.12 411 GLN B C 1
ATOM 6310 O O . GLN B 1 411 ? -8.773 35.125 4.441 1 97.12 411 GLN B O 1
ATOM 6315 N N . LEU B 1 412 ? -10.312 36.156 5.676 1 97.31 412 LEU B N 1
ATOM 6316 C CA . LEU B 1 412 ? -10.734 34.938 6.312 1 97.31 412 LEU B CA 1
ATOM 6317 C C . LEU B 1 412 ? -11.398 34 5.301 1 97.31 412 LEU B C 1
ATOM 6319 O O . LEU B 1 412 ? -11.227 32.781 5.359 1 97.31 412 LEU B O 1
ATOM 6323 N N . GLY B 1 413 ? -12.148 34.562 4.414 1 95.19 413 GLY B N 1
ATOM 6324 C CA . GLY B 1 413 ? -12.742 33.781 3.346 1 95.19 413 GLY B CA 1
ATOM 6325 C C . GLY B 1 413 ? -11.719 33.094 2.463 1 95.19 413 GLY B C 1
ATOM 6326 O O . GLY B 1 413 ? -11.945 31.969 2 1 95.19 413 GLY B O 1
ATOM 6327 N N . ARG B 1 414 ? -10.57 33.75 2.234 1 94.62 414 ARG B N 1
ATOM 6328 C CA . ARG B 1 414 ? -9.492 33.188 1.431 1 94.62 414 ARG B CA 1
ATOM 6329 C C . ARG B 1 414 ? -8.852 32 2.139 1 94.62 414 ARG B C 1
ATOM 6331 O O . ARG B 1 414 ? -8.414 31.047 1.49 1 94.62 414 ARG B O 1
ATOM 6338 N N . ILE B 1 415 ? -8.828 32.031 3.441 1 95.31 415 ILE B N 1
ATOM 6339 C CA . ILE B 1 415 ? -8.258 30.906 4.199 1 95.31 415 ILE B CA 1
ATOM 6340 C C . ILE B 1 415 ? -9.102 29.656 3.994 1 95.31 415 ILE B C 1
ATOM 6342 O O . ILE B 1 415 ? -8.578 28.578 3.695 1 95.31 415 ILE B O 1
ATOM 6346 N N . THR B 1 416 ? -10.43 29.75 4.066 1 94.5 416 THR B N 1
ATOM 6347 C CA . THR B 1 416 ? -11.336 28.609 3.992 1 94.5 416 THR B CA 1
ATOM 6348 C C . THR B 1 416 ? -11.625 28.25 2.539 1 94.5 416 THR B C 1
ATOM 6350 O O . THR B 1 416 ? -12.203 27.188 2.262 1 94.5 416 THR B O 1
ATOM 6353 N N . GLY B 1 417 ? -11.227 29.094 1.609 1 90.88 417 GLY B N 1
ATOM 6354 C CA . GLY B 1 417 ? -11.367 28.812 0.189 1 90.88 417 GLY B CA 1
ATOM 6355 C C . GLY B 1 417 ? -12.672 29.312 -0.395 1 90.88 417 GLY B C 1
ATOM 6356 O O . GLY B 1 417 ? -13.078 28.875 -1.474 1 90.88 417 GLY B O 1
ATOM 6357 N N . ARG B 1 418 ? -13.352 30.094 0.241 1 85.44 418 ARG B N 1
ATOM 6358 C CA . ARG B 1 418 ? -14.602 30.672 -0.259 1 85.44 418 ARG B CA 1
ATOM 6359 C C . ARG B 1 418 ? -14.328 31.766 -1.28 1 85.44 418 ARG B C 1
ATOM 6361 O O . ARG B 1 418 ? -15.164 32.031 -2.146 1 85.44 418 ARG B O 1
ATOM 6368 N N . ILE B 1 419 ? -13.109 32.312 -1.133 1 82.38 419 ILE B N 1
ATOM 6369 C CA . ILE B 1 419 ? -12.789 33.469 -1.985 1 82.38 419 ILE B CA 1
ATOM 6370 C C . ILE B 1 419 ? -11.461 33.219 -2.691 1 82.38 419 ILE B C 1
ATOM 6372 O O . ILE B 1 419 ? -10.469 32.844 -2.053 1 82.38 419 ILE B O 1
ATOM 6376 N N . ASP B 1 420 ? -11.359 33.406 -4.008 1 75.81 420 ASP B N 1
ATOM 6377 C CA . ASP B 1 420 ? -10.172 33.531 -4.848 1 75.81 420 ASP B CA 1
ATOM 6378 C C . ASP B 1 420 ? -9.164 32.406 -4.559 1 75.81 420 ASP B C 1
ATOM 6380 O O . ASP B 1 420 ? -7.996 32.688 -4.273 1 75.81 420 ASP B O 1
ATOM 6384 N N . VAL B 1 421 ? -9.602 31.188 -4.793 1 76.06 421 VAL B N 1
ATOM 6385 C CA . VAL B 1 421 ? -8.703 30.109 -4.367 1 76.06 421 VAL B CA 1
ATOM 6386 C C . VAL B 1 421 ? -8.141 29.406 -5.594 1 76.06 421 VAL B C 1
ATOM 6388 O O . VAL B 1 421 ? -7.285 28.516 -5.465 1 76.06 421 VAL B O 1
ATOM 6391 N N . GLU B 1 422 ? -8.359 29.766 -6.77 1 79.88 422 GLU B N 1
ATOM 6392 C CA . GLU B 1 422 ? -8.062 28.953 -7.953 1 79.88 422 GLU B CA 1
ATOM 6393 C C . GLU B 1 422 ? -6.562 28.734 -8.117 1 79.88 422 GLU B C 1
ATOM 6395 O O . GLU B 1 422 ? -6.117 27.625 -8.422 1 79.88 422 GLU B O 1
ATOM 6400 N N . ASP B 1 423 ? -5.75 29.719 -7.797 1 76.38 423 ASP B N 1
ATOM 6401 C CA . ASP B 1 423 ? -4.312 29.656 -8.047 1 76.38 423 ASP B CA 1
ATOM 6402 C C . ASP B 1 423 ? -3.615 28.75 -7.023 1 76.38 423 ASP B C 1
ATOM 6404 O O . ASP B 1 423 ? -2.492 28.297 -7.254 1 76.38 423 ASP B O 1
ATOM 6408 N N . MET B 1 424 ? -4.332 28.453 -5.977 1 83.69 424 MET B N 1
ATOM 6409 C CA . MET B 1 424 ? -3.668 27.734 -4.895 1 83.69 424 MET B CA 1
ATOM 6410 C C . MET B 1 424 ? -4.07 26.25 -4.898 1 83.69 424 MET B C 1
ATOM 6412 O O . MET B 1 424 ? -3.422 25.422 -4.258 1 83.69 424 MET B O 1
ATOM 6416 N N . LEU B 1 425 ? -5.082 25.953 -5.602 1 84.31 425 LEU B N 1
ATOM 6417 C CA . LEU B 1 425 ? -5.637 24.609 -5.555 1 84.31 425 LEU B CA 1
ATOM 6418 C C . LEU B 1 425 ? -4.613 23.578 -6.031 1 84.31 425 LEU B C 1
ATOM 6420 O O . LEU B 1 425 ? -4.469 22.516 -5.43 1 84.31 425 LEU B O 1
ATOM 6424 N N . GLY B 1 426 ? -3.883 23.875 -7.086 1 82.81 426 GLY B N 1
ATOM 6425 C CA . GLY B 1 426 ? -2.865 22.969 -7.598 1 82.81 426 GLY B CA 1
ATOM 6426 C C . GLY B 1 426 ? -1.799 22.641 -6.574 1 82.81 426 GLY B C 1
ATOM 6427 O O . GLY B 1 426 ? -1.457 21.469 -6.391 1 82.81 426 GLY B O 1
ATOM 6428 N N . THR B 1 427 ? -1.343 23.609 -5.926 1 83.31 427 THR B N 1
ATOM 6429 C CA . THR B 1 427 ? -0.272 23.438 -4.949 1 83.31 427 THR B CA 1
ATOM 6430 C C . THR B 1 427 ? -0.753 22.625 -3.756 1 83.31 427 THR B C 1
ATOM 6432 O O . THR B 1 427 ? -0.034 21.75 -3.264 1 83.31 427 THR B O 1
ATOM 6435 N N . ILE B 1 428 ? -1.935 22.875 -3.344 1 85.06 428 ILE B N 1
ATOM 6436 C CA . ILE B 1 428 ? -2.463 22.234 -2.15 1 85.06 428 ILE B CA 1
ATOM 6437 C C . ILE B 1 428 ? -2.734 20.75 -2.447 1 85.06 428 ILE B C 1
ATOM 6439 O O . ILE B 1 428 ? -2.287 19.875 -1.708 1 85.06 428 ILE B O 1
ATOM 6443 N N . PHE B 1 429 ? -3.32 20.5 -3.529 1 87 429 PHE B N 1
ATOM 6444 C CA . PHE B 1 429 ? -3.814 19.156 -3.766 1 87 429 PHE B CA 1
ATOM 6445 C C . PHE B 1 429 ? -2.727 18.281 -4.379 1 87 429 PHE B C 1
ATOM 6447 O O . PHE B 1 429 ? -2.781 17.047 -4.281 1 87 429 PHE B O 1
ATOM 6454 N N . SER B 1 430 ? -1.699 18.844 -4.965 1 85 430 SER B N 1
ATOM 6455 C CA . SER B 1 430 ? -0.602 18.062 -5.531 1 85 430 SER B CA 1
ATOM 6456 C C . SER B 1 430 ? 0.206 17.375 -4.438 1 85 430 SER B C 1
ATOM 6458 O O . SER B 1 430 ? 0.989 16.469 -4.719 1 85 430 SER B O 1
ATOM 6460 N N . GLN B 1 431 ? -0.007 17.781 -3.242 1 82.19 431 GLN B N 1
ATOM 6461 C CA . GLN B 1 431 ? 0.736 17.219 -2.123 1 82.19 431 GLN B CA 1
ATOM 6462 C C . GLN B 1 431 ? 0.128 15.883 -1.677 1 82.19 431 GLN B C 1
ATOM 6464 O O . GLN B 1 431 ? 0.74 15.148 -0.904 1 82.19 431 GLN B O 1
ATOM 6469 N N . PHE B 1 432 ? -1.045 15.625 -2.156 1 82.25 432 PHE B N 1
ATOM 6470 C CA . PHE B 1 432 ? -1.723 14.383 -1.807 1 82.25 432 PHE B CA 1
ATOM 6471 C C . PHE B 1 432 ? -1.203 13.227 -2.652 1 82.25 432 PHE B C 1
ATOM 6473 O O . PHE B 1 432 ? -0.592 13.438 -3.701 1 82.25 432 PHE B O 1
ATOM 6480 N N . CYS B 1 433 ? -1.446 12.062 -2.096 1 81.56 433 CYS B N 1
ATOM 6481 C CA . CYS B 1 433 ? -1.183 10.883 -2.908 1 81.56 433 CYS B CA 1
ATOM 6482 C C . CYS B 1 433 ? -2.24 10.719 -3.994 1 81.56 433 CYS B C 1
ATOM 6484 O O . CYS B 1 433 ? -3.307 11.328 -3.924 1 81.56 433 CYS B O 1
ATOM 6486 N N . ILE B 1 434 ? -1.804 9.891 -4.945 1 81.62 434 ILE B N 1
ATOM 6487 C CA . ILE B 1 434 ? -2.803 9.484 -5.926 1 81.62 434 ILE B CA 1
ATOM 6488 C C . ILE B 1 434 ? -3.85 8.594 -5.254 1 81.62 434 ILE B C 1
ATOM 6490 O O . ILE B 1 434 ? -3.512 7.734 -4.438 1 81.62 434 ILE B O 1
ATOM 6494 N N . GLY B 1 435 ? -5.102 8.828 -5.59 1 84.81 435 GLY B N 1
ATOM 6495 C CA . GLY B 1 435 ? -6.168 8.055 -4.984 1 84.81 435 GLY B CA 1
ATOM 6496 C C . GLY B 1 435 ? -6.855 8.773 -3.838 1 84.81 435 GLY B C 1
ATOM 6497 O O . GLY B 1 435 ? -7.816 8.258 -3.262 1 84.81 435 GLY B O 1
ATOM 6498 N N . LYS B 1 436 ? -6.344 9.82 -3.525 1 89.75 436 LYS B N 1
ATOM 6499 C CA . LYS B 1 436 ? -7.023 10.68 -2.562 1 89.75 436 LYS B CA 1
ATOM 6500 C C . LYS B 1 436 ? -7.434 12 -3.205 1 89.75 436 LYS B C 1
ATOM 6502 O O . LYS B 1 436 ? -6.805 12.461 -4.16 1 89.75 436 LYS B O 1
#

Nearest PDB structures (foldseek):
  3gei-assembly1_A-2  TM=8.488E-01  e=1.658E-30  Chlorobaculum tepidum
  3gei-assembly2_B  TM=8.539E-01  e=1.360E-29  Chlorobaculum tepidum
  3geh-assembly1_A-2  TM=7.860E-01  e=1.464E-31  Nostoc sp. PCC 7120 = FACHB-418
  1xzp-assembly1_A  TM=8.418E-01  e=2.058E-30  Thermotoga maritima
  3gei-assembly2_C  TM=8.970E-01  e=2.229E-19  Chlorobaculum tepidum

InterPro domains:
  IPR004520 tRNA modification GTPase MnmE [MF_00379] (3-436)
  IPR005225 Small GTP-binding domain [TIGR00231] (217-304)
  IPR006073 GTP binding domain [PF01926] (217-303)
  IPR006073 GTP binding domain [PR00326] (218-238)
  IPR006073 GTP binding domain [PR00326] (267-282)
  IPR018948 GTP-binding protein TrmE, N-terminal [PF10396] (4-118)
  IPR018948 GTP-binding protein TrmE, N-terminal [cd14858] (3-117)
  IPR025867 MnmE, helical domain [PF12631] (121-433)
  IPR027266 Aminomethyltransferase superfamily [G3DSA:3.30.1360.120] (1-119)
  IPR027368 tRNA modification GTPase MnmE domain 2 [G3DSA:1.20.120.430] (120-436)
  IPR027417 P-loop containing nucleoside triphosphate hydrolase [G3DSA:3.40.50.300] (216-367)
  IPR027417 P-loop containing nucleoside triphosphate hydrolase [SSF52540] (70-357)
  IPR031168 TrmE-type guanine nucleotide-binding domain [PS51709] (215-362)
  IPR031168 TrmE-type guanine nucleotide-binding domain [cd04164] (213-361)

Foldseek 3Di:
DAFKAKDFQDDADDDAKIKIKIFHDCQLVLCCQFFNHDDDAQDWDWGFGAHPVRHTLFIGTKHWHAACRDQLRHTMIIDIGRRDPSSRVVSQVRQCVDPRYYYDAFLRSVLSSCVNVVAFLQLSLLVLLCVVDQFQLSNVLSVCRNVCVLVVVLVVLLVLLVVLLVLLVVCVVCVVPPPPDPVVNVVSLVVLVVVLVVLVVLQVCQQLQQCSRPNAEEEEDEDPPLCLQLLQLLQLCDPQFRDRPPPPPDPQDQWTWGQQPRGTYIYGYLQSVVPPPDDDPVVSVVSSLVSQQVGQEYEQGGQQLDRPDDCRDPDHHYFYEHEPVVPVDPPDDRPDDGNFYAYSVVGGRVVVVSVVVSVVSDVSNDDNDSRHHDPLLSVLSVLLSVLSVVLSDPVDPSVSSSVSSVSSSQSSCCVRPVPDPVVPSCVSRNSGGRND/DAFKAKDWAPDADDDAKIKIKIFHDCQLVLCCQFFNHDDDAQDWDWGFGAHPVRHTLFIGTKHWHAACRDQLRHTMIIDIGRRDPSSRVVSQVRQCVDPRYYYDAFLRSVLSSCVNVVAFLQLSLLVLLCVVDQFQLSNVLSVCRNVCVLVVVLVVLLVLLVVLLVLLVVCVVCVVPPPPDPVVNVVSLVVLVVVLVVLVVLQVLQQLQQCSRPNAEEEEDEDPPLCLQLLQLLQLCDPQFRDRPPPPPDPQDQWTWGQQPRGTYIYGYLQSVVPPPDDDPVVSVVSSLVSQQPGQEYEQGGQQLDRPDDCRDPDHHYFYEHEPVVPDDPPDDRPDDGPFYAYSVVGGRVVVVSVVVSVVSDVSNDDNDSRHHDPLLSVLSVLLSVLSVVLSDPVDPSVSSSVSSVSSSQSSCCVRPVPDPVVPSCVSRNSGGRND

Organism: NCBI:txid2562239

Solvent-accessible surface area (backbone atoms only — not comparable to full-atom values): 43694 Å² total; per-residue (Å²): 128,85,48,17,34,33,34,57,16,24,21,49,73,61,23,39,31,26,36,38,36,29,40,19,80,51,20,64,59,50,47,33,62,32,49,39,80,80,59,59,75,34,26,56,37,80,38,60,29,27,47,98,85,66,45,73,64,49,64,31,37,39,32,31,29,53,49,61,76,33,79,38,35,35,29,28,28,34,39,38,35,52,10,10,54,24,47,50,49,49,52,53,52,58,50,46,69,38,89,58,32,39,74,50,49,42,10,40,52,52,49,41,7,38,76,58,65,65,39,45,44,45,24,50,53,20,44,50,46,28,28,65,12,71,20,56,46,21,29,53,54,16,49,47,31,40,70,33,56,45,50,50,54,45,51,50,52,30,49,51,30,52,51,43,28,51,55,50,51,50,44,64,75,35,62,89,44,94,69,65,62,74,61,59,57,49,53,43,52,52,50,51,53,52,48,51,52,51,50,53,57,43,59,68,26,32,66,23,20,28,27,39,69,73,21,39,36,32,22,37,44,62,58,89,89,21,45,60,67,52,41,48,48,45,50,27,70,33,92,40,21,71,68,60,79,58,90,83,48,75,85,71,69,46,62,28,53,27,47,40,92,38,32,42,34,36,39,29,39,30,62,64,64,27,68,47,91,81,56,55,72,66,57,26,52,51,51,23,50,51,48,42,49,70,17,58,30,30,40,40,31,12,56,62,33,63,75,81,66,68,90,66,60,87,78,37,48,76,43,40,32,23,25,55,52,80,70,56,60,92,84,70,70,64,75,37,91,50,80,39,59,23,16,57,87,79,45,48,47,46,64,59,53,50,53,49,50,30,52,52,44,52,62,48,35,54,69,98,62,82,35,46,48,46,71,70,50,49,53,30,49,51,51,19,48,52,24,46,55,54,33,67,40,81,87,48,56,67,70,57,24,36,48,23,28,50,53,18,29,48,27,44,31,40,53,41,44,78,33,94,41,75,87,49,48,60,67,62,29,56,73,33,52,53,41,35,129,84,49,18,35,32,34,62,16,14,38,47,72,61,23,38,32,26,36,38,37,29,41,18,81,50,20,65,60,52,46,34,64,30,48,38,79,78,57,59,75,34,25,55,37,80,38,61,31,27,46,98,86,66,45,72,64,48,64,31,36,39,32,31,27,52,49,61,76,33,79,37,34,34,29,28,28,35,40,37,35,53,10,11,53,23,46,50,48,50,53,54,54,59,51,44,69,38,89,59,32,40,74,51,49,42,9,42,51,50,50,42,7,38,76,58,66,64,38,46,46,47,24,49,54,19,44,48,46,28,29,65,13,71,20,56,45,22,29,53,55,16,48,46,30,40,69,34,55,45,50,51,53,44,50,50,53,28,49,51,30,51,50,42,28,52,55,50,51,50,42,65,74,35,60,89,44,92,72,66,62,75,60,58,58,49,54,42,53,53,51,52,51,53,47,50,52,50,51,51,56,43,58,69,28,33,66,25,19,28,28,39,68,74,21,39,38,32,22,37,43,62,58,89,90,23,44,61,66,51,40,47,48,44,50,26,69,36,94,41,21,71,69,62,78,57,91,82,50,76,86,73,71,44,61,27,53,28,47,40,91,37,33,43,34,37,38,31,40,31,62,65,63,30,68,51,92,80,59,56,73,67,57,27,50,51,51,24,50,50,47,40,52,70,15,58,29,30,39,40,33,14,57,62,33,65,75,81,67,68,89,66,59,88,79,37,48,75,44,39,32,24,26,54,52,78,69,57,58,90,86,69,70,65,76,36,93,50,81,39,61,24,15,58,88,81,45,46,47,46,63,58,51,51,53,52,49,29,51,52,47,50,61,50,37,53,69,100,65,81,35,47,49,46,72,70,51,50,52,30,50,51,50,18,48,51,24,45,55,53,33,67,40,81,88,49,56,67,69,56,24,36,48,22,28,52,54,20,28,47,26,43,31,40,52,42,44,79,34,92,41,75,87,50,48,62,66,62,27,54,72,33,52,53,40,35

Radius of gyration: 34.65 Å; Cα contacts (8 Å, |Δi|>4): 1788; chains: 2; bounding box: 74×129×74 Å

pLDDT: mean 88.14, std 13.72, range [37.66, 98.56]

Sequence (872 aa):
MTDTIIALSSGALPSGIAIVRASGTASGALAERFCGALPAPRTAALRVFRDDEALEIDRGYVLWLPGPASFTGEDCVEFHLHGSRAVVDRVLDLATEMSGVRLAEAGEFARRAFSNGKLDLVEAEALGDLISAETEAQRRFAVELAGGAQSSLYEDWRARLLHARSMIEAEIDFSDEDDVPGSVSDRVWADMRTMSDALSRHMDGERRGRIMRSGLQVAIVGAPNAGKSTLLNAMAGSDRAIVSPEPGTTRDVVEARLDLGGHLVVLADTAGLRDEAGTVEGEGIRRAIQRAAEADLVLHVSETGLFEMPQLPDGPAVWTVRTKVDLTVDGATPVQAADYSLSAMTGEGLEALVAALTDFARDGAGGSDLAPGRARHMQHLAACKTHLIDSLSEQMPLELRAEHLRLAGEQLGRITGRIDVEDMLGTIFSQFCIGKMTDTIIALSSGALPSGIAIVRASGTASGALAERFCGALPAPRTAALRVFRDDEALEIDRGYVLWLPGPASFTGEDCVEFHLHGSRAVVDRVLDLATEMSGVRLAEAGEFARRAFSNGKLDLVEAEALGDLISAETEAQRRFAVELAGGAQSSLYEDWRARLLHARSMIEAEIDFSDEDDVPGSVSDRVWADMRTMSDALSRHMDGERRGRIMRSGLQVAIVGAPNAGKSTLLNAMAGSDRAIVSPEPGTTRDVVEARLDLGGHLVVLADTAGLRDEAGTVEGEGIRRAIQRAAEADLVLHVSETGLFEMPQLPDGPAVWTVRTKVDLTVDGATPVQAADYSLSAMTGEGLEALVAALTDFARDGAGGSDLAPGRARHMQHLAACKTHLIDSLSEQMPLELRAEHLRLAGEQLGRITGRIDVEDMLGTIFSQFCIGK